Protein 3R0Q (pdb70)

InterPro domains:
  IPR025799 Protein arginine N-methyltransferase [PS51678] (29-360)
  IPR025799 Protein arginine N-methyltransferase [PTHR11006] (30-365)
  IPR029063 S-adenosyl-L-methionine-dependent methyltransferase superfamily [G3DSA:3.40.50.150] (30-174)
  IPR029063 S-adenosyl-L-methionine-dependent methyltransferase superfamily [SSF53335] (39-367)
  IPR055135 Protein arginine N-methyltransferase domain [PF22528] (194-366)

Structure (mmCIF, N/CA/C/O backbone):
data_3R0Q
#
_entry.id   3R0Q
#
_cell.length_a   80.552
_cell.length_b   86.691
_cell.length_c   114.735
_cell.angle_alpha   90.00
_cell.angle_beta   89.97
_cell.angle_gamma   90.00
#
_symmetry.space_group_name_H-M   'P 1 21 1'
#
loop_
_entity.id
_entity.type
_entity.pdbx_description
1 polymer 'Probable protein arginine N-methyltransferase 4.2'
2 non-polymer S-ADENOSYL-L-HOMOCYSTEINE
3 water water
#
loop_
_atom_site.group_PDB
_atom_site.id
_atom_site.type_symbol
_atom_site.label_atom_id
_atom_site.label_alt_id
_atom_site.label_comp_id
_atom_site.label_asym_id
_atom_site.label_entity_id
_atom_site.label_seq_id
_atom_site.pdbx_PDB_ins_code
_atom_site.Cartn_x
_atom_site.Cartn_y
_atom_site.Cartn_z
_atom_site.occupancy
_atom_site.B_iso_or_equiv
_atom_site.auth_seq_id
_atom_site.auth_comp_id
_atom_site.auth_asym_id
_atom_site.auth_atom_id
_atom_site.pdbx_PDB_model_num
ATOM 1 N N . TYR A 1 28 ? -35.403 1.528 3.422 1.00 39.41 35 TYR C N 1
ATOM 2 C CA . TYR A 1 28 ? -34.398 1.113 4.390 1.00 42.30 35 TYR C CA 1
ATOM 3 C C . TYR A 1 28 ? -34.934 1.183 5.821 1.00 42.48 35 TYR C C 1
ATOM 4 O O . TYR A 1 28 ? -35.229 0.154 6.430 1.00 40.29 35 TYR C O 1
ATOM 13 N N . PHE A 1 29 ? -35.059 2.394 6.359 1.00 41.87 36 PHE C N 1
ATOM 14 C CA . PHE A 1 29 ? -35.634 2.569 7.695 1.00 44.01 36 PHE C CA 1
ATOM 15 C C . PHE A 1 29 ? -36.914 1.742 7.862 1.00 43.29 36 PHE C C 1
ATOM 16 O O . PHE A 1 29 ? -37.264 1.344 8.973 1.00 43.67 36 PHE C O 1
ATOM 24 N N . CYS A 1 30 ? -37.585 1.471 6.748 1.00 47.97 37 CYS C N 1
ATOM 25 C CA . CYS A 1 30 ? -38.845 0.732 6.752 1.00 47.52 37 CYS C CA 1
ATOM 26 C C . CYS A 1 30 ? -38.795 -0.576 7.541 1.00 42.16 37 CYS C C 1
ATOM 27 O O . CYS A 1 30 ? -39.516 -0.745 8.520 1.00 42.92 37 CYS C O 1
ATOM 30 N N . THR A 1 31 ? -37.953 -1.503 7.102 1.00 43.01 38 THR C N 1
ATOM 31 C CA . THR A 1 31 ? -37.906 -2.838 7.693 1.00 43.14 38 THR C CA 1
ATOM 32 C C . THR A 1 31 ? -37.472 -2.856 9.157 1.00 35.44 38 THR C C 1
ATOM 33 O O . THR A 1 31 ? -37.772 -3.800 9.884 1.00 36.72 38 THR C O 1
ATOM 37 N N . TYR A 1 32 ? -36.765 -1.818 9.586 1.00 38.05 39 TYR C N 1
ATOM 38 C CA . TYR A 1 32 ? -36.244 -1.766 10.948 1.00 35.90 39 TYR C CA 1
ATOM 39 C C . TYR A 1 32 ? -37.290 -1.306 11.958 1.00 38.07 39 TYR C C 1
ATOM 40 O O . TYR A 1 32 ? -37.013 -1.224 13.152 1.00 33.69 39 TYR C O 1
ATOM 49 N N . SER A 1 33 ? -38.492 -1.008 11.477 1.00 41.67 40 SER C N 1
ATOM 50 C CA . SER A 1 33 ? -39.557 -0.527 12.349 1.00 37.42 40 SER C CA 1
ATOM 51 C C . SER A 1 33 ? -40.460 -1.654 12.843 1.00 36.17 40 SER C C 1
ATOM 52 O O . SER A 1 33 ? -41.414 -1.413 13.579 1.00 37.12 40 SER C O 1
ATOM 55 N N . PHE A 1 34 ? -40.154 -2.882 12.441 1.00 35.37 41 PHE C N 1
ATOM 56 C CA . PHE A 1 34 ? -40.934 -4.042 12.876 1.00 34.52 41 PHE C CA 1
ATOM 57 C C . PHE A 1 34 ? -40.337 -4.714 14.120 1.00 33.18 41 PHE C C 1
ATOM 58 O O . PHE A 1 34 ? -39.145 -4.998 14.165 1.00 32.93 41 PHE C O 1
ATOM 66 N N . LEU A 1 35 ? -41.169 -4.973 15.125 1.00 36.58 42 LEU C N 1
ATOM 67 C CA . LEU A 1 35 ? -40.760 -5.796 16.266 1.00 35.33 42 LEU C CA 1
ATOM 68 C C . LEU A 1 35 ? -40.184 -7.100 15.769 1.00 33.97 42 LEU C C 1
ATOM 69 O O . LEU A 1 35 ? -39.195 -7.603 16.295 1.00 34.74 42 LEU C O 1
ATOM 74 N N . TYR A 1 36 ? -40.839 -7.640 14.749 1.00 35.33 43 TYR C N 1
ATOM 75 C CA . TYR A 1 36 ? -40.527 -8.944 14.195 1.00 31.76 43 TYR C CA 1
ATOM 76 C C . TYR A 1 36 ? -39.109 -8.996 13.660 1.00 30.55 43 TYR C C 1
ATOM 77 O O . TYR A 1 36 ? -38.425 -9.999 13.801 1.00 33.97 43 TYR C O 1
ATOM 86 N N . HIS A 1 37 ? -38.680 -7.913 13.026 1.00 33.52 44 HIS C N 1
ATOM 87 C CA . HIS A 1 37 ? -37.346 -7.838 12.440 1.00 32.70 44 HIS C CA 1
ATOM 88 C C . HIS A 1 37 ? -36.341 -7.634 13.552 1.00 32.68 44 HIS C C 1
ATOM 89 O O . HIS A 1 37 ? -35.255 -8.215 13.545 1.00 34.98 44 HIS C O 1
ATOM 91 N N . GLN A 1 38 ? -36.724 -6.806 14.516 1.00 34.68 45 GLN C N 1
ATOM 92 C CA . GLN A 1 38 ? -35.855 -6.466 15.629 1.00 34.21 45 GLN C CA 1
ATOM 93 C C . GLN A 1 38 ? -35.534 -7.681 16.488 1.00 33.61 45 GLN C C 1
ATOM 94 O O . GLN A 1 38 ? -34.411 -7.811 16.971 1.00 34.91 45 GLN C O 1
ATOM 100 N N . LYS A 1 39 ? -36.505 -8.573 16.674 1.00 34.11 46 LYS C N 1
ATOM 101 C CA . LYS A 1 39 ? -36.264 -9.787 17.464 1.00 38.21 46 LYS C CA 1
ATOM 102 C C . LYS A 1 39 ? -35.380 -10.781 16.712 1.00 35.45 46 LYS C C 1
ATOM 103 O O . LYS A 1 39 ? -34.692 -11.597 17.325 1.00 34.85 46 LYS C O 1
ATOM 109 N N . ASP A 1 40 ? -35.419 -10.733 15.388 1.00 32.11 47 ASP C N 1
ATOM 110 C CA . ASP A 1 40 ? -34.539 -11.574 14.595 1.00 34.18 47 ASP C CA 1
ATOM 111 C C . ASP A 1 40 ? -33.119 -11.314 15.082 1.00 33.99 47 ASP C C 1
ATOM 112 O O . ASP A 1 40 ? -32.413 -12.231 15.496 1.00 31.61 47 ASP C O 1
ATOM 117 N N . MET A 1 41 ? -32.722 -10.046 15.054 1.00 31.46 48 MET C N 1
ATOM 118 C CA . MET A 1 41 ? -31.402 -9.636 15.512 1.00 32.48 48 MET C CA 1
ATOM 119 C C . MET A 1 41 ? -31.149 -10.068 16.947 1.00 31.38 48 MET C C 1
ATOM 120 O O . MET A 1 41 ? -30.112 -10.656 17.259 1.00 33.24 48 MET C O 1
ATOM 125 N N . LEU A 1 42 ? -32.101 -9.762 17.818 1.00 29.00 49 LEU C N 1
ATOM 126 C CA . LEU A 1 42 ? -31.981 -10.099 19.226 1.00 30.14 49 LEU C CA 1
ATOM 127 C C . LEU A 1 42 ? -31.867 -11.607 19.434 1.00 30.52 49 LEU C C 1
ATOM 128 O O . LEU A 1 42 ? -31.445 -12.065 20.496 1.00 32.27 49 LEU C O 1
ATOM 133 N N . SER A 1 43 ? -32.250 -12.373 18.419 1.00 30.73 50 SER C N 1
ATOM 134 C CA . SER A 1 43 ? -32.243 -13.830 18.515 1.00 36.07 50 SER C CA 1
ATOM 135 C C . SER A 1 43 ? -30.855 -14.395 18.257 1.00 33.97 50 SER C C 1
ATOM 136 O O . SER A 1 43 ? -30.597 -15.582 18.483 1.00 32.19 50 SER C O 1
ATOM 139 N N . ASP A 1 44 ? -29.966 -13.542 17.766 1.00 31.52 51 ASP C N 1
ATOM 140 C CA . ASP A 1 44 ? -28.621 -13.981 17.467 1.00 32.57 51 ASP C CA 1
ATOM 141 C C . ASP A 1 44 ? -27.807 -14.110 18.754 1.00 31.59 51 ASP C C 1
ATOM 142 O O . ASP A 1 44 ? -27.304 -13.120 19.284 1.00 30.38 51 ASP C O 1
ATOM 147 N N . ARG A 1 45 ? -27.696 -15.337 19.255 1.00 31.92 52 ARG C N 1
ATOM 148 C CA . ARG A 1 45 ? -26.941 -15.598 20.479 1.00 32.47 52 ARG C CA 1
ATOM 149 C C . ARG A 1 45 ? -25.487 -15.162 20.327 1.00 31.65 52 ARG C C 1
ATOM 150 O O . ARG A 1 45 ? -24.906 -14.580 21.254 1.00 30.87 52 ARG C O 1
ATOM 153 N N . VAL A 1 46 ? -24.910 -15.426 19.154 1.00 28.85 53 VAL C N 1
ATOM 154 C CA . VAL A 1 46 ? -23.542 -15.016 18.880 1.00 26.93 53 VAL C CA 1
ATOM 155 C C . VAL A 1 46 ? -23.475 -13.486 18.893 1.00 28.91 53 VAL C C 1
ATOM 156 O O . VAL A 1 46 ? -22.729 -12.903 19.665 1.00 31.58 53 VAL C O 1
ATOM 160 N N . ARG A 1 47 ? -24.278 -12.826 18.068 1.00 30.34 54 ARG C N 1
ATOM 161 C CA . ARG A 1 47 ? -24.309 -11.367 18.090 1.00 30.80 54 ARG C CA 1
ATOM 162 C C . ARG A 1 47 ? -24.502 -10.828 19.510 1.00 28.52 54 ARG C C 1
ATOM 163 O O . ARG A 1 47 ? -23.765 -9.951 19.947 1.00 29.87 54 ARG C O 1
ATOM 171 N N . MET A 1 48 ? -25.481 -11.375 20.230 1.00 28.58 55 MET C N 1
ATOM 172 C CA . MET A 1 48 ? -25.845 -10.905 21.571 1.00 28.64 55 MET C CA 1
ATOM 173 C C . MET A 1 48 ? -24.782 -11.130 22.654 1.00 27.98 55 MET C C 1
ATOM 174 O O . MET A 1 48 ? -24.556 -10.260 23.496 1.00 29.47 55 MET C O 1
ATOM 179 N N . ASP A 1 49 ? -24.149 -12.296 22.656 1.00 26.66 56 ASP C N 1
ATOM 180 C CA . ASP A 1 49 ? -23.105 -12.567 23.638 1.00 26.19 56 ASP C CA 1
ATOM 181 C C . ASP A 1 49 ? -21.982 -11.544 23.574 1.00 29.54 56 ASP C C 1
ATOM 182 O O . ASP A 1 49 ? -21.446 -11.142 24.602 1.00 32.62 56 ASP C O 1
ATOM 187 N N . ALA A 1 50 ? -21.606 -11.138 22.368 1.00 27.08 57 ALA C N 1
ATOM 188 C CA . ALA A 1 50 ? -20.439 -10.287 22.211 1.00 28.35 57 ALA C CA 1
ATOM 189 C C . ALA A 1 50 ? -20.662 -8.903 22.826 1.00 27.58 57 ALA C C 1
ATOM 190 O O . ALA A 1 50 ? -19.879 -8.440 23.651 1.00 27.05 57 ALA C O 1
ATOM 192 N N . TYR A 1 51 ? -21.726 -8.233 22.413 1.00 29.26 58 TYR C N 1
ATOM 193 C CA . TYR A 1 51 ? -22.049 -6.937 22.985 1.00 24.29 58 TYR C CA 1
ATOM 194 C C . TYR A 1 51 ? -22.276 -7.067 24.480 1.00 26.23 58 TYR C C 1
ATOM 195 O O . TYR A 1 51 ? -21.868 -6.204 25.250 1.00 28.14 58 TYR C O 1
ATOM 204 N N . PHE A 1 52 ? -22.913 -8.157 24.896 1.00 27.60 59 PHE C N 1
ATOM 205 C CA . PHE A 1 52 ? -23.110 -8.425 26.323 1.00 28.32 59 PHE C CA 1
ATOM 206 C C . PHE A 1 52 ? -21.785 -8.391 27.080 1.00 29.91 59 PHE C C 1
ATOM 207 O O . PHE A 1 52 ? -21.582 -7.566 27.983 1.00 28.03 59 PHE C O 1
ATOM 215 N N . ASN A 1 53 ? -20.890 -9.303 26.702 1.00 30.44 60 ASN C N 1
ATOM 216 C CA . ASN A 1 53 ? -19.576 -9.403 27.324 1.00 28.63 60 ASN C CA 1
ATOM 217 C C . ASN A 1 53 ? -18.686 -8.176 27.107 1.00 31.60 60 ASN C C 1
ATOM 218 O O . ASN A 1 53 ? -17.808 -7.895 27.923 1.00 32.58 60 ASN C O 1
ATOM 223 N N . ALA A 1 54 ? -18.909 -7.431 26.029 1.00 29.74 61 ALA C N 1
ATOM 224 C CA . ALA A 1 54 ? -18.112 -6.222 25.807 1.00 30.95 61 ALA C CA 1
ATOM 225 C C . ALA A 1 54 ? -18.479 -5.178 26.856 1.00 31.39 61 ALA C C 1
ATOM 226 O O . ALA A 1 54 ? -17.612 -4.515 27.418 1.00 32.54 61 ALA C O 1
ATOM 228 N N . VAL A 1 55 ? -19.776 -5.046 27.116 1.00 29.58 62 VAL C N 1
ATOM 229 C CA . VAL A 1 55 ? -20.274 -4.093 28.096 1.00 29.72 62 VAL C CA 1
ATOM 230 C C . VAL A 1 55 ? -19.865 -4.470 29.530 1.00 34.79 62 VAL C C 1
ATOM 231 O O . VAL A 1 55 ? -19.081 -3.761 30.169 1.00 33.22 62 VAL C O 1
ATOM 235 N N . PHE A 1 56 ? -20.393 -5.595 30.014 1.00 34.23 63 PHE C N 1
ATOM 236 C CA . PHE A 1 56 ? -20.180 -6.057 31.389 1.00 33.15 63 PHE C CA 1
ATOM 237 C C . PHE A 1 56 ? -18.745 -6.493 31.754 1.00 37.32 63 PHE C C 1
ATOM 238 O O . PHE A 1 56 ? -18.334 -6.358 32.914 1.00 39.03 63 PHE C O 1
ATOM 246 N N . GLN A 1 57 ? -17.989 -7.036 30.800 1.00 37.34 64 GLN C N 1
ATOM 247 C CA . GLN A 1 57 ? -16.604 -7.426 31.096 1.00 33.51 64 GLN C CA 1
ATOM 248 C C . GLN A 1 57 ? -15.707 -6.200 31.123 1.00 32.98 64 GLN C C 1
ATOM 249 O O . GLN A 1 57 ? -14.533 -6.296 31.458 1.00 35.82 64 GLN C O 1
ATOM 255 N N . ASN A 1 58 ? -16.280 -5.048 30.773 1.00 35.35 65 ASN C N 1
ATOM 256 C CA . ASN A 1 58 ? -15.563 -3.773 30.754 1.00 34.11 65 ASN C CA 1
ATOM 257 C C . ASN A 1 58 ? -16.391 -2.637 31.366 1.00 36.36 65 ASN C C 1
ATOM 258 O O . ASN A 1 58 ? -16.410 -1.510 30.852 1.00 33.62 65 ASN C O 1
ATOM 263 N N . LYS A 1 59 ? -17.066 -2.937 32.475 1.00 38.22 66 LYS C N 1
ATOM 264 C CA . LYS A 1 59 ? -17.932 -1.951 33.112 1.00 37.48 66 LYS C CA 1
ATOM 265 C C . LYS A 1 59 ? -17.156 -0.774 33.710 1.00 40.15 66 LYS C C 1
ATOM 266 O O . LYS A 1 59 ? -17.691 -0.017 34.515 1.00 41.52 66 LYS C O 1
ATOM 269 N N . HIS A 1 60 ? -15.901 -0.607 33.296 1.00 39.20 67 HIS C N 1
ATOM 270 C CA . HIS A 1 60 ? -15.133 0.572 33.686 1.00 37.16 67 HIS C CA 1
ATOM 271 C C . HIS A 1 60 ? -15.282 1.708 32.667 1.00 38.81 67 HIS C C 1
ATOM 272 O O . HIS A 1 60 ? -15.089 2.880 33.002 1.00 39.34 67 HIS C O 1
ATOM 279 N N . HIS A 1 61 ? -15.634 1.357 31.429 1.00 39.72 68 HIS C N 1
ATOM 280 C CA . HIS A 1 61 ? -15.913 2.355 30.393 1.00 38.73 68 HIS C CA 1
ATOM 281 C C . HIS A 1 61 ? -17.323 2.889 30.588 1.00 37.38 68 HIS C C 1
ATOM 282 O O . HIS A 1 61 ? -17.727 3.874 29.957 1.00 37.47 68 HIS C O 1
ATOM 289 N N . PHE A 1 62 ? -18.075 2.228 31.460 1.00 36.19 69 PHE C N 1
ATOM 290 C CA . PHE A 1 62 ? -19.466 2.592 31.675 1.00 35.60 69 PHE C CA 1
ATOM 291 C C . PHE A 1 62 ? -19.748 3.188 33.053 1.00 37.04 69 PHE C C 1
ATOM 292 O O . PHE A 1 62 ? -20.481 4.179 33.161 1.00 40.53 69 PHE C O 1
ATOM 300 N N . GLU A 1 63 ? -19.162 2.611 34.100 1.00 35.89 70 GLU C N 1
ATOM 301 C CA . GLU A 1 63 ? -19.402 3.118 35.454 1.00 36.69 70 GLU C CA 1
ATOM 302 C C . GLU A 1 63 ? -19.384 4.631 35.503 1.00 33.91 70 GLU C C 1
ATOM 303 O O . GLU A 1 63 ? -18.343 5.255 35.327 1.00 36.87 70 GLU C O 1
ATOM 307 N N . GLY A 1 64 ? -20.555 5.208 35.732 1.00 38.05 71 GLY C N 1
ATOM 308 C CA . GLY A 1 64 ? -20.673 6.628 36.005 1.00 37.97 71 GLY C CA 1
ATOM 309 C C . GLY A 1 64 ? -20.283 7.472 34.814 1.00 38.69 71 GLY C C 1
ATOM 310 O O . GLY A 1 64 ? -19.811 8.614 34.919 1.00 33.38 71 GLY C O 1
ATOM 311 N N . LYS A 1 65 ? -20.507 6.915 33.634 1.00 39.41 72 LYS C N 1
ATOM 312 C CA . LYS A 1 65 ? -20.180 7.645 32.406 1.00 32.41 72 LYS C CA 1
ATOM 313 C C . LYS A 1 65 ? -21.384 7.898 31.503 1.00 36.25 72 LYS C C 1
ATOM 314 O O . LYS A 1 65 ? -22.506 7.493 31.823 1.00 36.67 72 LYS C O 1
ATOM 320 N N . THR A 1 66 ? -21.134 8.610 30.405 1.00 38.33 73 THR C N 1
ATOM 321 C CA . THR A 1 66 ? -22.173 9.076 29.511 1.00 36.81 73 THR C CA 1
ATOM 322 C C . THR A 1 66 ? -22.044 8.292 28.215 1.00 38.93 73 THR C C 1
ATOM 323 O O . THR A 1 66 ? -20.975 8.258 27.584 1.00 36.41 73 THR C O 1
ATOM 327 N N . VAL A 1 67 ? -23.114 7.607 27.848 1.00 34.49 74 VAL C N 1
ATOM 328 C CA . VAL A 1 67 ? -23.090 6.841 26.629 1.00 34.32 74 VAL C CA 1
ATOM 329 C C . VAL A 1 67 ? -24.183 7.268 25.654 1.00 34.17 74 VAL C C 1
ATOM 330 O O . VAL A 1 67 ? -25.288 7.642 26.057 1.00 30.52 74 VAL C O 1
ATOM 334 N N . LEU A 1 68 ? -23.837 7.227 24.369 1.00 33.71 75 LEU C N 1
ATOM 335 C CA . LEU A 1 68 ? -24.778 7.457 23.291 1.00 31.55 75 LEU C CA 1
ATOM 336 C C . LEU A 1 68 ? -24.834 6.165 22.509 1.00 31.24 75 LEU C C 1
ATOM 337 O O . LEU A 1 68 ? -23.859 5.778 21.876 1.00 30.23 75 LEU C O 1
ATOM 342 N N . ASP A 1 69 ? -25.962 5.474 22.597 1.00 32.53 76 ASP C N 1
ATOM 343 C CA . ASP A 1 69 ? -26.185 4.273 21.815 1.00 30.15 76 ASP C CA 1
ATOM 344 C C . ASP A 1 69 ? -26.724 4.687 20.453 1.00 31.19 76 ASP C C 1
ATOM 345 O O . ASP A 1 69 ? -27.817 5.257 20.360 1.00 32.29 76 ASP C O 1
ATOM 350 N N . VAL A 1 70 ? -25.957 4.421 19.397 1.00 30.76 77 VAL C N 1
ATOM 351 C CA . VAL A 1 70 ? -26.342 4.866 18.059 1.00 28.97 77 VAL C CA 1
ATOM 352 C C . VAL A 1 70 ? -27.233 3.849 17.353 1.00 28.72 77 VAL C C 1
ATOM 353 O O . VAL A 1 70 ? -26.810 2.726 17.062 1.00 27.31 77 VAL C O 1
ATOM 357 N N . GLY A 1 71 ? -28.471 4.249 17.075 1.00 29.36 78 GLY C N 1
ATOM 358 C CA . GLY A 1 71 ? -29.423 3.349 16.445 1.00 31.74 78 GLY C CA 1
ATOM 359 C C . GLY A 1 71 ? -29.863 2.273 17.411 1.00 29.23 78 GLY C C 1
ATOM 360 O O . GLY A 1 71 ? -29.585 1.084 17.240 1.00 28.87 78 GLY C O 1
ATOM 361 N N . THR A 1 72 ? -30.567 2.706 18.442 1.00 32.37 79 THR C N 1
ATOM 362 C CA . THR A 1 72 ? -30.886 1.847 19.570 1.00 31.44 79 THR C CA 1
ATOM 363 C C . THR A 1 72 ? -31.930 0.775 19.225 1.00 35.56 79 THR C C 1
ATOM 364 O O . THR A 1 72 ? -31.895 -0.321 19.788 1.00 37.84 79 THR C O 1
ATOM 368 N N . GLY A 1 73 ? -32.840 1.072 18.295 1.00 33.17 80 GLY C N 1
ATOM 369 C CA . GLY A 1 73 ? -33.891 0.130 17.948 1.00 31.79 80 GLY C CA 1
ATOM 370 C C . GLY A 1 73 ? -34.647 -0.290 19.198 1.00 33.71 80 GLY C C 1
ATOM 371 O O . GLY A 1 73 ? -35.267 0.547 19.855 1.00 38.53 80 GLY C O 1
ATOM 372 N N . SER A 1 74 ? -34.577 -1.570 19.551 1.00 31.18 81 SER C N 1
ATOM 373 C CA . SER A 1 74 ? -35.252 -2.067 20.746 1.00 33.32 81 SER C CA 1
ATOM 374 C C . SER A 1 74 ? -34.738 -1.382 22.002 1.00 34.43 81 SER C C 1
ATOM 375 O O . SER A 1 74 ? -35.374 -1.435 23.055 1.00 34.50 81 SER C O 1
ATOM 378 N N . GLY A 1 75 ? -33.587 -0.730 21.881 1.00 32.24 82 GLY C N 1
ATOM 379 C CA . GLY A 1 75 ? -32.923 -0.148 23.029 1.00 30.65 82 GLY C CA 1
ATOM 380 C C . GLY A 1 75 ? -32.181 -1.185 23.853 1.00 31.52 82 GLY C C 1
ATOM 381 O O . GLY A 1 75 ? -31.896 -0.946 25.020 1.00 34.10 82 GLY C O 1
ATOM 382 N N . ILE A 1 76 ? -31.856 -2.333 23.260 1.00 31.26 83 ILE C N 1
ATOM 383 C CA . ILE A 1 76 ? -31.167 -3.383 24.010 1.00 30.57 83 ILE C CA 1
ATOM 384 C C . ILE A 1 76 ? -29.766 -2.984 24.522 1.00 30.69 83 ILE C C 1
ATOM 385 O O . ILE A 1 76 ? -29.478 -3.120 25.709 1.00 30.52 83 ILE C O 1
ATOM 390 N N . LEU A 1 77 ? -28.908 -2.484 23.638 1.00 32.16 84 LEU C N 1
ATOM 391 C CA . LEU A 1 77 ? -27.554 -2.108 24.027 1.00 28.29 84 LEU C CA 1
ATOM 392 C C . LEU A 1 77 ? -27.579 -0.946 25.022 1.00 31.83 84 LEU C C 1
ATOM 393 O O . LEU A 1 77 ? -26.686 -0.827 25.869 1.00 30.77 84 LEU C O 1
ATOM 398 N N . ALA A 1 78 ? -28.614 -0.108 24.929 1.00 31.46 85 ALA C N 1
ATOM 399 C CA . ALA A 1 78 ? -28.725 1.094 25.763 1.00 31.15 85 ALA C CA 1
ATOM 400 C C . ALA A 1 78 ? -29.187 0.762 27.171 1.00 30.35 85 ALA C C 1
ATOM 401 O O . ALA A 1 78 ? -29.069 1.577 28.085 1.00 32.91 85 ALA C O 1
ATOM 403 N N . ILE A 1 79 ? -29.713 -0.444 27.334 1.00 30.37 86 ILE C N 1
ATOM 404 C CA . ILE A 1 79 ? -30.158 -0.922 28.633 1.00 31.64 86 ILE C CA 1
ATOM 405 C C . ILE A 1 79 ? -28.989 -1.533 29.383 1.00 31.44 86 ILE C C 1
ATOM 406 O O . ILE A 1 79 ? -28.817 -1.308 30.591 1.00 32.70 86 ILE C O 1
ATOM 411 N N . TRP A 1 80 ? -28.174 -2.295 28.663 1.00 29.27 87 TRP C N 1
ATOM 412 C CA . TRP A 1 80 ? -27.015 -2.932 29.269 1.00 28.04 87 TRP C CA 1
ATOM 413 C C . TRP A 1 80 ? -26.055 -1.885 29.819 1.00 31.80 87 TRP C C 1
ATOM 414 O O . TRP A 1 80 ? -25.513 -2.042 30.912 1.00 34.44 87 TRP C O 1
ATOM 425 N N . SER A 1 81 ? -25.856 -0.806 29.068 1.00 32.25 88 SER C N 1
ATOM 426 C CA . SER A 1 81 ? -24.986 0.281 29.515 1.00 32.27 88 SER C CA 1
ATOM 427 C C . SER A 1 81 ? -25.467 0.888 30.836 1.00 33.78 88 SER C C 1
ATOM 428 O O . SER A 1 81 ? -24.677 1.080 31.758 1.00 35.13 88 SER C O 1
ATOM 431 N N . ALA A 1 82 ? -26.758 1.197 30.922 1.00 33.05 89 ALA C N 1
ATOM 432 C CA . ALA A 1 82 ? -27.337 1.648 32.183 1.00 33.93 89 ALA C CA 1
ATOM 433 C C . ALA A 1 82 ? -27.192 0.544 33.219 1.00 34.91 89 ALA C C 1
ATOM 434 O O . ALA A 1 82 ? -26.734 0.785 34.331 1.00 35.77 89 ALA C O 1
ATOM 436 N N . GLN A 1 83 ? -27.566 -0.674 32.845 1.00 32.15 90 GLN C N 1
ATOM 437 C CA . GLN A 1 83 ? -27.459 -1.790 33.766 1.00 32.57 90 GLN C CA 1
ATOM 438 C C . GLN A 1 83 ? -26.059 -1.947 34.326 1.00 35.32 90 GLN C C 1
ATOM 439 O O . GLN A 1 83 ? -25.866 -2.621 35.339 1.00 40.99 90 GLN C O 1
ATOM 445 N N . ALA A 1 84 ? -25.082 -1.329 33.673 1.00 34.44 91 ALA C N 1
ATOM 446 C CA . ALA A 1 84 ? -23.686 -1.565 34.014 1.00 35.21 91 ALA C CA 1
ATOM 447 C C . ALA A 1 84 ? -23.000 -0.330 34.578 1.00 38.08 91 ALA C C 1
ATOM 448 O O . ALA A 1 84 ? -21.791 -0.347 34.797 1.00 40.60 91 ALA C O 1
ATOM 450 N N . GLY A 1 85 ? -23.755 0.744 34.795 1.00 37.22 92 GLY C N 1
ATOM 451 C CA . GLY A 1 85 ? -23.226 1.885 35.525 1.00 36.30 92 GLY C CA 1
ATOM 452 C C . GLY A 1 85 ? -23.382 3.253 34.892 1.00 35.70 92 GLY C C 1
ATOM 453 O O . GLY A 1 85 ? -23.223 4.269 35.566 1.00 39.99 92 GLY C O 1
ATOM 454 N N . ALA A 1 86 ? -23.685 3.287 33.599 1.00 38.17 93 ALA C N 1
ATOM 455 C CA . ALA A 1 86 ? -23.824 4.550 32.867 1.00 37.20 93 ALA C CA 1
ATOM 456 C C . ALA A 1 86 ? -24.707 5.560 33.595 1.00 35.64 93 ALA C C 1
ATOM 457 O O . ALA A 1 86 ? -25.866 5.288 33.899 1.00 36.36 93 ALA C O 1
ATOM 459 N N . ARG A 1 87 ? -24.148 6.729 33.873 1.00 37.10 94 ARG C N 1
ATOM 460 C CA . ARG A 1 87 ? -24.892 7.807 34.517 1.00 38.87 94 ARG C CA 1
ATOM 461 C C . ARG A 1 87 ? -26.108 8.205 33.687 1.00 37.20 94 ARG C C 1
ATOM 462 O O . ARG A 1 87 ? -27.221 8.309 34.196 1.00 34.42 94 ARG C O 1
ATOM 470 N N . LYS A 1 88 ? -25.876 8.448 32.404 1.00 37.99 95 LYS C N 1
ATOM 471 C CA . LYS A 1 88 ? -26.957 8.743 31.486 1.00 36.43 95 LYS C CA 1
ATOM 472 C C . LYS A 1 88 ? -26.617 8.182 30.128 1.00 37.23 95 LYS C C 1
ATOM 473 O O . LYS A 1 88 ? -25.456 8.152 29.723 1.00 37.33 95 LYS C O 1
ATOM 479 N N . VAL A 1 89 ? -27.649 7.745 29.426 1.00 32.53 96 VAL C N 1
ATOM 480 C CA . VAL A 1 89 ? -27.483 7.076 28.162 1.00 35.10 96 VAL C CA 1
ATOM 481 C C . VAL A 1 89 ? -28.502 7.650 27.216 1.00 36.78 96 VAL C C 1
ATOM 482 O O . VAL A 1 89 ? -29.709 7.555 27.454 1.00 37.79 96 VAL C O 1
ATOM 486 N N . TYR A 1 90 ? -28.006 8.263 26.150 1.00 36.75 97 TYR C N 1
ATOM 487 C CA . TYR A 1 90 ? -28.857 8.743 25.081 1.00 35.85 97 TYR C CA 1
ATOM 488 C C . TYR A 1 90 ? -29.010 7.658 24.023 1.00 34.18 97 TYR C C 1
ATOM 489 O O . TYR A 1 90 ? -28.050 7.271 23.348 1.00 31.32 97 TYR C O 1
ATOM 498 N N . ALA A 1 91 ? -30.228 7.150 23.909 1.00 35.55 98 ALA C N 1
ATOM 499 C CA . ALA A 1 91 ? -30.541 6.110 22.947 1.00 31.32 98 ALA C CA 1
ATOM 500 C C . ALA A 1 91 ? -31.338 6.732 21.810 1.00 32.54 98 ALA C C 1
ATOM 501 O O . ALA A 1 91 ? -32.508 7.078 21.973 1.00 32.10 98 ALA C O 1
ATOM 503 N N . VAL A 1 92 ? -30.678 6.876 20.666 1.00 34.01 99 VAL C N 1
ATOM 504 C CA . VAL A 1 92 ? -31.224 7.537 19.486 1.00 32.47 99 VAL C CA 1
ATOM 505 C C . VAL A 1 92 ? -31.782 6.503 18.504 1.00 33.27 99 VAL C C 1
ATOM 506 O O . VAL A 1 92 ? -31.067 5.587 18.099 1.00 35.29 99 VAL C O 1
ATOM 510 N N . GLU A 1 93 ? -33.057 6.630 18.136 1.00 33.83 100 GLU C N 1
ATOM 511 C CA . GLU A 1 93 ? -33.665 5.722 17.152 1.00 35.36 100 GLU C CA 1
ATOM 512 C C . GLU A 1 93 ? -34.484 6.497 16.129 1.00 35.71 100 GLU C C 1
ATOM 513 O O . GLU A 1 93 ? -35.334 7.301 16.492 1.00 34.60 100 GLU C O 1
ATOM 519 N N . ALA A 1 94 ? -34.226 6.245 14.848 1.00 37.47 101 ALA C N 1
ATOM 520 C CA . ALA A 1 94 ? -34.843 7.019 13.776 1.00 37.59 101 ALA C CA 1
ATOM 521 C C . ALA A 1 94 ? -36.305 6.636 13.517 1.00 40.13 101 ALA C C 1
ATOM 522 O O . ALA A 1 94 ? -37.071 7.413 12.939 1.00 40.04 101 ALA C O 1
ATOM 524 N N . THR A 1 95 ? -36.686 5.443 13.961 1.00 40.40 102 THR C N 1
ATOM 525 C CA . THR A 1 95 ? -37.991 4.869 13.648 1.00 38.50 102 THR C CA 1
ATOM 526 C C . THR A 1 95 ? -38.969 4.956 14.827 1.00 42.58 102 THR C C 1
ATOM 527 O O . THR A 1 95 ? -38.591 5.353 15.939 1.00 42.92 102 THR C O 1
ATOM 531 N N . LYS A 1 96 ? -40.223 4.574 14.590 1.00 39.76 103 LYS C N 1
ATOM 532 C CA . LYS A 1 96 ? -41.224 4.550 15.650 1.00 39.80 103 LYS C CA 1
ATOM 533 C C . LYS A 1 96 ? -40.890 3.445 16.640 1.00 40.77 103 LYS C C 1
ATOM 534 O O . LYS A 1 96 ? -41.573 3.265 17.646 1.00 40.44 103 LYS C O 1
ATOM 540 N N . MET A 1 97 ? -39.846 2.688 16.329 1.00 41.04 104 MET C N 1
ATOM 541 C CA . MET A 1 97 ? -39.349 1.673 17.239 1.00 35.91 104 MET C CA 1
ATOM 542 C C . MET A 1 97 ? -38.920 2.363 18.526 1.00 34.88 104 MET C C 1
ATOM 543 O O . MET A 1 97 ? -38.830 1.737 19.568 1.00 34.60 104 MET C O 1
ATOM 548 N N . ALA A 1 98 ? -38.654 3.661 18.446 1.00 35.84 105 ALA C N 1
ATOM 549 C CA . ALA A 1 98 ? -38.279 4.429 19.629 1.00 35.30 105 ALA C CA 1
ATOM 550 C C . ALA A 1 98 ? -39.335 4.285 20.715 1.00 36.98 105 ALA C C 1
ATOM 551 O O . ALA A 1 98 ? -39.016 4.190 21.903 1.00 35.98 105 ALA C O 1
ATOM 553 N N . ASP A 1 99 ? -40.596 4.261 20.293 1.00 37.45 106 ASP C N 1
ATOM 554 C CA . ASP A 1 99 ? -41.721 4.189 21.218 1.00 36.33 106 ASP C CA 1
ATOM 555 C C . ASP A 1 99 ? -41.730 2.881 22.002 1.00 36.86 106 ASP C C 1
ATOM 556 O O . ASP A 1 99 ? -42.351 2.788 23.058 1.00 39.31 106 ASP C O 1
ATOM 561 N N . HIS A 1 100 ? -41.045 1.871 21.483 1.00 36.74 107 HIS C N 1
ATOM 562 C CA . HIS A 1 100 ? -40.971 0.583 22.159 1.00 37.24 107 HIS C CA 1
ATOM 563 C C . HIS A 1 100 ? -39.747 0.540 23.071 1.00 37.27 107 HIS C C 1
ATOM 564 O O . HIS A 1 100 ? -39.832 0.147 24.237 1.00 37.53 107 HIS C O 1
ATOM 571 N N . ALA A 1 101 ? -38.610 0.973 22.547 1.00 36.72 108 ALA C N 1
ATOM 572 C CA . ALA A 1 101 ? -37.426 1.162 23.373 1.00 36.59 108 ALA C CA 1
ATOM 573 C C . ALA A 1 101 ? -37.762 1.970 24.632 1.00 35.30 108 ALA C C 1
ATOM 574 O O . ALA A 1 101 ? -37.138 1.778 25.669 1.00 36.08 108 ALA C O 1
ATOM 576 N N . ARG A 1 102 ? -38.739 2.875 24.552 1.00 36.04 109 ARG C N 1
ATOM 577 C CA . ARG A 1 102 ? -39.158 3.608 25.750 1.00 33.75 109 ARG C CA 1
ATOM 578 C C . ARG A 1 102 ? -39.904 2.715 26.733 1.00 38.41 109 ARG C C 1
ATOM 579 O O . ARG A 1 102 ? -39.522 2.600 27.897 1.00 36.99 109 ARG C O 1
ATOM 587 N N . ALA A 1 103 ? -40.959 2.065 26.257 1.00 40.69 110 ALA C N 1
ATOM 588 C CA . ALA A 1 103 ? -41.720 1.150 27.095 1.00 37.87 110 ALA C CA 1
ATOM 589 C C . ALA A 1 103 ? -40.812 0.072 27.675 1.00 38.48 110 ALA C C 1
ATOM 590 O O . ALA A 1 103 ? -41.055 -0.434 28.769 1.00 36.48 110 ALA C O 1
ATOM 592 N N . LEU A 1 104 ? -39.764 -0.271 26.933 1.00 39.98 111 LEU C N 1
ATOM 593 C CA . LEU A 1 104 ? -38.834 -1.317 27.346 1.00 40.59 111 LEU C CA 1
ATOM 594 C C . LEU A 1 104 ? -37.836 -0.831 28.393 1.00 36.16 111 LEU C C 1
ATOM 595 O O . LEU A 1 104 ? -37.489 -1.564 29.316 1.00 34.97 111 LEU C O 1
ATOM 600 N N . VAL A 1 105 ? -37.375 0.406 28.245 1.00 35.64 112 VAL C N 1
ATOM 601 C CA . VAL A 1 105 ? -36.446 0.987 29.205 1.00 37.52 112 VAL C CA 1
ATOM 602 C C . VAL A 1 105 ? -37.194 1.420 30.460 1.00 37.07 112 VAL C C 1
ATOM 603 O O . VAL A 1 105 ? -36.649 1.398 31.561 1.00 38.04 112 VAL C O 1
ATOM 607 N N . LYS A 1 106 ? -38.451 1.807 30.283 1.00 38.78 113 LYS C N 1
ATOM 608 C CA . LYS A 1 106 ? -39.300 2.190 31.401 1.00 37.21 113 LYS C CA 1
ATOM 609 C C . LYS A 1 106 ? -39.809 0.949 32.122 1.00 36.97 113 LYS C C 1
ATOM 610 O O . LYS A 1 106 ? -39.866 0.911 33.349 1.00 34.90 113 LYS C O 1
ATOM 614 N N . ALA A 1 107 ? -40.173 -0.067 31.348 1.00 36.66 114 ALA C N 1
ATOM 615 C CA . ALA A 1 107 ? -40.688 -1.314 31.899 1.00 34.62 114 ALA C CA 1
ATOM 616 C C . ALA A 1 107 ? -39.621 -2.071 32.682 1.00 35.54 114 ALA C C 1
ATOM 617 O O . ALA A 1 107 ? -39.934 -2.958 33.473 1.00 33.12 114 ALA C O 1
ATOM 619 N N . ASN A 1 108 ? -38.362 -1.716 32.453 1.00 38.04 115 ASN C N 1
ATOM 620 C CA . ASN A 1 108 ? -37.249 -2.360 33.139 1.00 34.34 115 ASN C CA 1
ATOM 621 C C . ASN A 1 108 ? -36.661 -1.461 34.219 1.00 38.07 115 ASN C C 1
ATOM 622 O O . ASN A 1 108 ? -35.696 -1.825 34.889 1.00 40.90 115 ASN C O 1
ATOM 627 N N . ASN A 1 109 ? -37.254 -0.284 34.380 1.00 41.12 116 ASN C N 1
ATOM 628 C CA . ASN A 1 109 ? -36.830 0.659 35.407 1.00 36.29 116 ASN C CA 1
ATOM 629 C C . ASN A 1 109 ? -35.435 1.220 35.164 1.00 35.85 116 ASN C C 1
ATOM 630 O O . ASN A 1 109 ? -34.520 0.984 35.949 1.00 35.97 116 ASN C O 1
ATOM 635 N N . LEU A 1 110 ? -35.279 1.967 34.077 1.00 39.19 117 LEU C N 1
ATOM 636 C CA . LEU A 1 110 ? -33.999 2.599 33.768 1.00 37.04 117 LEU C CA 1
ATOM 637 C C . LEU A 1 110 ? -34.311 3.928 33.121 1.00 37.69 117 LEU C C 1
ATOM 638 O O . LEU A 1 110 ? -33.409 4.657 32.698 1.00 37.38 117 LEU C O 1
ATOM 643 N N . ASP A 1 111 ? -35.609 4.226 33.052 1.00 39.18 118 ASP C N 1
ATOM 644 C CA . ASP A 1 111 ? -36.117 5.480 32.495 1.00 40.27 118 ASP C CA 1
ATOM 645 C C . ASP A 1 111 ? -35.478 6.694 33.168 1.00 37.72 118 ASP C C 1
ATOM 646 O O . ASP A 1 111 ? -35.526 7.806 32.631 1.00 39.83 118 ASP C O 1
ATOM 651 N N . HIS A 1 112 ? -34.881 6.478 34.338 1.00 38.89 119 HIS C N 1
ATOM 652 C CA . HIS A 1 112 ? -34.180 7.549 35.029 1.00 42.15 119 HIS C CA 1
ATOM 653 C C . HIS A 1 112 ? -32.720 7.691 34.610 1.00 41.47 119 HIS C C 1
ATOM 654 O O . HIS A 1 112 ? -32.017 8.579 35.088 1.00 42.26 119 HIS C O 1
ATOM 661 N N . ILE A 1 113 ? -32.274 6.809 33.718 1.00 41.99 120 ILE C N 1
ATOM 662 C CA . ILE A 1 113 ? -30.910 6.843 33.200 1.00 35.20 120 ILE C CA 1
ATOM 663 C C . ILE A 1 113 ? -30.904 7.089 31.708 1.00 36.69 120 ILE C C 1
ATOM 664 O O . ILE A 1 113 ? -30.213 7.978 31.221 1.00 39.46 120 ILE C O 1
ATOM 669 N N . VAL A 1 114 ? -31.683 6.282 30.993 1.00 37.65 121 VAL C N 1
ATOM 670 C CA . VAL A 1 114 ? -31.702 6.273 29.532 1.00 37.62 121 VAL C CA 1
ATOM 671 C C . VAL A 1 114 ? -32.725 7.243 28.948 1.00 37.28 121 VAL C C 1
ATOM 672 O O . VAL A 1 114 ? -33.898 7.215 29.316 1.00 38.42 121 VAL C O 1
ATOM 676 N N . GLU A 1 115 ? -32.283 8.081 28.017 1.00 37.00 122 GLU C N 1
ATOM 677 C CA . GLU A 1 115 ? -33.174 9.018 27.342 1.00 38.58 122 GLU C CA 1
ATOM 678 C C . GLU A 1 115 ? -33.359 8.593 25.890 1.00 37.72 122 GLU C C 1
ATOM 679 O O . GLU A 1 115 ? -32.460 8.788 25.066 1.00 39.14 122 GLU C O 1
ATOM 685 N N . VAL A 1 116 ? -34.510 8.003 25.569 1.00 36.58 123 VAL C N 1
ATOM 686 C CA . VAL A 1 116 ? -34.749 7.535 24.204 1.00 35.68 123 VAL C CA 1
ATOM 687 C C . VAL A 1 116 ? -35.238 8.680 23.345 1.00 38.71 123 VAL C C 1
ATOM 688 O O . VAL A 1 116 ? -36.328 9.202 23.572 1.00 39.50 123 VAL C O 1
ATOM 692 N N . ILE A 1 117 ? -34.442 9.082 22.360 1.00 34.80 124 ILE C N 1
ATOM 693 C CA . ILE A 1 117 ? -34.870 10.149 21.475 1.00 36.90 124 ILE C CA 1
ATOM 694 C C . ILE A 1 117 ? -35.131 9.589 20.095 1.00 39.87 124 ILE C C 1
ATOM 695 O O . ILE A 1 117 ? -34.277 8.901 19.540 1.00 42.11 124 ILE C O 1
ATOM 700 N N . GLU A 1 118 ? -36.321 9.864 19.558 1.00 42.52 125 GLU C N 1
ATOM 701 C CA . GLU A 1 118 ? -36.679 9.439 18.206 1.00 39.54 125 GLU C CA 1
ATOM 702 C C . GLU A 1 118 ? -36.214 10.477 17.202 1.00 41.64 125 GLU C C 1
ATOM 703 O O . GLU A 1 118 ? -36.418 11.680 17.390 1.00 40.68 125 GLU C O 1
ATOM 709 N N . GLY A 1 119 ? -35.595 10.017 16.126 1.00 39.85 126 GLY C N 1
ATOM 710 C CA . GLY A 1 119 ? -35.088 10.935 15.126 1.00 41.69 126 GLY C CA 1
ATOM 711 C C . GLY A 1 119 ? -33.753 10.476 14.581 1.00 41.38 126 GLY C C 1
ATOM 712 O O . GLY A 1 119 ? -33.080 9.623 15.161 1.00 39.92 126 GLY C O 1
ATOM 713 N N . SER A 1 120 ? -33.369 11.057 13.456 1.00 41.90 127 SER C N 1
ATOM 714 C CA . SER A 1 120 ? -32.162 10.647 12.766 1.00 40.65 127 SER C CA 1
ATOM 715 C C . SER A 1 120 ? -30.934 11.323 13.378 1.00 42.55 127 SER C C 1
ATOM 716 O O . SER A 1 120 ? -30.776 12.539 13.279 1.00 44.32 127 SER C O 1
ATOM 719 N N . VAL A 1 121 ? -30.061 10.530 13.997 1.00 41.13 128 VAL C N 1
ATOM 720 C CA . VAL A 1 121 ? -28.885 11.060 14.698 1.00 41.03 128 VAL C CA 1
ATOM 721 C C . VAL A 1 121 ? -28.224 12.236 13.977 1.00 42.88 128 VAL C C 1
ATOM 722 O O . VAL A 1 121 ? -27.599 13.091 14.605 1.00 45.64 128 VAL C O 1
ATOM 726 N N . GLU A 1 122 ? -28.360 12.283 12.660 1.00 42.02 129 GLU C N 1
ATOM 727 C CA . GLU A 1 122 ? -27.790 13.383 11.909 1.00 42.83 129 GLU C CA 1
ATOM 728 C C . GLU A 1 122 ? -28.468 14.710 12.238 1.00 45.55 129 GLU C C 1
ATOM 729 O O . GLU A 1 122 ? -27.896 15.770 11.989 1.00 45.61 129 GLU C O 1
ATOM 735 N N . ASP A 1 123 ? -29.680 14.651 12.791 1.00 45.54 130 ASP C N 1
ATOM 736 C CA . ASP A 1 123 ? -30.519 15.844 12.949 1.00 46.33 130 ASP C CA 1
ATOM 737 C C . ASP A 1 123 ? -30.728 16.260 14.400 1.00 47.00 130 ASP C C 1
ATOM 738 O O . ASP A 1 123 ? -31.481 17.190 14.676 1.00 50.00 130 ASP C O 1
ATOM 743 N N . ILE A 1 124 ? -30.059 15.583 15.324 1.00 48.33 131 ILE C N 1
ATOM 744 C CA . ILE A 1 124 ? -30.321 15.810 16.739 1.00 48.28 131 ILE C CA 1
ATOM 745 C C . ILE A 1 124 ? -29.184 16.494 17.493 1.00 49.72 131 ILE C C 1
ATOM 746 O O . ILE A 1 124 ? -28.009 16.348 17.156 1.00 51.50 131 ILE C O 1
ATOM 751 N N . SER A 1 125 ? -29.552 17.253 18.518 1.00 52.28 132 SER C N 1
ATOM 752 C CA . SER A 1 125 ? -28.580 17.952 19.343 1.00 51.43 132 SER C CA 1
ATOM 753 C C . SER A 1 125 ? -28.636 17.425 20.769 1.00 51.64 132 SER C C 1
ATOM 754 O O . SER A 1 125 ? -29.720 17.266 21.341 1.00 54.45 132 SER C O 1
ATOM 757 N N . LEU A 1 126 ? -27.467 17.142 21.337 1.00 49.25 133 LEU C N 1
ATOM 758 C CA . LEU A 1 126 ? -27.391 16.635 22.703 1.00 47.78 133 LEU C CA 1
ATOM 759 C C . LEU A 1 126 ? -27.059 17.768 23.675 1.00 48.24 133 LEU C C 1
ATOM 760 O O . LEU A 1 126 ? -26.553 18.814 23.264 1.00 41.04 133 LEU C O 1
ATOM 765 N N . PRO A 1 127 ? -27.378 17.574 24.965 1.00 48.10 134 PRO C N 1
ATOM 766 C CA . PRO A 1 127 ? -27.001 18.556 25.985 1.00 48.33 134 PRO C CA 1
ATOM 767 C C . PRO A 1 127 ? -25.496 18.536 26.257 1.00 50.98 134 PRO C C 1
ATOM 768 O O . PRO A 1 127 ? -24.889 19.591 26.479 1.00 54.32 134 PRO C O 1
ATOM 772 N N . GLU A 1 128 ? -24.903 17.348 26.225 1.00 43.71 135 GLU C N 1
ATOM 773 C CA . GLU A 1 128 ? -23.512 17.174 26.623 1.00 44.93 135 GLU C CA 1
ATOM 774 C C . GLU A 1 128 ? -22.720 16.330 25.629 1.00 44.09 135 GLU C C 1
ATOM 775 O O . GLU A 1 128 ? -23.293 15.689 24.743 1.00 43.89 135 GLU C O 1
ATOM 781 N N . LYS A 1 129 ? -21.399 16.333 25.779 1.00 40.98 136 LYS C N 1
ATOM 782 C CA . LYS A 1 129 ? -20.557 15.426 25.016 1.00 36.01 136 LYS C CA 1
ATOM 783 C C . LYS A 1 129 ? -20.585 14.076 25.719 1.00 39.80 136 LYS C C 1
ATOM 784 O O . LYS A 1 129 ? -20.989 13.973 26.882 1.00 41.09 136 LYS C O 1
ATOM 786 N N . VAL A 1 130 ? -20.145 13.044 25.014 1.00 40.06 137 VAL C N 1
ATOM 787 C CA . VAL A 1 130 ? -20.368 11.679 25.449 1.00 34.30 137 VAL C CA 1
ATOM 788 C C . VAL A 1 130 ? -19.059 10.927 25.617 1.00 35.29 137 VAL C C 1
ATOM 789 O O . VAL A 1 130 ? -18.140 11.086 24.821 1.00 38.44 137 VAL C O 1
ATOM 793 N N . ASP A 1 131 ? -18.975 10.113 26.663 1.00 36.96 138 ASP C N 1
ATOM 794 C CA . ASP A 1 131 ? -17.810 9.260 26.875 1.00 39.27 138 ASP C CA 1
ATOM 795 C C . ASP A 1 131 ? -17.763 8.129 25.859 1.00 34.09 138 ASP C C 1
ATOM 796 O O . ASP A 1 131 ? -16.763 7.927 25.178 1.00 34.06 138 ASP C O 1
ATOM 801 N N . VAL A 1 132 ? -18.843 7.363 25.793 1.00 33.81 139 VAL C N 1
ATOM 802 C CA . VAL A 1 132 ? -18.844 6.171 24.963 1.00 36.86 139 VAL C CA 1
ATOM 803 C C . VAL A 1 132 ? -19.873 6.279 23.857 1.00 34.38 139 VAL C C 1
ATOM 804 O O . VAL A 1 132 ? -21.005 6.722 24.067 1.00 30.57 139 VAL C O 1
ATOM 808 N N . ILE A 1 133 ? -19.471 5.875 22.663 1.00 35.48 140 ILE C N 1
ATOM 809 C CA . ILE A 1 133 ? -20.444 5.667 21.611 1.00 31.97 140 ILE C CA 1
ATOM 810 C C . ILE A 1 133 ? -20.569 4.166 21.438 1.00 33.01 140 ILE C C 1
ATOM 811 O O . ILE A 1 133 ? -19.570 3.495 21.180 1.00 35.89 140 ILE C O 1
ATOM 816 N N . ILE A 1 134 ? -21.775 3.630 21.637 1.00 29.51 141 ILE C N 1
ATOM 817 C CA . ILE A 1 134 ? -22.006 2.211 21.403 1.00 30.34 141 ILE C CA 1
ATOM 818 C C . ILE A 1 134 ? -23.024 2.008 20.287 1.00 29.92 141 ILE C C 1
ATOM 819 O O . ILE A 1 134 ? -24.092 2.609 20.297 1.00 30.91 141 ILE C O 1
ATOM 824 N N . SER A 1 135 ? -22.693 1.169 19.314 1.00 28.94 142 SER C N 1
ATOM 825 C CA . SER A 1 135 ? -23.608 0.923 18.218 1.00 28.14 142 SER C CA 1
ATOM 826 C C . SER A 1 135 ? -23.364 -0.431 17.600 1.00 28.76 142 SER C C 1
ATOM 827 O O . SER A 1 135 ? -22.303 -1.032 17.769 1.00 26.02 142 SER C O 1
ATOM 830 N N . GLU A 1 136 ? -24.374 -0.901 16.887 1.00 24.87 143 GLU C N 1
ATOM 831 C CA . GLU A 1 136 ? -24.264 -2.123 16.155 1.00 25.31 143 GLU C CA 1
ATOM 832 C C . GLU A 1 136 ? -24.670 -1.788 14.724 1.00 26.86 143 GLU C C 1
ATOM 833 O O . GLU A 1 136 ? -25.831 -1.902 14.340 1.00 29.25 143 GLU C O 1
ATOM 839 N N . TRP A 1 137 ? -23.693 -1.342 13.949 1.00 27.13 144 TRP C N 1
ATOM 840 C CA . TRP A 1 137 ? -23.936 -0.753 12.642 1.00 25.75 144 TRP C CA 1
ATOM 841 C C . TRP A 1 137 ? -23.567 -1.714 11.528 1.00 27.69 144 TRP C C 1
ATOM 842 O O . TRP A 1 137 ? -23.695 -1.385 10.355 1.00 31.28 144 TRP C O 1
ATOM 853 N N . MET A 1 138 ? -23.117 -2.910 11.892 1.00 27.42 145 MET C N 1
ATOM 854 C CA . MET A 1 138 ? -22.541 -3.820 10.915 1.00 24.56 145 MET C CA 1
ATOM 855 C C . MET A 1 138 ? -23.569 -4.481 10.003 1.00 27.10 145 MET C C 1
ATOM 856 O O . MET A 1 138 ? -24.568 -5.031 10.468 1.00 29.01 145 MET C O 1
ATOM 861 N N . GLY A 1 139 ? -23.311 -4.428 8.697 1.00 29.55 146 GLY C N 1
ATOM 862 C CA . GLY A 1 139 ? -24.214 -5.002 7.712 1.00 30.33 146 GLY C CA 1
ATOM 863 C C . GLY A 1 139 ? -23.688 -6.250 7.025 1.00 27.25 146 GLY C C 1
ATOM 864 O O . GLY A 1 139 ? -22.650 -6.798 7.390 1.00 27.18 146 GLY C O 1
ATOM 865 N N . TYR A 1 140 ? -24.423 -6.714 6.027 1.00 28.16 147 TYR C N 1
ATOM 866 C CA . TYR A 1 140 ? -23.917 -7.755 5.149 1.00 31.88 147 TYR C CA 1
ATOM 867 C C . TYR A 1 140 ? -22.555 -7.325 4.600 1.00 30.77 147 TYR C C 1
ATOM 868 O O . TYR A 1 140 ? -22.405 -6.235 4.048 1.00 32.29 147 TYR C O 1
ATOM 877 N N . PHE A 1 141 ? -21.552 -8.166 4.794 1.00 28.64 148 PHE C N 1
ATOM 878 C CA . PHE A 1 141 ? -20.197 -7.820 4.404 1.00 28.40 148 PHE C CA 1
ATOM 879 C C . PHE A 1 141 ? -19.721 -6.535 5.089 1.00 27.57 148 PHE C C 1
ATOM 880 O O . PHE A 1 141 ? -18.873 -5.825 4.557 1.00 29.38 148 PHE C O 1
ATOM 888 N N . LEU A 1 142 ? -20.255 -6.265 6.283 1.00 28.80 149 LEU C N 1
ATOM 889 C CA . LEU A 1 142 ? -19.886 -5.088 7.100 1.00 28.20 149 LEU C CA 1
ATOM 890 C C . LEU A 1 142 ? -20.361 -3.747 6.537 1.00 25.98 149 LEU C C 1
ATOM 891 O O . LEU A 1 142 ? -21.069 -3.002 7.213 1.00 25.03 149 LEU C O 1
ATOM 896 N N . LEU A 1 143 ? -19.979 -3.444 5.302 1.00 26.35 150 LEU C N 1
ATOM 897 C CA . LEU A 1 143 ? -20.266 -2.128 4.729 1.00 30.70 150 LEU C CA 1
ATOM 898 C C . LEU A 1 143 ? -21.663 -1.925 4.134 1.00 30.20 150 LEU C C 1
ATOM 899 O O . LEU A 1 143 ? -22.008 -0.808 3.768 1.00 32.03 150 LEU C O 1
ATOM 904 N N . ARG A 1 144 ? -22.470 -2.976 4.041 1.00 29.64 151 ARG C N 1
ATOM 905 C CA . ARG A 1 144 ? -23.823 -2.798 3.514 1.00 35.94 151 ARG C CA 1
ATOM 906 C C . ARG A 1 144 ? -24.700 -1.935 4.431 1.00 37.99 151 ARG C C 1
ATOM 907 O O . ARG A 1 144 ? -24.688 -2.103 5.660 1.00 38.62 151 ARG C O 1
ATOM 915 N N . GLU A 1 145 ? -25.465 -1.026 3.822 1.00 36.95 152 GLU C N 1
ATOM 916 C CA . GLU A 1 145 ? -26.390 -0.126 4.545 1.00 37.53 152 GLU C CA 1
ATOM 917 C C . GLU A 1 145 ? -25.742 1.208 4.923 1.00 33.93 152 GLU C C 1
ATOM 918 O O . GLU A 1 145 ? -26.433 2.192 5.161 1.00 35.59 152 GLU C O 1
ATOM 924 N N . SER A 1 146 ? -24.416 1.228 4.975 1.00 33.23 153 SER C N 1
ATOM 925 C CA . SER A 1 146 ? -23.661 2.451 5.227 1.00 33.23 153 SER C CA 1
ATOM 926 C C . SER A 1 146 ? -24.164 3.207 6.464 1.00 36.75 153 SER C C 1
ATOM 927 O O . SER A 1 146 ? -24.147 4.448 6.521 1.00 33.82 153 SER C O 1
ATOM 930 N N . MET A 1 147 ? -24.589 2.439 7.464 1.00 33.94 154 MET C N 1
ATOM 931 C CA . MET A 1 147 ? -25.025 3.002 8.729 1.00 32.12 154 MET C CA 1
ATOM 932 C C . MET A 1 147 ? -23.844 3.509 9.569 1.00 34.50 154 MET C C 1
ATOM 933 O O . MET A 1 147 ? -24.029 4.298 10.504 1.00 29.49 154 MET C O 1
ATOM 938 N N . PHE A 1 148 ? -22.631 3.063 9.246 1.00 35.38 155 PHE C N 1
ATOM 939 C CA . PHE A 1 148 ? -21.463 3.612 9.929 1.00 35.84 155 PHE C CA 1
ATOM 940 C C . PHE A 1 148 ? -21.270 5.097 9.612 1.00 33.06 155 PHE C C 1
ATOM 941 O O . PHE A 1 148 ? -20.606 5.809 10.358 1.00 30.47 155 PHE C O 1
ATOM 949 N N . ASP A 1 149 ? -21.845 5.552 8.500 1.00 35.02 156 ASP C N 1
ATOM 950 C CA . ASP A 1 149 ? -21.798 6.970 8.132 1.00 35.27 156 ASP C CA 1
ATOM 951 C C . ASP A 1 149 ? -22.503 7.817 9.187 1.00 34.81 156 ASP C C 1
ATOM 952 O O . ASP A 1 149 ? -22.206 9.004 9.351 1.00 37.31 156 ASP C O 1
ATOM 957 N N . SER A 1 150 ? -23.457 7.203 9.883 1.00 32.43 157 SER C N 1
ATOM 958 C CA . SER A 1 150 ? -24.237 7.897 10.891 1.00 33.51 157 SER C CA 1
ATOM 959 C C . SER A 1 150 ? -23.431 7.954 12.172 1.00 33.70 157 SER C C 1
ATOM 960 O O . SER A 1 150 ? -23.404 8.971 12.862 1.00 34.99 157 SER C O 1
ATOM 963 N N . VAL A 1 151 ? -22.769 6.843 12.471 1.00 34.46 158 VAL C N 1
ATOM 964 C CA . VAL A 1 151 ? -21.904 6.728 13.633 1.00 33.20 158 VAL C CA 1
ATOM 965 C C . VAL A 1 151 ? -20.717 7.695 13.559 1.00 34.37 158 VAL C C 1
ATOM 966 O O . VAL A 1 151 ? -20.304 8.262 14.573 1.00 40.00 158 VAL C O 1
ATOM 970 N N . ILE A 1 152 ? -20.164 7.870 12.366 1.00 33.92 159 ILE C N 1
ATOM 971 C CA . ILE A 1 152 ? -19.105 8.847 12.147 1.00 34.95 159 ILE C CA 1
ATOM 972 C C . ILE A 1 152 ? -19.611 10.240 12.517 1.00 40.03 159 ILE C C 1
ATOM 973 O O . ILE A 1 152 ? -19.012 10.942 13.338 1.00 40.39 159 ILE C O 1
ATOM 978 N N . SER A 1 153 ? -20.723 10.635 11.906 1.00 35.77 160 SER C N 1
ATOM 979 C CA . SER A 1 153 ? -21.389 11.872 12.283 1.00 39.28 160 SER C CA 1
ATOM 980 C C . SER A 1 153 ? -21.510 12.022 13.806 1.00 38.68 160 SER C C 1
ATOM 981 O O . SER A 1 153 ? -21.223 13.086 14.358 1.00 39.57 160 SER C O 1
ATOM 984 N N . ALA A 1 154 ? -21.932 10.957 14.481 1.00 36.98 161 ALA C N 1
ATOM 985 C CA . ALA A 1 154 ? -22.200 11.016 15.922 1.00 39.20 161 ALA C CA 1
ATOM 986 C C . ALA A 1 154 ? -20.923 11.209 16.739 1.00 40.25 161 ALA C C 1
ATOM 987 O O . ALA A 1 154 ? -20.899 11.984 17.698 1.00 37.91 161 ALA C O 1
ATOM 989 N N . ARG A 1 155 ? -19.875 10.489 16.339 1.00 40.76 162 ARG C N 1
ATOM 990 C CA . ARG A 1 155 ? -18.548 10.544 16.951 1.00 36.51 162 ARG C CA 1
ATOM 991 C C . ARG A 1 155 ? -17.878 11.901 16.760 1.00 37.02 162 ARG C C 1
ATOM 992 O O . ARG A 1 155 ? -17.329 12.467 17.708 1.00 37.30 162 ARG C O 1
ATOM 1000 N N . ASP A 1 156 ? -17.921 12.417 15.533 1.00 35.86 163 ASP C N 1
ATOM 1001 C CA . ASP A 1 156 ? -17.249 13.676 15.200 1.00 38.09 163 ASP C CA 1
ATOM 1002 C C . ASP A 1 156 ? -18.003 14.889 15.738 1.00 39.72 163 ASP C C 1
ATOM 1003 O O . ASP A 1 156 ? -17.450 15.981 15.858 1.00 42.17 163 ASP C O 1
ATOM 1008 N N . ARG A 1 157 ? -19.273 14.685 16.054 1.00 41.43 164 ARG C N 1
ATOM 1009 C CA . ARG A 1 157 ? -20.102 15.746 16.596 1.00 41.38 164 ARG C CA 1
ATOM 1010 C C . ARG A 1 157 ? -20.159 15.709 18.128 1.00 42.33 164 ARG C C 1
ATOM 1011 O O . ARG A 1 157 ? -20.427 16.734 18.755 1.00 45.54 164 ARG C O 1
ATOM 1013 N N . TRP A 1 158 ? -19.902 14.547 18.731 1.00 36.99 165 TRP C N 1
ATOM 1014 C CA . TRP A 1 158 ? -20.163 14.384 20.167 1.00 42.12 165 TRP C CA 1
ATOM 1015 C C . TRP A 1 158 ? -19.050 13.742 21.025 1.00 41.25 165 TRP C C 1
ATOM 1016 O O . TRP A 1 158 ? -18.828 14.151 22.172 1.00 41.02 165 TRP C O 1
ATOM 1027 N N . LEU A 1 159 ? -18.378 12.722 20.496 1.00 38.33 166 LEU C N 1
ATOM 1028 C CA . LEU A 1 159 ? -17.413 11.968 21.295 1.00 38.11 166 LEU C CA 1
ATOM 1029 C C . LEU A 1 159 ? -16.331 12.885 21.838 1.00 40.31 166 LEU C C 1
ATOM 1030 O O . LEU A 1 159 ? -15.555 13.456 21.068 1.00 43.27 166 LEU C O 1
ATOM 1035 N N . LYS A 1 160 ? -16.274 13.038 23.156 1.00 38.95 167 LYS C N 1
ATOM 1036 C CA . LYS A 1 160 ? -15.228 13.871 23.747 1.00 40.01 167 LYS C CA 1
ATOM 1037 C C . LYS A 1 160 ? -13.852 13.364 23.309 1.00 41.16 167 LYS C C 1
ATOM 1038 O O . LYS A 1 160 ? -13.740 12.264 22.762 1.00 38.77 167 LYS C O 1
ATOM 1044 N N . PRO A 1 161 ? -12.800 14.173 23.529 1.00 44.65 168 PRO C N 1
ATOM 1045 C CA . PRO A 1 161 ? -11.473 13.881 22.960 1.00 40.98 168 PRO C CA 1
ATOM 1046 C C . PRO A 1 161 ? -10.926 12.551 23.428 1.00 42.10 168 PRO C C 1
ATOM 1047 O O . PRO A 1 161 ? -9.962 12.041 22.867 1.00 45.21 168 PRO C O 1
ATOM 1051 N N . THR A 1 162 ? -11.547 12.007 24.461 1.00 40.19 169 THR C N 1
ATOM 1052 C CA . THR A 1 162 ? -10.987 10.882 25.154 1.00 39.35 169 THR C CA 1
ATOM 1053 C C . THR A 1 162 ? -12.022 9.773 25.278 1.00 40.34 169 THR C C 1
ATOM 1054 O O . THR A 1 162 ? -11.930 8.899 26.144 1.00 39.84 169 THR C O 1
ATOM 1058 N N . GLY A 1 163 ? -13.013 9.811 24.394 1.00 39.60 170 GLY C N 1
ATOM 1059 C CA . GLY A 1 163 ? -14.067 8.816 24.371 1.00 34.99 170 GLY C CA 1
ATOM 1060 C C . GLY A 1 163 ? -13.638 7.447 23.875 1.00 38.39 170 GLY C C 1
ATOM 1061 O O . GLY A 1 163 ? -12.622 7.296 23.182 1.00 38.75 170 GLY C O 1
ATOM 1062 N N . VAL A 1 164 ? -14.430 6.442 24.229 1.00 30.79 171 VAL C N 1
ATOM 1063 C CA . VAL A 1 164 ? -14.224 5.089 23.743 1.00 34.54 171 VAL C CA 1
ATOM 1064 C C . VAL A 1 164 ? -15.310 4.781 22.706 1.00 34.37 171 VAL C C 1
ATOM 1065 O O . VAL A 1 164 ? -16.322 5.491 22.659 1.00 34.78 171 VAL C O 1
ATOM 1069 N N . MET A 1 165 ? -15.101 3.749 21.879 1.00 32.54 172 MET C N 1
ATOM 1070 C CA . MET A 1 165 ? -16.123 3.288 20.926 1.00 33.14 172 MET C CA 1
ATOM 1071 C C . MET A 1 165 ? -16.289 1.773 20.877 1.00 32.02 172 MET C C 1
ATOM 1072 O O . MET A 1 165 ? -15.311 1.032 20.902 1.00 32.92 172 MET C O 1
ATOM 1077 N N . TYR A 1 166 ? -17.540 1.331 20.769 1.00 34.33 173 TYR C N 1
ATOM 1078 C CA . TYR A 1 166 ? -17.886 -0.092 20.764 1.00 29.27 173 TYR C CA 1
ATOM 1079 C C . TYR A 1 166 ? -18.665 -0.487 19.518 1.00 25.23 173 TYR C C 1
ATOM 1080 O O . TYR A 1 166 ? -19.818 -0.130 19.381 1.00 29.17 173 TYR C O 1
ATOM 1089 N N . PRO A 1 167 ? -18.051 -1.258 18.617 1.00 27.40 174 PRO C N 1
ATOM 1090 C CA . PRO A 1 167 ? -16.677 -1.759 18.678 1.00 26.97 174 PRO C CA 1
ATOM 1091 C C . PRO A 1 167 ? -15.615 -0.703 18.388 1.00 28.54 174 PRO C C 1
ATOM 1092 O O . PRO A 1 167 ? -15.888 0.344 17.799 1.00 28.72 174 PRO C O 1
ATOM 1096 N N . SER A 1 168 ? -14.388 -1.023 18.782 1.00 30.79 175 SER C N 1
ATOM 1097 C CA . SER A 1 168 ? -13.241 -0.138 18.615 1.00 32.60 175 SER C CA 1
ATOM 1098 C C . SER A 1 168 ? -12.584 -0.295 17.249 1.00 31.89 175 SER C C 1
ATOM 1099 O O . SER A 1 168 ? -12.101 0.681 16.670 1.00 32.38 175 SER C O 1
ATOM 1102 N N . HIS A 1 169 ? -12.559 -1.525 16.743 1.00 34.02 176 HIS C N 1
ATOM 1103 C CA . HIS A 1 169 ? -12.070 -1.783 15.390 1.00 31.25 176 HIS C CA 1
ATOM 1104 C C . HIS A 1 169 ? -13.001 -2.711 14.628 1.00 31.48 176 HIS C C 1
ATOM 1105 O O . HIS A 1 169 ? -13.820 -3.398 15.224 1.00 28.41 176 HIS C O 1
ATOM 1112 N N . ALA A 1 170 ? -12.884 -2.706 13.304 1.00 34.36 177 ALA C N 1
ATOM 1113 C CA . ALA A 1 170 ? -13.581 -3.685 12.467 1.00 31.86 177 ALA C CA 1
ATOM 1114 C C . ALA A 1 170 ? -12.656 -4.170 11.366 1.00 31.97 177 ALA C C 1
ATOM 1115 O O . ALA A 1 170 ? -11.537 -3.684 11.229 1.00 33.81 177 ALA C O 1
ATOM 1117 N N . ARG A 1 171 ? -13.135 -5.105 10.559 1.00 34.66 178 ARG C N 1
ATOM 1118 C CA . ARG A 1 171 ? -12.249 -5.845 9.676 1.00 33.83 178 ARG C CA 1
ATOM 1119 C C . ARG A 1 171 ? -13.072 -6.650 8.668 1.00 31.69 178 ARG C C 1
ATOM 1120 O O . ARG A 1 171 ? -14.096 -7.231 9.024 1.00 32.34 178 ARG C O 1
ATOM 1128 N N . MET A 1 172 ? -12.628 -6.663 7.412 1.00 33.16 179 MET C N 1
ATOM 1129 C CA . MET A 1 172 ? -13.281 -7.432 6.357 1.00 26.96 179 MET C CA 1
ATOM 1130 C C . MET A 1 172 ? -12.330 -8.445 5.752 1.00 26.49 179 MET C C 1
ATOM 1131 O O . MET A 1 172 ? -11.165 -8.154 5.502 1.00 29.32 179 MET C O 1
ATOM 1136 N N . TRP A 1 173 ? -12.867 -9.622 5.474 1.00 29.15 180 TRP C N 1
ATOM 1137 C CA . TRP A 1 173 ? -12.099 -10.782 5.064 1.00 29.19 180 TRP C CA 1
ATOM 1138 C C . TRP A 1 173 ? -12.662 -11.306 3.764 1.00 26.45 180 TRP C C 1
ATOM 1139 O O . TRP A 1 173 ? -13.848 -11.134 3.491 1.00 23.36 180 TRP C O 1
ATOM 1150 N N . LEU A 1 174 ? -11.807 -11.957 2.979 1.00 28.00 181 LEU C N 1
ATOM 1151 C CA . LEU A 1 174 ? -12.219 -12.617 1.743 1.00 31.93 181 LEU C CA 1
ATOM 1152 C C . LEU A 1 174 ? -11.432 -13.909 1.624 1.00 31.56 181 LEU C C 1
ATOM 1153 O O . LEU A 1 174 ? -10.342 -14.030 2.165 1.00 35.60 181 LEU C O 1
ATOM 1158 N N . ALA A 1 175 ? -11.983 -14.881 0.920 1.00 31.82 182 ALA C N 1
ATOM 1159 C CA . ALA A 1 175 ? -11.316 -16.154 0.790 1.00 33.41 182 ALA C CA 1
ATOM 1160 C C . ALA A 1 175 ? -11.983 -16.941 -0.318 1.00 34.43 182 ALA C C 1
ATOM 1161 O O . ALA A 1 175 ? -13.193 -16.841 -0.513 1.00 35.57 182 ALA C O 1
ATOM 1163 N N . PRO A 1 176 ? -11.192 -17.723 -1.058 1.00 36.75 183 PRO C N 1
ATOM 1164 C CA . PRO A 1 176 ? -11.738 -18.490 -2.174 1.00 33.41 183 PRO C CA 1
ATOM 1165 C C . PRO A 1 176 ? -12.440 -19.683 -1.587 1.00 34.90 183 PRO C C 1
ATOM 1166 O O . PRO A 1 176 ? -11.883 -20.278 -0.669 1.00 35.88 183 PRO C O 1
ATOM 1170 N N . ILE A 1 177 ? -13.624 -20.027 -2.089 1.00 35.00 184 ILE C N 1
ATOM 1171 C CA . ILE A 1 177 ? -14.386 -21.151 -1.547 1.00 34.06 184 ILE C CA 1
ATOM 1172 C C . ILE A 1 177 ? -14.747 -22.193 -2.615 1.00 36.79 184 ILE C C 1
ATOM 1173 O O . ILE A 1 177 ? -14.399 -22.042 -3.789 1.00 35.44 184 ILE C O 1
ATOM 1178 N N . LYS A 1 178 ? -15.452 -23.244 -2.196 1.00 36.33 185 LYS C N 1
ATOM 1179 C CA . LYS A 1 178 ? -15.904 -24.305 -3.096 1.00 38.50 185 LYS C CA 1
ATOM 1180 C C . LYS A 1 178 ? -17.325 -24.742 -2.737 1.00 37.55 185 LYS C C 1
ATOM 1181 O O . LYS A 1 178 ? -17.520 -25.521 -1.812 1.00 42.22 185 LYS C O 1
ATOM 1184 N N . SER A 1 179 ? -18.316 -24.240 -3.467 1.00 40.80 186 SER C N 1
ATOM 1185 C CA . SER A 1 179 ? -19.706 -24.486 -3.105 1.00 39.16 186 SER C CA 1
ATOM 1186 C C . SER A 1 179 ? -20.525 -25.079 -4.243 1.00 38.75 186 SER C C 1
ATOM 1187 O O . SER A 1 179 ? -20.274 -24.807 -5.412 1.00 38.52 186 SER C O 1
ATOM 1190 N N . ASN A 1 180 ? -21.509 -25.894 -3.891 1.00 42.12 187 ASN C N 1
ATOM 1191 C CA . ASN A 1 180 ? -22.385 -26.489 -4.889 1.00 43.20 187 ASN C CA 1
ATOM 1192 C C . ASN A 1 180 ? -23.416 -25.470 -5.364 1.00 42.48 187 ASN C C 1
ATOM 1193 O O . ASN A 1 180 ? -24.178 -25.721 -6.301 1.00 44.54 187 ASN C O 1
ATOM 1195 N N . ILE A 1 181 ? -23.428 -24.313 -4.713 1.00 38.63 188 ILE C N 1
ATOM 1196 C CA . ILE A 1 181 ? -24.384 -23.271 -5.047 1.00 39.63 188 ILE C CA 1
ATOM 1197 C C . ILE A 1 181 ? -24.027 -22.625 -6.379 1.00 42.02 188 ILE C C 1
ATOM 1198 O O . ILE A 1 181 ? -24.900 -22.144 -7.102 1.00 41.74 188 ILE C O 1
ATOM 1203 N N . ALA A 1 182 ? -22.736 -22.610 -6.694 1.00 41.57 189 ALA C N 1
ATOM 1204 C CA . ALA A 1 182 ? -22.264 -22.116 -7.977 1.00 36.66 189 ALA C CA 1
ATOM 1205 C C . ALA A 1 182 ? -23.053 -22.750 -9.120 1.00 38.58 189 ALA C C 1
ATOM 1206 O O . ALA A 1 182 ? -23.408 -22.088 -10.093 1.00 44.19 189 ALA C O 1
ATOM 1208 N N . ASP A 1 183 ? -23.332 -24.040 -8.985 1.00 39.63 190 ASP C N 1
ATOM 1209 C CA . ASP A 1 183 ? -24.033 -24.797 -10.012 1.00 38.01 190 ASP C CA 1
ATOM 1210 C C . ASP A 1 183 ? -25.545 -24.620 -9.946 1.00 39.81 190 ASP C C 1
ATOM 1211 O O . ASP A 1 183 ? -26.220 -24.599 -10.979 1.00 43.49 190 ASP C O 1
ATOM 1216 N N . ARG A 1 184 ? -26.082 -24.517 -8.737 1.00 39.55 191 ARG C N 1
ATOM 1217 C CA . ARG A 1 184 ? -27.504 -24.250 -8.577 1.00 40.94 191 ARG C CA 1
ATOM 1218 C C . ARG A 1 184 ? -27.866 -22.991 -9.339 1.00 38.00 191 ARG C C 1
ATOM 1219 O O . ARG A 1 184 ? -28.841 -22.962 -10.081 1.00 37.52 191 ARG C O 1
ATOM 1227 N N . LYS A 1 185 ? -27.071 -21.946 -9.151 1.00 39.30 192 LYS C N 1
ATOM 1228 C CA . LYS A 1 185 ? -27.360 -20.659 -9.762 1.00 38.02 192 LYS C CA 1
ATOM 1229 C C . LYS A 1 185 ? -27.117 -20.648 -11.276 1.00 39.26 192 LYS C C 1
ATOM 1230 O O . LYS A 1 185 ? -27.775 -19.895 -12.002 1.00 40.05 192 LYS C O 1
ATOM 1236 N N . ARG A 1 186 ? -26.184 -21.472 -11.758 1.00 37.13 193 ARG C N 1
ATOM 1237 C CA . ARG A 1 186 ? -25.966 -21.595 -13.202 1.00 34.20 193 ARG C CA 1
ATOM 1238 C C . ARG A 1 186 ? -27.097 -22.403 -13.811 1.00 34.45 193 ARG C C 1
ATOM 1239 O O . ARG A 1 186 ? -27.518 -22.153 -14.947 1.00 35.23 193 ARG C O 1
ATOM 1241 N N . ASN A 1 187 ? -27.592 -23.368 -13.042 1.00 33.67 194 ASN C N 1
ATOM 1242 C CA . ASN A 1 187 ? -28.732 -24.172 -13.464 1.00 34.56 194 ASN C CA 1
ATOM 1243 C C . ASN A 1 187 ? -30.046 -23.391 -13.412 1.00 30.89 194 ASN C C 1
ATOM 1244 O O . ASN A 1 187 ? -31.000 -23.727 -14.105 1.00 31.60 194 ASN C O 1
ATOM 1246 N N . ASP A 1 188 ? -30.086 -22.339 -12.598 1.00 36.17 195 ASP C N 1
ATOM 1247 C CA . ASP A 1 188 ? -31.279 -21.499 -12.496 1.00 33.93 195 ASP C CA 1
ATOM 1248 C C . ASP A 1 188 ? -31.286 -20.449 -13.604 1.00 31.68 195 ASP C C 1
ATOM 1249 O O . ASP A 1 188 ? -32.332 -20.117 -14.152 1.00 32.09 195 ASP C O 1
ATOM 1254 N N . PHE A 1 189 ? -30.108 -19.939 -13.940 1.00 33.66 196 PHE C N 1
ATOM 1255 C CA . PHE A 1 189 ? -29.966 -19.045 -15.083 1.00 35.13 196 PHE C CA 1
ATOM 1256 C C . PHE A 1 189 ? -30.281 -19.784 -16.391 1.00 33.98 196 PHE C C 1
ATOM 1257 O O . PHE A 1 189 ? -31.058 -19.308 -17.223 1.00 31.08 196 PHE C O 1
ATOM 1265 N N . ASP A 1 190 ? -29.680 -20.957 -16.566 1.00 38.13 197 ASP C N 1
ATOM 1266 C CA . ASP A 1 190 ? -29.915 -21.754 -17.770 1.00 37.08 197 ASP C CA 1
ATOM 1267 C C . ASP A 1 190 ? -31.397 -22.031 -17.985 1.00 32.93 197 ASP C C 1
ATOM 1268 O O . ASP A 1 190 ? -31.900 -21.896 -19.099 1.00 35.66 197 ASP C O 1
ATOM 1273 N N . GLY A 1 191 ? -32.095 -22.413 -16.924 1.00 32.11 198 GLY C N 1
ATOM 1274 C CA . GLY A 1 191 ? -33.533 -22.600 -17.005 1.00 33.59 198 GLY C CA 1
ATOM 1275 C C . GLY A 1 191 ? -34.226 -21.301 -17.384 1.00 32.82 198 GLY C C 1
ATOM 1276 O O . GLY A 1 191 ? -35.015 -21.245 -18.335 1.00 29.38 198 GLY C O 1
ATOM 1277 N N . ALA A 1 192 ? -33.935 -20.248 -16.629 1.00 30.75 199 ALA C N 1
ATOM 1278 C CA . ALA A 1 192 ? -34.471 -18.944 -16.950 1.00 30.81 199 ALA C CA 1
ATOM 1279 C C . ALA A 1 192 ? -34.400 -18.785 -18.450 1.00 28.71 199 ALA C C 1
ATOM 1280 O O . ALA A 1 192 ? -35.401 -18.528 -19.107 1.00 26.64 199 ALA C O 1
ATOM 1282 N N . MET A 1 193 ? -33.203 -18.975 -18.994 1.00 32.93 200 MET C N 1
ATOM 1283 C CA . MET A 1 193 ? -32.996 -18.845 -20.428 1.00 28.67 200 MET C CA 1
ATOM 1284 C C . MET A 1 193 ? -33.798 -19.850 -21.254 1.00 27.99 200 MET C C 1
ATOM 1285 O O . MET A 1 193 ? -34.294 -19.522 -22.327 1.00 30.94 200 MET C O 1
ATOM 1290 N N . ALA A 1 194 ? -33.957 -21.066 -20.755 1.00 29.19 201 ALA C N 1
ATOM 1291 C CA . ALA A 1 194 ? -34.756 -22.040 -21.484 1.00 28.18 201 ALA C CA 1
ATOM 1292 C C . ALA A 1 194 ? -36.215 -21.595 -21.585 1.00 28.54 201 ALA C C 1
ATOM 1293 O O . ALA A 1 194 ? -36.834 -21.745 -22.631 1.00 32.56 201 ALA C O 1
ATOM 1295 N N . ASP A 1 195 ? -36.761 -21.036 -20.509 1.00 30.36 202 ASP C N 1
ATOM 1296 C CA . ASP A 1 195 ? -38.147 -20.571 -20.512 1.00 27.08 202 ASP C CA 1
ATOM 1297 C C . ASP A 1 195 ? -38.351 -19.405 -21.463 1.00 30.59 202 ASP C C 1
ATOM 1298 O O . ASP A 1 195 ? -39.314 -19.394 -22.248 1.00 35.18 202 ASP C O 1
ATOM 1300 N N . TRP A 1 196 ? -37.454 -18.423 -21.403 1.00 30.03 203 TRP C N 1
ATOM 1301 C CA . TRP A 1 196 ? -37.584 -17.223 -22.243 1.00 29.14 203 TRP C CA 1
ATOM 1302 C C . TRP A 1 196 ? -37.717 -17.557 -23.720 1.00 29.45 203 TRP C C 1
ATOM 1303 O O . TRP A 1 196 ? -38.266 -16.765 -24.475 1.00 32.34 203 TRP C O 1
ATOM 1314 N N . HIS A 1 197 ? -37.222 -18.730 -24.124 1.00 29.66 204 HIS C N 1
ATOM 1315 C CA . HIS A 1 197 ? -37.206 -19.132 -25.539 1.00 31.25 204 HIS C CA 1
ATOM 1316 C C . HIS A 1 197 ? -38.463 -19.892 -25.965 1.00 35.03 204 HIS C C 1
ATOM 1317 O O . HIS A 1 197 ? -38.849 -19.866 -27.137 1.00 36.90 204 HIS C O 1
ATOM 1324 N N . ASN A 1 198 ? -39.092 -20.575 -25.013 1.00 37.12 205 ASN C N 1
ATOM 1325 C CA . ASN A 1 198 ? -40.419 -21.138 -25.241 1.00 38.47 205 ASN C CA 1
ATOM 1326 C C . ASN A 1 198 ? -41.439 -20.016 -25.347 1.00 34.38 205 ASN C C 1
ATOM 1327 O O . ASN A 1 198 ? -42.227 -19.930 -26.279 1.00 36.22 205 ASN C O 1
ATOM 1332 N N . PHE A 1 199 ? -41.394 -19.150 -24.355 1.00 34.82 206 PHE C N 1
ATOM 1333 C CA . PHE A 1 199 ? -42.253 -17.990 -24.259 1.00 31.55 206 PHE C CA 1
ATOM 1334 C C . PHE A 1 199 ? -42.217 -17.112 -25.509 1.00 33.54 206 PHE C C 1
ATOM 1335 O O . PHE A 1 199 ? -43.260 -16.681 -25.998 1.00 33.98 206 PHE C O 1
ATOM 1343 N N . SER A 1 200 ? -41.034 -16.822 -26.033 1.00 34.93 207 SER C N 1
ATOM 1344 C CA . SER A 1 200 ? -40.976 -15.998 -27.249 1.00 37.89 207 SER C CA 1
ATOM 1345 C C . SER A 1 200 ? -41.489 -16.754 -28.492 1.00 33.72 207 SER C C 1
ATOM 1346 O O . SER A 1 200 ? -41.985 -16.145 -29.442 1.00 33.52 207 SER C O 1
ATOM 1349 N N . ASP A 1 201 ? -41.357 -18.077 -28.469 1.00 34.24 208 ASP C N 1
ATOM 1350 C CA . ASP A 1 201 ? -41.986 -18.950 -29.464 1.00 35.92 208 ASP C CA 1
ATOM 1351 C C . ASP A 1 201 ? -43.500 -18.895 -29.331 1.00 35.87 208 ASP C C 1
ATOM 1352 O O . ASP A 1 201 ? -44.221 -18.792 -30.321 1.00 39.02 208 ASP C O 1
ATOM 1357 N N . GLU A 1 202 ? -43.980 -18.965 -28.097 1.00 36.34 209 GLU C N 1
ATOM 1358 C CA . GLU A 1 202 ? -45.411 -18.884 -27.855 1.00 39.82 209 GLU C CA 1
ATOM 1359 C C . GLU A 1 202 ? -45.953 -17.554 -28.380 1.00 37.62 209 GLU C C 1
ATOM 1360 O O . GLU A 1 202 ? -46.904 -17.528 -29.163 1.00 39.87 209 GLU C O 1
ATOM 1362 N N . ILE A 1 203 ? -45.318 -16.458 -27.981 1.00 38.23 210 ILE C N 1
ATOM 1363 C CA . ILE A 1 203 ? -45.744 -15.116 -28.393 1.00 36.57 210 ILE C CA 1
ATOM 1364 C C . ILE A 1 203 ? -45.557 -14.838 -29.887 1.00 37.71 210 ILE C C 1
ATOM 1365 O O . ILE A 1 203 ? -46.117 -13.883 -30.427 1.00 38.73 210 ILE C O 1
ATOM 1370 N N . LYS A 1 204 ? -44.762 -15.655 -30.563 1.00 35.95 211 LYS C N 1
ATOM 1371 C CA . LYS A 1 204 ? -44.625 -15.486 -32.005 1.00 35.82 211 LYS C CA 1
ATOM 1372 C C . LYS A 1 204 ? -45.739 -16.240 -32.749 1.00 37.77 211 LYS C C 1
ATOM 1373 O O . LYS A 1 204 ? -46.135 -15.855 -33.847 1.00 35.46 211 LYS C O 1
ATOM 1375 N N . SER A 1 205 ? -46.243 -17.311 -32.136 1.00 40.05 212 SER C N 1
ATOM 1376 C CA . SER A 1 205 ? -47.277 -18.143 -32.749 1.00 39.07 212 SER C CA 1
ATOM 1377 C C . SER A 1 205 ? -48.648 -17.499 -32.637 1.00 42.02 212 SER C C 1
ATOM 1378 O O . SER A 1 205 ? -49.401 -17.443 -33.614 1.00 44.93 212 SER C O 1
ATOM 1381 N N . TYR A 1 206 ? -48.969 -17.043 -31.427 1.00 40.50 213 TYR C N 1
ATOM 1382 C CA . TYR A 1 206 ? -50.175 -16.276 -31.164 1.00 39.42 213 TYR C CA 1
ATOM 1383 C C . TYR A 1 206 ? -49.711 -14.848 -31.016 1.00 38.18 213 TYR C C 1
ATOM 1384 O O . TYR A 1 206 ? -48.554 -14.625 -30.679 1.00 43.27 213 TYR C O 1
ATOM 1393 N N . TYR A 1 207 ? -50.578 -13.883 -31.297 1.00 39.06 214 TYR C N 1
ATOM 1394 C CA . TYR A 1 207 ? -50.219 -12.462 -31.173 1.00 33.96 214 TYR C CA 1
ATOM 1395 C C . TYR A 1 207 ? -49.319 -11.972 -32.310 1.00 32.50 214 TYR C C 1
ATOM 1396 O O . TYR A 1 207 ? -49.473 -10.847 -32.802 1.00 33.81 214 TYR C O 1
ATOM 1405 N N . GLY A 1 208 ? -48.387 -12.819 -32.735 1.00 33.27 215 GLY C N 1
ATOM 1406 C CA . GLY A 1 208 ? -47.585 -12.533 -33.911 1.00 34.86 215 GLY C CA 1
ATOM 1407 C C . GLY A 1 208 ? -46.546 -11.441 -33.719 1.00 34.51 215 GLY C C 1
ATOM 1408 O O . GLY A 1 208 ? -46.174 -10.753 -34.671 1.00 32.37 215 GLY C O 1
ATOM 1409 N N . VAL A 1 209 ? -46.086 -11.277 -32.482 1.00 35.57 216 VAL C N 1
ATOM 1410 C CA . VAL A 1 209 ? -44.982 -10.371 -32.187 1.00 32.23 216 VAL C CA 1
ATOM 1411 C C . VAL A 1 209 ? -43.724 -11.199 -31.977 1.00 30.73 216 VAL C C 1
ATOM 1412 O O . VAL A 1 209 ? -43.767 -12.266 -31.380 1.00 32.28 216 VAL C O 1
ATOM 1416 N N . ASP A 1 210 ? -42.604 -10.710 -32.486 1.00 32.20 217 ASP C N 1
ATOM 1417 C CA . ASP A 1 210 ? -41.350 -11.441 -32.423 1.00 31.93 217 ASP C CA 1
ATOM 1418 C C . ASP A 1 210 ? -40.508 -10.851 -31.301 1.00 30.74 217 ASP C C 1
ATOM 1419 O O . ASP A 1 210 ? -40.128 -9.686 -31.356 1.00 34.22 217 ASP C O 1
ATOM 1424 N N . MET A 1 211 ? -40.212 -11.650 -30.287 1.00 29.78 218 MET C N 1
ATOM 1425 C CA . MET A 1 211 ? -39.547 -11.136 -29.097 1.00 31.45 218 MET C CA 1
ATOM 1426 C C . MET A 1 211 ? -38.037 -11.375 -29.088 1.00 31.58 218 MET C C 1
ATOM 1427 O O . MET A 1 211 ? -37.410 -11.307 -28.033 1.00 31.95 218 MET C O 1
ATOM 1432 N N . GLY A 1 212 ? -37.450 -11.638 -30.249 1.00 26.46 219 GLY C N 1
ATOM 1433 C CA . GLY A 1 212 ? -36.059 -12.035 -30.295 1.00 25.07 219 GLY C CA 1
ATOM 1434 C C . GLY A 1 212 ? -35.058 -11.030 -29.760 1.00 26.99 219 GLY C C 1
ATOM 1435 O O . GLY A 1 212 ? -34.065 -11.421 -29.154 1.00 28.61 219 GLY C O 1
ATOM 1436 N N . VAL A 1 213 ? -35.303 -9.740 -29.985 1.00 28.42 220 VAL C N 1
ATOM 1437 C CA . VAL A 1 213 ? -34.276 -8.720 -29.744 1.00 27.70 220 VAL C CA 1
ATOM 1438 C C . VAL A 1 213 ? -34.180 -8.339 -28.288 1.00 28.48 220 VAL C C 1
ATOM 1439 O O . VAL A 1 213 ? -33.338 -7.527 -27.912 1.00 30.17 220 VAL C O 1
ATOM 1443 N N . LEU A 1 214 ? -35.066 -8.898 -27.474 1.00 26.54 221 LEU C N 1
ATOM 1444 C CA . LEU A 1 214 ? -35.018 -8.664 -26.039 1.00 26.15 221 LEU C CA 1
ATOM 1445 C C . LEU A 1 214 ? -34.407 -9.887 -25.380 1.00 26.35 221 LEU C C 1
ATOM 1446 O O . LEU A 1 214 ? -34.503 -10.075 -24.171 1.00 25.48 221 LEU C O 1
ATOM 1451 N N . THR A 1 215 ? -33.796 -10.734 -26.197 1.00 26.12 222 THR C N 1
ATOM 1452 C CA . THR A 1 215 ? -33.101 -11.892 -25.688 1.00 25.01 222 THR C CA 1
ATOM 1453 C C . THR A 1 215 ? -31.871 -11.426 -24.930 1.00 28.00 222 THR C C 1
ATOM 1454 O O . THR A 1 215 ? -31.605 -11.871 -23.802 1.00 26.93 222 THR C O 1
ATOM 1458 N N . LYS A 1 216 ? -31.118 -10.517 -25.538 1.00 26.78 223 LYS C N 1
ATOM 1459 C CA . LYS A 1 216 ? -29.864 -10.106 -24.930 1.00 29.06 223 LYS C CA 1
ATOM 1460 C C . LYS A 1 216 ? -30.031 -9.377 -23.589 1.00 31.23 223 LYS C C 1
ATOM 1461 O O . LYS A 1 216 ? -29.410 -9.778 -22.603 1.00 31.06 223 LYS C O 1
ATOM 1467 N N . PRO A 1 217 ? -30.848 -8.302 -23.544 1.00 28.14 224 PRO C N 1
ATOM 1468 C CA . PRO A 1 217 ? -31.229 -7.597 -22.309 1.00 28.52 224 PRO C CA 1
ATOM 1469 C C . PRO A 1 217 ? -31.835 -8.490 -21.217 1.00 29.69 224 PRO C C 1
ATOM 1470 O O . PRO A 1 217 ? -31.706 -8.205 -20.014 1.00 28.45 224 PRO C O 1
ATOM 1474 N N . PHE A 1 218 ? -32.506 -9.555 -21.640 1.00 29.75 225 PHE C N 1
ATOM 1475 C CA . PHE A 1 218 ? -33.085 -10.509 -20.704 1.00 27.34 225 PHE C CA 1
ATOM 1476 C C . PHE A 1 218 ? -32.004 -11.478 -20.277 1.00 26.49 225 PHE C C 1
ATOM 1477 O O . PHE A 1 218 ? -32.118 -12.145 -19.264 1.00 27.39 225 PHE C O 1
ATOM 1485 N N . ALA A 1 219 ? -30.942 -11.550 -21.066 1.00 31.19 226 ALA C N 1
ATOM 1486 C CA . ALA A 1 219 ? -29.767 -12.314 -20.685 1.00 26.40 226 ALA C CA 1
ATOM 1487 C C . ALA A 1 219 ? -29.055 -11.575 -19.572 1.00 27.34 226 ALA C C 1
ATOM 1488 O O . ALA A 1 219 ? -28.832 -12.120 -18.503 1.00 32.13 226 ALA C O 1
ATOM 1490 N N . GLU A 1 220 ? -28.707 -10.322 -19.840 1.00 27.31 227 GLU C N 1
ATOM 1491 C CA . GLU A 1 220 ? -27.916 -9.510 -18.934 1.00 29.43 227 GLU C CA 1
ATOM 1492 C C . GLU A 1 220 ? -28.602 -9.358 -17.585 1.00 31.83 227 GLU C C 1
ATOM 1493 O O . GLU A 1 220 ? -27.985 -9.521 -16.524 1.00 35.41 227 GLU C O 1
ATOM 1499 N N . GLU A 1 221 ? -29.887 -9.038 -17.631 1.00 31.94 228 GLU C N 1
ATOM 1500 C CA . GLU A 1 221 ? -30.679 -8.881 -16.422 1.00 29.30 228 GLU C CA 1
ATOM 1501 C C . GLU A 1 221 ? -30.697 -10.155 -15.591 1.00 32.45 228 GLU C C 1
ATOM 1502 O O . GLU A 1 221 ? -30.901 -10.112 -14.381 1.00 35.93 228 GLU C O 1
ATOM 1508 N N . GLN A 1 222 ? -30.483 -11.288 -16.248 1.00 32.19 229 GLN C N 1
ATOM 1509 C CA . GLN A 1 222 ? -30.522 -12.590 -15.586 1.00 31.43 229 GLN C CA 1
ATOM 1510 C C . GLN A 1 222 ? -29.177 -13.052 -15.049 1.00 36.48 229 GLN C C 1
ATOM 1511 O O . GLN A 1 222 ? -29.118 -13.694 -13.996 1.00 38.83 229 GLN C O 1
ATOM 1517 N N . GLU A 1 223 ? -28.099 -12.774 -15.779 1.00 33.33 230 GLU C N 1
ATOM 1518 C CA . GLU A 1 223 ? -26.782 -13.064 -15.239 1.00 33.04 230 GLU C CA 1
ATOM 1519 C C . GLU A 1 223 ? -26.542 -12.143 -14.047 1.00 33.39 230 GLU C C 1
ATOM 1520 O O . GLU A 1 223 ? -25.849 -12.504 -13.110 1.00 37.43 230 GLU C O 1
ATOM 1522 N N . LYS A 1 224 ? -27.138 -10.956 -14.086 1.00 35.79 231 LYS C N 1
ATOM 1523 C CA . LYS A 1 224 ? -26.953 -9.953 -13.037 1.00 37.09 231 LYS C CA 1
ATOM 1524 C C . LYS A 1 224 ? -27.662 -10.346 -11.752 1.00 38.32 231 LYS C C 1
ATOM 1525 O O . LYS A 1 224 ? -27.432 -9.740 -10.704 1.00 42.44 231 LYS C O 1
ATOM 1527 N N . TYR A 1 225 ? -28.519 -11.360 -11.834 1.00 34.33 232 TYR C N 1
ATOM 1528 C CA . TYR A 1 225 ? -29.386 -11.704 -10.717 1.00 36.65 232 TYR C CA 1
ATOM 1529 C C . TYR A 1 225 ? -29.102 -13.086 -10.100 1.00 39.12 232 TYR C C 1
ATOM 1530 O O . TYR A 1 225 ? -29.174 -13.260 -8.877 1.00 37.73 232 TYR C O 1
ATOM 1539 N N . TYR A 1 226 ? -28.800 -14.072 -10.941 1.00 36.36 233 TYR C N 1
ATOM 1540 C CA . TYR A 1 226 ? -28.452 -15.401 -10.447 1.00 36.97 233 TYR C CA 1
ATOM 1541 C C . TYR A 1 226 ? -26.940 -15.530 -10.276 1.00 36.76 233 TYR C C 1
ATOM 1542 O O . TYR A 1 226 ? -26.462 -16.272 -9.411 1.00 36.70 233 TYR C O 1
ATOM 1551 N N . ILE A 1 227 ? -26.196 -14.800 -11.098 1.00 31.85 234 ILE C N 1
ATOM 1552 C CA . ILE A 1 227 ? -24.747 -14.932 -11.128 1.00 37.49 234 ILE C CA 1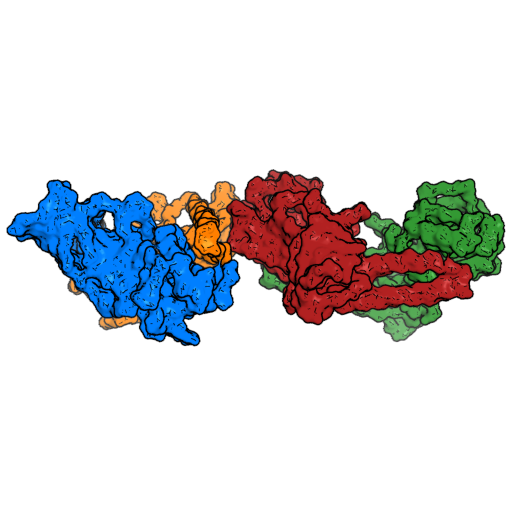
ATOM 1553 C C . ILE A 1 227 ? -24.034 -13.753 -10.490 1.00 35.57 234 ILE C C 1
ATOM 1554 O O . ILE A 1 227 ? -23.200 -13.938 -9.602 1.00 33.89 234 ILE C O 1
ATOM 1559 N N . GLN A 1 228 ? -24.372 -12.550 -10.951 1.00 35.06 235 GLN C N 1
ATOM 1560 C CA . GLN A 1 228 ? -23.651 -11.329 -10.592 1.00 31.15 235 GLN C CA 1
ATOM 1561 C C . GLN A 1 228 ? -23.930 -10.761 -9.201 1.00 30.40 235 GLN C C 1
ATOM 1562 O O . GLN A 1 228 ? -23.205 -9.888 -8.755 1.00 33.78 235 GLN C O 1
ATOM 1568 N N . THR A 1 229 ? -24.970 -11.228 -8.514 1.00 33.65 236 THR C N 1
ATOM 1569 C CA . THR A 1 229 ? -25.349 -10.608 -7.233 1.00 34.43 236 THR C CA 1
ATOM 1570 C C . THR A 1 229 ? -25.084 -11.485 -6.002 1.00 31.52 236 THR C C 1
ATOM 1571 O O . THR A 1 229 ? -25.638 -12.574 -5.882 1.00 31.81 236 THR C O 1
ATOM 1575 N N . ALA A 1 230 ? -24.232 -10.998 -5.098 1.00 29.33 237 ALA C N 1
ATOM 1576 C CA . ALA A 1 230 ? -23.780 -11.783 -3.936 1.00 32.38 237 ALA C CA 1
ATOM 1577 C C . ALA A 1 230 ? -24.892 -12.549 -3.215 1.00 28.39 237 ALA C C 1
ATOM 1578 O O . ALA A 1 230 ? -25.989 -12.040 -3.042 1.00 26.29 237 ALA C O 1
ATOM 1580 N N . MET A 1 231 ? -24.581 -13.764 -2.773 1.00 27.46 238 MET C N 1
ATOM 1581 C CA . MET A 1 231 ? -25.554 -14.621 -2.094 1.00 32.47 238 MET C CA 1
ATOM 1582 C C . MET A 1 231 ? -25.337 -14.645 -0.567 1.00 30.77 238 MET C C 1
ATOM 1583 O O . MET A 1 231 ? -24.200 -14.716 -0.104 1.00 29.24 238 MET C O 1
ATOM 1586 N N . TRP A 1 232 ? -26.421 -14.569 0.207 1.00 35.13 239 TRP C N 1
ATOM 1587 C CA . TRP A 1 232 ? -26.354 -14.880 1.642 1.00 33.33 239 TRP C CA 1
ATOM 1588 C C . TRP A 1 232 ? -26.199 -16.378 1.755 1.00 31.60 239 TRP C C 1
ATOM 1589 O O . TRP A 1 232 ? -27.111 -17.136 1.418 1.00 33.63 239 TRP C O 1
ATOM 1600 N N . ASN A 1 233 ? -25.051 -16.819 2.232 1.00 30.33 240 ASN C N 1
ATOM 1601 C CA . ASN A 1 233 ? -24.849 -18.238 2.422 1.00 31.77 240 ASN C CA 1
ATOM 1602 C C . ASN A 1 233 ? -24.295 -18.422 3.826 1.00 30.97 240 ASN C C 1
ATOM 1603 O O . ASN A 1 233 ? -23.890 -17.453 4.459 1.00 33.04 240 ASN C O 1
ATOM 1608 N N . ASP A 1 234 ? -24.303 -19.664 4.297 1.00 32.61 241 ASP C N 1
ATOM 1609 C CA . ASP A 1 234 ? -23.772 -20.019 5.604 1.00 30.16 241 ASP C CA 1
ATOM 1610 C C . ASP A 1 234 ? -22.605 -20.976 5.398 1.00 32.76 241 ASP C C 1
ATOM 1611 O O . ASP A 1 234 ? -22.712 -22.173 5.652 1.00 34.70 241 ASP C O 1
ATOM 1616 N N . LEU A 1 235 ? -21.493 -20.429 4.919 1.00 31.12 242 LEU C N 1
ATOM 1617 C CA . LEU A 1 235 ? -20.333 -21.216 4.513 1.00 32.80 242 LEU C CA 1
ATOM 1618 C C . LEU A 1 235 ? -19.870 -22.244 5.539 1.00 33.23 242 LEU C C 1
ATOM 1619 O O . LEU A 1 235 ? -20.309 -22.244 6.688 1.00 34.24 242 LEU C O 1
ATOM 1624 N N . ASN A 1 236 ? -18.973 -23.119 5.101 1.00 33.28 243 ASN C N 1
ATOM 1625 C CA . ASN A 1 236 ? -18.416 -24.160 5.953 1.00 41.83 243 ASN C CA 1
ATOM 1626 C C . ASN A 1 236 ? -16.893 -24.165 5.904 1.00 40.47 243 ASN C C 1
ATOM 1627 O O . ASN A 1 236 ? -16.297 -24.194 4.829 1.00 41.23 243 ASN C O 1
ATOM 1632 N N . PRO A 1 237 ? -16.266 -24.136 7.074 1.00 36.29 244 PRO C N 1
ATOM 1633 C CA . PRO A 1 237 ? -14.803 -24.131 7.160 1.00 39.27 244 PRO C CA 1
ATOM 1634 C C . PRO A 1 237 ? -14.168 -25.021 6.097 1.00 38.87 244 PRO C C 1
ATOM 1635 O O . PRO A 1 237 ? -13.120 -24.679 5.554 1.00 36.34 244 PRO C O 1
ATOM 1639 N N . GLN A 1 238 ? -14.803 -26.151 5.808 1.00 40.98 245 GLN C N 1
ATOM 1640 C CA . GLN A 1 238 ? -14.294 -27.094 4.811 1.00 38.31 245 GLN C CA 1
ATOM 1641 C C . GLN A 1 238 ? -14.513 -26.633 3.371 1.00 39.23 245 GLN C C 1
ATOM 1642 O O . GLN A 1 238 ? -13.998 -27.250 2.429 1.00 36.90 245 GLN C O 1
ATOM 1648 N N . GLN A 1 239 ? -15.289 -25.565 3.202 1.00 35.99 246 GLN C N 1
ATOM 1649 C CA . GLN A 1 239 ? -15.596 -25.049 1.876 1.00 36.57 246 GLN C CA 1
ATOM 1650 C C . GLN A 1 239 ? -14.543 -24.023 1.437 1.00 37.16 246 GLN C C 1
ATOM 1651 O O . GLN A 1 239 ? -14.441 -23.687 0.258 1.00 34.80 246 GLN C O 1
ATOM 1657 N N . ILE A 1 240 ? -13.769 -23.527 2.402 1.00 37.28 247 ILE C N 1
ATOM 1658 C CA . ILE A 1 240 ? -12.724 -22.549 2.133 1.00 36.30 247 ILE C CA 1
ATOM 1659 C C . ILE A 1 240 ? -11.470 -23.260 1.645 1.00 33.27 247 ILE C C 1
ATOM 1660 O O . ILE A 1 240 ? -10.935 -24.127 2.336 1.00 32.73 247 ILE C O 1
ATOM 1665 N N . ILE A 1 241 ? -10.998 -22.888 0.458 1.00 36.04 248 ILE C N 1
ATOM 1666 C CA . ILE A 1 241 ? -9.917 -23.632 -0.195 1.00 36.84 248 ILE C CA 1
ATOM 1667 C C . ILE A 1 241 ? -8.592 -22.867 -0.344 1.00 36.42 248 ILE C C 1
ATOM 1668 O O . ILE A 1 241 ? -7.714 -23.288 -1.102 1.00 37.52 248 ILE C O 1
ATOM 1673 N N . GLY A 1 242 ? -8.436 -21.766 0.386 1.00 34.13 249 GLY C N 1
ATOM 1674 C CA . GLY A 1 242 ? -7.200 -21.003 0.339 1.00 34.93 249 GLY C CA 1
ATOM 1675 C C . GLY A 1 242 ? -6.956 -20.213 1.613 1.00 40.21 249 GLY C C 1
ATOM 1676 O O . GLY A 1 242 ? -7.811 -20.188 2.508 1.00 40.26 249 GLY C O 1
ATOM 1677 N N . THR A 1 243 ? -5.795 -19.568 1.718 1.00 37.28 250 THR C N 1
ATOM 1678 C CA . THR A 1 243 ? -5.537 -18.740 2.889 1.00 38.10 250 THR C CA 1
ATOM 1679 C C . THR A 1 243 ? -6.419 -17.510 2.812 1.00 38.53 250 THR C C 1
ATOM 1680 O O . THR A 1 243 ? -6.460 -16.852 1.778 1.00 38.64 250 THR C O 1
ATOM 1684 N N . PRO A 1 244 ? -7.143 -17.202 3.897 1.00 36.70 251 PRO C N 1
ATOM 1685 C CA . PRO A 1 244 ? -7.994 -16.008 3.868 1.00 35.04 251 PRO C CA 1
ATOM 1686 C C . PRO A 1 244 ? -7.170 -14.726 3.912 1.00 37.58 251 PRO C C 1
ATOM 1687 O O . PRO A 1 244 ? -6.132 -14.669 4.575 1.00 40.19 251 PRO C O 1
ATOM 1691 N N . THR A 1 245 ? -7.634 -13.709 3.194 1.00 36.23 252 THR C N 1
ATOM 1692 C CA . THR A 1 245 ? -6.991 -12.402 3.184 1.00 32.73 252 THR C CA 1
ATOM 1693 C C . THR A 1 245 ? -7.832 -11.352 3.902 1.00 31.93 252 THR C C 1
ATOM 1694 O O . THR A 1 245 ? -9.059 -11.445 3.968 1.00 32.46 252 THR C O 1
ATOM 1698 N N . ILE A 1 246 ? -7.159 -10.352 4.450 1.00 31.66 253 ILE C N 1
ATOM 1699 C CA . ILE A 1 246 ? -7.837 -9.234 5.080 1.00 34.31 253 ILE C CA 1
ATOM 1700 C C . ILE A 1 246 ? -7.913 -8.140 4.028 1.00 32.26 253 ILE C C 1
ATOM 1701 O O . ILE A 1 246 ? -6.884 -7.652 3.558 1.00 31.17 253 ILE C O 1
ATOM 1706 N N . VAL A 1 247 ? -9.130 -7.779 3.631 1.00 33.26 254 VAL C N 1
ATOM 1707 C CA . VAL A 1 247 ? -9.312 -6.859 2.509 1.00 35.04 254 VAL C CA 1
ATOM 1708 C C . VAL A 1 247 ? -9.469 -5.403 2.954 1.00 36.75 254 VAL C C 1
ATOM 1709 O O . VAL A 1 247 ? -9.519 -4.500 2.129 1.00 42.08 254 VAL C O 1
ATOM 1713 N N . LYS A 1 248 ? -9.530 -5.182 4.261 1.00 35.16 255 LYS C N 1
ATOM 1714 C CA . LYS A 1 248 ? -9.605 -3.836 4.811 1.00 34.65 255 LYS C CA 1
ATOM 1715 C C . LYS A 1 248 ? -9.642 -3.887 6.318 1.00 34.64 255 LYS C C 1
ATOM 1716 O O . LYS A 1 248 ? -10.531 -4.501 6.894 1.00 34.98 255 LYS C O 1
ATOM 1722 N N . GLU A 1 249 ? -8.676 -3.246 6.958 1.00 35.08 256 GLU C N 1
ATOM 1723 C CA . GLU A 1 249 ? -8.755 -3.039 8.393 1.00 35.43 256 GLU C CA 1
ATOM 1724 C C . GLU A 1 249 ? -9.375 -1.665 8.669 1.00 36.69 256 GLU C C 1
ATOM 1725 O O . GLU A 1 249 ? -9.466 -0.832 7.773 1.00 37.02 256 GLU C O 1
ATOM 1731 N N . MET A 1 250 ? -9.815 -1.433 9.901 1.00 38.62 257 MET C N 1
ATOM 1732 C CA . MET A 1 250 ? -10.572 -0.228 10.210 1.00 37.08 257 MET C CA 1
ATOM 1733 C C . MET A 1 250 ? -10.367 0.163 11.676 1.00 37.58 257 MET C C 1
ATOM 1734 O O . MET A 1 250 ? -10.091 -0.692 12.527 1.00 35.02 257 MET C O 1
ATOM 1739 N N . ASP A 1 251 ? -10.490 1.455 11.959 1.00 33.33 258 ASP C N 1
ATOM 1740 C CA . ASP A 1 251 ? -10.404 1.977 13.314 1.00 29.99 258 ASP C CA 1
ATOM 1741 C C . ASP A 1 251 ? -11.566 2.932 13.418 1.00 32.15 258 ASP C C 1
ATOM 1742 O O . ASP A 1 251 ? -11.592 3.929 12.702 1.00 34.46 258 ASP C O 1
ATOM 1747 N N . CYS A 1 252 ? -12.532 2.642 14.287 1.00 31.54 259 CYS C N 1
ATOM 1748 C CA . CYS A 1 252 ? -13.789 3.391 14.281 1.00 30.33 259 CYS C CA 1
ATOM 1749 C C . CYS A 1 252 ? -13.631 4.718 14.981 1.00 32.44 259 CYS C C 1
ATOM 1750 O O . CYS A 1 252 ? -14.536 5.552 14.977 1.00 34.62 259 CYS C O 1
ATOM 1753 N N . LEU A 1 253 ? -12.483 4.896 15.614 1.00 32.61 260 LEU C N 1
ATOM 1754 C CA . LEU A 1 253 ? -12.226 6.099 16.369 1.00 31.63 260 LEU C CA 1
ATOM 1755 C C . LEU A 1 253 ? -11.739 7.160 15.406 1.00 33.36 260 LEU C C 1
ATOM 1756 O O . LEU A 1 253 ? -11.608 8.325 15.775 1.00 32.64 260 LEU C O 1
ATOM 1761 N N . THR A 1 254 ? -11.485 6.753 14.162 1.00 33.12 261 THR C N 1
ATOM 1762 C CA . THR A 1 254 ? -10.661 7.550 13.258 1.00 34.52 261 THR C CA 1
ATOM 1763 C C . THR A 1 254 ? -11.004 7.392 11.776 1.00 36.05 261 THR C C 1
ATOM 1764 O O . THR A 1 254 ? -10.677 8.255 10.957 1.00 39.35 261 THR C O 1
ATOM 1768 N N . ALA A 1 255 ? -11.657 6.288 11.436 1.00 36.44 262 ALA C N 1
ATOM 1769 C CA . ALA A 1 255 ? -12.166 6.080 10.086 1.00 36.13 262 ALA C CA 1
ATOM 1770 C C . ALA A 1 255 ? -12.956 7.297 9.632 1.00 34.09 262 ALA C C 1
ATOM 1771 O O . ALA A 1 255 ? -13.480 8.047 10.451 1.00 38.67 262 ALA C O 1
ATOM 1773 N N . SER A 1 256 ? -13.053 7.501 8.327 1.00 33.69 263 SER C N 1
ATOM 1774 C CA . SER A 1 256 ? -13.962 8.523 7.835 1.00 37.60 263 SER C CA 1
ATOM 1775 C C . SER A 1 256 ? -14.724 8.037 6.611 1.00 35.94 263 SER C C 1
ATOM 1776 O O . SER A 1 256 ? -14.385 6.990 6.048 1.00 36.45 263 SER C O 1
ATOM 1779 N N . VAL A 1 257 ? -15.755 8.771 6.209 1.00 34.20 264 VAL C N 1
ATOM 1780 C CA . VAL A 1 257 ? -16.574 8.360 5.075 1.00 35.39 264 VAL C CA 1
ATOM 1781 C C . VAL A 1 257 ? -15.741 8.226 3.807 1.00 35.92 264 VAL C C 1
ATOM 1782 O O . VAL A 1 257 ? -15.932 7.299 3.024 1.00 39.90 264 VAL C O 1
ATOM 1786 N N . SER A 1 258 ? -14.814 9.157 3.614 1.00 36.22 265 SER C N 1
ATOM 1787 C CA . SER A 1 258 ? -13.969 9.173 2.427 1.00 37.21 265 SER C CA 1
ATOM 1788 C C . SER A 1 258 ? -13.198 7.868 2.234 1.00 36.85 265 SER C C 1
ATOM 1789 O O . SER A 1 258 ? -12.920 7.464 1.106 1.00 39.45 265 SER C O 1
ATOM 1792 N N . GLU A 1 259 ? -12.853 7.214 3.335 1.00 35.02 266 GLU C N 1
ATOM 1793 C CA . GLU A 1 259 ? -12.106 5.963 3.272 1.00 40.24 266 GLU C CA 1
ATOM 1794 C C . GLU A 1 259 ? -13.039 4.764 3.139 1.00 39.88 266 GLU C C 1
ATOM 1795 O O . GLU A 1 259 ? -12.593 3.619 3.127 1.00 40.96 266 GLU C O 1
ATOM 1801 N N . ILE A 1 260 ? -14.336 5.037 3.035 1.00 41.32 267 ILE C N 1
ATOM 1802 C CA . ILE A 1 260 ? -15.336 3.979 2.954 1.00 40.12 267 ILE C CA 1
ATOM 1803 C C . ILE A 1 260 ? -15.368 3.295 1.589 1.00 46.79 267 ILE C C 1
ATOM 1804 O O . ILE A 1 260 ? -15.561 2.083 1.506 1.00 49.03 267 ILE C O 1
ATOM 1809 N N . GLU A 1 261 ? -15.183 4.066 0.520 1.00 45.59 268 GLU C N 1
ATOM 1810 C CA . GLU A 1 261 ? -15.118 3.474 -0.824 1.00 43.61 268 GLU C CA 1
ATOM 1811 C C . GLU A 1 261 ? -13.668 3.055 -1.065 1.00 44.85 268 GLU C C 1
ATOM 1812 O O . GLU A 1 261 ? -12.774 3.893 -1.097 1.00 46.76 268 GLU C O 1
ATOM 1818 N N . GLU A 1 262 ? -13.437 1.755 -1.220 1.00 45.55 269 GLU C N 1
ATOM 1819 C CA . GLU A 1 262 ? -12.119 1.194 -0.925 1.00 46.46 269 GLU C CA 1
ATOM 1820 C C . GLU A 1 262 ? -11.522 0.229 -1.965 1.00 47.59 269 GLU C C 1
ATOM 1821 O O . GLU A 1 262 ? -12.246 -0.527 -2.611 1.00 48.11 269 GLU C O 1
ATOM 1827 N N . VAL A 1 263 ? -10.194 0.282 -2.113 1.00 48.74 270 VAL C N 1
ATOM 1828 C CA . VAL A 1 263 ? -9.437 -0.506 -3.094 1.00 43.97 270 VAL C CA 1
ATOM 1829 C C . VAL A 1 263 ? -8.357 -1.300 -2.368 1.00 45.66 270 VAL C C 1
ATOM 1830 O O . VAL A 1 263 ? -7.683 -0.758 -1.493 1.00 48.86 270 VAL C O 1
ATOM 1834 N N . ARG A 1 264 ? -8.169 -2.564 -2.743 1.00 43.65 271 ARG C N 1
ATOM 1835 C CA . ARG A 1 264 ? -7.264 -3.460 -2.020 1.00 41.83 271 ARG C CA 1
ATOM 1836 C C . ARG A 1 264 ? -6.678 -4.514 -2.964 1.00 47.09 271 ARG C C 1
ATOM 1837 O O . ARG A 1 264 ? -7.386 -5.028 -3.831 1.00 47.45 271 ARG C O 1
ATOM 1845 N N . SER A 1 265 ? -5.393 -4.837 -2.808 1.00 44.62 272 SER C N 1
ATOM 1846 C CA . SER A 1 265 ? -4.782 -5.933 -3.568 1.00 41.67 272 SER C CA 1
ATOM 1847 C C . SER A 1 265 ? -4.004 -6.892 -2.664 1.00 40.24 272 SER C C 1
ATOM 1848 O O . SER A 1 265 ? -3.102 -6.464 -1.945 1.00 42.07 272 SER C O 1
ATOM 1851 N N . ASN A 1 266 ? -4.332 -8.182 -2.711 1.00 36.45 273 ASN C N 1
ATOM 1852 C CA . ASN A 1 266 ? -3.590 -9.179 -1.934 1.00 37.25 273 ASN C CA 1
ATOM 1853 C C . ASN A 1 266 ? -3.591 -10.602 -2.525 1.00 39.33 273 ASN C C 1
ATOM 1854 O O . ASN A 1 266 ? -4.055 -10.801 -3.646 1.00 41.90 273 ASN C O 1
ATOM 1859 N N . VAL A 1 267 ? -3.065 -11.581 -1.778 1.00 35.59 274 VAL C N 1
ATOM 1860 C CA . VAL A 1 267 ? -2.857 -12.934 -2.309 1.00 37.52 274 VAL C CA 1
ATOM 1861 C C . VAL A 1 267 ? -3.304 -14.054 -1.357 1.00 40.39 274 VAL C C 1
ATOM 1862 O O . VAL A 1 267 ? -3.054 -13.993 -0.154 1.00 39.33 274 VAL C O 1
ATOM 1866 N N . THR A 1 268 ? -3.949 -15.085 -1.907 1.00 38.12 275 THR C N 1
ATOM 1867 C CA . THR A 1 268 ? -4.349 -16.248 -1.122 1.00 37.04 275 THR C CA 1
ATOM 1868 C C . THR A 1 268 ? -3.835 -17.525 -1.780 1.00 41.48 275 THR C C 1
ATOM 1869 O O . THR A 1 268 ? -3.831 -17.638 -3.009 1.00 41.93 275 THR C O 1
ATOM 1873 N N . SER A 1 269 ? -3.415 -18.490 -0.965 1.00 39.02 276 SER C N 1
ATOM 1874 C CA . SER A 1 269 ? -2.773 -19.693 -1.480 1.00 39.88 276 SER C CA 1
ATOM 1875 C C . SER A 1 269 ? -3.632 -20.939 -1.250 1.00 38.55 276 SER C C 1
ATOM 1876 O O . SER A 1 269 ? -4.243 -21.091 -0.195 1.00 40.40 276 SER C O 1
ATOM 1879 N N . VAL A 1 270 ? -3.675 -21.823 -2.245 1.00 38.07 277 VAL C N 1
ATOM 1880 C CA . VAL A 1 270 ? -4.451 -23.058 -2.156 1.00 40.05 277 VAL C CA 1
ATOM 1881 C C . VAL A 1 270 ? -3.748 -24.096 -1.277 1.00 42.14 277 VAL C C 1
ATOM 1882 O O . VAL A 1 270 ? -2.527 -24.260 -1.346 1.00 45.17 277 VAL C O 1
ATOM 1886 N N . ILE A 1 271 ? -4.532 -24.797 -0.461 1.00 43.00 278 ILE C N 1
ATOM 1887 C CA . ILE A 1 271 ? -4.007 -25.701 0.559 1.00 42.86 278 ILE C CA 1
ATOM 1888 C C . ILE A 1 271 ? -4.554 -27.119 0.386 1.00 45.90 278 ILE C C 1
ATOM 1889 O O . ILE A 1 271 ? -4.021 -28.075 0.948 1.00 47.61 278 ILE C O 1
ATOM 1894 N N . ASN A 1 272 ? -5.635 -27.247 -0.378 1.00 46.92 279 ASN C N 1
ATOM 1895 C CA . ASN A 1 272 ? -6.192 -28.556 -0.698 1.00 48.56 279 ASN C CA 1
ATOM 1896 C C . ASN A 1 272 ? -5.203 -29.401 -1.491 1.00 51.76 279 ASN C C 1
ATOM 1897 O O . ASN A 1 272 ? -4.060 -28.995 -1.718 1.00 50.83 279 ASN C O 1
ATOM 1902 N N . MET A 1 273 ? -5.663 -30.560 -1.948 1.00 52.68 280 MET C N 1
ATOM 1903 C CA . MET A 1 273 ? -4.809 -31.503 -2.674 1.00 51.65 280 MET C CA 1
ATOM 1904 C C . MET A 1 273 ? -4.042 -30.941 -3.886 1.00 50.89 280 MET C C 1
ATOM 1905 O O . MET A 1 273 ? -2.874 -31.280 -4.076 1.00 47.43 280 MET C O 1
ATOM 1907 N N . GLU A 1 274 ? -4.664 -30.055 -4.667 1.00 48.01 281 GLU C N 1
ATOM 1908 C CA . GLU A 1 274 ? -5.935 -29.437 -4.301 1.00 51.02 281 GLU C CA 1
ATOM 1909 C C . GLU A 1 274 ? -7.147 -30.309 -4.590 1.00 53.90 281 GLU C C 1
ATOM 1910 O O . GLU A 1 274 ? -8.029 -30.447 -3.742 1.00 56.14 281 GLU C O 1
ATOM 1912 N N . HIS A 1 275 ? -7.188 -30.898 -5.780 1.00 54.90 282 HIS C N 1
ATOM 1913 C CA . HIS A 1 275 ? -8.346 -31.686 -6.192 1.00 52.21 282 HIS C CA 1
ATOM 1914 C C . HIS A 1 275 ? -9.623 -30.933 -5.849 1.00 50.23 282 HIS C C 1
ATOM 1915 O O . HIS A 1 275 ? -10.657 -31.539 -5.547 1.00 49.11 282 HIS C O 1
ATOM 1917 N N . THR A 1 276 ? -9.533 -29.603 -5.878 1.00 51.23 283 THR C N 1
ATOM 1918 C CA . THR A 1 276 ? -10.712 -28.752 -5.796 1.00 44.93 283 THR C CA 1
ATOM 1919 C C . THR A 1 276 ? -10.816 -27.800 -6.978 1.00 44.88 283 THR C C 1
ATOM 1920 O O . THR A 1 276 ? -9.893 -27.667 -7.787 1.00 43.59 283 THR C O 1
ATOM 1924 N N . ARG A 1 277 ? -11.972 -27.154 -7.058 1.00 45.58 284 ARG C N 1
ATOM 1925 C CA . ARG A 1 277 ? -12.268 -26.152 -8.058 1.00 40.32 284 ARG C CA 1
ATOM 1926 C C . ARG A 1 277 ? -12.476 -24.820 -7.346 1.00 39.55 284 ARG C C 1
ATOM 1927 O O . ARG A 1 277 ? -12.820 -24.788 -6.162 1.00 36.79 284 ARG C O 1
ATOM 1930 N N . LEU A 1 278 ? -12.256 -23.723 -8.060 1.00 39.46 285 LEU C N 1
ATOM 1931 C CA . LEU A 1 278 ? -12.666 -22.419 -7.570 1.00 38.42 285 LEU C CA 1
ATOM 1932 C C . LEU A 1 278 ? -14.105 -22.246 -8.033 1.00 37.81 285 LEU C C 1
ATOM 1933 O O . LEU A 1 278 ? -14.376 -22.220 -9.237 1.00 38.46 285 LEU C O 1
ATOM 1938 N N . CYS A 1 279 ? -15.024 -22.169 -7.076 1.00 37.67 286 CYS C N 1
ATOM 1939 C CA . CYS A 1 279 ? -16.441 -22.027 -7.377 1.00 34.57 286 CYS C CA 1
ATOM 1940 C C . CYS A 1 279 ? -16.907 -20.622 -7.045 1.00 32.79 286 CYS C C 1
ATOM 1941 O O . CYS A 1 279 ? -17.980 -20.204 -7.475 1.00 33.55 286 CYS C O 1
ATOM 1944 N N . GLY A 1 280 ? -16.100 -19.902 -6.267 1.00 33.18 287 GLY C N 1
ATOM 1945 C CA . GLY A 1 280 ? -16.436 -18.552 -5.843 1.00 33.37 287 GLY C CA 1
ATOM 1946 C C . GLY A 1 280 ? -15.593 -18.049 -4.684 1.00 33.36 287 GLY C C 1
ATOM 1947 O O . GLY A 1 280 ? -14.679 -18.734 -4.236 1.00 34.81 287 GLY C O 1
ATOM 1948 N N . PHE A 1 281 ? -15.897 -16.842 -4.210 1.00 33.80 288 PHE C N 1
ATOM 1949 C CA . PHE A 1 281 ? -15.237 -16.265 -3.042 1.00 31.37 288 PHE C CA 1
ATOM 1950 C C . PHE A 1 281 ? -16.260 -15.920 -1.974 1.00 31.47 288 PHE C C 1
ATOM 1951 O O . PHE A 1 281 ? -17.317 -15.358 -2.261 1.00 32.64 288 PHE C O 1
ATOM 1959 N N . GLY A 1 282 ? -15.939 -16.238 -0.732 1.00 30.50 289 GLY C N 1
ATOM 1960 C CA . GLY A 1 282 ? -16.774 -15.831 0.377 1.00 30.13 289 GLY C CA 1
ATOM 1961 C C . GLY A 1 282 ? -16.189 -14.603 1.037 1.00 28.63 289 GLY C C 1
ATOM 1962 O O . GLY A 1 282 ? -14.966 -14.468 1.135 1.00 28.26 289 GLY C O 1
ATOM 1963 N N . GLY A 1 283 ? -17.057 -13.697 1.475 1.00 27.34 290 GLY C N 1
ATOM 1964 C CA . GLY A 1 283 ? -16.623 -12.567 2.273 1.00 28.01 290 GLY C CA 1
ATOM 1965 C C . GLY A 1 283 ? -17.369 -12.464 3.594 1.00 27.09 290 GLY C C 1
ATOM 1966 O O . GLY A 1 283 ? -18.590 -12.660 3.640 1.00 29.05 290 GLY C O 1
ATOM 1967 N N . TRP A 1 284 ? -16.639 -12.146 4.665 1.00 28.43 291 TRP C N 1
ATOM 1968 C CA . TRP A 1 284 ? -17.234 -11.875 5.986 1.00 28.16 291 TRP C CA 1
ATOM 1969 C C . TRP A 1 284 ? -16.545 -10.694 6.700 1.00 27.57 291 TRP C C 1
ATOM 1970 O O . TRP A 1 284 ? -15.917 -9.848 6.056 1.00 25.83 291 TRP C O 1
ATOM 1981 N N . PHE A 1 285 ? -16.682 -10.613 8.022 1.00 28.62 292 PHE C N 1
ATOM 1982 C CA . PHE A 1 285 ? -16.030 -9.534 8.763 1.00 27.80 292 PHE C CA 1
ATOM 1983 C C . PHE A 1 285 ? -15.736 -9.859 10.231 1.00 26.20 292 PHE C C 1
ATOM 1984 O O . PHE A 1 285 ? -16.400 -10.685 10.840 1.00 27.00 292 PHE C O 1
ATOM 1992 N N . ASP A 1 286 ? -14.703 -9.219 10.767 1.00 32.74 293 ASP C N 1
ATOM 1993 C CA . ASP A 1 286 ? -14.373 -9.266 12.193 1.00 33.18 293 ASP C CA 1
ATOM 1994 C C . ASP A 1 286 ? -14.791 -7.950 12.800 1.00 31.60 293 ASP C C 1
ATOM 1995 O O . ASP A 1 286 ? -14.816 -6.920 12.118 1.00 31.10 293 ASP C O 1
ATOM 2000 N N . VAL A 1 287 ? -15.102 -7.993 14.087 1.00 28.60 294 VAL C N 1
ATOM 2001 C CA . VAL A 1 287 ? -15.253 -6.791 14.886 1.00 30.14 294 VAL C CA 1
ATOM 2002 C C . VAL A 1 287 ? -14.539 -7.000 16.244 1.00 29.06 294 VAL C C 1
ATOM 2003 O O . VAL A 1 287 ? -14.374 -8.141 16.686 1.00 27.34 294 VAL C O 1
ATOM 2007 N N . GLN A 1 288 ? -14.078 -5.912 16.869 1.00 30.12 295 GLN C N 1
ATOM 2008 C CA . GLN A 1 288 ? -13.332 -5.984 18.134 1.00 29.45 295 GLN C CA 1
ATOM 2009 C C . GLN A 1 288 ? -13.665 -4.877 19.121 1.00 30.34 295 GLN C C 1
ATOM 2010 O O . GLN A 1 288 ? -13.778 -3.695 18.752 1.00 28.62 295 GLN C O 1
ATOM 2016 N N . PHE A 1 289 ? -13.795 -5.278 20.386 1.00 29.79 296 PHE C N 1
ATOM 2017 C CA . PHE A 1 289 ? -13.958 -4.349 21.500 1.00 31.45 296 PHE C CA 1
ATOM 2018 C C . PHE A 1 289 ? -12.675 -4.352 22.341 1.00 33.15 296 PHE C C 1
ATOM 2019 O O . PHE A 1 289 ? -12.509 -5.191 23.223 1.00 34.65 296 PHE C O 1
ATOM 2027 N N . SER A 1 290 ? -11.783 -3.404 22.050 1.00 35.98 297 SER C N 1
ATOM 2028 C CA . SER A 1 290 ? -10.427 -3.345 22.607 1.00 37.62 297 SER C CA 1
ATOM 2029 C C . SER A 1 290 ? -10.195 -2.067 23.430 1.00 39.75 297 SER C C 1
ATOM 2030 O O . SER A 1 290 ? -9.394 -2.059 24.369 1.00 37.47 297 SER C O 1
ATOM 2033 N N . GLY A 1 291 ? -10.871 -0.982 23.049 1.00 38.30 298 GLY C N 1
ATOM 2034 C CA . GLY A 1 291 ? -10.743 0.292 23.737 1.00 34.82 298 GLY C CA 1
ATOM 2035 C C . GLY A 1 291 ? -9.851 1.281 23.002 1.00 42.45 298 GLY C C 1
ATOM 2036 O O . GLY A 1 291 ? -9.548 1.101 21.823 1.00 43.12 298 GLY C O 1
ATOM 2037 N N . ARG A 1 292 ? -9.447 2.344 23.692 1.00 44.83 299 ARG C N 1
ATOM 2038 C CA . ARG A 1 292 ? -8.459 3.282 23.160 1.00 44.34 299 ARG C CA 1
ATOM 2039 C C . ARG A 1 292 ? -7.076 2.800 23.587 1.00 43.35 299 ARG C C 1
ATOM 2040 O O . ARG A 1 292 ? -6.942 2.148 24.623 1.00 39.26 299 ARG C O 1
ATOM 2048 N N . LYS A 1 293 ? -6.058 3.105 22.787 1.00 46.00 300 LYS C N 1
ATOM 2049 C CA . LYS A 1 293 ? -4.702 2.658 23.075 1.00 46.94 300 LYS C CA 1
ATOM 2050 C C . LYS A 1 293 ? -4.265 3.179 24.432 1.00 48.31 300 LYS C C 1
ATOM 2051 O O . LYS A 1 293 ? -3.100 3.080 24.808 1.00 50.37 300 LYS C O 1
ATOM 2053 N N . GLU A 1 294 ? -5.230 3.698 25.175 1.00 49.39 301 GLU C N 1
ATOM 2054 C CA . GLU A 1 294 ? -4.958 4.565 26.293 1.00 46.29 301 GLU C CA 1
ATOM 2055 C C . GLU A 1 294 ? -6.085 4.510 27.341 1.00 45.31 301 GLU C C 1
ATOM 2056 O O . GLU A 1 294 ? -5.958 5.023 28.451 1.00 42.01 301 GLU C O 1
ATOM 2062 N N . ASP A 1 295 ? -7.201 3.896 26.975 1.00 45.44 302 ASP C N 1
ATOM 2063 C CA . ASP A 1 295 ? -8.222 3.513 27.939 1.00 42.70 302 ASP C CA 1
ATOM 2064 C C . ASP A 1 295 ? -8.622 2.096 27.575 1.00 39.73 302 ASP C C 1
ATOM 2065 O O . ASP A 1 295 ? -9.756 1.852 27.194 1.00 41.20 302 ASP C O 1
ATOM 2070 N N . PRO A 1 296 ? -7.683 1.151 27.700 1.00 40.35 303 PRO C N 1
ATOM 2071 C CA . PRO A 1 296 ? -7.843 -0.173 27.085 1.00 40.20 303 PRO C CA 1
ATOM 2072 C C . PRO A 1 296 ? -9.085 -0.895 27.596 1.00 39.80 303 PRO C C 1
ATOM 2073 O O . PRO A 1 296 ? -9.739 -0.409 28.519 1.00 41.31 303 PRO C O 1
ATOM 2077 N N . ALA A 1 297 ? -9.401 -2.038 26.993 1.00 39.19 304 ALA C N 1
ATOM 2078 C CA . ALA A 1 297 ? -10.435 -2.916 27.510 1.00 36.36 304 ALA C CA 1
ATOM 2079 C C . ALA A 1 297 ? -9.753 -3.830 28.498 1.00 35.82 304 ALA C C 1
ATOM 2080 O O . ALA A 1 297 ? -8.687 -4.371 28.201 1.00 37.61 304 ALA C O 1
ATOM 2082 N N . GLN A 1 298 ? -10.346 -3.981 29.678 1.00 32.20 305 GLN C N 1
ATOM 2083 C CA . GLN A 1 298 ? -9.837 -4.920 30.661 1.00 32.73 305 GLN C CA 1
ATOM 2084 C C . GLN A 1 298 ? -9.797 -6.293 29.991 1.00 36.65 305 GLN C C 1
ATOM 2085 O O . GLN A 1 298 ? -8.952 -7.141 30.295 1.00 38.44 305 GLN C O 1
ATOM 2091 N N . GLN A 1 299 ? -10.719 -6.499 29.060 1.00 34.82 306 GLN C N 1
ATOM 2092 C CA . GLN A 1 299 ? -10.838 -7.777 28.386 1.00 35.37 306 GLN C CA 1
ATOM 2093 C C . GLN A 1 299 ? -11.398 -7.596 26.985 1.00 35.15 306 GLN C C 1
ATOM 2094 O O . GLN A 1 299 ? -12.522 -7.124 26.820 1.00 36.52 306 GLN C O 1
ATOM 2100 N N . GLU A 1 300 ? -10.604 -7.969 25.981 1.00 39.24 307 GLU C N 1
ATOM 2101 C CA . GLU A 1 300 ? -10.968 -7.773 24.577 1.00 36.93 307 GLU C CA 1
ATOM 2102 C C . GLU A 1 300 ? -11.949 -8.830 24.082 1.00 35.28 307 GLU C C 1
ATOM 2103 O O . GLU A 1 300 ? -11.705 -10.041 24.194 1.00 36.69 307 GLU C O 1
ATOM 2109 N N . ILE A 1 301 ? -13.060 -8.354 23.534 1.00 32.57 308 ILE C N 1
ATOM 2110 C CA . ILE A 1 301 ? -14.115 -9.225 23.038 1.00 34.19 308 ILE C CA 1
ATOM 2111 C C . ILE A 1 301 ? -14.187 -9.143 21.511 1.00 30.70 308 ILE C C 1
ATOM 2112 O O . ILE A 1 301 ? -14.017 -8.078 20.921 1.00 29.32 308 ILE C O 1
ATOM 2117 N N . GLU A 1 302 ? -14.416 -10.283 20.873 1.00 31.12 309 GLU C N 1
ATOM 2118 C CA . GLU A 1 302 ? -14.410 -10.342 19.422 1.00 29.37 309 GLU C CA 1
ATOM 2119 C C . GLU A 1 302 ? -15.706 -10.926 18.897 1.00 32.23 309 GLU C C 1
ATOM 2120 O O . GLU A 1 302 ? -16.113 -12.033 19.267 1.00 31.36 309 GLU C O 1
ATOM 2126 N N . LEU A 1 303 ? -16.348 -10.165 18.024 1.00 32.34 310 LEU C N 1
ATOM 2127 C CA . LEU A 1 303 ? -17.450 -10.679 17.247 1.00 29.92 310 LEU C CA 1
ATOM 2128 C C . LEU A 1 303 ? -16.967 -10.954 15.817 1.00 29.53 310 LEU C C 1
ATOM 2129 O O . LEU A 1 303 ? -16.679 -10.027 15.062 1.00 28.49 310 LEU C O 1
ATOM 2134 N N . THR A 1 304 ? -16.848 -12.234 15.469 1.00 29.57 311 THR C N 1
ATOM 2135 C CA . THR A 1 304 ? -16.517 -12.638 14.107 1.00 26.66 311 THR C CA 1
ATOM 2136 C C . THR A 1 304 ? -17.708 -13.313 13.440 1.00 28.91 311 THR C C 1
ATOM 2137 O O . THR A 1 304 ? -18.635 -13.774 14.125 1.00 30.32 311 THR C O 1
ATOM 2141 N N . THR A 1 305 ? -17.684 -13.350 12.107 1.00 26.88 312 THR C N 1
ATOM 2142 C CA . THR A 1 305 ? -18.701 -14.047 11.327 1.00 26.83 312 THR C CA 1
ATOM 2143 C C . THR A 1 305 ? -18.077 -15.153 10.473 1.00 26.73 312 THR C C 1
ATOM 2144 O O . THR A 1 305 ? -18.780 -15.912 9.798 1.00 27.00 312 THR C O 1
ATOM 2148 N N . ALA A 1 306 ? -16.750 -15.248 10.520 1.00 27.53 313 ALA C N 1
ATOM 2149 C CA . ALA A 1 306 ? -16.048 -16.380 9.925 1.00 25.44 313 ALA C CA 1
ATOM 2150 C C . ALA A 1 306 ? -16.888 -17.652 9.960 1.00 27.31 313 ALA C C 1
ATOM 2151 O O . ALA A 1 306 ? -17.512 -17.974 10.974 1.00 28.56 313 ALA C O 1
ATOM 2153 N N . PRO A 1 307 ? -16.886 -18.401 8.852 1.00 29.84 314 PRO C N 1
ATOM 2154 C CA . PRO A 1 307 ? -17.701 -19.609 8.864 1.00 31.11 314 PRO C CA 1
ATOM 2155 C C . PRO A 1 307 ? -17.345 -20.421 10.075 1.00 28.81 314 PRO C C 1
ATOM 2156 O O . PRO A 1 307 ? -16.192 -20.423 10.487 1.00 28.20 314 PRO C O 1
ATOM 2160 N N . SER A 1 308 ? -18.341 -21.078 10.647 1.00 35.14 315 SER C N 1
ATOM 2161 C CA . SER A 1 308 ? -18.125 -21.984 11.760 1.00 37.69 315 SER C CA 1
ATOM 2162 C C . SER A 1 308 ? -19.142 -23.101 11.624 1.00 38.19 315 SER C C 1
ATOM 2163 O O . SER A 1 308 ? -20.228 -22.898 11.073 1.00 42.82 315 SER C O 1
ATOM 2166 N N . GLU A 1 309 ? -18.782 -24.286 12.102 1.00 42.18 316 GLU C N 1
ATOM 2167 C CA . GLU A 1 309 ? -19.678 -25.437 12.057 1.00 43.80 316 GLU C CA 1
ATOM 2168 C C . GLU A 1 309 ? -20.809 -25.271 13.066 1.00 44.40 316 GLU C C 1
ATOM 2169 O O . GLU A 1 309 ? -21.819 -25.970 13.006 1.00 49.65 316 GLU C O 1
ATOM 2171 N N . GLN A 1 310 ? -20.638 -24.332 13.989 1.00 42.70 317 GLN C N 1
ATOM 2172 C CA . GLN A 1 310 ? -21.535 -24.223 15.130 1.00 44.48 317 GLN C CA 1
ATOM 2173 C C . GLN A 1 310 ? -22.060 -22.808 15.309 1.00 44.61 317 GLN C C 1
ATOM 2174 O O . GLN A 1 310 ? -23.212 -22.612 15.690 1.00 46.56 317 GLN C O 1
ATOM 2180 N N . HIS A 1 311 ? -21.236 -21.807 15.128 1.00 44.01 318 HIS C N 1
ATOM 2181 C CA . HIS A 1 311 ? -21.717 -20.453 15.373 1.00 42.33 318 HIS C CA 1
ATOM 2182 C C . HIS A 1 311 ? -22.172 -19.667 14.113 1.00 44.15 318 HIS C C 1
ATOM 2183 O O . HIS A 1 311 ? -21.366 -19.027 13.492 1.00 42.53 318 HIS C O 1
ATOM 2190 N N . CYS A 1 312 ? -23.462 -19.694 13.765 1.00 42.06 319 CYS C N 1
ATOM 2191 C CA . CYS A 1 312 ? -24.016 -18.901 12.684 1.00 39.31 319 CYS C CA 1
ATOM 2192 C C . CYS A 1 312 ? -24.262 -17.517 13.202 1.00 33.34 319 CYS C C 1
ATOM 2193 O O . CYS A 1 312 ? -24.284 -17.305 14.368 1.00 34.09 319 CYS C O 1
ATOM 2196 N N . THR A 1 313 ? -24.406 -16.563 12.324 1.00 34.42 320 THR C N 1
ATOM 2197 C CA . THR A 1 313 ? -24.842 -15.267 12.697 1.00 33.15 320 THR C CA 1
ATOM 2198 C C . THR A 1 313 ? -25.915 -14.996 11.726 1.00 33.13 320 THR C C 1
ATOM 2199 O O . THR A 1 313 ? -26.084 -15.727 10.813 1.00 31.25 320 THR C O 1
ATOM 2203 N N . HIS A 1 314 ? -26.646 -13.932 11.933 1.00 33.80 321 HIS C N 1
ATOM 2204 C CA . HIS A 1 314 ? -27.696 -13.567 10.995 1.00 33.92 321 HIS C CA 1
ATOM 2205 C C . HIS A 1 314 ? -27.111 -12.930 9.743 1.00 34.07 321 HIS C C 1
ATOM 2206 O O . HIS A 1 314 ? -27.821 -12.711 8.757 1.00 32.58 321 HIS C O 1
ATOM 2213 N N . TRP A 1 315 ? -25.806 -12.661 9.791 1.00 34.09 322 TRP C N 1
ATOM 2214 C CA . TRP A 1 315 ? -25.064 -12.083 8.668 1.00 32.88 322 TRP C CA 1
ATOM 2215 C C . TRP A 1 315 ? -24.536 -13.158 7.708 1.00 28.88 322 TRP C C 1
ATOM 2216 O O . TRP A 1 315 ? -24.281 -12.881 6.540 1.00 32.44 322 TRP C O 1
ATOM 2227 N N . GLY A 1 316 ? -24.350 -14.372 8.206 1.00 26.88 323 GLY C N 1
ATOM 2228 C CA . GLY A 1 316 ? -23.757 -15.432 7.413 1.00 29.22 323 GLY C CA 1
ATOM 2229 C C . GLY A 1 316 ? -22.488 -14.940 6.733 1.00 31.03 323 GLY C C 1
ATOM 2230 O O . GLY A 1 316 ? -21.707 -14.194 7.324 1.00 27.73 323 GLY C O 1
ATOM 2231 N N . GLN A 1 317 ? -22.276 -15.363 5.490 1.00 31.44 324 GLN C N 1
ATOM 2232 C CA . GLN A 1 317 ? -21.235 -14.769 4.658 1.00 31.49 324 GLN C CA 1
ATOM 2233 C C . GLN A 1 317 ? -21.813 -14.438 3.298 1.00 29.40 324 GLN C C 1
ATOM 2234 O O . GLN A 1 317 ? -22.843 -14.977 2.905 1.00 29.41 324 GLN C O 1
ATOM 2240 N N . GLN A 1 318 ? -21.159 -13.524 2.596 1.00 33.90 325 GLN C N 1
ATOM 2241 C CA . GLN A 1 318 ? -21.562 -13.190 1.247 1.00 31.85 325 GLN C CA 1
ATOM 2242 C C . GLN A 1 318 ? -20.747 -14.040 0.319 1.00 32.59 325 GLN C C 1
ATOM 2243 O O . GLN A 1 318 ? -19.520 -13.883 0.236 1.00 29.97 325 GLN C O 1
ATOM 2249 N N . VAL A 1 319 ? -21.428 -14.952 -0.362 1.00 25.65 326 VAL C N 1
ATOM 2250 C CA . VAL A 1 319 ? -20.793 -15.707 -1.414 1.00 29.34 326 VAL C CA 1
ATOM 2251 C C . VAL A 1 319 ? -20.852 -14.914 -2.733 1.00 30.57 326 VAL C C 1
ATOM 2252 O O . VAL A 1 319 ? -21.897 -14.359 -3.098 1.00 27.81 326 VAL C O 1
ATOM 2256 N N . PHE A 1 320 ? -19.708 -14.827 -3.409 1.00 28.33 327 PHE C N 1
ATOM 2257 C CA . PHE A 1 320 ? -19.628 -14.230 -4.734 1.00 28.71 327 PHE C CA 1
ATOM 2258 C C . PHE A 1 320 ? -19.401 -15.353 -5.749 1.00 31.24 327 PHE C C 1
ATOM 2259 O O . PHE A 1 320 ? -18.314 -15.935 -5.820 1.00 30.08 327 PHE C O 1
ATOM 2267 N N . ILE A 1 321 ? -20.449 -15.664 -6.514 1.00 34.20 328 ILE C N 1
ATOM 2268 C CA . ILE A 1 321 ? -20.492 -16.854 -7.371 1.00 32.22 328 ILE C CA 1
ATOM 2269 C C . ILE A 1 321 ? -19.730 -16.719 -8.674 1.00 31.74 328 ILE C C 1
ATOM 2270 O O . ILE A 1 321 ? -19.750 -15.685 -9.340 1.00 31.41 328 ILE C O 1
ATOM 2275 N N . MET A 1 322 ? -19.082 -17.814 -9.031 1.00 34.58 329 MET C N 1
ATOM 2276 C CA . MET A 1 322 ? -18.211 -17.870 -10.177 1.00 32.09 329 MET C CA 1
ATOM 2277 C C . MET A 1 322 ? -18.979 -18.178 -11.459 1.00 35.80 329 MET C C 1
ATOM 2278 O O . MET A 1 322 ? -19.538 -19.260 -11.620 1.00 36.07 329 MET C O 1
ATOM 2283 N N . SER A 1 323 ? -19.000 -17.223 -12.378 1.00 45.33 330 SER C N 1
ATOM 2284 C CA . SER A 1 323 ? -19.597 -17.429 -13.695 1.00 38.88 330 SER C CA 1
ATOM 2285 C C . SER A 1 323 ? -19.025 -18.678 -14.364 1.00 42.43 330 SER C C 1
ATOM 2286 O O . SER A 1 323 ? -19.738 -19.398 -15.067 1.00 45.29 330 SER C O 1
ATOM 2289 N N . ASN A 1 324 ? -17.738 -18.935 -14.132 1.00 38.45 331 ASN C N 1
ATOM 2290 C CA . ASN A 1 324 ? -17.039 -20.050 -14.765 1.00 38.51 331 ASN C CA 1
ATOM 2291 C C . ASN A 1 324 ? -16.087 -20.676 -13.759 1.00 39.06 331 ASN C C 1
ATOM 2292 O O . ASN A 1 324 ? -14.978 -20.174 -13.573 1.00 42.56 331 ASN C O 1
ATOM 2297 N N . PRO A 1 325 ? -16.528 -21.756 -13.086 1.00 38.89 332 PRO C N 1
ATOM 2298 C CA . PRO A 1 325 ? -15.710 -22.485 -12.112 1.00 37.05 332 PRO C CA 1
ATOM 2299 C C . PRO A 1 325 ? -14.374 -22.826 -12.733 1.00 42.00 332 PRO C C 1
ATOM 2300 O O . PRO A 1 325 ? -14.277 -22.972 -13.952 1.00 40.11 332 PRO C O 1
ATOM 2304 N N . ILE A 1 326 ? -13.350 -22.968 -11.907 1.00 43.79 333 ILE C N 1
ATOM 2305 C CA . ILE A 1 326 ? -12.017 -23.223 -12.429 1.00 43.65 333 ILE C CA 1
ATOM 2306 C C . ILE A 1 326 ? -11.245 -24.265 -11.612 1.00 41.54 333 ILE C C 1
ATOM 2307 O O . ILE A 1 326 ? -11.298 -24.267 -10.389 1.00 43.12 333 ILE C O 1
ATOM 2312 N N . ASN A 1 327 ? -10.554 -25.171 -12.296 1.00 44.46 334 ASN C N 1
ATOM 2313 C CA . ASN A 1 327 ? -9.684 -26.125 -11.614 1.00 48.10 334 ASN C CA 1
ATOM 2314 C C . ASN A 1 327 ? -8.467 -25.423 -11.033 1.00 43.96 334 ASN C C 1
ATOM 2315 O O . ASN A 1 327 ? -7.977 -24.436 -11.595 1.00 43.77 334 ASN C O 1
ATOM 2320 N N . VAL A 1 328 ? -7.974 -25.956 -9.920 1.00 40.85 335 VAL C N 1
ATOM 2321 C CA . VAL A 1 328 ? -6.936 -25.300 -9.139 1.00 44.26 335 VAL C CA 1
ATOM 2322 C C . VAL A 1 328 ? -6.187 -26.322 -8.278 1.00 47.17 335 VAL C C 1
ATOM 2323 O O . VAL A 1 328 ? -6.804 -27.202 -7.676 1.00 48.40 335 VAL C O 1
ATOM 2327 N N . GLU A 1 329 ? -4.861 -26.217 -8.236 1.00 50.23 336 GLU C N 1
ATOM 2328 C CA . GLU A 1 329 ? -4.043 -27.178 -7.492 1.00 51.89 336 GLU C CA 1
ATOM 2329 C C . GLU A 1 329 ? -3.428 -26.552 -6.252 1.00 48.13 336 GLU C C 1
ATOM 2330 O O . GLU A 1 329 ? -3.467 -25.328 -6.078 1.00 46.92 336 GLU C O 1
ATOM 2336 N N . GLU A 1 330 ? -2.849 -27.390 -5.398 1.00 43.53 337 GLU C N 1
ATOM 2337 C CA . GLU A 1 330 ? -2.194 -26.891 -4.196 1.00 47.98 337 GLU C CA 1
ATOM 2338 C C . GLU A 1 330 ? -0.962 -26.076 -4.528 1.00 46.17 337 GLU C C 1
ATOM 2339 O O . GLU A 1 330 ? -0.180 -26.456 -5.398 1.00 48.77 337 GLU C O 1
ATOM 2345 N N . GLY A 1 331 ? -0.777 -24.976 -3.805 1.00 42.70 338 GLY C N 1
ATOM 2346 C CA . GLY A 1 331 ? 0.368 -24.114 -4.016 1.00 45.11 338 GLY C CA 1
ATOM 2347 C C . GLY A 1 331 ? 0.032 -22.996 -4.979 1.00 47.65 338 GLY C C 1
ATOM 2348 O O . GLY A 1 331 ? 0.665 -21.939 -4.964 1.00 50.49 338 GLY C O 1
ATOM 2349 N N . ASP A 1 332 ? -0.969 -23.231 -5.822 1.00 45.57 339 ASP C N 1
ATOM 2350 C CA . ASP A 1 332 ? -1.479 -22.189 -6.705 1.00 49.67 339 ASP C CA 1
ATOM 2351 C C . ASP A 1 332 ? -1.629 -20.866 -5.951 1.00 47.52 339 ASP C C 1
ATOM 2352 O O . ASP A 1 332 ? -1.962 -20.849 -4.765 1.00 45.28 339 ASP C O 1
ATOM 2357 N N . ASN A 1 333 ? -1.397 -19.763 -6.655 1.00 46.38 340 ASN C N 1
ATOM 2358 C CA . ASN A 1 333 ? -1.244 -18.454 -6.033 1.00 46.29 340 ASN C CA 1
ATOM 2359 C C . ASN A 1 333 ? -2.173 -17.406 -6.663 1.00 46.36 340 ASN C C 1
ATOM 2360 O O . ASN A 1 333 ? -1.886 -16.889 -7.743 1.00 48.31 340 ASN C O 1
ATOM 2365 N N . LEU A 1 334 ? -3.278 -17.104 -5.974 1.00 42.98 341 LEU C N 1
ATOM 2366 C CA . LEU A 1 334 ? -4.327 -16.216 -6.480 1.00 38.96 341 LEU C CA 1
ATOM 2367 C C . LEU A 1 334 ? -4.074 -14.748 -6.170 1.00 41.29 341 LEU C C 1
ATOM 2368 O O . LEU A 1 334 ? -4.340 -14.283 -5.060 1.00 42.14 341 LEU C O 1
ATOM 2373 N N . ASN A 1 335 ? -3.575 -14.002 -7.145 1.00 40.06 342 ASN C N 1
ATOM 2374 C CA . ASN A 1 335 ? -3.412 -12.574 -6.947 1.00 41.69 342 ASN C CA 1
ATOM 2375 C C . ASN A 1 335 ? -4.764 -11.933 -7.167 1.00 42.56 342 ASN C C 1
ATOM 2376 O O . ASN A 1 335 ? -5.358 -12.091 -8.236 1.00 44.18 342 ASN C O 1
ATOM 2381 N N . LEU A 1 336 ? -5.266 -11.237 -6.152 1.00 40.71 343 LEU C N 1
ATOM 2382 C CA . LEU A 1 336 ? -6.584 -10.615 -6.258 1.00 41.78 343 LEU C CA 1
ATOM 2383 C C . LEU A 1 336 ? -6.526 -9.087 -6.222 1.00 42.54 343 LEU C C 1
ATOM 2384 O O . LEU A 1 336 ? -5.742 -8.502 -5.476 1.00 41.62 343 LEU C O 1
ATOM 2389 N N . GLY A 1 337 ? -7.347 -8.460 -7.059 1.00 42.00 344 GLY C N 1
ATOM 2390 C CA . GLY A 1 337 ? -7.492 -7.019 -7.088 1.00 41.85 344 GLY C CA 1
ATOM 2391 C C . GLY A 1 337 ? -8.942 -6.624 -6.888 1.00 41.73 344 GLY C C 1
ATOM 2392 O O . GLY A 1 337 ? -9.767 -6.706 -7.804 1.00 40.29 344 GLY C O 1
ATOM 2393 N N . LEU A 1 338 ? -9.259 -6.205 -5.671 1.00 44.13 345 LEU C N 1
ATOM 2394 C CA . LEU A 1 338 ? -10.615 -5.809 -5.333 1.00 40.36 345 LEU C CA 1
ATOM 2395 C C . LEU A 1 338 ? -10.747 -4.315 -5.428 1.00 39.45 345 LEU C C 1
ATOM 2396 O O . LEU A 1 338 ? -9.808 -3.573 -5.148 1.00 44.63 345 LEU C O 1
ATOM 2401 N N . LEU A 1 339 ? -11.931 -3.879 -5.820 1.00 40.83 346 LEU C N 1
ATOM 2402 C CA . LEU A 1 339 ? -12.277 -2.475 -5.776 1.00 39.37 346 LEU C CA 1
ATOM 2403 C C . LEU A 1 339 ? -13.727 -2.393 -5.314 1.00 40.99 346 LEU C C 1
ATOM 2404 O O . LEU A 1 339 ? -14.587 -3.059 -5.867 1.00 39.47 346 LEU C O 1
ATOM 2409 N N . MET A 1 340 ? -14.002 -1.594 -4.289 1.00 43.02 347 MET C N 1
ATOM 2410 C CA . MET A 1 340 ? -15.294 -1.659 -3.619 1.00 39.93 347 MET C CA 1
ATOM 2411 C C . MET A 1 340 ? -15.928 -0.285 -3.427 1.00 43.87 347 MET C C 1
ATOM 2412 O O . MET A 1 340 ? -15.604 0.442 -2.482 1.00 45.60 347 MET C O 1
ATOM 2417 N N . SER A 1 341 ? -16.839 0.052 -4.338 1.00 44.19 348 SER C N 1
ATOM 2418 C CA . SER A 1 341 ? -17.493 1.354 -4.364 1.00 40.23 348 SER C CA 1
ATOM 2419 C C . SER A 1 341 ? -18.979 1.240 -4.028 1.00 41.09 348 SER C C 1
ATOM 2420 O O . SER A 1 341 ? -19.608 0.229 -4.317 1.00 43.69 348 SER C O 1
ATOM 2423 N N . ARG A 1 342 ? -19.538 2.282 -3.423 1.00 43.91 349 ARG C N 1
ATOM 2424 C CA . ARG A 1 342 ? -20.964 2.307 -3.109 1.00 44.74 349 ARG C CA 1
ATOM 2425 C C . ARG A 1 342 ? -21.748 2.810 -4.316 1.00 45.27 349 ARG C C 1
ATOM 2426 O O . ARG A 1 342 ? -21.353 3.788 -4.946 1.00 52.87 349 ARG C O 1
ATOM 2434 N N . SER A 1 343 ? -22.842 2.128 -4.651 1.00 45.25 350 SER C N 1
ATOM 2435 C CA . SER A 1 343 ? -23.548 2.389 -5.912 1.00 50.26 350 SER C CA 1
ATOM 2436 C C . SER A 1 343 ? -24.080 3.823 -6.039 1.00 46.66 350 SER C C 1
ATOM 2437 O O . SER A 1 343 ? -24.205 4.539 -5.053 1.00 44.85 350 SER C O 1
ATOM 2440 N N . LYS A 1 344 ? -24.370 4.239 -7.267 1.00 49.83 351 LYS C N 1
ATOM 2441 C CA . LYS A 1 344 ? -24.794 5.613 -7.517 1.00 51.98 351 LYS C CA 1
ATOM 2442 C C . LYS A 1 344 ? -26.286 5.775 -7.248 1.00 51.94 351 LYS C C 1
ATOM 2443 O O . LYS A 1 344 ? -26.702 6.672 -6.510 1.00 50.35 351 LYS C O 1
ATOM 2445 N N . GLU A 1 345 ? -27.081 4.894 -7.850 1.00 55.65 352 GLU C N 1
ATOM 2446 C CA . GLU A 1 345 ? -28.518 4.835 -7.597 1.00 50.35 352 GLU C CA 1
ATOM 2447 C C . GLU A 1 345 ? -28.800 4.918 -6.105 1.00 50.41 352 GLU C C 1
ATOM 2448 O O . GLU A 1 345 ? -29.581 5.757 -5.653 1.00 50.28 352 GLU C O 1
ATOM 2450 N N . ASN A 1 346 ? -28.151 4.037 -5.349 1.00 48.76 353 ASN C N 1
ATOM 2451 C CA . ASN A 1 346 ? -28.383 3.921 -3.917 1.00 45.85 353 ASN C CA 1
ATOM 2452 C C . ASN A 1 346 ? -27.075 3.712 -3.149 1.00 44.90 353 ASN C C 1
ATOM 2453 O O . ASN A 1 346 ? -26.492 2.626 -3.181 1.00 46.41 353 ASN C O 1
ATOM 2458 N N . HIS A 1 347 ? -26.629 4.757 -2.454 1.00 42.29 354 HIS C N 1
ATOM 2459 C CA . HIS A 1 347 ? -25.339 4.761 -1.762 1.00 40.18 354 HIS C CA 1
ATOM 2460 C C . HIS A 1 347 ? -25.195 3.690 -0.673 1.00 39.56 354 HIS C C 1
ATOM 2461 O O . HIS A 1 347 ? -24.086 3.452 -0.188 1.00 37.86 354 HIS C O 1
ATOM 2468 N N . ARG A 1 348 ? -26.304 3.056 -0.291 1.00 39.69 355 ARG C N 1
ATOM 2469 C CA . ARG A 1 348 ? -26.284 2.016 0.744 1.00 38.57 355 ARG C CA 1
ATOM 2470 C C . ARG A 1 348 ? -25.997 0.623 0.188 1.00 36.26 355 ARG C C 1
ATOM 2471 O O . ARG A 1 348 ? -25.771 -0.316 0.944 1.00 41.05 355 ARG C O 1
ATOM 2479 N N . LEU A 1 349 ? -26.029 0.492 -1.133 1.00 42.10 356 LEU C N 1
ATOM 2480 C CA . LEU A 1 349 ? -25.691 -0.769 -1.802 1.00 43.93 356 LEU C CA 1
ATOM 2481 C C . LEU A 1 349 ? -24.228 -0.743 -2.244 1.00 41.30 356 LEU C C 1
ATOM 2482 O O . LEU A 1 349 ? -23.658 0.330 -2.463 1.00 43.07 356 LEU C O 1
ATOM 2487 N N . MET A 1 350 ? -23.627 -1.918 -2.379 1.00 36.10 357 MET C N 1
ATOM 2488 C CA . MET A 1 350 ? -22.233 -2.016 -2.794 1.00 37.21 357 MET C CA 1
ATOM 2489 C C . MET A 1 350 ? -22.111 -2.548 -4.221 1.00 40.17 357 MET C C 1
ATOM 2490 O O . MET A 1 350 ? -23.050 -3.135 -4.760 1.00 36.95 357 MET C O 1
ATOM 2493 N N . GLU A 1 351 ? -20.950 -2.317 -4.827 1.00 38.99 358 GLU C N 1
ATOM 2494 C CA . GLU A 1 351 ? -20.605 -2.905 -6.108 1.00 36.54 358 GLU C CA 1
ATOM 2495 C C . GLU A 1 351 ? -19.135 -3.307 -6.082 1.00 41.81 358 GLU C C 1
ATOM 2496 O O . GLU A 1 351 ? -18.260 -2.466 -5.884 1.00 41.02 358 GLU C O 1
ATOM 2502 N N . ILE A 1 352 ? -18.870 -4.595 -6.279 1.00 42.79 359 ILE C N 1
ATOM 2503 C CA . ILE A 1 352 ? -17.526 -5.139 -6.133 1.00 38.42 359 ILE C CA 1
ATOM 2504 C C . ILE A 1 352 ? -16.884 -5.452 -7.474 1.00 40.84 359 ILE C C 1
ATOM 2505 O O . ILE A 1 352 ? -17.371 -6.297 -8.224 1.00 40.54 359 ILE C O 1
ATOM 2510 N N . GLU A 1 353 ? -15.780 -4.776 -7.768 1.00 45.35 360 GLU C N 1
ATOM 2511 C CA . GLU A 1 353 ? -14.985 -5.097 -8.943 1.00 45.82 360 GLU C CA 1
ATOM 2512 C C . GLU A 1 353 ? -13.900 -6.083 -8.505 1.00 42.73 360 GLU C C 1
ATOM 2513 O O . GLU A 1 353 ? -13.123 -5.796 -7.594 1.00 40.51 360 GLU C O 1
ATOM 2519 N N . LEU A 1 354 ? -13.851 -7.249 -9.140 1.00 42.85 361 LEU C N 1
ATOM 2520 C CA . LEU A 1 354 ? -12.913 -8.285 -8.715 1.00 44.17 361 LEU C CA 1
ATOM 2521 C C . LEU A 1 354 ? -12.030 -8.823 -9.850 1.00 44.67 361 LEU C C 1
ATOM 2522 O O . LEU A 1 354 ? -12.457 -9.678 -10.632 1.00 43.90 361 LEU C O 1
ATOM 2527 N N . ASN A 1 355 ? -10.798 -8.328 -9.935 1.00 42.16 362 ASN C N 1
ATOM 2528 C CA . ASN A 1 355 ? -9.845 -8.849 -10.914 1.00 43.53 362 ASN C CA 1
ATOM 2529 C C . ASN A 1 355 ? -9.011 -9.963 -10.290 1.00 42.44 362 ASN C C 1
ATOM 2530 O O . ASN A 1 355 ? -8.511 -9.819 -9.178 1.00 41.28 362 ASN C O 1
ATOM 2533 N N . CYS A 1 356 ? -8.864 -11.076 -10.999 1.00 43.85 363 CYS C N 1
ATOM 2534 C CA . CYS A 1 356 ? -8.144 -12.216 -10.446 1.00 43.09 363 CYS C CA 1
ATOM 2535 C C . CYS A 1 356 ? -7.143 -12.828 -11.431 1.00 43.99 363 CYS C C 1
ATOM 2536 O O . CYS A 1 356 ? -7.529 -13.393 -12.455 1.00 45.96 363 CYS C O 1
ATOM 2539 N N . GLU A 1 357 ? -5.857 -12.713 -11.111 1.00 46.07 364 GLU C N 1
ATOM 2540 C CA . GLU A 1 357 ? -4.802 -13.378 -11.876 1.00 44.02 364 GLU C CA 1
ATOM 2541 C C . GLU A 1 357 ? -4.276 -14.574 -11.091 1.00 42.01 364 GLU C C 1
ATOM 2542 O O . GLU A 1 357 ? -3.545 -14.413 -10.124 1.00 47.14 364 GLU C O 1
ATOM 2544 N N . ILE A 1 358 ? -4.658 -15.776 -11.496 1.00 42.58 365 ILE C N 1
ATOM 2545 C CA . ILE A 1 358 ? -4.183 -16.980 -10.830 1.00 45.42 365 ILE C CA 1
ATOM 2546 C C . ILE A 1 358 ? -2.811 -17.397 -11.355 1.00 47.75 365 ILE C C 1
ATOM 2547 O O . ILE A 1 358 ? -2.562 -17.338 -12.550 1.00 47.29 365 ILE C O 1
ATOM 2552 N N . LYS A 1 359 ? -1.926 -17.823 -10.459 1.00 49.13 366 LYS C N 1
ATOM 2553 C CA . LYS A 1 359 ? -0.585 -18.248 -10.855 1.00 51.64 366 LYS C CA 1
ATOM 2554 C C . LYS A 1 359 ? -0.244 -19.609 -10.260 1.00 54.03 366 LYS C C 1
ATOM 2555 O O . LYS A 1 359 ? -0.361 -19.805 -9.051 1.00 51.73 366 LYS C O 1
ATOM 2559 N N . GLU A 1 360 ? 0.169 -20.552 -11.104 1.00 55.91 367 GLU C N 1
ATOM 2560 C CA . GLU A 1 360 ? 0.551 -21.877 -10.616 1.00 60.48 367 GLU C CA 1
ATOM 2561 C C . GLU A 1 360 ? 1.680 -21.761 -9.598 1.00 59.87 367 GLU C C 1
ATOM 2562 O O . GLU A 1 360 ? 2.356 -20.731 -9.525 1.00 57.72 367 GLU C O 1
ATOM 2564 N N . ALA A 1 361 ? 1.874 -22.813 -8.807 1.00 61.46 368 ALA C N 1
ATOM 2565 C CA . ALA A 1 361 ? 2.968 -22.842 -7.845 1.00 62.97 368 ALA C CA 1
ATOM 2566 C C . ALA A 1 361 ? 4.231 -22.326 -8.528 1.00 66.09 368 ALA C C 1
ATOM 2567 O O . ALA A 1 361 ? 4.940 -21.464 -7.996 1.00 61.79 368 ALA C O 1
ATOM 2569 N N . SER A 1 362 ? 4.491 -22.861 -9.718 1.00 66.19 369 SER C N 1
ATOM 2570 C CA . SER A 1 362 ? 5.561 -22.376 -10.584 1.00 69.31 369 SER C CA 1
ATOM 2571 C C . SER A 1 362 ? 5.150 -21.075 -11.270 1.00 69.48 369 SER C C 1
ATOM 2572 O O . SER A 1 362 ? 4.103 -21.010 -11.917 1.00 72.07 369 SER C O 1
ATOM 2575 N N . GLY A 1 363 ? 5.968 -20.038 -11.132 1.00 67.40 370 GLY C N 1
ATOM 2576 C CA . GLY A 1 363 ? 5.707 -18.793 -11.830 1.00 72.25 370 GLY C CA 1
ATOM 2577 C C . GLY A 1 363 ? 5.949 -18.928 -13.327 1.00 77.22 370 GLY C C 1
ATOM 2578 O O . GLY A 1 363 ? 7.015 -19.388 -13.747 1.00 77.85 370 GLY C O 1
ATOM 2579 N N . ASN A 1 364 ? 4.967 -18.542 -14.141 1.00 74.12 371 ASN C N 1
ATOM 2580 C CA . ASN A 1 364 ? 3.687 -18.035 -13.663 1.00 65.95 371 ASN C CA 1
ATOM 2581 C C . ASN A 1 364 ? 2.660 -18.022 -14.791 1.00 64.36 371 ASN C C 1
ATOM 2582 O O . ASN A 1 364 ? 2.490 -17.005 -15.472 1.00 62.41 371 ASN C O 1
ATOM 2584 N N . PRO A 1 365 ? 1.994 -19.165 -15.015 1.00 62.25 372 PRO C N 1
ATOM 2585 C CA . PRO A 1 365 ? 0.862 -19.226 -15.948 1.00 60.21 372 PRO C CA 1
ATOM 2586 C C . PRO A 1 365 ? -0.230 -18.262 -15.503 1.00 56.43 372 PRO C C 1
ATOM 2587 O O . PRO A 1 365 ? 0.086 -17.137 -15.110 1.00 60.50 372 PRO C O 1
ATOM 2591 N N . LYS A 1 366 ? -1.488 -18.688 -15.552 1.00 49.39 373 LYS C N 1
ATOM 2592 C CA . LYS A 1 366 ? -2.582 -17.818 -15.124 1.00 47.78 373 LYS C CA 1
ATOM 2593 C C . LYS A 1 366 ? -3.977 -18.314 -15.476 1.00 45.87 373 LYS C C 1
ATOM 2594 O O . LYS A 1 366 ? -4.149 -19.321 -16.151 1.00 44.08 373 LYS C O 1
ATOM 2596 N N . GLU A 1 367 ? -4.968 -17.577 -14.989 1.00 46.67 374 GLU C N 1
ATOM 2597 C CA . GLU A 1 367 ? -6.362 -17.777 -15.344 1.00 43.94 374 GLU C CA 1
ATOM 2598 C C . GLU A 1 367 ? -7.070 -16.464 -15.068 1.00 43.48 374 GLU C C 1
ATOM 2599 O O . GLU A 1 367 ? -7.973 -16.410 -14.240 1.00 50.95 374 GLU C O 1
ATOM 2605 N N . SER A 1 368 ? -6.634 -15.407 -15.751 1.00 42.76 375 SER C N 1
ATOM 2606 C CA . SER A 1 368 ? -7.117 -14.051 -15.502 1.00 44.07 375 SER C CA 1
ATOM 2607 C C . SER A 1 368 ? -8.598 -13.887 -15.790 1.00 45.46 375 SER C C 1
ATOM 2608 O O . SER A 1 368 ? -9.150 -14.548 -16.665 1.00 44.18 375 SER C O 1
ATOM 2611 N N . PHE A 1 369 ? -9.235 -12.993 -15.044 1.00 47.05 376 PHE C N 1
ATOM 2612 C CA . PHE A 1 369 ? -10.628 -12.647 -15.293 1.00 47.10 376 PHE C CA 1
ATOM 2613 C C . PHE A 1 369 ? -11.084 -11.514 -14.363 1.00 44.32 376 PHE C C 1
ATOM 2614 O O . PHE A 1 369 ? -10.440 -11.235 -13.352 1.00 46.09 376 PHE C O 1
ATOM 2622 N N . LYS A 1 370 ? -12.196 -10.872 -14.718 1.00 42.14 377 LYS C N 1
ATOM 2623 C CA . LYS A 1 370 ? -12.685 -9.691 -14.016 1.00 43.67 377 LYS C CA 1
ATOM 2624 C C . LYS A 1 370 ? -14.202 -9.799 -13.919 1.00 47.19 377 LYS C C 1
ATOM 2625 O O . LYS A 1 370 ? -14.871 -10.136 -14.899 1.00 45.18 377 LYS C O 1
ATOM 2631 N N . LYS A 1 371 ? -14.747 -9.524 -12.738 1.00 45.85 378 LYS C N 1
ATOM 2632 C CA . LYS A 1 371 ? -16.172 -9.722 -12.508 1.00 41.51 378 LYS C CA 1
ATOM 2633 C C . LYS A 1 371 ? -16.755 -8.659 -11.579 1.00 39.61 378 LYS C C 1
ATOM 2634 O O . LYS A 1 371 ? -16.138 -8.293 -10.578 1.00 42.47 378 LYS C O 1
ATOM 2636 N N . THR A 1 372 ? -17.939 -8.158 -11.922 1.00 39.73 379 THR C N 1
ATOM 2637 C CA . THR A 1 372 ? -18.649 -7.204 -11.070 1.00 37.65 379 THR C CA 1
ATOM 2638 C C . THR A 1 372 ? -19.758 -7.918 -10.311 1.00 36.68 379 THR C C 1
ATOM 2639 O O . THR A 1 372 ? -20.651 -8.510 -10.926 1.00 38.28 379 THR C O 1
ATOM 2643 N N . TYR A 1 373 ? -19.692 -7.875 -8.981 1.00 34.81 380 TYR C N 1
ATOM 2644 C CA . TYR A 1 373 ? -20.731 -8.446 -8.135 1.00 28.92 380 TYR C CA 1
ATOM 2645 C C . TYR A 1 373 ? -21.467 -7.337 -7.415 1.00 33.51 380 TYR C C 1
ATOM 2646 O O . TYR A 1 373 ? -20.893 -6.288 -7.130 1.00 35.82 380 TYR C O 1
ATOM 2655 N N . PHE A 1 374 ? -22.742 -7.560 -7.117 1.00 35.36 381 PHE C N 1
ATOM 2656 C CA . PHE A 1 374 ? -23.541 -6.534 -6.451 1.00 32.31 381 PHE C CA 1
ATOM 2657 C C . PHE A 1 374 ? -24.027 -7.007 -5.102 1.00 33.88 381 PHE C C 1
ATOM 2658 O O . PHE A 1 374 ? -24.564 -8.109 -4.964 1.00 37.42 381 PHE C O 1
ATOM 2666 N N . ILE A 1 375 ? -23.838 -6.174 -4.094 1.00 35.16 382 ILE C N 1
ATOM 2667 C CA . ILE A 1 375 ? -24.474 -6.430 -2.820 1.00 38.47 382 ILE C CA 1
ATOM 2668 C C . ILE A 1 375 ? -25.818 -5.713 -2.876 1.00 35.48 382 ILE C C 1
ATOM 2669 O O . ILE A 1 375 ? -25.974 -4.601 -2.385 1.00 34.79 382 ILE C O 1
ATOM 2674 N N . GLU A 1 376 ? -26.770 -6.400 -3.509 1.00 42.35 383 GLU C N 1
ATOM 2675 C CA . GLU A 1 376 ? -28.012 -5.826 -4.027 1.00 40.42 383 GLU C CA 1
ATOM 2676 C C . GLU A 1 376 ? -27.765 -4.839 -5.173 1.00 39.74 383 GLU C C 1
ATOM 2677 O O . GLU A 1 376 ? -27.700 -5.229 -6.349 1.00 40.91 383 GLU C O 1
ATOM 2683 N N . ASP B 1 24 ? 1.091 -27.841 -55.045 1.00 40.35 31 ASP G N 1
ATOM 2684 C CA . ASP B 1 24 ? -0.277 -28.114 -54.624 1.00 42.11 31 ASP G CA 1
ATOM 2685 C C . ASP B 1 24 ? -1.036 -26.814 -54.343 1.00 37.14 31 ASP G C 1
ATOM 2687 N N . TYR B 1 25 ? -1.674 -26.721 -53.178 1.00 40.03 32 TYR G N 1
ATOM 2688 C CA . TYR B 1 25 ? -2.243 -25.449 -52.738 1.00 41.03 32 TYR G CA 1
ATOM 2689 C C . TYR B 1 25 ? -1.186 -24.515 -52.200 1.00 41.03 32 TYR G C 1
ATOM 2690 O O . TYR B 1 25 ? -1.523 -23.479 -51.648 1.00 42.23 32 TYR G O 1
ATOM 2699 N N . ALA B 1 26 ? 0.082 -24.901 -52.312 1.00 46.26 33 ALA G N 1
ATOM 2700 C CA . ALA B 1 26 ? 1.166 -23.960 -52.087 1.00 39.86 33 ALA G CA 1
ATOM 2701 C C . ALA B 1 26 ? 0.588 -22.637 -52.521 1.00 42.71 33 ALA G C 1
ATOM 2702 O O . ALA B 1 26 ? 0.261 -21.797 -51.685 1.00 42.21 33 ALA G O 1
ATOM 2704 N N . GLN B 1 27 ? 0.424 -22.478 -53.836 1.00 45.36 34 GLN G N 1
ATOM 2705 C CA . GLN B 1 27 ? -0.258 -21.311 -54.401 1.00 41.91 34 GLN G CA 1
ATOM 2706 C C . GLN B 1 27 ? -1.260 -20.721 -53.412 1.00 44.12 34 GLN G C 1
ATOM 2707 O O . GLN B 1 27 ? -1.130 -19.564 -52.982 1.00 43.91 34 GLN G O 1
ATOM 2710 N N . TYR B 1 28 ? -2.254 -21.523 -53.042 1.00 41.13 35 TYR G N 1
ATOM 2711 C CA . TYR B 1 28 ? -3.289 -21.058 -52.136 1.00 40.49 35 TYR G CA 1
ATOM 2712 C C . TYR B 1 28 ? -2.729 -20.817 -50.727 1.00 40.53 35 TYR G C 1
ATOM 2713 O O . TYR B 1 28 ? -2.668 -19.677 -50.266 1.00 40.14 35 TYR G O 1
ATOM 2722 N N 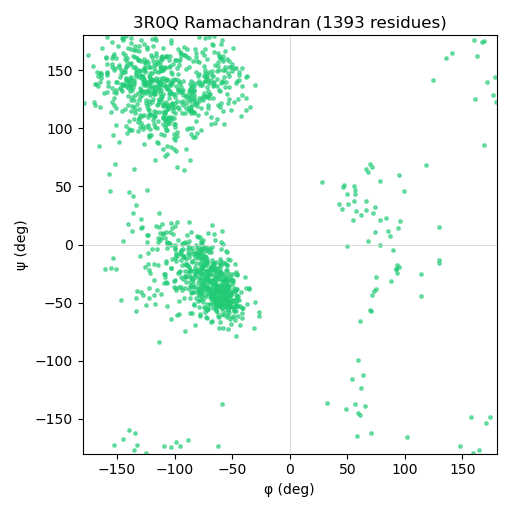. PHE B 1 29 ? -2.312 -21.887 -50.059 1.00 37.38 36 PHE G N 1
ATOM 2723 C CA . PHE B 1 29 ? -1.746 -21.800 -48.708 1.00 40.39 36 PHE G CA 1
ATOM 2724 C C . PHE B 1 29 ? -0.550 -20.859 -48.542 1.00 39.93 36 PHE G C 1
ATOM 2725 O O . PHE B 1 29 ? -0.274 -20.414 -47.430 1.00 34.21 36 PHE G O 1
ATOM 2733 N N . CYS B 1 30 ? 0.142 -20.564 -49.637 1.00 38.44 37 CYS G N 1
ATOM 2734 C CA . CYS B 1 30 ? 1.328 -19.714 -49.589 1.00 37.26 37 CYS G CA 1
ATOM 2735 C C . CYS B 1 30 ? 1.011 -18.287 -49.143 1.00 33.27 37 CYS G C 1
ATOM 2736 O O . CYS B 1 30 ? 1.723 -17.714 -48.318 1.00 33.24 37 CYS G O 1
ATOM 2739 N N . THR B 1 31 ? -0.055 -17.719 -49.696 1.00 33.81 38 THR G N 1
ATOM 2740 C CA . THR B 1 31 ? -0.431 -16.339 -49.402 1.00 35.72 38 THR G CA 1
ATOM 2741 C C . THR B 1 31 ? -0.759 -16.116 -47.927 1.00 33.45 38 THR G C 1
ATOM 2742 O O . THR B 1 31 ? -0.635 -15.002 -47.418 1.00 34.46 38 THR G O 1
ATOM 2746 N N . TYR B 1 32 ? -1.179 -17.177 -47.247 1.00 35.51 39 TYR G N 1
ATOM 2747 C CA . TYR B 1 32 ? -1.565 -17.084 -45.839 1.00 34.61 39 TYR G CA 1
ATOM 2748 C C . TYR B 1 32 ? -0.406 -17.312 -44.852 1.00 32.03 39 TYR G C 1
ATOM 2749 O O . TYR B 1 32 ? -0.624 -17.400 -43.650 1.00 33.63 39 TYR G O 1
ATOM 2758 N N . SER B 1 33 ? 0.821 -17.406 -45.345 1.00 31.62 40 SER G N 1
ATOM 2759 C CA . SER B 1 33 ? 1.964 -17.512 -44.441 1.00 34.13 40 SER G CA 1
ATOM 2760 C C . SER B 1 33 ? 2.462 -16.125 -43.984 1.00 35.67 40 SER G C 1
ATOM 2761 O O . SER B 1 33 ? 2.887 -15.956 -42.838 1.00 37.09 40 SER G O 1
ATOM 2764 N N . PHE B 1 34 ? 2.397 -15.139 -44.874 1.00 31.08 41 PHE G N 1
ATOM 2765 C CA . PHE B 1 34 ? 2.983 -13.828 -44.607 1.00 33.80 41 PHE G CA 1
ATOM 2766 C C . PHE B 1 34 ? 2.207 -13.037 -43.564 1.00 36.91 41 PHE G C 1
ATOM 2767 O O . PHE B 1 34 ? 1.022 -12.723 -43.752 1.00 37.40 41 PHE G O 1
ATOM 2775 N N . LEU B 1 35 ? 2.885 -12.701 -42.470 1.00 33.12 42 LEU G N 1
ATOM 2776 C CA . LEU B 1 35 ? 2.272 -11.892 -41.431 1.00 32.35 42 LEU G CA 1
ATOM 2777 C C . LEU B 1 35 ? 1.628 -10.679 -42.066 1.00 33.09 42 LEU G C 1
ATOM 2778 O O . LEU B 1 35 ? 0.611 -10.184 -41.583 1.00 33.81 42 LEU G O 1
ATOM 2783 N N . TYR B 1 36 ? 2.228 -10.205 -43.155 1.00 32.37 43 TYR G N 1
ATOM 2784 C CA . TYR B 1 36 ? 1.710 -9.055 -43.867 1.00 31.83 43 TYR G CA 1
ATOM 2785 C C . TYR B 1 36 ? 0.230 -9.255 -44.163 1.00 33.03 43 TYR G C 1
ATOM 2786 O O . TYR B 1 36 ? -0.595 -8.414 -43.820 1.00 33.53 43 TYR G O 1
ATOM 2795 N N . HIS B 1 37 ? -0.085 -10.385 -44.797 1.00 32.25 44 HIS G N 1
ATOM 2796 C CA . HIS B 1 37 ? -1.438 -10.722 -45.235 1.00 30.96 44 HIS G CA 1
ATOM 2797 C C . HIS B 1 37 ? -2.382 -10.972 -44.062 1.00 33.59 44 HIS G C 1
ATOM 2798 O O . HIS B 1 37 ? -3.520 -10.508 -44.074 1.00 33.84 44 HIS G O 1
ATOM 2805 N N . GLN B 1 38 ? -1.917 -11.718 -43.059 1.00 31.33 45 GLN G N 1
ATOM 2806 C CA . GLN B 1 38 ? -2.692 -11.893 -41.836 1.00 27.74 45 GLN G CA 1
ATOM 2807 C C . GLN B 1 38 ? -3.058 -10.544 -41.248 1.00 27.31 45 GLN G C 1
ATOM 2808 O O . GLN B 1 38 ? -4.208 -10.320 -40.891 1.00 31.87 45 GLN G O 1
ATOM 2814 N N . LYS B 1 39 ? -2.074 -9.651 -41.156 1.00 30.01 46 LYS G N 1
ATOM 2815 C CA . LYS B 1 39 ? -2.277 -8.288 -40.657 1.00 29.91 46 LYS G CA 1
ATOM 2816 C C . LYS B 1 39 ? -3.427 -7.595 -41.370 1.00 29.36 46 LYS G C 1
ATOM 2817 O O . LYS B 1 39 ? -4.089 -6.734 -40.801 1.00 30.01 46 LYS G O 1
ATOM 2823 N N . ASP B 1 40 ? -3.644 -7.972 -42.625 1.00 30.62 47 ASP G N 1
ATOM 2824 C CA . ASP B 1 40 ? -4.643 -7.332 -43.473 1.00 32.59 47 ASP G CA 1
ATOM 2825 C C . ASP B 1 40 ? -6.074 -7.598 -43.020 1.00 29.68 47 ASP G C 1
ATOM 2826 O O . ASP B 1 40 ? -6.864 -6.670 -42.869 1.00 30.48 47 ASP G O 1
ATOM 2831 N N . MET B 1 41 ? -6.406 -8.868 -42.815 1.00 29.26 48 MET G N 1
ATOM 2832 C CA . MET B 1 41 ? -7.747 -9.241 -42.385 1.00 30.04 48 MET G CA 1
ATOM 2833 C C . MET B 1 41 ? -7.996 -8.809 -40.947 1.00 30.02 48 MET G C 1
ATOM 2834 O O . MET B 1 41 ? -9.140 -8.637 -40.531 1.00 30.45 48 MET G O 1
ATOM 2839 N N . LEU B 1 42 ? -6.918 -8.634 -40.193 1.00 28.55 49 LEU G N 1
ATOM 2840 C CA . LEU B 1 42 ? -7.018 -8.195 -38.809 1.00 28.38 49 LEU G CA 1
ATOM 2841 C C . LEU B 1 42 ? -7.311 -6.703 -38.746 1.00 28.56 49 LEU G C 1
ATOM 2842 O O . LEU B 1 42 ? -7.787 -6.196 -37.733 1.00 33.13 49 LEU G O 1
ATOM 2847 N N . SER B 1 43 ? -7.024 -6.005 -39.839 1.00 29.28 50 SER G N 1
ATOM 2848 C CA . SER B 1 43 ? -7.265 -4.565 -39.910 1.00 30.84 50 SER G CA 1
ATOM 2849 C C . SER B 1 43 ? -8.658 -4.295 -40.450 1.00 30.41 50 SER G C 1
ATOM 2850 O O . SER B 1 43 ? -9.066 -3.139 -40.647 1.00 26.74 50 SER G O 1
ATOM 2853 N N . ASP B 1 44 ? -9.384 -5.375 -40.706 1.00 29.31 51 ASP G N 1
ATOM 2854 C CA . ASP B 1 44 ? -10.763 -5.245 -41.114 1.00 28.08 51 ASP G CA 1
ATOM 2855 C C . ASP B 1 44 ? -11.596 -5.115 -39.865 1.00 28.53 51 ASP G C 1
ATOM 2856 O O . ASP B 1 44 ? -11.996 -6.124 -39.279 1.00 29.50 51 ASP G O 1
ATOM 2861 N N . ARG B 1 45 ? -11.838 -3.865 -39.465 1.00 29.44 52 ARG G N 1
ATOM 2862 C CA . ARG B 1 45 ? -12.592 -3.540 -38.258 1.00 26.68 52 ARG G CA 1
ATOM 2863 C C . ARG B 1 45 ? -14.016 -4.119 -38.266 1.00 27.50 52 ARG G C 1
ATOM 2864 O O . ARG B 1 45 ? -14.412 -4.710 -37.283 1.00 30.27 52 ARG G O 1
ATOM 2867 N N . VAL B 1 46 ? -14.759 -3.939 -39.367 1.00 25.33 53 VAL G N 1
ATOM 2868 C CA . VAL B 1 46 ? -16.143 -4.393 -39.513 1.00 27.25 53 VAL G CA 1
ATOM 2869 C C . VAL B 1 46 ? -16.145 -5.913 -39.227 1.00 29.76 53 VAL G C 1
ATOM 2870 O O . VAL B 1 46 ? -16.891 -6.419 -38.367 1.00 30.70 53 VAL G O 1
ATOM 2874 N N . ARG B 1 47 ? -15.286 -6.628 -39.946 1.00 30.34 54 ARG G N 1
ATOM 2875 C CA . ARG B 1 47 ? -15.151 -8.073 -39.799 1.00 27.71 54 ARG G CA 1
ATOM 2876 C C . ARG B 1 47 ? -14.743 -8.480 -38.385 1.00 27.39 54 ARG G C 1
ATOM 2877 O O . ARG B 1 47 ? -15.322 -9.393 -37.801 1.00 28.12 54 ARG G O 1
ATOM 2885 N N . MET B 1 48 ? -13.737 -7.801 -37.846 1.00 28.42 55 MET G N 1
ATOM 2886 C CA . MET B 1 48 ? -13.260 -8.058 -36.495 1.00 29.13 55 MET G CA 1
ATOM 2887 C C . MET B 1 48 ? -14.354 -7.861 -35.451 1.00 29.64 55 MET G C 1
ATOM 2888 O O . MET B 1 48 ? -14.619 -8.745 -34.620 1.00 30.57 55 MET G O 1
ATOM 2893 N N . ASP B 1 49 ? -15.015 -6.712 -35.519 1.00 27.65 56 ASP G N 1
ATOM 2894 C CA . ASP B 1 49 ? -16.148 -6.463 -34.638 1.00 28.50 56 ASP G CA 1
ATOM 2895 C C . ASP B 1 49 ? -17.188 -7.590 -34.684 1.00 27.73 56 ASP G C 1
ATOM 2896 O O . ASP B 1 49 ? -17.595 -8.115 -33.644 1.00 25.47 56 ASP G O 1
ATOM 2901 N N . ALA B 1 50 ? -17.647 -7.946 -35.883 1.00 30.61 57 ALA G N 1
ATOM 2902 C CA . ALA B 1 50 ? -18.574 -9.072 -35.998 1.00 28.02 57 ALA G CA 1
ATOM 2903 C C . ALA B 1 50 ? -18.110 -10.186 -35.060 1.00 28.86 57 ALA G C 1
ATOM 2904 O O . ALA B 1 50 ? -18.795 -10.518 -34.094 1.00 28.88 57 ALA G O 1
ATOM 2906 N N . TYR B 1 51 ? -16.918 -10.719 -35.331 1.00 28.75 58 TYR G N 1
ATOM 2907 C CA . TYR B 1 51 ? -16.351 -11.820 -34.552 1.00 28.92 58 TYR G CA 1
ATOM 2908 C C . TYR B 1 51 ? -16.122 -11.516 -33.071 1.00 27.33 58 TYR G C 1
ATOM 2909 O O . TYR B 1 51 ? -16.576 -12.273 -32.223 1.00 24.85 58 TYR G O 1
ATOM 2918 N N . PHE B 1 52 ? -15.422 -10.422 -32.769 1.00 28.90 59 PHE G N 1
ATOM 2919 C CA . PHE B 1 52 ? -15.248 -9.959 -31.390 1.00 25.61 59 PHE G CA 1
ATOM 2920 C C . PHE B 1 52 ? -16.567 -9.950 -30.607 1.00 28.47 59 PHE G C 1
ATOM 2921 O O . PHE B 1 52 ? -16.626 -10.437 -29.471 1.00 30.81 59 PHE G O 1
ATOM 2929 N N . ASN B 1 53 ? -17.615 -9.392 -31.210 1.00 27.18 60 ASN G N 1
ATOM 2930 C CA . ASN B 1 53 ? -18.928 -9.301 -30.571 1.00 27.28 60 ASN G CA 1
ATOM 2931 C C . ASN B 1 53 ? -19.664 -10.642 -30.535 1.00 26.81 60 ASN G C 1
ATOM 2932 O O . ASN B 1 53 ? -20.376 -10.953 -29.582 1.00 26.05 60 ASN G O 1
ATOM 2937 N N . ALA B 1 54 ? -19.505 -11.432 -31.587 1.00 29.06 61 ALA G N 1
ATOM 2938 C CA . ALA B 1 54 ? -20.147 -12.737 -31.638 1.00 25.03 61 ALA G CA 1
ATOM 2939 C C . ALA B 1 54 ? -19.737 -13.544 -30.416 1.00 24.25 61 ALA G C 1
ATOM 2940 O O . ALA B 1 54 ? -20.580 -14.074 -29.711 1.00 27.77 61 ALA G O 1
ATOM 2942 N N . VAL B 1 55 ? -18.436 -13.611 -30.156 1.00 25.67 62 VAL G N 1
ATOM 2943 C CA . VAL B 1 55 ? -17.895 -14.394 -29.047 1.00 25.32 62 VAL G CA 1
ATOM 2944 C C . VAL B 1 55 ? -18.263 -13.867 -27.663 1.00 26.66 62 VAL G C 1
ATOM 2945 O O . VAL B 1 55 ? -18.562 -14.637 -26.749 1.00 24.32 62 VAL G O 1
ATOM 2949 N N . PHE B 1 56 ? -18.212 -12.552 -27.495 1.00 26.54 63 PHE G N 1
ATOM 2950 C CA . PHE B 1 56 ? -18.350 -11.981 -26.164 1.00 24.44 63 PHE G CA 1
ATOM 2951 C C . PHE B 1 56 ? -19.788 -11.644 -25.809 1.00 27.72 63 PHE G C 1
ATOM 2952 O O . PHE B 1 56 ? -20.157 -11.660 -24.634 1.00 32.36 63 PHE G O 1
ATOM 2960 N N . GLN B 1 57 ? -20.604 -11.360 -26.818 1.00 25.75 64 GLN G N 1
ATOM 2961 C CA . GLN B 1 57 ? -22.044 -11.251 -26.618 1.00 25.00 64 GLN G CA 1
ATOM 2962 C C . GLN B 1 57 ? -22.698 -12.620 -26.424 1.00 30.40 64 GLN G C 1
ATOM 2963 O O . GLN B 1 57 ? -23.862 -12.706 -26.016 1.00 35.92 64 GLN G O 1
ATOM 2969 N N . ASN B 1 58 ? -21.950 -13.683 -26.720 1.00 28.08 65 ASN G N 1
ATOM 2970 C CA . ASN B 1 58 ? -22.432 -15.056 -26.589 1.00 25.54 65 ASN G CA 1
ATOM 2971 C C . ASN B 1 58 ? -21.539 -15.912 -25.699 1.00 27.26 65 ASN G C 1
ATOM 2972 O O . ASN B 1 58 ? -21.190 -17.040 -26.055 1.00 25.08 65 ASN G O 1
ATOM 2977 N N . LYS B 1 59 ? -21.173 -15.377 -24.538 1.00 29.74 66 LYS G N 1
ATOM 2978 C CA . LYS B 1 59 ? -20.206 -16.041 -23.672 1.00 29.11 66 LYS G CA 1
ATOM 2979 C C . LYS B 1 59 ? -20.791 -17.292 -23.034 1.00 32.17 66 LYS G C 1
ATOM 2980 O O . LYS B 1 59 ? -20.085 -18.011 -22.328 1.00 38.76 66 LYS G O 1
ATOM 2983 N N . HIS B 1 60 ? -22.067 -17.568 -23.296 1.00 28.22 67 HIS G N 1
ATOM 2984 C CA . HIS B 1 60 ? -22.695 -18.802 -22.818 1.00 29.26 67 HIS G CA 1
ATOM 2985 C C . HIS B 1 60 ? -22.297 -20.008 -23.691 1.00 30.59 67 HIS G C 1
ATOM 2986 O O . HIS B 1 60 ? -22.402 -21.159 -23.265 1.00 33.81 67 HIS G O 1
ATOM 2993 N N . HIS B 1 61 ? -21.843 -19.736 -24.915 1.00 31.41 68 HIS G N 1
ATOM 2994 C CA . HIS B 1 61 ? -21.366 -20.783 -25.831 1.00 29.42 68 HIS G CA 1
ATOM 2995 C C . HIS B 1 61 ? -19.880 -21.084 -25.638 1.00 28.22 68 HIS G C 1
ATOM 2996 O O . HIS B 1 61 ? -19.357 -22.014 -26.239 1.00 28.91 68 HIS G O 1
ATOM 3003 N N . PHE B 1 62 ? -19.205 -20.292 -24.806 1.00 29.96 69 PHE G N 1
ATOM 3004 C CA . PHE B 1 62 ? -17.753 -20.383 -24.665 1.00 30.40 69 PHE G CA 1
ATOM 3005 C C . PHE B 1 62 ? -17.288 -20.691 -23.243 1.00 31.99 69 PHE G C 1
ATOM 3006 O O . PHE B 1 62 ? -16.199 -21.228 -23.057 1.00 36.63 69 PHE G O 1
ATOM 3014 N N . GLU B 1 63 ? -18.106 -20.358 -22.249 1.00 31.09 70 GLU G N 1
ATOM 3015 C CA . GLU B 1 63 ? -17.730 -20.527 -20.845 1.00 31.80 70 GLU G CA 1
ATOM 3016 C C . GLU B 1 63 ? -17.625 -21.998 -20.443 1.00 32.91 70 GLU G C 1
ATOM 3017 O O . GLU B 1 63 ? -18.635 -22.668 -20.245 1.00 36.85 70 GLU G O 1
ATOM 3021 N N . GLY B 1 64 ? -16.396 -22.491 -20.329 1.00 31.80 71 GLY G N 1
ATOM 3022 C CA . GLY B 1 64 ? -16.145 -23.834 -19.842 1.00 29.38 71 GLY G CA 1
ATOM 3023 C C . GLY B 1 64 ? -16.228 -24.862 -20.941 1.00 32.12 71 GLY G C 1
ATOM 3024 O O . GLY B 1 64 ? -16.281 -26.069 -20.679 1.00 34.80 71 GLY G O 1
ATOM 3025 N N . LYS B 1 65 ? -16.275 -24.398 -22.185 1.00 33.39 72 LYS G N 1
ATOM 3026 C CA . LYS B 1 65 ? -16.490 -25.297 -23.314 1.00 33.49 72 LYS G CA 1
ATOM 3027 C C . LYS B 1 65 ? -15.266 -25.442 -24.210 1.00 31.73 72 LYS G C 1
ATOM 3028 O O . LYS B 1 65 ? -14.527 -24.483 -24.434 1.00 29.20 72 LYS G O 1
ATOM 3034 N N . THR B 1 66 ? -15.065 -26.651 -24.724 1.00 32.54 73 THR G N 1
ATOM 3035 C CA . THR B 1 66 ? -13.982 -26.917 -25.660 1.00 30.35 73 THR G CA 1
ATOM 3036 C C . THR B 1 66 ? -14.325 -26.314 -27.016 1.00 32.52 73 THR G C 1
ATOM 3037 O O . THR B 1 66 ? -15.475 -26.363 -27.452 1.00 32.41 73 THR G O 1
ATOM 3041 N N . VAL B 1 67 ? -13.327 -25.739 -27.676 1.00 29.21 74 VAL G N 1
ATOM 3042 C CA . VAL B 1 67 ? -13.548 -25.065 -28.952 1.00 29.24 74 VAL G CA 1
ATOM 3043 C C . VAL B 1 67 ? -12.558 -25.504 -30.027 1.00 31.39 74 VAL G C 1
ATOM 3044 O O . VAL B 1 67 ? -11.427 -25.886 -29.719 1.00 34.59 74 VAL G O 1
ATOM 3048 N N . LEU B 1 68 ? -13.000 -25.472 -31.283 1.00 30.76 75 LEU G N 1
ATOM 3049 C CA . LEU B 1 68 ? -12.120 -25.684 -32.430 1.00 28.55 75 LEU G CA 1
ATOM 3050 C C . LEU B 1 68 ? -12.123 -24.435 -33.307 1.00 26.82 75 LEU G C 1
ATOM 3051 O O . LEU B 1 68 ? -13.178 -23.958 -33.719 1.00 27.49 75 LEU G O 1
ATOM 3056 N N . ASP B 1 69 ? -10.944 -23.889 -33.568 1.00 26.77 76 ASP G N 1
ATOM 3057 C CA . ASP B 1 69 ? -10.820 -22.782 -34.508 1.00 28.20 76 ASP G CA 1
ATOM 3058 C C . ASP B 1 69 ? -10.121 -23.306 -35.728 1.00 22.99 76 ASP G C 1
ATOM 3059 O O . ASP B 1 69 ? -8.931 -23.600 -35.678 1.00 27.10 76 ASP G O 1
ATOM 3064 N N . VAL B 1 70 ? -10.861 -23.444 -36.818 1.00 25.60 77 VAL G N 1
ATOM 3065 C CA . VAL B 1 70 ? -10.292 -23.970 -38.063 1.00 25.61 77 VAL G CA 1
ATOM 3066 C C . VAL B 1 70 ? -9.663 -22.860 -38.880 1.00 25.74 77 VAL G C 1
ATOM 3067 O O . VAL B 1 70 ? -10.320 -21.871 -39.223 1.00 24.94 77 VAL G O 1
ATOM 3071 N N . GLY B 1 71 ? -8.383 -23.031 -39.189 1.00 26.93 78 GLY G N 1
ATOM 3072 C CA . GLY B 1 71 ? -7.629 -22.003 -39.881 1.00 28.70 78 GLY G CA 1
ATOM 3073 C C . GLY B 1 71 ? -7.445 -20.801 -38.981 1.00 27.75 78 GLY G C 1
ATOM 3074 O O . GLY B 1 71 ? -7.913 -19.698 -39.282 1.00 22.54 78 GLY G O 1
ATOM 3075 N N . THR B 1 72 ? -6.758 -21.022 -37.864 1.00 30.00 79 THR G N 1
ATOM 3076 C CA . THR B 1 72 ? -6.554 -19.980 -36.863 1.00 27.84 79 THR G CA 1
ATOM 3077 C C . THR B 1 72 ? -5.635 -18.850 -37.363 1.00 29.50 79 THR G C 1
ATOM 3078 O O . THR B 1 72 ? -5.722 -17.712 -36.883 1.00 29.13 79 THR G O 1
ATOM 3082 N N . GLY B 1 73 ? -4.757 -19.157 -38.318 1.00 28.55 80 GLY G N 1
ATOM 3083 C CA . GLY B 1 73 ? -3.817 -18.169 -38.826 1.00 26.85 80 GLY G CA 1
ATOM 3084 C C . GLY B 1 73 ? -2.916 -17.622 -37.741 1.00 24.90 80 GLY G C 1
ATOM 3085 O O . GLY B 1 73 ? -1.940 -18.254 -37.372 1.00 27.43 80 GLY G O 1
ATOM 3086 N N . SER B 1 74 ? -3.247 -16.449 -37.218 1.00 25.86 81 SER G N 1
ATOM 3087 C CA . SER B 1 74 ? -2.446 -15.811 -36.174 1.00 27.32 81 SER G CA 1
ATOM 3088 C C . SER B 1 74 ? -3.084 -16.070 -34.817 1.00 27.19 81 SER G C 1
ATOM 3089 O O . SER B 1 74 ? -2.570 -15.635 -33.791 1.00 29.64 81 SER G O 1
ATOM 3092 N N . GLY B 1 75 ? -4.207 -16.783 -34.833 1.00 27.49 82 GLY G N 1
ATOM 3093 C CA . GLY B 1 75 ? -4.826 -17.302 -33.625 1.00 26.78 82 GLY G CA 1
ATOM 3094 C C . GLY B 1 75 ? -5.702 -16.280 -32.930 1.00 29.57 82 GLY G C 1
ATOM 3095 O O . GLY B 1 75 ? -5.961 -16.381 -31.726 1.00 27.58 82 GLY G O 1
ATOM 3096 N N . ILE B 1 76 ? -6.168 -15.289 -33.684 1.00 26.79 83 ILE G N 1
ATOM 3097 C CA . ILE B 1 76 ? -6.999 -14.251 -33.100 1.00 26.39 83 ILE G CA 1
ATOM 3098 C C . ILE B 1 76 ? -8.282 -14.839 -32.479 1.00 29.56 83 ILE G C 1
ATOM 3099 O O . ILE B 1 76 ? -8.649 -14.487 -31.346 1.00 28.02 83 ILE G O 1
ATOM 3104 N N . LEU B 1 77 ? -8.944 -15.748 -33.200 1.00 26.54 84 LEU G N 1
ATOM 3105 C CA . LEU B 1 77 ? -10.238 -16.276 -32.769 1.00 24.89 84 LEU G CA 1
ATOM 3106 C C . LEU B 1 77 ? -10.119 -17.383 -31.727 1.00 26.17 84 LEU G C 1
ATOM 3107 O O . LEU B 1 77 ? -11.120 -17.854 -31.179 1.00 27.72 84 LEU G O 1
ATOM 3112 N N . ALA B 1 78 ? -8.899 -17.815 -31.460 1.00 26.04 85 ALA G N 1
ATOM 3113 C CA . ALA B 1 78 ? -8.689 -18.872 -30.487 1.00 25.01 85 ALA G CA 1
ATOM 3114 C C . ALA B 1 78 ? -8.389 -18.203 -29.148 1.00 28.16 85 ALA G C 1
ATOM 3115 O O . ALA B 1 78 ? -8.788 -18.664 -28.069 1.00 25.63 85 ALA G O 1
ATOM 3117 N N . ILE B 1 79 ? -7.666 -17.099 -29.239 1.00 27.09 86 ILE G N 1
ATOM 3118 C CA . ILE B 1 79 ? -7.402 -16.281 -28.091 1.00 22.39 86 ILE G CA 1
ATOM 3119 C C . ILE B 1 79 ? -8.738 -15.835 -27.541 1.00 25.36 86 ILE G C 1
ATOM 3120 O O . ILE B 1 79 ? -9.069 -16.142 -26.399 1.00 29.44 86 ILE G O 1
ATOM 3125 N N . TRP B 1 80 ? -9.514 -15.131 -28.361 1.00 25.52 87 TRP G N 1
ATOM 3126 C CA . TRP B 1 80 ? -10.839 -14.655 -27.961 1.00 24.38 87 TRP G CA 1
ATOM 3127 C C . TRP B 1 80 ? -11.664 -15.722 -27.260 1.00 26.03 87 TRP G C 1
ATOM 3128 O O . TRP B 1 80 ? -12.167 -15.508 -26.162 1.00 26.91 87 TRP G O 1
ATOM 3139 N N . SER B 1 81 ? -11.799 -16.878 -27.898 1.00 29.14 88 SER G N 1
ATOM 3140 C CA . SER B 1 81 ? -12.542 -17.984 -27.314 1.00 25.74 88 SER G CA 1
ATOM 3141 C C . SER B 1 81 ? -12.007 -18.352 -25.936 1.00 25.73 88 SER G C 1
ATOM 3142 O O . SER B 1 81 ? -12.768 -18.722 -25.050 1.00 28.32 88 SER G O 1
ATOM 3145 N N . ALA B 1 82 ? -10.696 -18.244 -25.753 1.00 25.36 89 ALA G N 1
ATOM 3146 C CA . ALA B 1 82 ? -10.074 -18.609 -24.480 1.00 28.27 89 ALA G CA 1
ATOM 3147 C C . ALA B 1 82 ? -10.343 -17.548 -23.424 1.00 28.60 89 ALA G C 1
ATOM 3148 O O . ALA B 1 82 ? -10.455 -17.844 -22.223 1.00 25.32 89 ALA G O 1
ATOM 3150 N N . GLN B 1 83 ? -10.430 -16.306 -23.885 1.00 27.07 90 GLN G N 1
ATOM 3151 C CA . GLN B 1 83 ? -10.753 -15.190 -23.019 1.00 24.93 90 GLN G CA 1
ATOM 3152 C C . GLN B 1 83 ? -12.220 -15.247 -22.625 1.00 28.03 90 GLN G C 1
ATOM 3153 O O . GLN B 1 83 ? -12.604 -14.771 -21.561 1.00 32.55 90 GLN G O 1
ATOM 3159 N N . ALA B 1 84 ? -13.050 -15.808 -23.491 1.00 26.44 91 ALA G N 1
ATOM 3160 C CA . ALA B 1 84 ? -14.474 -15.827 -23.219 1.00 27.90 91 ALA G CA 1
ATOM 3161 C C . ALA B 1 84 ? -14.745 -16.897 -22.182 1.00 31.92 91 ALA G C 1
ATOM 3162 O O . ALA B 1 84 ? -15.782 -16.872 -21.510 1.00 35.23 91 ALA G O 1
ATOM 3164 N N . GLY B 1 85 ? -13.811 -17.836 -22.048 1.00 28.62 92 GLY G N 1
ATOM 3165 C CA . GLY B 1 85 ? -13.873 -18.794 -20.960 1.00 29.32 92 GLY G CA 1
ATOM 3166 C C . GLY B 1 85 ? -13.738 -20.242 -21.371 1.00 27.55 92 GLY G C 1
ATOM 3167 O O . GLY B 1 85 ? -14.041 -21.139 -20.589 1.00 27.82 92 GLY G O 1
ATOM 3168 N N . ALA B 1 86 ? -13.276 -20.486 -22.588 1.00 28.34 93 ALA G N 1
ATOM 3169 C CA . ALA B 1 86 ? -13.205 -21.858 -23.084 1.00 30.04 93 ALA G CA 1
ATOM 3170 C C . ALA B 1 86 ? -12.285 -22.755 -22.245 1.00 29.91 93 ALA G C 1
ATOM 3171 O O . ALA B 1 86 ? -11.166 -22.378 -21.892 1.00 25.19 93 ALA G O 1
ATOM 3173 N N . ARG B 1 87 ? -12.795 -23.940 -21.913 1.00 33.91 94 ARG G N 1
ATOM 3174 C CA . ARG B 1 87 ? -12.046 -24.971 -21.206 1.00 32.92 94 ARG G CA 1
ATOM 3175 C C . ARG B 1 87 ? -10.719 -25.189 -21.926 1.00 37.61 94 ARG G C 1
ATOM 3176 O O . ARG B 1 87 ? -9.649 -24.876 -21.407 1.00 39.16 94 ARG G O 1
ATOM 3184 N N . LYS B 1 88 ? -10.798 -25.736 -23.132 1.00 36.23 95 LYS G N 1
ATOM 3185 C CA . LYS B 1 88 ? -9.637 -25.803 -24.001 1.00 34.35 95 LYS G CA 1
ATOM 3186 C C . LYS B 1 88 ? -10.035 -25.346 -25.387 1.00 30.56 95 LYS G C 1
ATOM 3187 O O . LYS B 1 88 ? -11.173 -25.531 -25.808 1.00 29.43 95 LYS G O 1
ATOM 3193 N N . VAL B 1 89 ? -9.091 -24.735 -26.089 1.00 30.43 96 VAL G N 1
ATOM 3194 C CA . VAL B 1 89 ? -9.281 -24.414 -27.493 1.00 32.59 96 VAL G CA 1
ATOM 3195 C C . VAL B 1 89 ? -8.248 -25.150 -28.347 1.00 29.66 96 VAL G C 1
ATOM 3196 O O . VAL B 1 89 ? -7.099 -25.315 -27.939 1.00 29.88 96 VAL G O 1
ATOM 3200 N N . TYR B 1 90 ? -8.670 -25.619 -29.515 1.00 27.70 97 TYR G N 1
ATOM 3201 C CA . TYR B 1 90 ? -7.744 -26.205 -30.476 1.00 28.62 97 TYR G CA 1
ATOM 3202 C C . TYR B 1 90 ? -7.608 -25.271 -31.673 1.00 29.92 97 TYR G C 1
ATOM 3203 O O . TYR B 1 90 ? -8.567 -25.034 -32.407 1.00 31.74 97 TYR G O 1
ATOM 3212 N N . ALA B 1 91 ? -6.427 -24.714 -31.864 1.00 27.94 98 ALA G N 1
ATOM 3213 C CA . ALA B 1 91 ? -6.257 -23.754 -32.939 1.00 29.97 98 ALA G CA 1
ATOM 3214 C C . ALA B 1 91 ? -5.433 -24.363 -34.060 1.00 31.48 98 ALA G C 1
ATOM 3215 O O . ALA B 1 91 ? -4.207 -24.449 -33.966 1.00 28.88 98 ALA G O 1
ATOM 3217 N N . VAL B 1 92 ? -6.125 -24.791 -35.116 1.00 31.70 99 VAL G N 1
ATOM 3218 C CA . VAL B 1 92 ? -5.492 -25.486 -36.225 1.00 29.86 99 VAL G CA 1
ATOM 3219 C C . VAL B 1 92 ? -5.182 -24.524 -37.353 1.00 32.78 99 VAL G C 1
ATOM 3220 O O . VAL B 1 92 ? -5.976 -23.624 -37.647 1.00 32.28 99 VAL G O 1
ATOM 3224 N N . GLU B 1 93 ? -4.027 -24.721 -37.984 1.00 29.98 100 GLU G N 1
ATOM 3225 C CA . GLU B 1 93 ? -3.596 -23.874 -39.085 1.00 31.83 100 GLU G CA 1
ATOM 3226 C C . GLU B 1 93 ? -2.584 -24.633 -39.930 1.00 34.04 100 GLU G C 1
ATOM 3227 O O . GLU B 1 93 ? -1.725 -25.337 -39.398 1.00 33.52 100 GLU G O 1
ATOM 3233 N N . ALA B 1 94 ? -2.686 -24.486 -41.247 1.00 30.99 101 ALA G N 1
ATOM 3234 C CA . ALA B 1 94 ? -1.957 -25.360 -42.157 1.00 31.82 101 ALA G CA 1
ATOM 3235 C C . ALA B 1 94 ? -0.542 -24.888 -42.477 1.00 31.32 101 ALA G C 1
ATOM 3236 O O . ALA B 1 94 ? 0.314 -25.692 -42.835 1.00 33.51 101 ALA G O 1
ATOM 3238 N N . THR B 1 95 ? -0.293 -23.597 -42.317 1.00 31.31 102 THR G N 1
ATOM 3239 C CA . THR B 1 95 ? 0.968 -23.002 -42.744 1.00 31.40 102 THR G CA 1
ATOM 3240 C C . THR B 1 95 ? 1.924 -22.721 -41.586 1.00 32.46 102 THR G C 1
ATOM 3241 O O . THR B 1 95 ? 1.580 -22.920 -40.422 1.00 34.45 102 THR G O 1
ATOM 3245 N N . LYS B 1 96 ? 3.127 -22.258 -41.919 1.00 33.97 103 LYS G N 1
ATOM 3246 C CA . LYS B 1 96 ? 4.152 -21.947 -40.935 1.00 29.73 103 LYS G CA 1
ATOM 3247 C C . LYS B 1 96 ? 3.669 -20.793 -40.078 1.00 32.73 103 LYS G C 1
ATOM 3248 O O . LYS B 1 96 ? 4.390 -20.281 -39.213 1.00 32.85 103 LYS G O 1
ATOM 3250 N N . MET B 1 97 ? 2.437 -20.384 -40.339 1.00 30.18 104 MET G N 1
ATOM 3251 C CA . MET B 1 97 ? 1.763 -19.400 -39.524 1.00 31.34 104 MET G CA 1
ATOM 3252 C C . MET B 1 97 ? 1.271 -20.057 -38.225 1.00 28.79 104 MET G C 1
ATOM 3253 O O . MET B 1 97 ? 0.646 -19.410 -37.381 1.00 30.30 104 MET G O 1
ATOM 3258 N N . ALA B 1 98 ? 1.556 -21.344 -38.067 1.00 27.76 105 ALA G N 1
ATOM 3259 C CA . ALA B 1 98 ? 1.298 -22.038 -36.805 1.00 27.58 105 ALA G CA 1
ATOM 3260 C C . ALA B 1 98 ? 2.253 -21.546 -35.719 1.00 29.64 105 ALA G C 1
ATOM 3261 O O . ALA B 1 98 ? 1.852 -21.346 -34.569 1.00 30.98 105 ALA G O 1
ATOM 3263 N N . ASP B 1 99 ? 3.517 -21.355 -36.091 1.00 30.26 106 ASP G N 1
ATOM 3264 C CA . ASP B 1 99 ? 4.528 -20.847 -35.164 1.00 32.67 106 ASP G CA 1
ATOM 3265 C C . ASP B 1 99 ? 4.080 -19.535 -34.541 1.00 29.42 106 ASP G C 1
ATOM 3266 O O . ASP B 1 99 ? 4.171 -19.345 -33.333 1.00 29.08 106 ASP G O 1
ATOM 3271 N N . HIS B 1 100 ? 3.600 -18.626 -35.375 1.00 27.99 107 HIS G N 1
ATOM 3272 C CA . HIS B 1 100 ? 3.305 -17.279 -34.918 1.00 25.67 107 HIS G CA 1
ATOM 3273 C C . HIS B 1 100 ? 2.073 -17.258 -34.019 1.00 28.58 107 HIS G C 1
ATOM 3274 O O . HIS B 1 100 ? 2.057 -16.584 -32.995 1.00 33.50 107 HIS G O 1
ATOM 3281 N N . ALA B 1 101 ? 1.041 -18.003 -34.386 1.00 27.67 108 ALA G N 1
ATOM 3282 C CA . ALA B 1 101 ? -0.099 -18.164 -33.496 1.00 29.10 108 ALA G CA 1
ATOM 3283 C C . ALA B 1 101 ? 0.371 -18.597 -32.098 1.00 28.36 108 ALA G C 1
ATOM 3284 O O . ALA B 1 101 ? -0.017 -18.018 -31.076 1.00 26.80 108 ALA G O 1
ATOM 3286 N N . ARG B 1 102 ? 1.215 -19.620 -32.074 1.00 28.76 109 ARG G N 1
ATOM 3287 C CA . ARG B 1 102 ? 1.778 -20.174 -30.840 1.00 28.94 109 ARG G CA 1
ATOM 3288 C C . ARG B 1 102 ? 2.571 -19.167 -29.991 1.00 27.21 109 ARG G C 1
ATOM 3289 O O . ARG B 1 102 ? 2.670 -19.312 -28.779 1.00 27.16 109 ARG G O 1
ATOM 3297 N N . ALA B 1 103 ? 3.132 -18.150 -30.634 1.00 30.00 110 ALA G N 1
ATOM 3298 C CA . ALA B 1 103 ? 3.947 -17.150 -29.954 1.00 28.87 110 ALA G CA 1
ATOM 3299 C C . ALA B 1 103 ? 3.107 -15.964 -29.503 1.00 29.93 110 ALA G C 1
ATOM 3300 O O . ALA B 1 103 ? 3.582 -15.107 -28.761 1.00 30.58 110 ALA G O 1
ATOM 3302 N N . LEU B 1 104 ? 1.866 -15.904 -29.974 1.00 29.94 111 LEU G N 1
ATOM 3303 C CA . LEU B 1 104 ? 0.927 -14.872 -29.542 1.00 31.06 111 LEU G CA 1
ATOM 3304 C C . LEU B 1 104 ? 0.235 -15.351 -28.277 1.00 31.14 111 LEU G C 1
ATOM 3305 O O . LEU B 1 104 ? 0.074 -14.605 -27.302 1.00 31.89 111 LEU G O 1
ATOM 3310 N N . VAL B 1 105 ? -0.193 -16.607 -28.321 1.00 27.04 112 VAL G N 1
ATOM 3311 C CA . VAL B 1 105 ? -0.766 -17.271 -27.168 1.00 26.86 112 VAL G CA 1
ATOM 3312 C C . VAL B 1 105 ? 0.190 -17.176 -25.981 1.00 27.41 112 VAL G C 1
ATOM 3313 O O . VAL B 1 105 ? -0.055 -16.440 -25.034 1.00 28.43 112 VAL G O 1
ATOM 3317 N N . LYS B 1 106 ? 1.277 -17.933 -26.034 1.00 29.43 113 LYS G N 1
ATOM 3318 C CA . LYS B 1 106 ? 2.322 -17.854 -25.027 1.00 27.69 113 LYS G CA 1
ATOM 3319 C C . LYS B 1 106 ? 2.346 -16.470 -24.382 1.00 30.00 113 LYS G C 1
ATOM 3320 O O . LYS B 1 106 ? 2.182 -16.328 -23.172 1.00 34.19 113 LYS G O 1
ATOM 3324 N N . ALA B 1 107 ? 2.538 -15.457 -25.218 1.00 29.39 114 ALA G N 1
ATOM 3325 C CA . ALA B 1 107 ? 2.780 -14.080 -24.796 1.00 29.11 114 ALA G CA 1
ATOM 3326 C C . ALA B 1 107 ? 1.576 -13.393 -24.144 1.00 31.17 114 ALA G C 1
ATOM 3327 O O . ALA B 1 107 ? 1.722 -12.378 -23.448 1.00 27.51 114 ALA G O 1
ATOM 3329 N N . ASN B 1 108 ? 0.387 -13.918 -24.417 1.00 30.48 115 ASN G N 1
ATOM 3330 C CA . ASN B 1 108 ? -0.841 -13.369 -23.862 1.00 29.33 115 ASN G CA 1
ATOM 3331 C C . ASN B 1 108 ? -1.333 -14.197 -22.688 1.00 28.70 115 ASN G C 1
ATOM 3332 O O . ASN B 1 108 ? -2.439 -13.994 -22.201 1.00 29.40 115 ASN G O 1
ATOM 3337 N N . ASN B 1 109 ? -0.504 -15.134 -22.243 1.00 30.75 116 ASN G N 1
ATOM 3338 C CA . ASN B 1 109 ? -0.820 -15.971 -21.087 1.00 32.46 116 ASN G CA 1
ATOM 3339 C C . ASN B 1 109 ? -2.003 -16.927 -21.286 1.00 34.18 116 ASN G C 1
ATOM 3340 O O . ASN B 1 109 ? -2.775 -17.152 -20.347 1.00 32.96 116 ASN G O 1
ATOM 3345 N N . LEU B 1 110 ? -2.146 -17.495 -22.486 1.00 31.01 117 LEU G N 1
ATOM 3346 C CA . LEU B 1 110 ? -3.244 -18.438 -22.733 1.00 30.34 117 LEU G CA 1
ATOM 3347 C C . LEU B 1 110 ? -2.834 -19.836 -23.223 1.00 32.31 117 LEU G C 1
ATOM 3348 O O . LEU B 1 110 ? -3.689 -20.653 -23.584 1.00 31.52 117 LEU G O 1
ATOM 3353 N N . ASP B 1 111 ? -1.535 -20.114 -23.216 1.00 33.06 118 ASP G N 1
ATOM 3354 C CA . ASP B 1 111 ? -1.005 -21.361 -23.756 1.00 33.87 118 ASP G CA 1
ATOM 3355 C C . ASP B 1 111 ? -1.387 -22.601 -22.932 1.00 35.64 118 ASP G C 1
ATOM 3356 O O . ASP B 1 111 ? -1.115 -23.751 -23.337 1.00 34.87 118 ASP G O 1
ATOM 3361 N N . HIS B 1 112 ? -2.018 -22.369 -21.786 1.00 37.27 119 HIS G N 1
ATOM 3362 C CA . HIS B 1 112 ? -2.513 -23.460 -20.966 1.00 36.08 119 HIS G CA 1
ATOM 3363 C C . HIS B 1 112 ? -3.959 -23.772 -21.318 1.00 33.02 119 HIS G C 1
ATOM 3364 O O . HIS B 1 112 ? -4.578 -24.652 -20.734 1.00 35.24 119 HIS G O 1
ATOM 3371 N N . ILE B 1 113 ? -4.488 -23.037 -22.289 1.00 38.42 120 ILE G N 1
ATOM 3372 C CA . ILE B 1 113 ? -5.856 -23.240 -22.774 1.00 34.29 120 ILE G CA 1
ATOM 3373 C C . ILE B 1 113 ? -5.864 -23.524 -24.266 1.00 30.94 120 ILE G C 1
ATOM 3374 O O . ILE B 1 113 ? -6.534 -24.433 -24.740 1.00 30.26 120 ILE G O 1
ATOM 3379 N N . VAL B 1 114 ? -5.104 -22.717 -24.999 1.00 34.26 121 VAL G N 1
ATOM 3380 C CA . VAL B 1 114 ? -5.028 -22.805 -26.452 1.00 32.14 121 VAL G CA 1
ATOM 3381 C C . VAL B 1 114 ? -3.914 -23.760 -26.895 1.00 35.45 121 VAL G C 1
ATOM 3382 O O . VAL B 1 114 ? -2.737 -23.536 -26.593 1.00 35.32 121 VAL G O 1
ATOM 3386 N N . GLU B 1 115 ? -4.305 -24.832 -27.587 1.00 34.18 122 GLU G N 1
ATOM 3387 C CA . GLU B 1 115 ? -3.375 -25.804 -28.152 1.00 35.53 122 GLU G CA 1
ATOM 3388 C C . GLU B 1 115 ? -3.187 -25.536 -29.641 1.00 35.39 122 GLU G C 1
ATOM 3389 O O . GLU B 1 115 ? -4.061 -25.865 -30.445 1.00 34.71 122 GLU G O 1
ATOM 3395 N N . VAL B 1 116 ? -2.063 -24.938 -30.024 1.00 35.25 123 VAL G N 1
ATOM 3396 C CA . VAL B 1 116 ? -1.845 -24.667 -31.444 1.00 32.62 123 VAL G CA 1
ATOM 3397 C C . VAL B 1 116 ? -1.222 -25.845 -32.190 1.00 33.65 123 VAL G C 1
ATOM 3398 O O . VAL B 1 116 ? -0.171 -26.356 -31.818 1.00 34.61 123 VAL G O 1
ATOM 3402 N N . ILE B 1 117 ? -1.896 -26.267 -33.253 1.00 37.45 124 ILE G N 1
ATOM 3403 C CA . ILE B 1 117 ? -1.494 -27.428 -34.033 1.00 34.25 124 ILE G CA 1
ATOM 3404 C C . ILE B 1 117 ? -1.269 -27.061 -35.490 1.00 34.50 124 ILE G C 1
ATOM 3405 O O . ILE B 1 117 ? -2.199 -26.652 -36.175 1.00 37.34 124 ILE G O 1
ATOM 3410 N N . GLU B 1 118 ? -0.035 -27.201 -35.960 1.00 36.42 125 GLU G N 1
ATOM 3411 C CA . GLU B 1 118 ? 0.281 -27.038 -37.381 1.00 33.27 125 GLU G CA 1
ATOM 3412 C C . GLU B 1 118 ? -0.293 -28.199 -38.182 1.00 34.38 125 GLU G C 1
ATOM 3413 O O . GLU B 1 118 ? -0.231 -29.351 -37.748 1.00 41.95 125 GLU G O 1
ATOM 3419 N N . GLY B 1 119 ? -0.849 -27.913 -39.354 1.00 35.56 126 GLY G N 1
ATOM 3420 C CA . GLY B 1 119 ? -1.305 -28.976 -40.237 1.00 33.12 126 GLY G CA 1
ATOM 3421 C C . GLY B 1 119 ? -2.663 -28.708 -40.845 1.00 34.17 126 GLY G C 1
ATOM 3422 O O . GLY B 1 119 ? -3.402 -27.862 -40.349 1.00 36.87 126 GLY G O 1
ATOM 3423 N N . SER B 1 120 ? -2.982 -29.403 -41.935 1.00 35.11 127 SER G N 1
ATOM 3424 C CA . SER B 1 120 ? -4.308 -29.313 -42.536 1.00 34.69 127 SER G CA 1
ATOM 3425 C C . SER B 1 120 ? -5.248 -30.051 -41.607 1.00 38.12 127 SER G C 1
ATOM 3426 O O . SER B 1 120 ? -4.989 -31.199 -41.250 1.00 40.43 127 SER G O 1
ATOM 3429 N N . VAL B 1 121 ? -6.325 -29.391 -41.194 1.00 38.76 128 VAL G N 1
ATOM 3430 C CA . VAL B 1 121 ? -7.240 -29.977 -40.224 1.00 37.55 128 VAL G CA 1
ATOM 3431 C C . VAL B 1 121 ? -7.814 -31.283 -40.756 1.00 39.57 128 VAL G C 1
ATOM 3432 O O . VAL B 1 121 ? -8.338 -32.097 -39.998 1.00 38.97 128 VAL G O 1
ATOM 3436 N N . GLU B 1 122 ? -7.707 -31.492 -42.064 1.00 41.16 129 GLU G N 1
ATOM 3437 C CA . GLU B 1 122 ? -8.215 -32.730 -42.655 1.00 41.35 129 GLU G CA 1
ATOM 3438 C C . GLU B 1 122 ? -7.387 -33.963 -42.276 1.00 39.15 129 GLU G C 1
ATOM 3439 O O . GLU B 1 122 ? -7.904 -35.079 -42.293 1.00 37.34 129 GLU G O 1
ATOM 3445 N N . ASP B 1 123 ? -6.117 -33.763 -41.929 1.00 38.87 130 ASP G N 1
ATOM 3446 C CA . ASP B 1 123 ? -5.219 -34.886 -41.674 1.00 40.08 130 ASP G CA 1
ATOM 3447 C C . ASP B 1 123 ? -4.800 -34.996 -40.214 1.00 44.92 130 ASP G C 1
ATOM 3448 O O . ASP B 1 123 ? -3.988 -35.845 -39.853 1.00 49.87 130 ASP G O 1
ATOM 3453 N N . ILE B 1 124 ? -5.353 -34.140 -39.368 1.00 44.85 131 ILE G N 1
ATOM 3454 C CA . ILE B 1 124 ? -5.008 -34.178 -37.953 1.00 41.88 131 ILE G CA 1
ATOM 3455 C C . ILE B 1 124 ? -6.120 -34.811 -37.136 1.00 40.54 131 ILE G C 1
ATOM 3456 O O . ILE B 1 124 ? -7.263 -34.909 -37.589 1.00 41.35 131 ILE G O 1
ATOM 3461 N N . SER B 1 125 ? -5.763 -35.220 -35.922 1.00 41.03 132 SER G N 1
ATOM 3462 C CA . SER B 1 125 ? -6.677 -35.868 -34.993 1.00 41.88 132 SER G CA 1
ATOM 3463 C C . SER B 1 125 ? -6.704 -35.138 -33.660 1.00 42.58 132 SER G C 1
ATOM 3464 O O . SER B 1 125 ? -5.749 -34.449 -33.293 1.00 41.76 132 SER G O 1
ATOM 3467 N N . LEU B 1 126 ? -7.803 -35.317 -32.934 1.00 43.30 133 LEU G N 1
ATOM 3468 C CA . LEU B 1 126 ? -8.012 -34.659 -31.658 1.00 39.63 133 LEU G CA 1
ATOM 3469 C C . LEU B 1 126 ? -8.343 -35.691 -30.592 1.00 44.22 133 LEU G C 1
ATOM 3470 O O . LEU B 1 126 ? -8.768 -36.807 -30.908 1.00 47.25 133 LEU G O 1
ATOM 3475 N N . PRO B 1 127 ? -8.157 -35.318 -29.317 1.00 41.35 134 PRO G N 1
ATOM 3476 C CA . PRO B 1 127 ? -8.437 -36.183 -28.168 1.00 40.12 134 PRO G CA 1
ATOM 3477 C C . PRO B 1 127 ? -9.898 -36.133 -27.740 1.00 44.44 134 PRO G C 1
ATOM 3478 O O . PRO B 1 127 ? -10.302 -36.886 -26.848 1.00 44.11 134 PRO G O 1
ATOM 3482 N N . GLU B 1 128 ? -10.688 -35.262 -28.358 1.00 44.51 135 GLU G N 1
ATOM 3483 C CA . GLU B 1 128 ? -12.028 -35.024 -27.841 1.00 42.87 135 GLU G CA 1
ATOM 3484 C C . GLU B 1 128 ? -12.920 -34.226 -28.780 1.00 39.51 135 GLU G C 1
ATOM 3485 O O . GLU B 1 128 ? -12.490 -33.238 -29.376 1.00 38.05 135 GLU G O 1
ATOM 3491 N N . LYS B 1 129 ? -14.176 -34.650 -28.878 1.00 38.15 136 LYS G N 1
ATOM 3492 C CA . LYS B 1 129 ? -15.198 -33.881 -29.570 1.00 36.62 136 LYS G CA 1
ATOM 3493 C C . LYS B 1 129 ? -15.334 -32.474 -28.949 1.00 40.19 136 LYS G C 1
ATOM 3494 O O . LYS B 1 129 ? -14.966 -32.255 -27.785 1.00 36.41 136 LYS G O 1
ATOM 3496 N N . VAL B 1 130 ? -15.865 -31.528 -29.725 1.00 36.75 137 VAL G N 1
ATOM 3497 C CA . VAL B 1 130 ? -15.904 -30.127 -29.315 1.00 34.09 137 VAL G CA 1
ATOM 3498 C C . VAL B 1 130 ? -17.307 -29.532 -29.384 1.00 34.79 137 VAL G C 1
ATOM 3499 O O . VAL B 1 130 ? -18.134 -29.928 -30.199 1.00 38.11 137 VAL G O 1
ATOM 3503 N N . ASP B 1 131 ? -17.565 -28.552 -28.539 1.00 33.83 138 ASP G N 1
ATOM 3504 C CA . ASP B 1 131 ? -18.872 -27.925 -28.517 1.00 34.71 138 ASP G CA 1
ATOM 3505 C C . ASP B 1 131 ? -19.057 -26.970 -29.675 1.00 35.71 138 ASP G C 1
ATOM 3506 O O . ASP B 1 131 ? -20.159 -26.856 -30.213 1.00 35.83 138 ASP G O 1
ATOM 3511 N N . VAL B 1 132 ? -17.971 -26.304 -30.069 1.00 33.57 139 VAL G N 1
ATOM 3512 C CA . VAL B 1 132 ? -18.053 -25.197 -31.015 1.00 29.91 139 VAL G CA 1
ATOM 3513 C C . VAL B 1 132 ? -16.956 -25.210 -32.076 1.00 31.48 139 VAL G C 1
ATOM 3514 O O . VAL B 1 132 ? -15.764 -25.221 -31.756 1.00 29.07 139 VAL G O 1
ATOM 3518 N N . ILE B 1 133 ? -17.353 -25.196 -33.344 1.00 29.43 140 ILE G N 1
ATOM 3519 C CA . ILE B 1 133 ? -16.393 -24.933 -34.405 1.00 28.49 140 ILE G CA 1
ATOM 3520 C C . ILE B 1 133 ? -16.518 -23.474 -34.838 1.00 28.56 140 ILE G C 1
ATOM 3521 O O . ILE B 1 133 ? -17.545 -23.060 -35.356 1.00 30.45 140 ILE G O 1
ATOM 3526 N N . ILE B 1 134 ? -15.488 -22.682 -34.573 1.00 26.40 141 ILE G N 1
ATOM 3527 C CA . ILE B 1 134 ? -15.480 -21.291 -34.992 1.00 26.26 141 ILE G CA 1
ATOM 3528 C C . ILE B 1 134 ? -14.480 -21.193 -36.121 1.00 26.15 141 ILE G C 1
ATOM 3529 O O . ILE B 1 134 ? -13.546 -21.986 -36.191 1.00 26.65 141 ILE G O 1
ATOM 3534 N N . SER B 1 135 ? -14.669 -20.240 -37.021 1.00 28.40 142 SER G N 1
ATOM 3535 C CA . SER B 1 135 ? -13.851 -20.228 -38.224 1.00 27.50 142 SER G CA 1
ATOM 3536 C C . SER B 1 135 ? -14.252 -19.119 -39.183 1.00 26.85 142 SER G C 1
ATOM 3537 O O . SER B 1 135 ? -15.424 -18.972 -39.524 1.00 30.36 142 SER G O 1
ATOM 3540 N N . GLU B 1 136 ? -13.281 -18.335 -39.621 1.00 28.68 143 GLU G N 1
ATOM 3541 C CA . GLU B 1 136 ? -13.550 -17.319 -40.629 1.00 27.83 143 GLU G CA 1
ATOM 3542 C C . GLU B 1 136 ? -13.092 -17.845 -41.989 1.00 28.17 143 GLU G C 1
ATOM 3543 O O . GLU B 1 136 ? -11.931 -17.676 -42.367 1.00 27.01 143 GLU G O 1
ATOM 3549 N N . TRP B 1 137 ? -14.017 -18.489 -42.704 1.00 25.30 144 TRP G N 1
ATOM 3550 C CA . TRP B 1 137 ? -13.696 -19.311 -43.860 1.00 22.32 144 TRP G CA 1
ATOM 3551 C C . TRP B 1 137 ? -14.222 -18.693 -45.130 1.00 25.94 144 TRP G C 1
ATOM 3552 O O . TRP B 1 137 ? -14.212 -19.331 -46.184 1.00 26.64 144 TRP G O 1
ATOM 3563 N N . MET B 1 138 ? -14.694 -17.454 -45.050 1.00 27.52 145 MET G N 1
ATOM 3564 C CA . MET B 1 138 ? -15.302 -16.841 -46.223 1.00 27.08 145 MET G CA 1
ATOM 3565 C C . MET B 1 138 ? -14.292 -16.232 -47.175 1.00 28.78 145 MET G C 1
ATOM 3566 O O . MET B 1 138 ? -13.442 -15.437 -46.772 1.00 26.41 145 MET G O 1
ATOM 3571 N N . GLY B 1 139 ? -14.412 -16.613 -48.447 1.00 29.68 146 GLY G N 1
ATOM 3572 C CA . GLY B 1 139 ? -13.627 -16.020 -49.509 1.00 29.87 146 GLY G CA 1
ATOM 3573 C C . GLY B 1 139 ? -14.502 -15.051 -50.270 1.00 28.91 146 GLY G C 1
ATOM 3574 O O . GLY B 1 139 ? -15.642 -14.803 -49.872 1.00 28.29 146 GLY G O 1
ATOM 3575 N N . TYR B 1 140 ? -13.980 -14.501 -51.361 1.00 28.70 147 TYR G N 1
ATOM 3576 C CA . TYR B 1 140 ? -14.770 -13.586 -52.169 1.00 28.83 147 TYR G CA 1
ATOM 3577 C C . TYR B 1 140 ? -16.087 -14.247 -52.550 1.00 28.16 147 TYR G C 1
ATOM 3578 O O . TYR B 1 140 ? -16.161 -15.472 -52.708 1.00 28.25 147 TYR G O 1
ATOM 3587 N N . PHE B 1 141 ? -17.132 -13.434 -52.674 1.00 28.62 148 PHE G N 1
ATOM 3588 C CA . PHE B 1 141 ? -18.464 -13.934 -52.988 1.00 27.57 148 PHE G CA 1
ATOM 3589 C C . PHE B 1 141 ? -18.778 -15.201 -52.175 1.00 29.31 148 PHE G C 1
ATOM 3590 O O . PHE B 1 141 ? -19.443 -16.125 -52.654 1.00 27.93 148 PHE G O 1
ATOM 3598 N N . LEU B 1 142 ? -18.269 -15.236 -50.947 1.00 28.32 149 LEU G N 1
ATOM 3599 C CA . LEU B 1 142 ? -18.460 -16.354 -50.017 1.00 26.17 149 LEU G CA 1
ATOM 3600 C C . LEU B 1 142 ? -17.739 -17.661 -50.337 1.00 24.25 149 LEU G C 1
ATOM 3601 O O . LEU B 1 142 ? -16.984 -18.162 -49.511 1.00 28.24 149 LEU G O 1
ATOM 3606 N N . LEU B 1 143 ? -17.981 -18.228 -51.513 1.00 25.87 150 LEU G N 1
ATOM 3607 C CA . LEU B 1 143 ? -17.567 -19.614 -51.777 1.00 25.32 150 LEU G CA 1
ATOM 3608 C C . LEU B 1 143 ? -16.140 -19.792 -52.280 1.00 26.65 150 LEU G C 1
ATOM 3609 O O . LEU B 1 143 ? -15.566 -20.870 -52.171 1.00 29.86 150 LEU G O 1
ATOM 3614 N N . ARG B 1 144 ? -15.581 -18.736 -52.841 1.00 25.04 151 ARG G N 1
ATOM 3615 C CA . ARG B 1 144 ? -14.236 -18.768 -53.376 1.00 31.00 151 ARG G CA 1
ATOM 3616 C C . ARG B 1 144 ? -13.192 -19.209 -52.357 1.00 31.03 151 ARG G C 1
ATOM 3617 O O . ARG B 1 144 ? -13.175 -18.713 -51.225 1.00 32.47 151 ARG G O 1
ATOM 3625 N N . GLU B 1 145 ? -12.298 -20.097 -52.794 1.00 33.11 152 GLU G N 1
ATOM 3626 C CA . GLU B 1 145 ? -11.305 -20.762 -51.934 1.00 35.19 152 GLU G CA 1
ATOM 3627 C C . GLU B 1 145 ? -11.780 -22.132 -51.442 1.00 32.94 152 GLU G C 1
ATOM 3628 O O . GLU B 1 145 ? -10.974 -22.975 -51.027 1.00 33.83 152 GLU G O 1
ATOM 3634 N N . SER B 1 146 ? -13.089 -22.352 -51.493 1.00 32.58 153 SER G N 1
ATOM 3635 C CA . SER B 1 146 ? -13.666 -23.633 -51.094 1.00 34.60 153 SER G CA 1
ATOM 3636 C C . SER B 1 146 ? -13.264 -24.051 -49.670 1.00 32.24 153 SER G C 1
ATOM 3637 O O . SER B 1 146 ? -13.352 -25.228 -49.315 1.00 34.30 153 SER G O 1
ATOM 3640 N N . MET B 1 147 ? -12.849 -23.082 -48.860 1.00 30.58 154 MET G N 1
ATOM 3641 C CA . MET B 1 147 ? -12.334 -23.372 -47.528 1.00 32.18 154 MET G CA 1
ATOM 3642 C C . MET B 1 147 ? -13.401 -24.003 -46.618 1.00 33.57 154 MET G C 1
ATOM 3643 O O . MET B 1 147 ? -13.077 -24.792 -45.718 1.00 32.15 154 MET G O 1
ATOM 3648 N N . PHE B 1 148 ? -14.671 -23.690 -46.871 1.00 31.16 155 PHE G N 1
ATOM 3649 C CA . PHE B 1 148 ? -15.744 -24.293 -46.077 1.00 31.55 155 PHE G CA 1
ATOM 3650 C C . PHE B 1 148 ? -15.693 -25.831 -46.121 1.00 32.19 155 PHE G C 1
ATOM 3651 O O . PHE B 1 148 ? -16.076 -26.509 -45.159 1.00 30.65 155 PHE G O 1
ATOM 3659 N N . ASP B 1 149 ? -15.220 -26.369 -47.244 1.00 32.38 156 ASP G N 1
ATOM 3660 C CA . ASP B 1 149 ? -14.949 -27.799 -47.365 1.00 33.06 156 ASP G CA 1
ATOM 3661 C C . ASP B 1 149 ? -14.160 -28.299 -46.151 1.00 34.32 156 ASP G C 1
ATOM 3662 O O . ASP B 1 149 ? -14.400 -29.405 -45.642 1.00 32.78 156 ASP G O 1
ATOM 3667 N N . SER B 1 150 ? -13.210 -27.482 -45.701 1.00 32.72 157 SER G N 1
ATOM 3668 C CA . SER B 1 150 ? -12.343 -27.850 -44.588 1.00 33.49 157 SER G CA 1
ATOM 3669 C C . SER B 1 150 ? -13.096 -27.778 -43.264 1.00 31.29 157 SER G C 1
ATOM 3670 O O . SER B 1 150 ? -12.787 -28.503 -42.321 1.00 31.26 157 SER G O 1
ATOM 3673 N N . VAL B 1 151 ? -14.085 -26.895 -43.203 1.00 32.33 158 VAL G N 1
ATOM 3674 C CA . VAL B 1 151 ? -14.899 -26.729 -42.009 1.00 31.20 158 VAL G CA 1
ATOM 3675 C C . VAL B 1 151 ? -15.848 -27.913 -41.880 1.00 31.07 158 VAL G C 1
ATOM 3676 O O . VAL B 1 151 ? -16.015 -28.488 -40.803 1.00 34.53 158 VAL G O 1
ATOM 3680 N N . ILE B 1 152 ? -16.448 -28.291 -42.998 1.00 30.24 159 ILE G N 1
ATOM 3681 C CA . ILE B 1 152 ? -17.367 -29.416 -43.019 1.00 30.84 159 ILE G CA 1
ATOM 3682 C C . ILE B 1 152 ? -16.694 -30.688 -42.500 1.00 33.03 159 ILE G C 1
ATOM 3683 O O . ILE B 1 152 ? -17.263 -31.413 -41.685 1.00 37.57 159 ILE G O 1
ATOM 3688 N N . SER B 1 153 ? -15.473 -30.947 -42.950 1.00 33.19 160 SER G N 1
ATOM 3689 C CA . SER B 1 153 ? -14.734 -32.122 -42.498 1.00 31.87 160 SER G CA 1
ATOM 3690 C C . SER B 1 153 ? -14.499 -32.131 -40.990 1.00 36.43 160 SER G C 1
ATOM 3691 O O . SER B 1 153 ? -14.622 -33.174 -40.345 1.00 39.33 160 SER G O 1
ATOM 3694 N N . ALA B 1 154 ? -14.144 -30.975 -40.435 1.00 35.24 161 ALA G N 1
ATOM 3695 C CA . ALA B 1 154 ? -13.882 -30.841 -39.000 1.00 35.77 161 ALA G CA 1
ATOM 3696 C C . ALA B 1 154 ? -15.164 -30.927 -38.184 1.00 34.68 161 ALA G C 1
ATOM 3697 O O . ALA B 1 154 ? -15.144 -31.287 -37.007 1.00 36.08 161 ALA G O 1
ATOM 3699 N N . ARG B 1 155 ? -16.273 -30.554 -38.813 1.00 34.77 162 ARG G N 1
ATOM 3700 C CA . ARG B 1 155 ? -17.589 -30.602 -38.189 1.00 33.59 162 ARG G CA 1
ATOM 3701 C C . ARG B 1 155 ? -18.064 -32.045 -38.060 1.00 37.06 162 ARG G C 1
ATOM 3702 O O . ARG B 1 155 ? -18.278 -32.552 -36.954 1.00 36.50 162 ARG G O 1
ATOM 3710 N N . ASP B 1 156 ? -18.222 -32.705 -39.203 1.00 33.04 163 ASP G N 1
ATOM 3711 C CA . ASP B 1 156 ? -18.722 -34.065 -39.224 1.00 32.28 163 ASP G CA 1
ATOM 3712 C C . ASP B 1 156 ? -17.856 -34.983 -38.372 1.00 38.19 163 ASP G C 1
ATOM 3713 O O . ASP B 1 156 ? -18.347 -35.934 -37.787 1.00 38.48 163 ASP G O 1
ATOM 3718 N N . ARG B 1 157 ? -16.565 -34.693 -38.274 1.00 39.07 164 ARG G N 1
ATOM 3719 C CA . ARG B 1 157 ? -15.679 -35.591 -37.543 1.00 37.77 164 ARG G CA 1
ATOM 3720 C C . ARG B 1 157 ? -15.611 -35.281 -36.045 1.00 38.67 164 ARG G C 1
ATOM 3721 O O . ARG B 1 157 ? -15.564 -36.202 -35.228 1.00 43.14 164 ARG G O 1
ATOM 3723 N N . TRP B 1 158 ? -15.627 -34.003 -35.675 1.00 36.71 165 TRP G N 1
ATOM 3724 C CA . TRP B 1 158 ? -15.368 -33.637 -34.276 1.00 37.69 165 TRP G CA 1
ATOM 3725 C C . TRP B 1 158 ? -16.522 -32.932 -33.547 1.00 35.19 165 TRP G C 1
ATOM 3726 O O . TRP B 1 158 ? -16.516 -32.854 -32.314 1.00 33.38 165 TRP G O 1
ATOM 3737 N N . LEU B 1 159 ? -17.498 -32.417 -34.296 1.00 34.43 166 LEU G N 1
ATOM 3738 C CA . LEU B 1 159 ? -18.539 -31.566 -33.701 1.00 34.99 166 LEU G CA 1
ATOM 3739 C C . LEU B 1 159 ? -19.582 -32.343 -32.931 1.00 33.77 166 LEU G C 1
ATOM 3740 O O . LEU B 1 159 ? -20.060 -33.380 -33.388 1.00 34.08 166 LEU G O 1
ATOM 3745 N N . LYS B 1 160 ? -19.945 -31.819 -31.762 1.00 33.99 167 LYS G N 1
ATOM 3746 C CA . LYS B 1 160 ? -20.834 -32.538 -30.860 1.00 36.42 167 LYS G CA 1
ATOM 3747 C C . LYS B 1 160 ? -22.271 -32.529 -31.359 1.00 38.28 167 LYS G C 1
ATOM 3748 O O . LYS B 1 160 ? -22.695 -31.574 -32.021 1.00 34.92 167 LYS G O 1
ATOM 3754 N N . PRO B 1 161 ? -23.027 -33.595 -31.032 1.00 36.42 168 PRO G N 1
ATOM 3755 C CA . PRO B 1 161 ? -24.429 -33.726 -31.435 1.00 33.64 168 PRO G CA 1
ATOM 3756 C C . PRO B 1 161 ? -25.236 -32.572 -30.867 1.00 33.59 168 PRO G C 1
ATOM 3757 O O . PRO B 1 161 ? -26.447 -32.498 -31.054 1.00 38.74 168 PRO G O 1
ATOM 3761 N N . THR B 1 162 ? -24.549 -31.673 -30.177 1.00 34.69 169 THR G N 1
ATOM 3762 C CA . THR B 1 162 ? -25.177 -30.492 -29.602 1.00 35.82 169 THR G CA 1
ATOM 3763 C C . THR B 1 162 ? -24.253 -29.279 -29.767 1.00 36.77 169 THR G C 1
ATOM 3764 O O . THR B 1 162 ? -24.416 -28.252 -29.106 1.00 37.91 169 THR G O 1
ATOM 3768 N N . GLY B 1 163 ? -23.292 -29.404 -30.681 1.00 33.47 170 GLY G N 1
ATOM 3769 C CA . GLY B 1 163 ? -22.341 -28.340 -30.942 1.00 28.98 170 GLY G CA 1
ATOM 3770 C C . GLY B 1 163 ? -22.898 -27.189 -31.753 1.00 29.50 170 GLY G C 1
ATOM 3771 O O . GLY B 1 163 ? -23.948 -27.299 -32.374 1.00 27.65 170 GLY G O 1
ATOM 3772 N N . VAL B 1 164 ? -22.169 -26.079 -31.757 1.00 32.94 171 VAL G N 1
ATOM 3773 C CA . VAL B 1 164 ? -22.630 -24.844 -32.367 1.00 28.32 171 VAL G CA 1
ATOM 3774 C C . VAL B 1 164 ? -21.587 -24.310 -33.331 1.00 28.46 171 VAL G C 1
ATOM 3775 O O . VAL B 1 164 ? -20.397 -24.453 -33.080 1.00 29.12 171 VAL G O 1
ATOM 3779 N N . MET B 1 165 ? -22.035 -23.703 -34.430 1.00 28.21 172 MET G N 1
ATOM 3780 C CA . MET B 1 165 ? -21.121 -23.188 -35.442 1.00 30.82 172 MET G CA 1
ATOM 3781 C C . MET B 1 165 ? -21.024 -21.654 -35.421 1.00 26.88 172 MET G C 1
ATOM 3782 O O . MET B 1 165 ? -22.026 -20.964 -35.201 1.00 27.69 172 MET G O 1
ATOM 3787 N N . TYR B 1 166 ? -19.819 -21.132 -35.642 1.00 20.37 173 TYR G N 1
ATOM 3788 C CA . TYR B 1 166 ? -19.623 -19.689 -35.800 1.00 28.12 173 TYR G CA 1
ATOM 3789 C C . TYR B 1 166 ? -18.880 -19.389 -37.105 1.00 27.77 173 TYR G C 1
ATOM 3790 O O . TYR B 1 166 ? -17.706 -19.739 -37.245 1.00 26.94 173 TYR G O 1
ATOM 3799 N N . PRO B 1 167 ? -19.571 -18.771 -38.082 1.00 25.57 174 PRO G N 1
ATOM 3800 C CA . PRO B 1 167 ? -20.997 -18.426 -38.082 1.00 25.71 174 PRO G CA 1
ATOM 3801 C C . PRO B 1 167 ? -21.918 -19.639 -38.072 1.00 25.38 174 PRO G C 1
ATOM 3802 O O . PRO B 1 167 ? -21.461 -20.787 -38.074 1.00 30.19 174 PRO G O 1
ATOM 3806 N N . SER B 1 168 ? -23.221 -19.393 -38.051 1.00 24.90 175 SER G N 1
ATOM 3807 C CA . SER B 1 168 ? -24.172 -20.497 -38.103 1.00 30.27 175 SER G CA 1
ATOM 3808 C C . SER B 1 168 ? -24.880 -20.519 -39.448 1.00 28.81 175 SER G C 1
ATOM 3809 O O . SER B 1 168 ? -25.365 -21.562 -39.888 1.00 31.17 175 SER G O 1
ATOM 3812 N N . HIS B 1 169 ? -24.948 -19.364 -40.094 1.00 27.02 176 HIS G N 1
ATOM 3813 C CA . HIS B 1 169 ? -25.543 -19.298 -41.425 1.00 31.88 176 HIS G CA 1
ATOM 3814 C C . HIS B 1 169 ? -24.809 -18.308 -42.305 1.00 27.41 176 HIS G C 1
ATOM 3815 O O . HIS B 1 169 ? -24.242 -17.340 -41.813 1.00 27.30 176 HIS G O 1
ATOM 3822 N N . ALA B 1 170 ? -24.787 -18.595 -43.600 1.00 25.94 177 ALA G N 1
ATOM 3823 C CA . ALA B 1 170 ? -24.208 -17.691 -44.594 1.00 25.89 177 ALA G CA 1
ATOM 3824 C C . ALA B 1 170 ? -25.177 -17.603 -45.757 1.00 23.91 177 ALA G C 1
ATOM 3825 O O . ALA B 1 170 ? -25.921 -18.541 -46.005 1.00 26.15 177 ALA G O 1
ATOM 3827 N N . ARG B 1 171 ? -25.168 -16.487 -46.475 1.00 30.02 178 ARG G N 1
ATOM 3828 C CA . ARG B 1 171 ? -26.143 -16.263 -47.541 1.00 28.39 178 ARG G CA 1
ATOM 3829 C C . ARG B 1 171 ? -25.545 -15.425 -48.678 1.00 27.21 178 ARG G C 1
ATOM 3830 O O . ARG B 1 171 ? -24.730 -14.535 -48.440 1.00 27.51 178 ARG G O 1
ATOM 3838 N N . MET B 1 172 ? -25.944 -15.726 -49.912 1.00 32.22 179 MET G N 1
ATOM 3839 C CA . MET B 1 172 ? -25.369 -15.095 -51.108 1.00 30.14 179 MET G CA 1
ATOM 3840 C C . MET B 1 172 ? -26.375 -14.212 -51.821 1.00 29.32 179 MET G C 1
ATOM 3841 O O . MET B 1 172 ? -27.487 -14.654 -52.110 1.00 27.12 179 MET G O 1
ATOM 3846 N N . TRP B 1 173 ? -25.961 -12.979 -52.125 1.00 28.03 180 TRP G N 1
ATOM 3847 C CA . TRP B 1 173 ? -26.829 -11.988 -52.753 1.00 26.18 180 TRP G CA 1
ATOM 3848 C C . TRP B 1 173 ? -26.330 -11.560 -54.118 1.00 28.16 180 TRP G C 1
ATOM 3849 O O . TRP B 1 173 ? -25.131 -11.553 -54.397 1.00 27.67 180 TRP G O 1
ATOM 3860 N N . LEU B 1 174 ? -27.271 -11.162 -54.957 1.00 30.26 181 LEU G N 1
ATOM 3861 C CA . LEU B 1 174 ? -26.967 -10.771 -56.323 1.00 31.47 181 LEU G CA 1
ATOM 3862 C C . LEU B 1 174 ? -27.850 -9.588 -56.738 1.00 32.37 181 LEU G C 1
ATOM 3863 O O . LEU B 1 174 ? -29.047 -9.581 -56.454 1.00 31.89 181 LEU G O 1
ATOM 3868 N N . ALA B 1 175 ? -27.278 -8.586 -57.402 1.00 33.51 182 ALA G N 1
ATOM 3869 C CA . ALA B 1 175 ? -28.084 -7.425 -57.800 1.00 33.08 182 ALA G CA 1
ATOM 3870 C C . ALA B 1 175 ? -27.586 -6.695 -59.042 1.00 32.59 182 ALA G C 1
ATOM 3871 O O . ALA B 1 175 ? -26.386 -6.681 -59.321 1.00 32.90 182 ALA G O 1
ATOM 3873 N N . PRO B 1 176 ? -28.527 -6.092 -59.787 1.00 31.27 183 PRO G N 1
ATOM 3874 C CA . PRO B 1 176 ? -28.324 -5.210 -60.941 1.00 31.49 183 PRO G CA 1
ATOM 3875 C C . PRO B 1 176 ? -27.721 -3.865 -60.533 1.00 31.68 183 PRO G C 1
ATOM 3876 O O . PRO B 1 176 ? -28.236 -3.201 -59.642 1.00 31.61 183 PRO G O 1
ATOM 3880 N N . ILE B 1 177 ? -26.651 -3.454 -61.201 1.00 33.79 184 ILE G N 1
ATOM 3881 C CA . ILE B 1 177 ? -25.973 -2.222 -60.846 1.00 30.25 184 ILE G CA 1
ATOM 3882 C C . ILE B 1 177 ? -25.746 -1.378 -62.078 1.00 31.43 184 ILE G C 1
ATOM 3883 O O . ILE B 1 177 ? -25.738 -1.874 -63.202 1.00 30.58 184 ILE G O 1
ATOM 3888 N N . LYS B 1 178 ? -25.551 -0.091 -61.848 1.00 34.13 185 LYS G N 1
ATOM 3889 C CA . LYS B 1 178 ? -25.030 0.802 -62.856 1.00 34.62 185 LYS G CA 1
ATOM 3890 C C . LYS B 1 178 ? -23.649 1.192 -62.343 1.00 35.37 185 LYS G C 1
ATOM 3891 O O . LYS B 1 178 ? -23.509 1.642 -61.205 1.00 35.60 185 LYS G O 1
ATOM 3894 N N . SER B 1 179 ? -22.626 0.983 -63.162 1.00 35.07 186 SER G N 1
ATOM 3895 C CA . SER B 1 179 ? -21.254 1.184 -62.714 1.00 37.78 186 SER G CA 1
ATOM 3896 C C . SER B 1 179 ? -20.307 1.514 -63.869 1.00 38.56 186 SER G C 1
ATOM 3897 O O . SER B 1 179 ? -20.171 0.744 -64.821 1.00 41.19 186 SER G O 1
ATOM 3900 N N . ASN B 1 180 ? -19.648 2.660 -63.757 1.00 35.48 187 ASN G N 1
ATOM 3901 C CA . ASN B 1 180 ? -18.776 3.183 -64.803 1.00 40.06 187 ASN G CA 1
ATOM 3902 C C . ASN B 1 180 ? -17.615 2.266 -65.162 1.00 42.05 187 ASN G C 1
ATOM 3903 O O . ASN B 1 180 ? -16.840 2.569 -66.069 1.00 41.89 187 ASN G O 1
ATOM 3905 N N . ILE B 1 181 ? -17.485 1.159 -64.438 1.00 41.72 188 ILE G N 1
ATOM 3906 C CA . ILE B 1 181 ? -16.333 0.284 -64.597 1.00 39.76 188 ILE G CA 1
ATOM 3907 C C . ILE B 1 181 ? -16.472 -0.580 -65.834 1.00 39.07 188 ILE G C 1
ATOM 3908 O O . ILE B 1 181 ? -15.478 -1.063 -66.372 1.00 40.04 188 ILE G O 1
ATOM 3913 N N . ALA B 1 182 ? -17.708 -0.783 -66.283 1.00 39.66 189 ALA G N 1
ATOM 3914 C CA . ALA B 1 182 ? -17.934 -1.485 -67.540 1.00 38.98 189 ALA G CA 1
ATOM 3915 C C . ALA B 1 182 ? -17.234 -0.726 -68.675 1.00 39.66 189 ALA G C 1
ATOM 3916 O O . ALA B 1 182 ? -16.641 -1.328 -69.566 1.00 41.10 189 ALA G O 1
ATOM 3918 N N . ASP B 1 183 ? -17.297 0.601 -68.624 1.00 40.04 190 ASP G N 1
ATOM 3919 C CA . ASP B 1 183 ? -16.705 1.440 -69.662 1.00 40.91 190 ASP G CA 1
ATOM 3920 C C . ASP B 1 183 ? -15.185 1.544 -69.522 1.00 42.06 190 ASP G C 1
ATOM 3921 O O . ASP B 1 183 ? -14.473 1.799 -70.508 1.00 43.38 190 ASP G O 1
ATOM 3926 N N . ARG B 1 184 ? -14.698 1.341 -68.299 1.00 39.68 191 ARG G N 1
ATOM 3927 C CA . ARG B 1 184 ? -13.264 1.334 -68.011 1.00 40.15 191 ARG G CA 1
ATOM 3928 C C . ARG B 1 184 ? -12.591 0.014 -68.448 1.00 37.61 191 ARG G C 1
ATOM 3929 O O . ARG B 1 184 ? -11.492 0.019 -69.008 1.00 35.35 191 ARG G O 1
ATOM 3937 N N . LYS B 1 185 ? -13.252 -1.112 -68.199 1.00 32.57 192 LYS G N 1
ATOM 3938 C CA . LYS B 1 185 ? -12.729 -2.404 -68.641 1.00 35.44 192 LYS G CA 1
ATOM 3939 C C . LYS B 1 185 ? -12.797 -2.593 -70.168 1.00 32.13 192 LYS G C 1
ATOM 3940 O O . LYS B 1 185 ? -11.968 -3.286 -70.750 1.00 28.92 192 LYS G O 1
ATOM 3946 N N . ARG B 1 186 ? -13.792 -1.979 -70.799 1.00 32.80 193 ARG G N 1
ATOM 3947 C CA . ARG B 1 186 ? -14.049 -2.170 -72.223 1.00 34.57 193 ARG G CA 1
ATOM 3948 C C . ARG B 1 186 ? -13.159 -1.292 -73.106 1.00 36.32 193 ARG G C 1
ATOM 3949 O O . ARG B 1 186 ? -12.889 -1.638 -74.249 1.00 36.52 193 ARG G O 1
ATOM 3951 N N . ASN B 1 187 ? -12.732 -0.146 -72.579 1.00 39.43 194 ASN G N 1
ATOM 3952 C CA . ASN B 1 187 ? -11.779 0.714 -73.274 1.00 36.84 194 ASN G CA 1
ATOM 3953 C C . ASN B 1 187 ? -10.345 0.338 -72.893 1.00 36.11 194 ASN G C 1
ATOM 3954 O O . ASN B 1 187 ? -9.387 0.705 -73.577 1.00 37.54 194 ASN G O 1
ATOM 3957 N N . ASP B 1 188 ? -10.197 -0.387 -71.790 1.00 34.54 195 ASP G N 1
ATOM 3958 C CA . ASP B 1 188 ? -8.927 -1.041 -71.504 1.00 32.58 195 ASP G CA 1
ATOM 3959 C C . ASP B 1 188 ? -8.740 -2.181 -72.494 1.00 31.01 195 ASP G C 1
ATOM 3960 O O . ASP B 1 188 ? -7.627 -2.490 -72.892 1.00 32.74 195 ASP G O 1
ATOM 3965 N N . PHE B 1 189 ? -9.849 -2.787 -72.904 1.00 35.58 196 PHE G N 1
ATOM 3966 C CA . PHE B 1 189 ? -9.851 -3.866 -73.890 1.00 32.57 196 PHE G CA 1
ATOM 3967 C C . PHE B 1 189 ? -9.523 -3.321 -75.271 1.00 36.29 196 PHE G C 1
ATOM 3968 O O . PHE B 1 189 ? -8.722 -3.906 -76.012 1.00 36.31 196 PHE G O 1
ATOM 3976 N N . ASP B 1 190 ? -10.150 -2.193 -75.605 1.00 35.67 197 ASP G N 1
ATOM 3977 C CA . ASP B 1 190 ? -9.976 -1.554 -76.898 1.00 32.63 197 ASP G CA 1
ATOM 3978 C C . ASP B 1 190 ? -8.519 -1.172 -77.096 1.00 32.80 197 ASP G C 1
ATOM 3979 O O . ASP B 1 190 ? -8.001 -1.214 -78.214 1.00 34.88 197 ASP G O 1
ATOM 3984 N N . GLY B 1 191 ? -7.865 -0.787 -76.002 1.00 34.03 198 GLY G N 1
ATOM 3985 C CA . GLY B 1 191 ? -6.469 -0.382 -76.028 1.00 27.83 198 GLY G CA 1
ATOM 3986 C C . GLY B 1 191 ? -5.571 -1.586 -76.183 1.00 30.22 198 GLY G C 1
ATOM 3987 O O . GLY B 1 191 ? -4.645 -1.571 -76.989 1.00 30.29 198 GLY G O 1
ATOM 3988 N N . ALA B 1 192 ? -5.835 -2.636 -75.410 1.00 29.99 199 ALA G N 1
ATOM 3989 C CA . ALA B 1 192 ? -5.155 -3.901 -75.642 1.00 28.48 199 ALA G CA 1
ATOM 3990 C C . ALA B 1 192 ? -5.196 -4.208 -77.134 1.00 31.68 199 ALA G C 1
ATOM 3991 O O . ALA B 1 192 ? -4.157 -4.442 -77.744 1.00 35.24 199 ALA G O 1
ATOM 3993 N N . MET B 1 193 ? -6.391 -4.177 -77.727 1.00 30.66 200 MET G N 1
ATOM 3994 C CA . MET B 1 193 ? -6.544 -4.512 -79.144 1.00 32.04 200 MET G CA 1
ATOM 3995 C C . MET B 1 193 ? -5.785 -3.561 -80.059 1.00 31.95 200 MET G C 1
ATOM 3996 O O . MET B 1 193 ? -5.084 -4.000 -80.973 1.00 34.17 200 MET G O 1
ATOM 4001 N N . ALA B 1 194 ? -5.935 -2.262 -79.827 1.00 29.35 201 ALA G N 1
ATOM 4002 C CA . ALA B 1 194 ? -5.194 -1.263 -80.595 1.00 29.44 201 ALA G CA 1
ATOM 4003 C C . ALA B 1 194 ? -3.683 -1.503 -80.531 1.00 33.72 201 ALA G C 1
ATOM 4004 O O . ALA B 1 194 ? -2.967 -1.291 -81.510 1.00 37.74 201 ALA G O 1
ATOM 4006 N N . ASP B 1 195 ? -3.203 -1.941 -79.371 1.00 34.09 202 ASP G N 1
ATOM 4007 C CA . ASP B 1 195 ? -1.804 -2.305 -79.205 1.00 35.18 202 ASP G CA 1
ATOM 4008 C C . ASP B 1 195 ? -1.446 -3.576 -79.993 1.00 32.33 202 ASP G C 1
ATOM 4009 O O . ASP B 1 195 ? -0.359 -3.673 -80.551 1.00 33.38 202 ASP G O 1
ATOM 4011 N N . TRP B 1 196 ? -2.352 -4.545 -80.045 1.00 31.31 203 TRP G N 1
ATOM 4012 C CA . TRP B 1 196 ? -2.069 -5.781 -80.775 1.00 33.68 203 TRP G CA 1
ATOM 4013 C C . TRP B 1 196 ? -1.636 -5.459 -82.187 1.00 35.67 203 TRP G C 1
ATOM 4014 O O . TRP B 1 196 ? -0.674 -6.027 -82.694 1.00 38.19 203 TRP G O 1
ATOM 4025 N N . HIS B 1 197 ? -2.355 -4.537 -82.819 1.00 35.54 204 HIS G N 1
ATOM 4026 C CA . HIS B 1 197 ? -2.191 -4.291 -84.241 1.00 35.35 204 HIS G CA 1
ATOM 4027 C C . HIS B 1 197 ? -0.978 -3.429 -84.608 1.00 39.31 204 HIS G C 1
ATOM 4028 O O . HIS B 1 197 ? -0.384 -3.620 -85.674 1.00 45.08 204 HIS G O 1
ATOM 4035 N N . ASN B 1 198 ? -0.612 -2.479 -83.749 1.00 37.01 205 ASN G N 1
ATOM 4036 C CA . ASN B 1 198 ? 0.599 -1.689 -83.978 1.00 37.23 205 ASN G CA 1
ATOM 4037 C C . ASN B 1 198 ? 1.818 -2.587 -83.867 1.00 36.43 205 ASN G C 1
ATOM 4038 O O . ASN B 1 198 ? 2.887 -2.280 -84.383 1.00 38.37 205 ASN G O 1
ATOM 4043 N N . PHE B 1 199 ? 1.628 -3.697 -83.171 1.00 36.23 206 PHE G N 1
ATOM 4044 C CA . PHE B 1 199 ? 2.667 -4.663 -82.877 1.00 33.85 206 PHE G CA 1
ATOM 4045 C C . PHE B 1 199 ? 2.793 -5.666 -84.013 1.00 37.82 206 PHE G C 1
ATOM 4046 O O . PHE B 1 199 ? 3.863 -5.787 -84.624 1.00 38.79 206 PHE G O 1
ATOM 4054 N N . SER B 1 200 ? 1.703 -6.373 -84.311 1.00 37.56 207 SER G N 1
ATOM 4055 C CA . SER B 1 200 ? 1.727 -7.412 -85.342 1.00 38.90 207 SER G CA 1
ATOM 4056 C C . SER B 1 200 ? 2.183 -6.841 -86.677 1.00 41.02 207 SER G C 1
ATOM 4057 O O . SER B 1 200 ? 2.807 -7.533 -87.485 1.00 43.12 207 SER G O 1
ATOM 4060 N N . ASP B 1 201 ? 1.859 -5.568 -86.876 1.00 40.34 208 ASP G N 1
ATOM 4061 C CA . ASP B 1 201 ? 2.250 -4.788 -88.043 1.00 41.42 208 ASP G CA 1
ATOM 4062 C C . ASP B 1 201 ? 3.752 -4.538 -88.064 1.00 40.06 208 ASP G C 1
ATOM 4063 O O . ASP B 1 201 ? 4.402 -4.654 -89.103 1.00 36.22 208 ASP G O 1
ATOM 4068 N N . GLU B 1 202 ? 4.288 -4.168 -86.904 1.00 40.62 209 GLU G N 1
ATOM 4069 C CA . GLU B 1 202 ? 5.711 -3.904 -86.754 1.00 37.49 209 GLU G CA 1
ATOM 4070 C C . GLU B 1 202 ? 6.524 -5.193 -86.751 1.00 36.40 209 GLU G C 1
ATOM 4071 O O . GLU B 1 202 ? 7.747 -5.166 -86.681 1.00 36.37 209 GLU G O 1
ATOM 4073 N N . ILE B 1 203 ? 5.843 -6.328 -86.813 1.00 39.97 210 ILE G N 1
ATOM 4074 C CA . ILE B 1 203 ? 6.533 -7.611 -86.861 1.00 35.91 210 ILE G CA 1
ATOM 4075 C C . ILE B 1 203 ? 6.564 -8.064 -88.316 1.00 38.84 210 ILE G C 1
ATOM 4076 O O . ILE B 1 203 ? 7.499 -8.735 -88.761 1.00 39.81 210 ILE G O 1
ATOM 4081 N N . LYS B 1 204 ? 5.534 -7.666 -89.061 1.00 38.08 211 LYS G N 1
ATOM 4082 C CA . LYS B 1 204 ? 5.392 -8.070 -90.456 1.00 36.84 211 LYS G CA 1
ATOM 4083 C C . LYS B 1 204 ? 6.391 -7.248 -91.268 1.00 36.68 211 LYS G C 1
ATOM 4084 O O . LYS B 1 204 ? 6.946 -7.708 -92.273 1.00 42.84 211 LYS G O 1
ATOM 4086 N N . SER B 1 205 ? 6.638 -6.039 -90.777 1.00 38.06 212 SER G N 1
ATOM 4087 C CA . SER B 1 205 ? 7.464 -5.070 -91.465 1.00 35.01 212 SER G CA 1
ATOM 4088 C C . SER B 1 205 ? 8.960 -5.415 -91.408 1.00 36.74 212 SER G C 1
ATOM 4089 O O . SER B 1 205 ? 9.695 -5.230 -92.390 1.00 40.67 212 SER G O 1
ATOM 4092 N N . TYR B 1 206 ? 9.492 -6.237 -90.660 1.00 36.81 213 TYR G N 1
ATOM 4093 C CA . TYR B 1 206 ? 10.865 -6.539 -90.244 1.00 39.59 213 TYR G CA 1
ATOM 4094 C C . TYR B 1 206 ? 10.792 -7.343 -88.965 1.00 35.99 213 TYR G C 1
ATOM 4095 O O . TYR B 1 206 ? 9.839 -7.252 -88.209 1.00 42.59 213 TYR G O 1
ATOM 4104 N N . TYR B 1 207 ? 11.547 -8.549 -89.233 1.00 34.81 214 TYR G N 1
ATOM 4105 C CA . TYR B 1 207 ? 11.289 -9.860 -88.726 1.00 37.07 214 TYR G CA 1
ATOM 4106 C C . TYR B 1 207 ? 10.152 -10.376 -89.560 1.00 37.66 214 TYR G C 1
ATOM 4107 O O . TYR B 1 207 ? 9.126 -10.741 -88.990 1.00 41.00 214 TYR G O 1
ATOM 4116 N N . GLY B 1 208 ? 10.289 -10.378 -90.885 1.00 39.13 215 GLY G N 1
ATOM 4117 C CA . GLY B 1 208 ? 9.171 -10.778 -91.716 1.00 34.05 215 GLY G CA 1
ATOM 4118 C C . GLY B 1 208 ? 8.515 -11.922 -90.971 1.00 37.59 215 GLY G C 1
ATOM 4119 O O . GLY B 1 208 ? 9.164 -12.946 -90.746 1.00 42.30 215 GLY G O 1
ATOM 4120 N N . VAL B 1 209 ? 7.269 -11.723 -90.540 1.00 38.94 216 VAL G N 1
ATOM 4121 C CA . VAL B 1 209 ? 6.419 -12.767 -89.973 1.00 39.12 216 VAL G CA 1
ATOM 4122 C C . VAL B 1 209 ? 5.005 -12.218 -89.926 1.00 36.41 216 VAL G C 1
ATOM 4123 O O . VAL B 1 209 ? 4.799 -11.069 -89.535 1.00 38.05 216 VAL G O 1
ATOM 4127 N N . ASP B 1 210 ? 4.025 -13.019 -90.320 1.00 34.37 217 ASP G N 1
ATOM 4128 C CA . ASP B 1 210 ? 2.651 -12.545 -90.278 1.00 34.38 217 ASP G CA 1
ATOM 4129 C C . ASP B 1 210 ? 1.963 -13.087 -89.030 1.00 35.02 217 ASP G C 1
ATOM 4130 O O . ASP B 1 210 ? 1.963 -14.294 -88.792 1.00 35.44 217 ASP G O 1
ATOM 4135 N N . MET B 1 211 ? 1.365 -12.192 -88.247 1.00 35.53 218 MET G N 1
ATOM 4136 C CA . MET B 1 211 ? 0.736 -12.558 -86.979 1.00 30.46 218 MET G CA 1
ATOM 4137 C C . MET B 1 211 ? -0.788 -12.658 -87.041 1.00 32.35 218 MET G C 1
ATOM 4138 O O . MET B 1 211 ? -1.415 -13.170 -86.117 1.00 33.01 218 MET G O 1
ATOM 4143 N N . GLY B 1 212 ? -1.381 -12.161 -88.119 1.00 33.89 219 GLY G N 1
ATOM 4144 C CA . GLY B 1 212 ? -2.826 -12.161 -88.262 1.00 29.25 219 GLY G CA 1
ATOM 4145 C C . GLY B 1 212 ? -3.538 -13.307 -87.566 1.00 32.96 219 GLY G C 1
ATOM 4146 O O . GLY B 1 212 ? -4.500 -13.097 -86.831 1.00 35.67 219 GLY G O 1
ATOM 4147 N N . VAL B 1 213 ? -3.064 -14.525 -87.803 1.00 31.90 220 VAL G N 1
ATOM 4148 C CA . VAL B 1 213 ? -3.689 -15.734 -87.274 1.00 30.69 220 VAL G CA 1
ATOM 4149 C C . VAL B 1 213 ? -4.055 -15.671 -85.791 1.00 36.40 220 VAL G C 1
ATOM 4150 O O . VAL B 1 213 ? -4.928 -16.405 -85.329 1.00 36.44 220 VAL G O 1
ATOM 4154 N N . LEU B 1 214 ? -3.375 -14.805 -85.050 1.00 34.50 221 LEU G N 1
ATOM 4155 C CA . LEU B 1 214 ? -3.469 -14.777 -83.598 1.00 32.85 221 LEU G CA 1
ATOM 4156 C C . LEU B 1 214 ? -4.327 -13.635 -83.076 1.00 31.63 221 LEU G C 1
ATOM 4157 O O . LEU B 1 214 ? -4.499 -13.474 -81.874 1.00 30.43 221 LEU G O 1
ATOM 4162 N N . THR B 1 215 ? -4.856 -12.830 -83.983 1.00 34.21 222 THR G N 1
ATOM 4163 C CA . THR B 1 215 ? -5.742 -11.749 -83.584 1.00 32.10 222 THR G CA 1
ATOM 4164 C C . THR B 1 215 ? -6.912 -12.330 -82.802 1.00 34.39 222 THR G C 1
ATOM 4165 O O . THR B 1 215 ? -7.265 -11.826 -81.731 1.00 32.11 222 THR G O 1
ATOM 4169 N N . LYS B 1 216 ? -7.489 -13.413 -83.334 1.00 35.42 223 LYS G N 1
ATOM 4170 C CA . LYS B 1 216 ? -8.692 -14.017 -82.769 1.00 33.49 223 LYS G CA 1
ATOM 4171 C C . LYS B 1 216 ? -8.458 -14.509 -81.346 1.00 34.67 223 LYS G C 1
ATOM 4172 O O . LYS B 1 216 ? -9.083 -14.014 -80.410 1.00 39.17 223 LYS G O 1
ATOM 4175 N N . PRO B 1 217 ? -7.551 -15.479 -81.167 1.00 36.81 224 PRO G N 1
ATOM 4176 C CA . PRO B 1 217 ? -7.315 -15.994 -79.811 1.00 36.19 224 PRO G CA 1
ATOM 4177 C C . PRO B 1 217 ? -6.705 -14.949 -78.889 1.00 36.20 224 PRO G C 1
ATOM 4178 O O . PRO B 1 217 ? -6.707 -15.137 -77.663 1.00 37.39 224 PRO G O 1
ATOM 4182 N N . PHE B 1 218 ? -6.178 -13.869 -79.458 1.00 33.76 225 PHE G N 1
ATOM 4183 C CA . PHE B 1 218 ? -5.669 -12.792 -78.624 1.00 31.62 225 PHE G CA 1
ATOM 4184 C C . PHE B 1 218 ? -6.863 -12.032 -78.066 1.00 34.13 225 PHE G C 1
ATOM 4185 O O . PHE B 1 218 ? -6.952 -11.792 -76.862 1.00 34.60 225 PHE G O 1
ATOM 4193 N N . ALA B 1 219 ? -7.795 -11.668 -78.942 1.00 34.42 226 ALA G N 1
ATOM 4194 C CA . ALA B 1 219 ? -9.032 -11.035 -78.496 1.00 34.42 226 ALA G CA 1
ATOM 4195 C C . ALA B 1 219 ? -9.767 -11.881 -77.443 1.00 34.21 226 ALA G C 1
ATOM 4196 O O . ALA B 1 219 ? -10.206 -11.363 -76.412 1.00 34.56 226 ALA G O 1
ATOM 4198 N N . GLU B 1 220 ? -9.874 -13.184 -77.685 1.00 33.66 227 GLU G N 1
ATOM 4199 C CA . GLU B 1 220 ? -10.607 -14.053 -76.764 1.00 32.86 227 GLU G CA 1
ATOM 4200 C C . GLU B 1 220 ? -9.944 -14.129 -75.385 1.00 34.47 227 GLU G C 1
ATOM 4201 O O . GLU B 1 220 ? -10.636 -14.119 -74.367 1.00 35.28 227 GLU G O 1
ATOM 4207 N N . GLU B 1 221 ? -8.614 -14.186 -75.362 1.00 35.89 228 GLU G N 1
ATOM 4208 C CA . GLU B 1 221 ? -7.859 -14.146 -74.134 1.00 31.47 228 GLU G CA 1
ATOM 4209 C C . GLU B 1 221 ? -8.126 -12.795 -73.436 1.00 30.74 228 GLU G C 1
ATOM 4210 O O . GLU B 1 221 ? -8.279 -12.769 -72.200 1.00 28.97 228 GLU G O 1
ATOM 4216 N N . GLN B 1 222 ? -8.248 -11.698 -74.214 1.00 32.40 229 GLN G N 1
ATOM 4217 C CA . GLN B 1 222 ? -8.482 -10.352 -73.654 1.00 33.42 229 GLN G CA 1
ATOM 4218 C C . GLN B 1 222 ? -9.924 -10.125 -73.159 1.00 31.60 229 GLN G C 1
ATOM 4219 O O . GLN B 1 222 ? -10.120 -9.385 -72.176 1.00 32.37 229 GLN G O 1
ATOM 4225 N N . GLU B 1 223 ? -10.930 -10.717 -73.817 1.00 29.03 230 GLU G N 1
ATOM 4226 C CA . GLU B 1 223 ? -12.312 -10.557 -73.340 1.00 32.28 230 GLU G CA 1
ATOM 4227 C C . GLU B 1 223 ? -12.554 -11.364 -72.057 1.00 34.41 230 GLU G C 1
ATOM 4228 O O . GLU B 1 223 ? -13.421 -11.033 -71.242 1.00 35.40 230 GLU G O 1
ATOM 4230 N N . LYS B 1 224 ? -11.813 -12.460 -71.914 1.00 33.24 231 LYS G N 1
ATOM 4231 C CA . LYS B 1 224 ? -11.841 -13.256 -70.691 1.00 31.04 231 LYS G CA 1
ATOM 4232 C C . LYS B 1 224 ? -11.192 -12.475 -69.552 1.00 31.83 231 LYS G C 1
ATOM 4233 O O . LYS B 1 224 ? -11.653 -12.495 -68.407 1.00 31.03 231 LYS G O 1
ATOM 4237 N N . TYR B 1 225 ? -10.120 -11.766 -69.870 1.00 29.44 232 TYR G N 1
ATOM 4238 C CA . TYR B 1 225 ? -9.381 -11.057 -68.836 1.00 27.50 232 TYR G CA 1
ATOM 4239 C C . TYR B 1 225 ? -10.015 -9.735 -68.365 1.00 28.80 232 TYR G C 1
ATOM 4240 O O . TYR B 1 225 ? -9.954 -9.389 -67.190 1.00 31.89 232 TYR G O 1
ATOM 4249 N N . TYR B 1 226 ? -10.612 -8.991 -69.279 1.00 29.49 233 TYR G N 1
ATOM 4250 C CA . TYR B 1 226 ? -11.144 -7.682 -68.935 1.00 28.54 233 TYR G CA 1
ATOM 4251 C C . TYR B 1 226 ? -12.641 -7.706 -68.683 1.00 32.59 233 TYR G C 1
ATOM 4252 O O . TYR B 1 226 ? -13.128 -7.034 -67.777 1.00 32.38 233 TYR G O 1
ATOM 4261 N N . ILE B 1 227 ? -13.372 -8.477 -69.490 1.00 36.29 234 ILE G N 1
ATOM 4262 C CA . ILE B 1 227 ? -14.827 -8.469 -69.415 1.00 33.86 234 ILE G CA 1
ATOM 4263 C C . ILE B 1 227 ? -15.388 -9.589 -68.547 1.00 34.02 234 ILE G C 1
ATOM 4264 O O . ILE B 1 227 ? -16.233 -9.335 -67.681 1.00 36.75 234 ILE G O 1
ATOM 4269 N N . GLN B 1 228 ? -14.920 -10.814 -68.768 1.00 29.35 235 GLN G N 1
ATOM 4270 C CA . GLN B 1 228 ? -15.540 -11.990 -68.158 1.00 28.83 235 GLN G CA 1
ATOM 4271 C C . GLN B 1 228 ? -15.087 -12.329 -66.732 1.00 33.36 235 GLN G C 1
ATOM 4272 O O . GLN B 1 228 ? -15.802 -13.029 -66.011 1.00 35.02 235 GLN G O 1
ATOM 4278 N N . THR B 1 229 ? -13.901 -11.869 -66.333 1.00 33.52 236 THR G N 1
ATOM 4279 C CA . THR B 1 229 ? -13.387 -12.154 -64.993 1.00 31.31 236 THR G CA 1
ATOM 4280 C C . THR B 1 229 ? -13.958 -11.122 -64.036 1.00 33.96 236 THR G C 1
ATOM 4281 O O . THR B 1 229 ? -14.002 -9.933 -64.363 1.00 37.04 236 THR G O 1
ATOM 4285 N N . ALA B 1 230 ? -14.401 -11.574 -62.866 1.00 30.25 237 ALA G N 1
ATOM 4286 C CA . ALA B 1 230 ? -14.976 -10.692 -61.854 1.00 27.79 237 ALA G CA 1
ATOM 4287 C C . ALA B 1 230 ? -13.954 -9.713 -61.302 1.00 31.31 237 ALA G C 1
ATOM 4288 O O . ALA B 1 230 ? -12.812 -10.080 -61.031 1.00 33.80 237 ALA G O 1
ATOM 4290 N N . MET B 1 231 ? -14.387 -8.472 -61.098 1.00 28.38 238 MET G N 1
ATOM 4291 C CA . MET B 1 231 ? -13.516 -7.439 -60.572 1.00 27.90 238 MET G CA 1
ATOM 4292 C C . MET B 1 231 ? -13.954 -6.983 -59.170 1.00 32.48 238 MET G C 1
ATOM 4293 O O . MET B 1 231 ? -15.141 -6.749 -58.908 1.00 30.00 238 MET G O 1
ATOM 4295 N N . TRP B 1 232 ? -12.983 -6.892 -58.266 1.00 29.50 239 TRP G N 1
ATOM 4296 C CA . TRP B 1 232 ? -13.224 -6.391 -56.932 1.00 27.71 239 TRP G CA 1
ATOM 4297 C C . TRP B 1 232 ? -13.534 -4.905 -57.099 1.00 31.95 239 TRP G C 1
ATOM 4298 O O . TRP B 1 232 ? -12.955 -4.209 -57.940 1.00 30.94 239 TRP G O 1
ATOM 4309 N N . ASN B 1 233 ? -14.473 -4.414 -56.318 1.00 31.28 240 ASN G N 1
ATOM 4310 C CA . ASN B 1 233 ? -14.889 -3.044 -56.479 1.00 30.70 240 ASN G CA 1
ATOM 4311 C C . ASN B 1 233 ? -15.543 -2.634 -55.177 1.00 33.21 240 ASN G C 1
ATOM 4312 O O . ASN B 1 233 ? -15.992 -3.481 -54.415 1.00 36.22 240 ASN G O 1
ATOM 4317 N N . ASP B 1 234 ? -15.557 -1.344 -54.893 1.00 36.28 241 ASP G N 1
ATOM 4318 C CA . ASP B 1 234 ? -16.163 -0.861 -53.671 1.00 35.54 241 ASP G CA 1
ATOM 4319 C C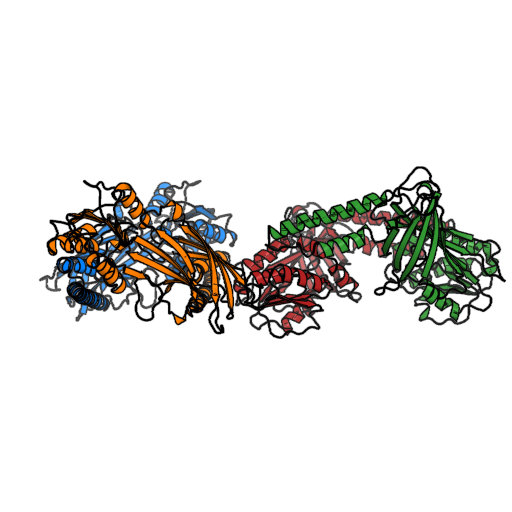 . ASP B 1 234 ? -17.521 -0.249 -53.991 1.00 37.32 241 ASP G C 1
ATOM 4320 O O . ASP B 1 234 ? -17.640 0.966 -54.173 1.00 36.21 241 ASP G O 1
ATOM 4325 N N . LEU B 1 235 ? -18.536 -1.101 -54.070 1.00 33.24 242 LEU G N 1
ATOM 4326 C CA . LEU B 1 235 ? -19.869 -0.662 -54.443 1.00 36.52 242 LEU G CA 1
ATOM 4327 C C . LEU B 1 235 ? -20.504 0.269 -53.431 1.00 38.35 242 LEU G C 1
ATOM 4328 O O . LEU B 1 235 ? -20.055 0.379 -52.281 1.00 38.28 242 LEU G O 1
ATOM 4333 N N . ASN B 1 236 ? -21.574 0.914 -53.892 1.00 38.25 243 ASN G N 1
ATOM 4334 C CA . ASN B 1 236 ? -22.287 1.977 -53.194 1.00 37.74 243 ASN G CA 1
ATOM 4335 C C . ASN B 1 236 ? -23.763 1.649 -53.364 1.00 37.71 243 ASN G C 1
ATOM 4336 O O . ASN B 1 236 ? -24.167 1.190 -54.442 1.00 37.05 243 ASN G O 1
ATOM 4341 N N . PRO B 1 237 ? -24.573 1.868 -52.323 1.00 35.30 244 PRO G N 1
ATOM 4342 C CA . PRO B 1 237 ? -25.986 1.492 -52.422 1.00 34.71 244 PRO G CA 1
ATOM 4343 C C . PRO B 1 237 ? -26.668 2.098 -53.644 1.00 30.41 244 PRO G C 1
ATOM 4344 O O . PRO B 1 237 ? -27.511 1.441 -54.247 1.00 29.95 244 PRO G O 1
ATOM 4348 N N . GLN B 1 238 ? -26.278 3.319 -54.005 1.00 35.13 245 GLN G N 1
ATOM 4349 C CA . GLN B 1 238 ? -26.937 4.098 -55.059 1.00 35.07 245 GLN G CA 1
ATOM 4350 C C . GLN B 1 238 ? -26.642 3.597 -56.464 1.00 32.50 245 GLN G C 1
ATOM 4351 O O . GLN B 1 238 ? -27.202 4.096 -57.431 1.00 34.11 245 GLN G O 1
ATOM 4353 N N . GLN B 1 239 ? -25.749 2.621 -56.569 1.00 36.79 246 GLN G N 1
ATOM 4354 C CA . GLN B 1 239 ? -25.405 2.015 -57.853 1.00 32.96 246 GLN G CA 1
ATOM 4355 C C . GLN B 1 239 ? -26.273 0.784 -58.109 1.00 31.82 246 GLN G C 1
ATOM 4356 O O . GLN B 1 239 ? -26.267 0.228 -59.200 1.00 31.90 246 GLN G O 1
ATOM 4362 N N . ILE B 1 240 ? -27.013 0.364 -57.084 1.00 34.68 247 ILE G N 1
ATOM 4363 C CA . ILE B 1 240 ? -27.965 -0.749 -57.173 1.00 33.55 247 ILE G CA 1
ATOM 4364 C C . ILE B 1 240 ? -29.300 -0.320 -57.815 1.00 35.66 247 ILE G C 1
ATOM 4365 O O . ILE B 1 240 ? -30.063 0.452 -57.228 1.00 36.95 247 ILE G O 1
ATOM 4370 N N . ILE B 1 241 ? -29.570 -0.827 -59.017 1.00 35.08 248 ILE G N 1
ATOM 4371 C CA . ILE B 1 241 ? -30.671 -0.345 -59.865 1.00 32.01 248 ILE G CA 1
ATOM 4372 C C . ILE B 1 241 ? -31.913 -1.249 -59.931 1.00 33.92 248 ILE G C 1
ATOM 4373 O O . ILE B 1 241 ? -32.782 -1.028 -60.778 1.00 30.10 248 ILE G O 1
ATOM 4378 N N . GLY B 1 242 ? -31.989 -2.263 -59.064 1.00 34.16 249 GLY G N 1
ATOM 4379 C CA . GLY B 1 242 ? -33.069 -3.241 -59.095 1.00 29.80 249 GLY G CA 1
ATOM 4380 C C . GLY B 1 242 ? -33.133 -3.995 -57.783 1.00 33.63 249 GLY G C 1
ATOM 4381 O O . GLY B 1 242 ? -32.226 -3.878 -56.971 1.00 34.98 249 GLY G O 1
ATOM 4382 N N . THR B 1 243 ? -34.189 -4.773 -57.555 1.00 34.05 250 THR G N 1
ATOM 4383 C CA . THR B 1 243 ? -34.319 -5.460 -56.266 1.00 35.45 250 THR G CA 1
ATOM 4384 C C . THR B 1 243 ? -33.243 -6.525 -56.073 1.00 34.00 250 THR G C 1
ATOM 4385 O O . THR B 1 243 ? -33.077 -7.401 -56.924 1.00 35.29 250 THR G O 1
ATOM 4389 N N . PRO B 1 244 ? -32.493 -6.452 -54.959 1.00 34.85 251 PRO G N 1
ATOM 4390 C CA . PRO B 1 244 ? -31.567 -7.566 -54.708 1.00 30.88 251 PRO G CA 1
ATOM 4391 C C . PRO B 1 244 ? -32.299 -8.898 -54.567 1.00 33.81 251 PRO G C 1
ATOM 4392 O O . PRO B 1 244 ? -33.512 -8.918 -54.347 1.00 34.90 251 PRO G O 1
ATOM 4396 N N . THR B 1 245 ? -31.568 -9.997 -54.733 1.00 34.46 252 THR G N 1
ATOM 4397 C CA . THR B 1 245 ? -32.105 -11.335 -54.506 1.00 33.21 252 THR G CA 1
ATOM 4398 C C . THR B 1 245 ? -31.027 -12.216 -53.889 1.00 33.77 252 THR G C 1
ATOM 4399 O O . THR B 1 245 ? -29.835 -11.909 -53.978 1.00 32.15 252 THR G O 1
ATOM 4403 N N . ILE B 1 246 ? -31.462 -13.300 -53.255 1.00 32.17 253 ILE G N 1
ATOM 4404 C CA . ILE B 1 246 ? -30.575 -14.264 -52.626 1.00 31.08 253 ILE G CA 1
ATOM 4405 C C . ILE B 1 246 ? -30.414 -15.438 -53.576 1.00 32.47 253 ILE G C 1
ATOM 4406 O O . ILE B 1 246 ? -31.395 -16.075 -53.950 1.00 36.98 253 ILE G O 1
ATOM 4411 N N . VAL B 1 247 ? -29.186 -15.744 -53.970 1.00 32.00 254 VAL G N 1
ATOM 4412 C CA . VAL B 1 247 ? -28.985 -16.832 -54.917 1.00 33.90 254 VAL G CA 1
ATOM 4413 C C . VAL B 1 247 ? -28.762 -18.176 -54.218 1.00 31.20 254 VAL G C 1
ATOM 4414 O O . VAL B 1 247 ? -28.904 -19.230 -54.832 1.00 31.46 254 VAL G O 1
ATOM 4418 N N . LYS B 1 248 ? -28.446 -18.132 -52.929 1.00 30.38 255 LYS G N 1
ATOM 4419 C CA . LYS B 1 248 ? -28.189 -19.349 -52.166 1.00 31.25 255 LYS G CA 1
ATOM 4420 C C . LYS B 1 248 ? -28.211 -19.067 -50.673 1.00 30.27 255 LYS G C 1
ATOM 4421 O O . LYS B 1 248 ? -27.720 -18.041 -50.225 1.00 31.82 255 LYS G O 1
ATOM 4427 N N . GLU B 1 249 ? -28.796 -19.988 -49.917 1.00 28.35 256 GLU G N 1
ATOM 4428 C CA . GLU B 1 249 ? -28.884 -19.889 -48.476 1.00 29.22 256 GLU G CA 1
ATOM 4429 C C . GLU B 1 249 ? -28.294 -21.166 -47.911 1.00 33.41 256 GLU G C 1
ATOM 4430 O O . GLU B 1 249 ? -28.278 -22.207 -48.574 1.00 35.72 256 GLU G O 1
ATOM 4436 N N . MET B 1 250 ? -27.838 -21.105 -46.672 1.00 32.64 257 MET G N 1
ATOM 4437 C CA . MET B 1 250 ? -26.942 -22.124 -46.188 1.00 29.07 257 MET G CA 1
ATOM 4438 C C . MET B 1 250 ? -26.959 -22.170 -44.668 1.00 28.44 257 MET G C 1
ATOM 4439 O O . MET B 1 250 ? -26.842 -21.143 -44.001 1.00 31.75 257 MET G O 1
ATOM 4444 N N . ASP B 1 251 ? -27.099 -23.371 -44.132 1.00 29.74 258 ASP G N 1
ATOM 4445 C CA . ASP B 1 251 ? -27.072 -23.606 -42.702 1.00 29.28 258 ASP G CA 1
ATOM 4446 C C . ASP B 1 251 ? -25.774 -24.346 -42.410 1.00 30.08 258 ASP G C 1
ATOM 4447 O O . ASP B 1 251 ? -25.546 -25.437 -42.939 1.00 27.87 258 ASP G O 1
ATOM 4452 N N . CYS B 1 252 ? -24.916 -23.759 -41.580 1.00 28.61 259 CYS G N 1
ATOM 4453 C CA . CYS B 1 252 ? -23.558 -24.276 -41.442 1.00 28.31 259 CYS G CA 1
ATOM 4454 C C . CYS B 1 252 ? -23.523 -25.531 -40.592 1.00 30.24 259 CYS G C 1
ATOM 4455 O O . CYS B 1 252 ? -22.481 -26.167 -40.429 1.00 31.95 259 CYS G O 1
ATOM 4458 N N . LEU B 1 253 ? -24.685 -25.904 -40.080 1.00 29.81 260 LEU G N 1
ATOM 4459 C CA . LEU B 1 253 ? -24.824 -27.162 -39.368 1.00 31.99 260 LEU G CA 1
ATOM 4460 C C . LEU B 1 253 ? -24.941 -28.364 -40.322 1.00 32.51 260 LEU G C 1
ATOM 4461 O O . LEU B 1 253 ? -24.312 -29.399 -40.089 1.00 32.91 260 LEU G O 1
ATOM 4466 N N . THR B 1 254 ? -25.734 -28.224 -41.389 1.00 28.78 261 THR G N 1
ATOM 4467 C CA . THR B 1 254 ? -26.052 -29.356 -42.265 1.00 31.31 261 THR G CA 1
ATOM 4468 C C . THR B 1 254 ? -25.379 -29.317 -43.651 1.00 33.31 261 THR G C 1
ATOM 4469 O O . THR B 1 254 ? -25.173 -30.362 -44.272 1.00 38.86 261 THR G O 1
ATOM 4473 N N . ALA B 1 255 ? -25.041 -28.119 -44.122 1.00 30.79 262 ALA G N 1
ATOM 4474 C CA . ALA B 1 255 ? -24.493 -27.917 -45.458 1.00 28.56 262 ALA G CA 1
ATOM 4475 C C . ALA B 1 255 ? -23.368 -28.887 -45.727 1.00 35.39 262 ALA G C 1
ATOM 4476 O O . ALA B 1 255 ? -22.680 -29.306 -44.796 1.00 37.68 262 ALA G O 1
ATOM 4478 N N . SER B 1 256 ? -23.174 -29.223 -47.004 1.00 36.35 263 SER G N 1
ATOM 4479 C CA . SER B 1 256 ? -22.190 -30.221 -47.409 1.00 34.63 263 SER G CA 1
ATOM 4480 C C . SER B 1 256 ? -21.513 -29.882 -48.745 1.00 38.79 263 SER G C 1
ATOM 4481 O O . SER B 1 256 ? -21.992 -29.024 -49.503 1.00 37.24 263 SER G O 1
ATOM 4484 N N . VAL B 1 257 ? -20.403 -30.560 -49.034 1.00 37.16 264 VAL G N 1
ATOM 4485 C CA . VAL B 1 257 ? -19.622 -30.250 -50.229 1.00 34.77 264 VAL G CA 1
ATOM 4486 C C . VAL B 1 257 ? -20.457 -30.337 -51.495 1.00 38.26 264 VAL G C 1
ATOM 4487 O O . VAL B 1 257 ? -20.282 -29.532 -52.409 1.00 42.69 264 VAL G O 1
ATOM 4491 N N . SER B 1 258 ? -21.347 -31.328 -51.550 1.00 40.91 265 SER G N 1
ATOM 4492 C CA . SER B 1 258 ? -22.241 -31.538 -52.695 1.00 39.00 265 SER G CA 1
ATOM 4493 C C . SER B 1 258 ? -23.117 -30.323 -52.992 1.00 42.17 265 SER G C 1
ATOM 4494 O O . SER B 1 258 ? -23.231 -29.891 -54.141 1.00 45.64 265 SER G O 1
ATOM 4497 N N . GLU B 1 259 ? -23.746 -29.792 -51.949 1.00 39.06 266 GLU G N 1
ATOM 4498 C CA . GLU B 1 259 ? -24.563 -28.588 -52.058 1.00 41.94 266 GLU G CA 1
ATOM 4499 C C . GLU B 1 259 ? -23.782 -27.408 -52.655 1.00 38.80 266 GLU G C 1
ATOM 4500 O O . GLU B 1 259 ? -24.361 -26.540 -53.310 1.00 40.60 266 GLU G O 1
ATOM 4506 N N . ILE B 1 260 ? -22.465 -27.409 -52.450 1.00 41.61 267 ILE G N 1
ATOM 4507 C CA . ILE B 1 260 ? -21.593 -26.254 -52.744 1.00 42.81 267 ILE G CA 1
ATOM 4508 C C . ILE B 1 260 ? -21.317 -25.965 -54.231 1.00 42.99 267 ILE G C 1
ATOM 4509 O O . ILE B 1 260 ? -20.782 -24.911 -54.568 1.00 44.81 267 ILE G O 1
ATOM 4514 N N . GLU B 1 261 ? -21.691 -26.880 -55.119 1.00 42.66 268 GLU G N 1
ATOM 4515 C CA . GLU B 1 261 ? -21.808 -26.531 -56.536 1.00 41.69 268 GLU G CA 1
ATOM 4516 C C . GLU B 1 261 ? -23.296 -26.307 -56.860 1.00 44.17 268 GLU G C 1
ATOM 4517 O O . GLU B 1 261 ? -24.081 -27.266 -56.929 1.00 42.04 268 GLU G O 1
ATOM 4519 N N . GLU B 1 262 ? -23.660 -25.040 -57.083 1.00 36.76 269 GLU G N 1
ATOM 4520 C CA . GLU B 1 262 ? -25.038 -24.567 -56.894 1.00 41.27 269 GLU G CA 1
ATOM 4521 C C . GLU B 1 262 ? -25.793 -24.055 -58.131 1.00 41.02 269 GLU G C 1
ATOM 4522 O O . GLU B 1 262 ? -25.217 -23.385 -58.986 1.00 40.72 269 GLU G O 1
ATOM 4524 N N . VAL B 1 263 ? -27.100 -24.333 -58.186 1.00 37.59 270 VAL G N 1
ATOM 4525 C CA . VAL B 1 263 ? -27.952 -23.875 -59.291 1.00 39.16 270 VAL G CA 1
ATOM 4526 C C . VAL B 1 263 ? -29.231 -23.151 -58.830 1.00 37.41 270 VAL G C 1
ATOM 4527 O O . VAL B 1 263 ? -29.963 -23.640 -57.973 1.00 34.83 270 VAL G O 1
ATOM 4531 N N . ARG B 1 264 ? -29.509 -21.993 -59.424 1.00 38.38 271 ARG G N 1
ATOM 4532 C CA . ARG B 1 264 ? -30.571 -21.119 -58.921 1.00 37.74 271 ARG G CA 1
ATOM 4533 C C . ARG B 1 264 ? -31.226 -20.275 -60.020 1.00 39.11 271 ARG G C 1
ATOM 4534 O O . ARG B 1 264 ? -30.532 -19.662 -60.834 1.00 36.99 271 ARG G O 1
ATOM 4542 N N . SER B 1 265 ? -32.560 -20.248 -60.039 1.00 37.77 272 SER G N 1
ATOM 4543 C CA . SER B 1 265 ? -33.291 -19.280 -60.855 1.00 38.56 272 SER G CA 1
ATOM 4544 C C . SER B 1 265 ? -33.821 -18.141 -59.983 1.00 40.48 272 SER G C 1
ATOM 4545 O O . SER B 1 265 ? -34.236 -18.354 -58.844 1.00 42.35 272 SER G O 1
ATOM 4548 N N . ASN B 1 266 ? -33.783 -16.927 -60.518 1.00 41.50 273 ASN G N 1
ATOM 4549 C CA . ASN B 1 266 ? -34.185 -15.740 -59.772 1.00 36.60 273 ASN G CA 1
ATOM 4550 C C . ASN B 1 266 ? -34.777 -14.680 -60.683 1.00 38.38 273 ASN G C 1
ATOM 4551 O O . ASN B 1 266 ? -34.718 -14.793 -61.912 1.00 42.82 273 ASN G O 1
ATOM 4556 N N . VAL B 1 267 ? -35.338 -13.647 -60.068 1.00 35.79 274 VAL G N 1
ATOM 4557 C CA . VAL B 1 267 ? -35.915 -12.530 -60.800 1.00 37.10 274 VAL G CA 1
ATOM 4558 C C . VAL B 1 267 ? -35.686 -11.238 -60.039 1.00 35.49 274 VAL G C 1
ATOM 4559 O O . VAL B 1 267 ? -35.827 -11.201 -58.816 1.00 34.30 274 VAL G O 1
ATOM 4563 N N . THR B 1 268 ? -35.325 -10.182 -60.762 1.00 35.29 275 THR G N 1
ATOM 4564 C CA . THR B 1 268 ? -35.098 -8.876 -60.159 1.00 34.57 275 THR G CA 1
ATOM 4565 C C . THR B 1 268 ? -35.918 -7.868 -60.932 1.00 35.73 275 THR G C 1
ATOM 4566 O O . THR B 1 268 ? -36.057 -7.980 -62.151 1.00 38.25 275 THR G O 1
ATOM 4570 N N . SER B 1 269 ? -36.480 -6.898 -60.223 1.00 34.66 276 SER G N 1
ATOM 4571 C CA . SER B 1 269 ? -37.267 -5.851 -60.856 1.00 37.21 276 SER G CA 1
ATOM 4572 C C . SER B 1 269 ? -36.448 -4.576 -60.883 1.00 36.19 276 SER G C 1
ATOM 4573 O O . SER B 1 269 ? -35.909 -4.165 -59.855 1.00 41.28 276 SER G O 1
ATOM 4576 N N . VAL B 1 270 ? -36.341 -3.944 -62.044 1.00 36.85 277 VAL G N 1
ATOM 4577 C CA . VAL B 1 270 ? -35.625 -2.679 -62.121 1.00 34.49 277 VAL G CA 1
ATOM 4578 C C . VAL B 1 270 ? -36.383 -1.582 -61.376 1.00 37.47 277 VAL G C 1
ATOM 4579 O O . VAL B 1 270 ? -37.452 -1.146 -61.805 1.00 39.30 277 VAL G O 1
ATOM 4583 N N . ILE B 1 271 ? -35.821 -1.153 -60.248 1.00 39.68 278 ILE G N 1
ATOM 4584 C CA . ILE B 1 271 ? -36.456 -0.177 -59.361 1.00 39.10 278 ILE G CA 1
ATOM 4585 C C . ILE B 1 271 ? -36.367 1.235 -59.916 1.00 37.35 278 ILE G C 1
ATOM 4586 O O . ILE B 1 271 ? -37.330 1.995 -59.865 1.00 40.17 278 ILE G O 1
ATOM 4591 N N . ASN B 1 272 ? -35.187 1.591 -60.409 1.00 39.43 279 ASN G N 1
ATOM 4592 C CA . ASN B 1 272 ? -34.936 2.929 -60.936 1.00 40.28 279 ASN G CA 1
ATOM 4593 C C . ASN B 1 272 ? -35.860 3.230 -62.106 1.00 42.79 279 ASN G C 1
ATOM 4594 O O . ASN B 1 272 ? -35.836 2.540 -63.127 1.00 44.05 279 ASN G O 1
ATOM 4599 N N . MET B 1 273 ? -36.696 4.248 -61.944 1.00 45.14 280 MET G N 1
ATOM 4600 C CA . MET B 1 273 ? -37.662 4.607 -62.976 1.00 50.78 280 MET G CA 1
ATOM 4601 C C . MET B 1 273 ? -36.939 5.049 -64.238 1.00 48.05 280 MET G C 1
ATOM 4602 O O . MET B 1 273 ? -36.347 6.130 -64.271 1.00 42.89 280 MET G O 1
ATOM 4604 N N . GLU B 1 274 ? -36.994 4.202 -65.266 1.00 50.36 281 GLU G N 1
ATOM 4605 C CA . GLU B 1 274 ? -36.274 4.434 -66.516 1.00 51.94 281 GLU G CA 1
ATOM 4606 C C . GLU B 1 274 ? -35.025 5.258 -66.255 1.00 50.53 281 GLU G C 1
ATOM 4607 O O . GLU B 1 274 ? -34.816 6.312 -66.865 1.00 56.33 281 GLU G O 1
ATOM 4609 N N . HIS B 1 275 ? -34.212 4.777 -65.323 1.00 48.06 282 HIS G N 1
ATOM 4610 C CA . HIS B 1 275 ? -32.991 5.464 -64.942 1.00 49.41 282 HIS G CA 1
ATOM 4611 C C . HIS B 1 275 ? -31.789 4.565 -65.182 1.00 49.61 282 HIS G C 1
ATOM 4612 O O . HIS B 1 275 ? -31.765 3.405 -64.764 1.00 42.35 282 HIS G O 1
ATOM 4614 N N . THR B 1 276 ? -30.792 5.115 -65.865 1.00 56.55 283 THR G N 1
ATOM 4615 C CA . THR B 1 276 ? -29.541 4.407 -66.090 1.00 50.93 283 THR G CA 1
ATOM 4616 C C . THR B 1 276 ? -29.792 3.091 -66.821 1.00 40.50 283 THR G C 1
ATOM 4617 O O . THR B 1 276 ? -30.872 2.867 -67.373 1.00 40.07 283 THR G O 1
ATOM 4621 N N . ARG B 1 277 ? -28.792 2.220 -66.801 1.00 38.93 284 ARG G N 1
ATOM 4622 C CA . ARG B 1 277 ? -28.858 0.972 -67.535 1.00 40.17 284 ARG G CA 1
ATOM 4623 C C . ARG B 1 277 ? -28.085 -0.128 -66.818 1.00 35.73 284 ARG G C 1
ATOM 4624 O O . ARG B 1 277 ? -27.142 0.145 -66.081 1.00 36.16 284 ARG G O 1
ATOM 4627 N N . LEU B 1 278 ? -28.489 -1.374 -67.033 1.00 36.18 285 LEU G N 1
ATOM 4628 C CA . LEU B 1 278 ? -27.802 -2.497 -66.421 1.00 35.38 285 LEU G CA 1
ATOM 4629 C C . LEU B 1 278 ? -26.396 -2.568 -66.978 1.00 37.87 285 LEU G C 1
ATOM 4630 O O . LEU B 1 278 ? -26.201 -2.987 -68.125 1.00 39.09 285 LEU G O 1
ATOM 4635 N N . CYS B 1 279 ? -25.420 -2.147 -66.176 1.00 36.29 286 CYS G N 1
ATOM 4636 C CA . CYS B 1 279 ? -24.022 -2.178 -66.598 1.00 34.46 286 CYS G CA 1
ATOM 4637 C C . CYS B 1 279 ? -23.283 -3.417 -66.078 1.00 36.00 286 CYS G C 1
ATOM 4638 O O . CYS B 1 279 ? -22.158 -3.699 -66.509 1.00 37.22 286 CYS G O 1
ATOM 4641 N N . GLY B 1 280 ? -23.929 -4.157 -65.169 1.00 35.36 287 GLY G N 1
ATOM 4642 C CA . GLY B 1 280 ? -23.391 -5.400 -64.626 1.00 31.43 287 GLY G CA 1
ATOM 4643 C C . GLY B 1 280 ? -24.008 -5.794 -63.289 1.00 33.43 287 GLY G C 1
ATOM 4644 O O . GLY B 1 280 ? -24.868 -5.078 -62.766 1.00 34.25 287 GLY G O 1
ATOM 4645 N N . PHE B 1 281 ? -23.560 -6.920 -62.726 1.00 30.62 288 PHE G N 1
ATOM 4646 C CA . PHE B 1 281 ? -24.079 -7.432 -61.450 1.00 31.46 288 PHE G CA 1
ATOM 4647 C C . PHE B 1 281 ? -23.050 -7.421 -60.319 1.00 31.92 288 PHE G C 1
ATOM 4648 O O . PHE B 1 281 ? -21.861 -7.599 -60.558 1.00 31.50 288 PHE G O 1
ATOM 4656 N N . GLY B 1 282 ? -23.519 -7.227 -59.085 1.00 33.46 289 GLY G N 1
ATOM 4657 C CA . GLY B 1 282 ? -22.653 -7.233 -57.916 1.00 25.00 289 GLY G CA 1
ATOM 4658 C C . GLY B 1 282 ? -22.989 -8.417 -57.020 1.00 33.39 289 GLY G C 1
ATOM 4659 O O . GLY B 1 282 ? -24.159 -8.727 -56.777 1.00 33.68 289 GLY G O 1
ATOM 4660 N N . GLY B 1 283 ? -21.962 -9.105 -56.544 1.00 31.37 290 GLY G N 1
ATOM 4661 C CA . GLY B 1 283 ? -22.166 -10.227 -55.650 1.00 32.49 290 GLY G CA 1
ATOM 4662 C C . GLY B 1 283 ? -21.562 -9.990 -54.274 1.00 30.79 290 GLY G C 1
ATOM 4663 O O . GLY B 1 283 ? -20.413 -9.552 -54.136 1.00 28.64 290 GLY G O 1
ATOM 4664 N N . TRP B 1 284 ? -22.349 -10.274 -53.246 1.00 31.05 291 TRP G N 1
ATOM 4665 C CA . TRP B 1 284 ? -21.886 -10.113 -51.881 1.00 28.92 291 TRP G CA 1
ATOM 4666 C C . TRP B 1 284 ? -22.476 -11.190 -51.009 1.00 31.02 291 TRP G C 1
ATOM 4667 O O . TRP B 1 284 ? -23.252 -12.032 -51.495 1.00 29.85 291 TRP G O 1
ATOM 4678 N N . PHE B 1 285 ? -22.094 -11.185 -49.732 1.00 31.24 292 PHE G N 1
ATOM 4679 C CA . PHE B 1 285 ? -22.574 -12.214 -48.808 1.00 30.82 292 PHE G CA 1
ATOM 4680 C C . PHE B 1 285 ? -23.025 -11.701 -47.439 1.00 30.82 292 PHE G C 1
ATOM 4681 O O . PHE B 1 285 ? -22.800 -10.539 -47.087 1.00 30.53 292 PHE G O 1
ATOM 4689 N N . ASP B 1 286 ? -23.707 -12.578 -46.704 1.00 31.32 293 ASP G N 1
ATOM 4690 C CA . ASP B 1 286 ? -24.107 -12.339 -45.319 1.00 29.75 293 ASP G CA 1
ATOM 4691 C C . ASP B 1 286 ? -23.673 -13.536 -44.533 1.00 28.49 293 ASP G C 1
ATOM 4692 O O . ASP B 1 286 ? -23.686 -14.667 -45.031 1.00 24.89 293 ASP G O 1
ATOM 4697 N N . VAL B 1 287 ? -23.354 -13.287 -43.277 1.00 30.75 294 VAL G N 1
ATOM 4698 C CA . VAL B 1 287 ? -23.031 -14.344 -42.345 1.00 29.21 294 VAL G CA 1
ATOM 4699 C C . VAL B 1 287 ? -23.684 -13.995 -41.008 1.00 29.73 294 VAL G C 1
ATOM 4700 O O . VAL B 1 287 ? -23.735 -12.819 -40.630 1.00 29.87 294 VAL G O 1
ATOM 4704 N N . GLN B 1 288 ? -24.219 -15.012 -40.326 1.00 29.17 295 GLN G N 1
ATOM 4705 C CA . GLN B 1 288 ? -25.031 -14.820 -39.122 1.00 28.82 295 GLN G CA 1
ATOM 4706 C C . GLN B 1 288 ? -24.554 -15.675 -37.967 1.00 28.47 295 GLN G C 1
ATOM 4707 O O . GLN B 1 288 ? -24.351 -16.876 -38.126 1.00 30.26 295 GLN G O 1
ATOM 4713 N N . PHE B 1 289 ? -24.404 -15.070 -36.795 1.00 28.90 296 PHE G N 1
ATOM 4714 C CA . PHE B 1 289 ? -24.011 -15.833 -35.616 1.00 29.64 296 PHE G CA 1
ATOM 4715 C C . PHE B 1 289 ? -25.224 -15.952 -34.729 1.00 28.62 296 PHE G C 1
ATOM 4716 O O . PHE B 1 289 ? -25.412 -15.151 -33.817 1.00 29.20 296 PHE G O 1
ATOM 4724 N N . SER B 1 290 ? -26.051 -16.950 -35.024 1.00 32.02 297 SER G N 1
ATOM 4725 C CA . SER B 1 290 ? -27.360 -17.100 -34.390 1.00 31.55 297 SER G CA 1
ATOM 4726 C C . SER B 1 290 ? -27.461 -18.344 -33.526 1.00 27.56 297 SER G C 1
ATOM 4727 O O . SER B 1 290 ? -28.520 -18.635 -32.974 1.00 30.23 297 SER G O 1
ATOM 4730 N N . GLY B 1 291 ? -26.361 -19.079 -33.422 1.00 27.12 298 GLY G N 1
ATOM 4731 C CA . GLY B 1 291 ? -26.316 -20.259 -32.589 1.00 25.34 298 GLY G CA 1
ATOM 4732 C C . GLY B 1 291 ? -27.127 -21.421 -33.120 1.00 30.96 298 GLY G C 1
ATOM 4733 O O . GLY B 1 291 ? -27.481 -21.485 -34.299 1.00 32.56 298 GLY G O 1
ATOM 4734 N N . ARG B 1 292 ? -27.416 -22.368 -32.240 1.00 34.21 299 ARG G N 1
ATOM 4735 C CA . ARG B 1 292 ? -28.116 -23.589 -32.644 1.00 34.47 299 ARG G CA 1
ATOM 4736 C C . ARG B 1 292 ? -29.595 -23.397 -32.303 1.00 36.44 299 ARG G C 1
ATOM 4737 O O . ARG B 1 292 ? -29.914 -22.661 -31.381 1.00 39.43 299 ARG G O 1
ATOM 4745 N N . LYS B 1 293 ? -30.473 -24.061 -33.047 1.00 40.56 300 LYS G N 1
ATOM 4746 C CA . LYS B 1 293 ? -31.907 -23.970 -32.801 1.00 39.89 300 LYS G CA 1
ATOM 4747 C C . LYS B 1 293 ? -32.228 -24.300 -31.348 1.00 39.62 300 LYS G C 1
ATOM 4748 O O . LYS B 1 293 ? -33.091 -23.673 -30.733 1.00 44.49 300 LYS G O 1
ATOM 4750 N N . GLU B 1 294 ? -31.526 -25.289 -30.804 1.00 41.96 301 GLU G N 1
ATOM 4751 C CA . GLU B 1 294 ? -31.720 -25.694 -29.417 1.00 36.12 301 GLU G CA 1
ATOM 4752 C C . GLU B 1 294 ? -30.989 -24.749 -28.470 1.00 35.56 301 GLU G C 1
ATOM 4753 O O . GLU B 1 294 ? -31.559 -24.276 -27.487 1.00 41.74 301 GLU G O 1
ATOM 4759 N N . ASP B 1 295 ? -29.724 -24.477 -28.775 1.00 34.77 302 ASP G N 1
ATOM 4760 C CA . ASP B 1 295 ? -28.918 -23.573 -27.964 1.00 34.91 302 ASP G CA 1
ATOM 4761 C C . ASP B 1 295 ? -28.727 -22.253 -28.701 1.00 32.58 302 ASP G C 1
ATOM 4762 O O . ASP B 1 295 ? -27.671 -22.000 -29.282 1.00 32.77 302 ASP G O 1
ATOM 4767 N N . PRO B 1 296 ? -29.760 -21.418 -28.678 1.00 32.62 303 PRO G N 1
ATOM 4768 C CA . PRO B 1 296 ? -29.754 -20.151 -29.415 1.00 32.71 303 PRO G CA 1
ATOM 4769 C C . PRO B 1 296 ? -28.654 -19.214 -28.930 1.00 29.17 303 PRO G C 1
ATOM 4770 O O . PRO B 1 296 ? -28.088 -19.447 -27.865 1.00 29.66 303 PRO G O 1
ATOM 4774 N N . ALA B 1 297 ? -28.354 -18.183 -29.715 1.00 27.08 304 ALA G N 1
ATOM 4775 C CA . ALA B 1 297 ? -27.489 -17.094 -29.271 1.00 29.04 304 ALA G CA 1
ATOM 4776 C C . ALA B 1 297 ? -28.217 -16.329 -28.190 1.00 30.03 304 ALA G C 1
ATOM 4777 O O . ALA B 1 297 ? -29.390 -16.590 -27.935 1.00 30.70 304 ALA G O 1
ATOM 4779 N N . GLN B 1 298 ? -27.518 -15.391 -27.557 1.00 29.93 305 GLN G N 1
ATOM 4780 C CA . GLN B 1 298 ? -28.149 -14.418 -26.679 1.00 27.29 305 GLN G CA 1
ATOM 4781 C C . GLN B 1 298 ? -28.229 -13.094 -27.425 1.00 28.14 305 GLN G C 1
ATOM 4782 O O . GLN B 1 298 ? -29.023 -12.207 -27.082 1.00 28.86 305 GLN G O 1
ATOM 4788 N N . GLN B 1 299 ? -27.387 -12.969 -28.447 1.00 27.33 306 GLN G N 1
ATOM 4789 C CA . GLN B 1 299 ? -27.438 -11.833 -29.358 1.00 29.37 306 GLN G CA 1
ATOM 4790 C C . GLN B 1 299 ? -26.950 -12.196 -30.747 1.00 27.91 306 GLN G C 1
ATOM 4791 O O . GLN B 1 299 ? -25.753 -12.303 -30.978 1.00 27.53 306 GLN G O 1
ATOM 4797 N N . GLU B 1 300 ? -27.884 -12.387 -31.670 1.00 29.41 307 GLU G N 1
ATOM 4798 C CA . GLU B 1 300 ? -27.523 -12.604 -33.056 1.00 30.61 307 GLU G CA 1
ATOM 4799 C C . GLU B 1 300 ? -26.606 -11.476 -33.488 1.00 32.65 307 GLU G C 1
ATOM 4800 O O . GLU B 1 300 ? -26.858 -10.306 -33.194 1.00 36.88 307 GLU G O 1
ATOM 4806 N N . ILE B 1 301 ? -25.536 -11.829 -34.180 1.00 29.29 308 ILE G N 1
ATOM 4807 C CA . ILE B 1 301 ? -24.701 -10.837 -34.810 1.00 29.85 308 ILE G CA 1
ATOM 4808 C C . ILE B 1 301 ? -24.693 -11.117 -36.303 1.00 33.54 308 ILE G C 1
ATOM 4809 O O . ILE B 1 301 ? -24.700 -12.284 -36.732 1.00 31.05 308 ILE G O 1
ATOM 4814 N N . GLU B 1 302 ? -24.702 -10.048 -37.100 1.00 31.27 309 GLU G N 1
ATOM 4815 C CA . GLU B 1 302 ? -24.631 -10.207 -38.543 1.00 32.93 309 GLU G CA 1
ATOM 4816 C C . GLU B 1 302 ? -23.419 -9.577 -39.171 1.00 33.07 309 GLU G C 1
ATOM 4817 O O . GLU B 1 302 ? -23.155 -8.381 -38.960 1.00 34.82 309 GLU G O 1
ATOM 4823 N N . LEU B 1 303 ? -22.720 -10.360 -39.989 1.00 32.63 310 LEU G N 1
ATOM 4824 C CA . LEU B 1 303 ? -21.659 -9.786 -40.805 1.00 29.18 310 LEU G CA 1
ATOM 4825 C C . LEU B 1 303 ? -22.100 -9.757 -42.261 1.00 24.70 310 LEU G C 1
ATOM 4826 O O . LEU B 1 303 ? -22.246 -10.822 -42.891 1.00 28.47 310 LEU G O 1
ATOM 4831 N N . THR B 1 304 ? -22.278 -8.550 -42.802 1.00 26.02 311 THR G N 1
ATOM 4832 C CA . THR B 1 304 ? -22.701 -8.388 -44.192 1.00 25.17 311 THR G CA 1
ATOM 4833 C C . THR B 1 304 ? -21.652 -7.615 -45.004 1.00 28.21 311 THR G C 1
ATOM 4834 O O . THR B 1 304 ? -20.935 -6.770 -44.458 1.00 26.80 311 THR G O 1
ATOM 4838 N N . THR B 1 305 ? -21.528 -7.943 -46.290 1.00 30.20 312 THR G N 1
ATOM 4839 C CA . THR B 1 305 ? -20.686 -7.170 -47.200 1.00 26.92 312 THR G CA 1
ATOM 4840 C C . THR B 1 305 ? -21.556 -6.429 -48.211 1.00 27.45 312 THR G C 1
ATOM 4841 O O . THR B 1 305 ? -21.082 -5.965 -49.246 1.00 28.93 312 THR G O 1
ATOM 4845 N N . ALA B 1 306 ? -22.838 -6.302 -47.894 1.00 28.11 313 ALA G N 1
ATOM 4846 C CA . ALA B 1 306 ? -23.723 -5.497 -48.719 1.00 29.02 313 ALA G CA 1
ATOM 4847 C C . ALA B 1 306 ? -23.053 -4.149 -48.929 1.00 29.09 313 ALA G C 1
ATOM 4848 O O . ALA B 1 306 ? -22.282 -3.701 -48.081 1.00 32.47 313 ALA G O 1
ATOM 4850 N N . PRO B 1 307 ? -23.315 -3.513 -50.077 1.00 31.66 314 PRO G N 1
ATOM 4851 C CA . PRO B 1 307 ? -22.831 -2.151 -50.319 1.00 31.74 314 PRO G CA 1
ATOM 4852 C C . PRO B 1 307 ? -23.365 -1.236 -49.226 1.00 35.36 314 PRO G C 1
ATOM 4853 O O . PRO B 1 307 ? -24.523 -1.406 -48.847 1.00 34.80 314 PRO G O 1
ATOM 4857 N N . SER B 1 308 ? -22.560 -0.295 -48.729 1.00 38.10 315 SER G N 1
ATOM 4858 C CA . SER B 1 308 ? -22.959 0.480 -47.547 1.00 38.46 315 SER G CA 1
ATOM 4859 C C . SER B 1 308 ? -22.763 1.997 -47.614 1.00 37.49 315 SER G C 1
ATOM 4860 O O . SER B 1 308 ? -23.647 2.756 -47.206 1.00 40.73 315 SER G O 1
ATOM 4863 N N . GLU B 1 309 ? -21.598 2.432 -48.083 1.00 35.13 316 GLU G N 1
ATOM 4864 C CA . GLU B 1 309 ? -21.234 3.866 -48.111 1.00 41.34 316 GLU G CA 1
ATOM 4865 C C . GLU B 1 309 ? -20.577 4.353 -46.807 1.00 41.82 316 GLU G C 1
ATOM 4866 O O . GLU B 1 309 ? -20.329 5.547 -46.632 1.00 38.73 316 GLU G O 1
ATOM 4868 N N . GLN B 1 310 ? -20.292 3.413 -45.908 1.00 42.47 317 GLN G N 1
ATOM 4869 C CA . GLN B 1 310 ? -19.515 3.702 -44.703 1.00 43.00 317 GLN G CA 1
ATOM 4870 C C . GLN B 1 310 ? -18.909 2.439 -44.066 1.00 44.47 317 GLN G C 1
ATOM 4871 O O . GLN B 1 310 ? -17.926 2.523 -43.330 1.00 50.17 317 GLN G O 1
ATOM 4877 N N . HIS B 1 311 ? -19.474 1.273 -44.366 1.00 40.27 318 HIS G N 1
ATOM 4878 C CA . HIS B 1 311 ? -18.965 0.016 -43.817 1.00 41.62 318 HIS G CA 1
ATOM 4879 C C . HIS B 1 311 ? -18.271 -0.828 -44.870 1.00 40.07 318 HIS G C 1
ATOM 4880 O O . HIS B 1 311 ? -18.819 -1.838 -45.306 1.00 38.56 318 HIS G O 1
ATOM 4887 N N . CYS B 1 312 ? -17.049 -0.458 -45.240 1.00 43.62 319 CYS G N 1
ATOM 4888 C CA . CYS B 1 312 ? -16.291 -1.228 -46.226 1.00 37.05 319 CYS G CA 1
ATOM 4889 C C . CYS B 1 312 ? -15.468 -2.360 -45.600 1.00 41.00 319 CYS G C 1
ATOM 4890 O O . CYS B 1 312 ? -14.706 -2.139 -44.659 1.00 42.67 319 CYS G O 1
ATOM 4893 N N . THR B 1 313 ? -15.625 -3.568 -46.138 1.00 36.79 320 THR G N 1
ATOM 4894 C CA . THR B 1 313 ? -14.841 -4.740 -45.702 1.00 32.80 320 THR G CA 1
ATOM 4895 C C . THR B 1 313 ? -13.873 -5.182 -46.812 1.00 32.55 320 THR G C 1
ATOM 4896 O O . THR B 1 313 ? -14.073 -4.846 -47.982 1.00 31.56 320 THR G O 1
ATOM 4900 N N . HIS B 1 314 ? -12.843 -5.956 -46.462 1.00 33.08 321 HIS G N 1
ATOM 4901 C CA . HIS B 1 314 ? -11.858 -6.392 -47.464 1.00 31.36 321 HIS G CA 1
ATOM 4902 C C . HIS B 1 314 ? -12.431 -7.228 -48.617 1.00 29.29 321 HIS G C 1
ATOM 4903 O O . HIS B 1 314 ? -11.866 -7.238 -49.705 1.00 30.91 321 HIS G O 1
ATOM 4910 N N . TRP B 1 315 ? -13.550 -7.912 -48.388 1.00 29.73 322 TRP G N 1
ATOM 4911 C CA . TRP B 1 315 ? -14.227 -8.640 -49.463 1.00 30.28 322 TRP G CA 1
ATOM 4912 C C . TRP B 1 315 ? -14.795 -7.688 -50.533 1.00 33.28 322 TRP G C 1
ATOM 4913 O O . TRP B 1 315 ? -14.760 -7.989 -51.733 1.00 31.48 322 TRP G O 1
ATOM 4924 N N . GLY B 1 316 ? -15.324 -6.545 -50.096 1.00 31.33 323 GLY G N 1
ATOM 4925 C CA . GLY B 1 316 ? -15.986 -5.634 -51.014 1.00 31.15 323 GLY G CA 1
ATOM 4926 C C . GLY B 1 316 ? -17.129 -6.378 -51.671 1.00 30.66 323 GLY G C 1
ATOM 4927 O O . GLY B 1 316 ? -17.761 -7.215 -51.020 1.00 29.86 323 GLY G O 1
ATOM 4928 N N . GLN B 1 317 ? -17.395 -6.079 -52.942 1.00 30.44 324 GLN G N 1
ATOM 4929 C CA . GLN B 1 317 ? -18.311 -6.883 -53.751 1.00 29.96 324 GLN G CA 1
ATOM 4930 C C . GLN B 1 317 ? -17.636 -7.373 -55.029 1.00 30.49 324 GLN G C 1
ATOM 4931 O O . GLN B 1 317 ? -16.551 -6.922 -55.388 1.00 27.85 324 GLN G O 1
ATOM 4937 N N . GLN B 1 318 ? -18.292 -8.303 -55.711 1.00 31.10 325 GLN G N 1
ATOM 4938 C CA . GLN B 1 318 ? -17.799 -8.824 -56.976 1.00 29.68 325 GLN G CA 1
ATOM 4939 C C . GLN B 1 318 ? -18.621 -8.249 -58.130 1.00 29.54 325 GLN G C 1
ATOM 4940 O O . GLN B 1 318 ? -19.843 -8.347 -58.142 1.00 31.25 325 GLN G O 1
ATOM 4946 N N . VAL B 1 319 ? -17.961 -7.643 -59.103 1.00 28.80 326 VAL G N 1
ATOM 4947 C CA . VAL B 1 319 ? -18.703 -7.064 -60.212 1.00 28.59 326 VAL G CA 1
ATOM 4948 C C . VAL B 1 319 ? -18.587 -7.875 -61.517 1.00 32.35 326 VAL G C 1
ATOM 4949 O O . VAL B 1 319 ? -17.494 -8.096 -62.056 1.00 32.70 326 VAL G O 1
ATOM 4953 N N . PHE B 1 320 ? -19.725 -8.342 -62.008 1.00 29.28 327 PHE G N 1
ATOM 4954 C CA . PHE B 1 320 ? -19.740 -9.111 -63.237 1.00 34.28 327 PHE G CA 1
ATOM 4955 C C . PHE B 1 320 ? -20.121 -8.181 -64.380 1.00 31.70 327 PHE G C 1
ATOM 4956 O O . PHE B 1 320 ? -21.292 -7.908 -64.612 1.00 29.57 327 PHE G O 1
ATOM 4964 N N . ILE B 1 321 ? -19.098 -7.682 -65.067 1.00 33.23 328 ILE G N 1
ATOM 4965 C CA . ILE B 1 321 ? -19.248 -6.699 -66.136 1.00 33.86 328 ILE G CA 1
ATOM 4966 C C . ILE B 1 321 ? -20.181 -7.158 -67.254 1.00 35.89 328 ILE G C 1
ATOM 4967 O O . ILE B 1 321 ? -20.298 -8.348 -67.539 1.00 36.33 328 ILE G O 1
ATOM 4972 N N . MET B 1 322 ? -20.841 -6.191 -67.883 1.00 38.54 329 MET G N 1
ATOM 4973 C CA . MET B 1 322 ? -21.741 -6.453 -68.996 1.00 38.10 329 MET G CA 1
ATOM 4974 C C . MET B 1 322 ? -21.028 -6.100 -70.297 1.00 40.16 329 MET G C 1
ATOM 4975 O O . MET B 1 322 ? -20.578 -4.964 -70.484 1.00 37.79 329 MET G O 1
ATOM 4980 N N . SER B 1 323 ? -20.909 -7.075 -71.192 1.00 42.47 330 SER G N 1
ATOM 4981 C CA . SER B 1 323 ? -20.272 -6.838 -72.483 1.00 42.48 330 SER G CA 1
ATOM 4982 C C . SER B 1 323 ? -20.961 -5.672 -73.193 1.00 45.40 330 SER G C 1
ATOM 4983 O O . SER B 1 323 ? -20.311 -4.824 -73.817 1.00 46.79 330 SER G O 1
ATOM 4986 N N . ASN B 1 324 ? -22.286 -5.630 -73.079 1.00 45.59 331 ASN G N 1
ATOM 4987 C CA . ASN B 1 324 ? -23.079 -4.561 -73.669 1.00 41.98 331 ASN G CA 1
ATOM 4988 C C . ASN B 1 324 ? -24.155 -4.028 -72.716 1.00 39.75 331 ASN G C 1
ATOM 4989 O O . ASN B 1 324 ? -25.164 -4.686 -72.457 1.00 40.16 331 ASN G O 1
ATOM 4991 N N . PRO B 1 325 ? -24.005 -2.856 -72.193 1.00 40.86 332 PRO G N 1
ATOM 4992 C CA . PRO B 1 325 ? -25.075 -2.391 -71.338 1.00 38.37 332 PRO G CA 1
ATOM 4993 C C . PRO B 1 325 ? -26.334 -2.132 -72.136 1.00 42.53 332 PRO G C 1
ATOM 4994 O O . PRO B 1 325 ? -26.204 -1.809 -73.288 1.00 47.93 332 PRO G O 1
ATOM 4998 N N . ILE B 1 326 ? -27.513 -2.302 -71.555 1.00 41.40 333 ILE G N 1
ATOM 4999 C CA . ILE B 1 326 ? -28.772 -1.989 -72.210 1.00 44.17 333 ILE G CA 1
ATOM 5000 C C . ILE B 1 326 ? -29.519 -1.024 -71.331 1.00 43.99 333 ILE G C 1
ATOM 5001 O O . ILE B 1 326 ? -29.302 -0.962 -70.176 1.00 42.71 333 ILE G O 1
ATOM 5006 N N . ASN B 1 327 ? -30.439 -0.270 -71.871 1.00 44.43 334 ASN G N 1
ATOM 5007 C CA . ASN B 1 327 ? -31.225 0.546 -70.980 1.00 45.54 334 ASN G CA 1
ATOM 5008 C C . ASN B 1 327 ? -32.355 -0.199 -70.408 1.00 42.96 334 ASN G C 1
ATOM 5009 O O . ASN B 1 327 ? -32.785 -1.179 -70.938 1.00 40.33 334 ASN G O 1
ATOM 5014 N N . VAL B 1 328 ? -32.819 0.305 -69.296 1.00 42.93 335 VAL G N 1
ATOM 5015 C CA . VAL B 1 328 ? -33.716 -0.420 -68.484 1.00 38.74 335 VAL G CA 1
ATOM 5016 C C . VAL B 1 328 ? -34.625 0.583 -67.833 1.00 43.93 335 VAL G C 1
ATOM 5017 O O . VAL B 1 328 ? -34.210 1.619 -67.384 1.00 42.81 335 VAL G O 1
ATOM 5021 N N . GLU B 1 329 ? -35.899 0.274 -67.855 1.00 46.46 336 GLU G N 1
ATOM 5022 C CA . GLU B 1 329 ? -36.904 1.156 -67.268 1.00 45.44 336 GLU G CA 1
ATOM 5023 C C . GLU B 1 329 ? -37.611 0.527 -66.072 1.00 44.89 336 GLU G C 1
ATOM 5024 O O . GLU B 1 329 ? -37.643 -0.699 -65.935 1.00 42.54 336 GLU G O 1
ATOM 5030 N N . GLU B 1 330 ? -38.184 1.371 -65.216 1.00 43.54 337 GLU G N 1
ATOM 5031 C CA . GLU B 1 330 ? -38.891 0.905 -64.024 1.00 40.88 337 GLU G CA 1
ATOM 5032 C C . GLU B 1 330 ? -39.850 -0.238 -64.335 1.00 38.88 337 GLU G C 1
ATOM 5033 O O . GLU B 1 330 ? -40.557 -0.222 -65.340 1.00 36.67 337 GLU G O 1
ATOM 5035 N N . GLY B 1 331 ? -39.882 -1.227 -63.453 1.00 42.00 338 GLY G N 1
ATOM 5036 C CA . GLY B 1 331 ? -40.784 -2.347 -63.619 1.00 37.22 338 GLY G CA 1
ATOM 5037 C C . GLY B 1 331 ? -40.284 -3.340 -64.645 1.00 38.20 338 GLY G C 1
ATOM 5038 O O . GLY B 1 331 ? -40.940 -4.349 -64.905 1.00 36.98 338 GLY G O 1
ATOM 5039 N N . ASP B 1 332 ? -39.127 -3.057 -65.240 1.00 38.73 339 ASP G N 1
ATOM 5040 C CA . ASP B 1 332 ? -38.494 -4.037 -66.118 1.00 43.04 339 ASP G CA 1
ATOM 5041 C C . ASP B 1 332 ? -38.295 -5.322 -65.309 1.00 38.90 339 ASP G C 1
ATOM 5042 O O . ASP B 1 332 ? -38.186 -5.285 -64.087 1.00 41.34 339 ASP G O 1
ATOM 5047 N N . ASN B 1 333 ? -38.279 -6.456 -65.989 1.00 40.40 340 ASN G N 1
ATOM 5048 C CA . ASN B 1 333 ? -38.287 -7.751 -65.319 1.00 41.86 340 ASN G CA 1
ATOM 5049 C C . ASN B 1 333 ? -37.051 -8.565 -65.713 1.00 42.00 340 ASN G C 1
ATOM 5050 O O . ASN B 1 333 ? -36.901 -8.958 -66.870 1.00 43.73 340 ASN G O 1
ATOM 5055 N N . LEU B 1 334 ? -36.154 -8.792 -64.759 1.00 36.70 341 LEU G N 1
ATOM 5056 C CA . LEU B 1 334 ? -34.953 -9.565 -65.025 1.00 33.66 341 LEU G CA 1
ATOM 5057 C C . LEU B 1 334 ? -35.090 -11.012 -64.555 1.00 37.78 341 LEU G C 1
ATOM 5058 O O . LEU B 1 334 ? -35.011 -11.300 -63.360 1.00 36.86 341 LEU G O 1
ATOM 5063 N N . ASN B 1 335 ? -35.305 -11.929 -65.491 1.00 41.32 342 ASN G N 1
ATOM 5064 C CA . ASN B 1 335 ? -35.272 -13.351 -65.158 1.00 40.05 342 ASN G CA 1
ATOM 5065 C C . ASN B 1 335 ? -33.829 -13.826 -65.224 1.00 41.09 342 ASN G C 1
ATOM 5066 O O . ASN B 1 335 ? -33.222 -13.824 -66.294 1.00 43.43 342 ASN G O 1
ATOM 5071 N N . LEU B 1 336 ? -33.269 -14.223 -64.089 1.00 38.54 343 LEU G N 1
ATOM 5072 C CA . LEU B 1 336 ? -31.853 -14.574 -64.044 1.00 38.63 343 LEU G CA 1
ATOM 5073 C C . LEU B 1 336 ? -31.682 -16.030 -63.653 1.00 37.73 343 LEU G C 1
ATOM 5074 O O . LEU B 1 336 ? -32.306 -16.498 -62.701 1.00 40.86 343 LEU G O 1
ATOM 5079 N N . GLY B 1 337 ? -30.855 -16.750 -64.402 1.00 33.49 344 GLY G N 1
ATOM 5080 C CA . GLY B 1 337 ? -30.541 -18.127 -64.079 1.00 35.89 344 GLY G CA 1
ATOM 5081 C C . GLY B 1 337 ? -29.056 -18.244 -63.811 1.00 41.45 344 GLY G C 1
ATOM 5082 O O . GLY B 1 337 ? -28.231 -17.758 -64.603 1.00 39.14 344 GLY G O 1
ATOM 5083 N N . LEU B 1 338 ? -28.703 -18.866 -62.688 1.00 37.18 345 LEU G N 1
ATOM 5084 C CA . LEU B 1 338 ? -27.302 -18.974 -62.301 1.00 31.54 345 LEU G CA 1
ATOM 5085 C C . LEU B 1 338 ? -26.843 -20.414 -62.218 1.00 33.26 345 LEU G C 1
ATOM 5086 O O . LEU B 1 338 ? -27.524 -21.282 -61.670 1.00 34.83 345 LEU G O 1
ATOM 5091 N N . LEU B 1 339 ? -25.670 -20.660 -62.764 1.00 34.04 346 LEU G N 1
ATOM 5092 C CA . LEU B 1 339 ? -25.041 -21.938 -62.563 1.00 37.22 346 LEU G CA 1
ATOM 5093 C C . LEU B 1 339 ? -23.704 -21.724 -61.881 1.00 38.54 346 LEU G C 1
ATOM 5094 O O . LEU B 1 339 ? -22.690 -21.467 -62.533 1.00 35.25 346 LEU G O 1
ATOM 5099 N N . MET B 1 340 ? -23.722 -21.821 -60.558 1.00 38.19 347 MET G N 1
ATOM 5100 C CA . MET B 1 340 ? -22.529 -21.710 -59.742 1.00 36.19 347 MET G CA 1
ATOM 5101 C C . MET B 1 340 ? -21.832 -23.064 -59.726 1.00 38.86 347 MET G C 1
ATOM 5102 O O . MET B 1 340 ? -22.430 -24.060 -59.326 1.00 42.56 347 MET G O 1
ATOM 5107 N N . SER B 1 341 ? -20.583 -23.108 -60.187 1.00 39.83 348 SER G N 1
ATOM 5108 C CA . SER B 1 341 ? -19.785 -24.337 -60.150 1.00 37.12 348 SER G CA 1
ATOM 5109 C C . SER B 1 341 ? -18.285 -24.032 -60.090 1.00 40.23 348 SER G C 1
ATOM 5110 O O . SER B 1 341 ? -17.862 -22.904 -60.370 1.00 40.56 348 SER G O 1
ATOM 5113 N N . ARG B 1 342 ? -17.491 -25.037 -59.721 1.00 38.32 349 ARG G N 1
ATOM 5114 C CA . ARG B 1 342 ? -16.063 -24.847 -59.455 1.00 35.44 349 ARG G CA 1
ATOM 5115 C C . ARG B 1 342 ? -15.178 -25.412 -60.564 1.00 38.37 349 ARG G C 1
ATOM 5116 O O . ARG B 1 342 ? -15.388 -26.529 -61.030 1.00 43.97 349 ARG G O 1
ATOM 5124 N N . SER B 1 343 ? -14.185 -24.636 -60.988 1.00 40.17 350 SER G N 1
ATOM 5125 C CA . SER B 1 343 ? -13.456 -24.951 -62.219 1.00 44.93 350 SER G CA 1
ATOM 5126 C C . SER B 1 343 ? -12.696 -26.281 -62.186 1.00 47.43 350 SER G C 1
ATOM 5127 O O . SER B 1 343 ? -12.045 -26.622 -61.196 1.00 47.88 350 SER G O 1
ATOM 5130 N N . LYS B 1 344 ? -12.793 -27.028 -63.281 1.00 49.76 351 LYS G N 1
ATOM 5131 C CA . LYS B 1 344 ? -12.106 -28.307 -63.394 1.00 49.83 351 LYS G CA 1
ATOM 5132 C C . LYS B 1 344 ? -10.630 -28.146 -63.048 1.00 50.10 351 LYS G C 1
ATOM 5133 O O . LYS B 1 344 ? -10.061 -28.974 -62.341 1.00 51.23 351 LYS G O 1
ATOM 5135 N N . GLU B 1 345 ? -10.024 -27.066 -63.538 1.00 51.71 352 GLU G N 1
ATOM 5136 C CA . GLU B 1 345 ? -8.601 -26.804 -63.321 1.00 50.39 352 GLU G CA 1
ATOM 5137 C C . GLU B 1 345 ? -8.255 -26.731 -61.836 1.00 50.81 352 GLU G C 1
ATOM 5138 O O . GLU B 1 345 ? -7.621 -27.636 -61.292 1.00 47.24 352 GLU G O 1
ATOM 5140 N N . ASN B 1 346 ? -8.679 -25.647 -61.189 1.00 52.17 353 ASN G N 1
ATOM 5141 C CA . ASN B 1 346 ? -8.440 -25.441 -59.760 1.00 49.47 353 ASN G CA 1
ATOM 5142 C C . ASN B 1 346 ? -9.737 -25.223 -58.978 1.00 47.30 353 ASN G C 1
ATOM 5143 O O . ASN B 1 346 ? -10.316 -24.126 -59.001 1.00 44.22 353 ASN G O 1
ATOM 5148 N N . HIS B 1 347 ? -10.167 -26.269 -58.276 1.00 46.62 354 HIS G N 1
ATOM 5149 C CA . HIS B 1 347 ? -11.450 -26.280 -57.570 1.00 45.34 354 HIS G CA 1
ATOM 5150 C C . HIS B 1 347 ? -11.734 -25.024 -56.728 1.00 41.15 354 HIS G C 1
ATOM 5151 O O . HIS B 1 347 ? -12.863 -24.541 -56.698 1.00 42.64 354 HIS G O 1
ATOM 5158 N N . ARG B 1 348 ? -10.715 -24.482 -56.072 1.00 41.79 355 ARG G N 1
ATOM 5159 C CA . ARG B 1 348 ? -10.899 -23.314 -55.206 1.00 38.72 355 ARG G CA 1
ATOM 5160 C C . ARG B 1 348 ? -11.433 -22.094 -55.960 1.00 40.86 355 ARG G C 1
ATOM 5161 O O . ARG B 1 348 ? -12.026 -21.194 -55.360 1.00 39.96 355 ARG G O 1
ATOM 5169 N N . LEU B 1 349 ? -11.204 -22.055 -57.271 1.00 39.14 356 LEU G N 1
ATOM 5170 C CA . LEU B 1 349 ? -11.719 -20.972 -58.091 1.00 34.40 356 LEU G CA 1
ATOM 5171 C C . LEU B 1 349 ? -13.104 -21.349 -58.576 1.00 34.04 356 LEU G C 1
ATOM 5172 O O . LEU B 1 349 ? -13.515 -22.492 -58.455 1.00 33.19 356 LEU G O 1
ATOM 5177 N N . MET B 1 350 ? -13.828 -20.391 -59.134 1.00 34.20 357 MET G N 1
ATOM 5178 C CA . MET B 1 350 ? -15.211 -20.659 -59.482 1.00 37.11 357 MET G CA 1
ATOM 5179 C C . MET B 1 350 ? -15.565 -20.213 -60.888 1.00 33.82 357 MET G C 1
ATOM 5180 O O . MET B 1 350 ? -14.858 -19.412 -61.493 1.00 34.43 357 MET G O 1
ATOM 5183 N N . GLU B 1 351 ? -16.647 -20.777 -61.411 1.00 35.14 358 GLU G N 1
ATOM 5184 C CA . GLU B 1 351 ? -17.169 -20.410 -62.722 1.00 36.87 358 GLU G CA 1
ATOM 5185 C C . GLU B 1 351 ? -18.673 -20.190 -62.626 1.00 36.00 358 GLU G C 1
ATOM 5186 O O . GLU B 1 351 ? -19.414 -21.101 -62.241 1.00 35.05 358 GLU G O 1
ATOM 5192 N N . ILE B 1 352 ? -19.123 -18.986 -62.964 1.00 35.90 359 ILE G N 1
ATOM 5193 C CA . ILE B 1 352 ? -20.552 -18.677 -62.957 1.00 35.79 359 ILE G CA 1
ATOM 5194 C C . ILE B 1 352 ? -21.113 -18.537 -64.359 1.00 33.78 359 ILE G C 1
ATOM 5195 O O . ILE B 1 352 ? -20.767 -17.601 -65.069 1.00 37.09 359 ILE G O 1
ATOM 5200 N N . GLU B 1 353 ? -21.987 -19.447 -64.764 1.00 35.04 360 GLU G N 1
ATOM 5201 C CA . GLU B 1 353 ? -22.725 -19.247 -66.005 1.00 38.81 360 GLU G CA 1
ATOM 5202 C C . GLU B 1 353 ? -23.974 -18.421 -65.736 1.00 38.25 360 GLU G C 1
ATOM 5203 O O . GLU B 1 353 ? -24.884 -18.865 -65.040 1.00 39.73 360 GLU G O 1
ATOM 5209 N N . LEU B 1 354 ? -24.007 -17.211 -66.279 1.00 35.85 361 LEU G N 1
ATOM 5210 C CA . LEU B 1 354 ? -25.110 -16.306 -66.021 1.00 33.66 361 LEU G CA 1
ATOM 5211 C C . LEU B 1 354 ? -26.040 -16.190 -67.235 1.00 36.24 361 LEU G C 1
ATOM 5212 O O . LEU B 1 354 ? -25.639 -15.741 -68.314 1.00 35.86 361 LEU G O 1
ATOM 5217 N N . ASN B 1 355 ? -27.283 -16.617 -67.051 1.00 36.56 362 ASN G N 1
ATOM 5218 C CA . ASN B 1 355 ? -28.303 -16.524 -68.092 1.00 38.56 362 ASN G CA 1
ATOM 5219 C C . ASN B 1 355 ? -29.392 -15.540 -67.675 1.00 38.28 362 ASN G C 1
ATOM 5220 O O . ASN B 1 355 ? -29.994 -15.690 -66.620 1.00 38.90 362 ASN G O 1
ATOM 5223 N N . CYS B 1 356 ? -29.645 -14.539 -68.511 1.00 40.35 363 CYS G N 1
ATOM 5224 C CA . CYS B 1 356 ? -30.533 -13.441 -68.142 1.00 42.12 363 CYS G CA 1
ATOM 5225 C C . CYS B 1 356 ? -31.585 -13.109 -69.206 1.00 44.46 363 CYS G C 1
ATOM 5226 O O . CYS B 1 356 ? -31.260 -12.929 -70.379 1.00 44.99 363 CYS G O 1
ATOM 5229 N N . GLU B 1 357 ? -32.844 -13.013 -68.783 1.00 43.66 364 GLU G N 1
ATOM 5230 C CA . GLU B 1 357 ? -33.937 -12.681 -69.694 1.00 42.39 364 GLU G CA 1
ATOM 5231 C C . GLU B 1 357 ? -34.700 -11.428 -69.253 1.00 40.61 364 GLU G C 1
ATOM 5232 O O . GLU B 1 357 ? -35.624 -11.499 -68.449 1.00 40.13 364 GLU G O 1
ATOM 5234 N N . ILE B 1 358 ? -34.294 -10.283 -69.793 1.00 36.70 365 ILE G N 1
ATOM 5235 C CA . ILE B 1 358 ? -34.938 -9.009 -69.527 1.00 38.57 365 ILE G CA 1
ATOM 5236 C C . ILE B 1 358 ? -36.304 -8.935 -70.203 1.00 44.94 365 ILE G C 1
ATOM 5237 O O . ILE B 1 358 ? -36.448 -9.312 -71.371 1.00 47.97 365 ILE G O 1
ATOM 5242 N N . LYS B 1 359 ? -37.302 -8.443 -69.472 1.00 40.67 366 LYS G N 1
ATOM 5243 C CA . LYS B 1 359 ? -38.656 -8.309 -70.006 1.00 41.75 366 LYS G CA 1
ATOM 5244 C C . LYS B 1 359 ? -39.275 -7.017 -69.484 1.00 38.43 366 LYS G C 1
ATOM 5245 O O . LYS B 1 359 ? -39.063 -6.648 -68.335 1.00 40.39 366 LYS G O 1
ATOM 5249 N N . GLU B 1 360 ? -40.018 -6.314 -70.328 1.00 36.40 367 GLU G N 1
ATOM 5250 C CA . GLU B 1 360 ? -40.552 -5.015 -69.933 1.00 42.38 367 GLU G CA 1
ATOM 5251 C C . GLU B 1 360 ? -41.768 -5.196 -69.042 1.00 42.81 367 GLU G C 1
ATOM 5252 O O . GLU B 1 360 ? -42.412 -6.243 -69.080 1.00 43.75 367 GLU G O 1
ATOM 5254 N N . ALA B 1 361 ? -42.075 -4.183 -68.237 1.00 41.19 368 ALA G N 1
ATOM 5255 C CA . ALA B 1 361 ? -43.251 -4.233 -67.373 1.00 41.08 368 ALA G CA 1
ATOM 5256 C C . ALA B 1 361 ? -44.455 -4.649 -68.198 1.00 40.18 368 ALA G C 1
ATOM 5257 O O . ALA B 1 361 ? -45.427 -5.192 -67.679 1.00 41.83 368 ALA G O 1
ATOM 5259 N N . SER B 1 362 ? -44.372 -4.372 -69.496 1.00 47.57 369 SER G N 1
ATOM 5260 C CA . SER B 1 362 ? -45.317 -4.872 -70.483 1.00 44.98 369 SER G CA 1
ATOM 5261 C C . SER B 1 362 ? -44.822 -6.234 -70.957 1.00 45.24 369 SER G C 1
ATOM 5262 O O . SER B 1 362 ? -43.732 -6.345 -71.519 1.00 46.54 369 SER G O 1
ATOM 5265 N N . GLY B 1 363 ? -45.614 -7.272 -70.728 1.00 48.05 370 GLY G N 1
ATOM 5266 C CA . GLY B 1 363 ? -45.213 -8.610 -71.121 1.00 49.32 370 GLY G CA 1
ATOM 5267 C C . GLY B 1 363 ? -45.231 -8.816 -72.628 1.00 52.61 370 GLY G C 1
ATOM 5268 O O . GLY B 1 363 ? -46.301 -8.718 -73.246 1.00 50.89 370 GLY G O 1
ATOM 5269 N N . ASN B 1 364 ? -44.068 -9.102 -73.211 1.00 53.21 371 ASN G N 1
ATOM 5270 C CA . ASN B 1 364 ? -42.830 -9.203 -72.443 1.00 47.58 371 ASN G CA 1
ATOM 5271 C C . ASN B 1 364 ? -41.650 -9.806 -73.212 1.00 56.15 371 ASN G C 1
ATOM 5272 O O . ASN B 1 364 ? -41.402 -11.008 -73.142 1.00 55.09 371 ASN G O 1
ATOM 5274 N N . PRO B 1 365 ? -40.929 -8.961 -73.952 1.00 52.63 372 PRO G N 1
ATOM 5275 C CA . PRO B 1 365 ? -39.708 -9.396 -74.630 1.00 49.53 372 PRO G CA 1
ATOM 5276 C C . PRO B 1 365 ? -38.767 -8.210 -74.816 1.00 50.79 372 PRO G C 1
ATOM 5277 O O . PRO B 1 365 ? -39.221 -7.172 -75.294 1.00 62.95 372 PRO G O 1
ATOM 5281 N N . LYS B 1 366 ? -37.493 -8.340 -74.455 1.00 49.30 373 LYS G N 1
ATOM 5282 C CA . LYS B 1 366 ? -36.588 -7.194 -74.563 1.00 44.52 373 LYS G CA 1
ATOM 5283 C C . LYS B 1 366 ? -35.094 -7.506 -74.705 1.00 46.29 373 LYS G C 1
ATOM 5284 O O . LYS B 1 366 ? -34.329 -6.652 -75.148 1.00 48.78 373 LYS G O 1
ATOM 5286 N N . GLU B 1 367 ? -34.672 -8.708 -74.327 1.00 46.76 374 GLU G N 1
ATOM 5287 C CA . GLU B 1 367 ? -33.243 -9.052 -74.385 1.00 43.93 374 GLU G CA 1
ATOM 5288 C C . GLU B 1 367 ? -32.926 -10.392 -73.714 1.00 43.89 374 GLU G C 1
ATOM 5289 O O . GLU B 1 367 ? -33.476 -10.712 -72.662 1.00 48.00 374 GLU G O 1
ATOM 5293 N N . SER B 1 368 ? -32.032 -11.166 -74.322 1.00 42.65 375 SER G N 1
ATOM 5294 C CA . SER B 1 368 ? -31.519 -12.381 -73.696 1.00 48.93 375 SER G CA 1
ATOM 5295 C C . SER B 1 368 ? -30.012 -12.566 -73.885 1.00 50.29 375 SER G C 1
ATOM 5296 O O . SER B 1 368 ? -29.479 -12.344 -74.980 1.00 45.38 375 SER G O 1
ATOM 5299 N N . PHE B 1 369 ? -29.336 -12.971 -72.808 1.00 48.40 376 PHE G N 1
ATOM 5300 C CA . PHE B 1 369 ? -27.896 -13.235 -72.851 1.00 44.13 376 PHE G CA 1
ATOM 5301 C C . PHE B 1 369 ? -27.455 -14.337 -71.887 1.00 43.30 376 PHE G C 1
ATOM 5302 O O . PHE B 1 369 ? -28.087 -14.587 -70.862 1.00 41.63 376 PHE G O 1
ATOM 5310 N N . LYS B 1 370 ? -26.341 -14.971 -72.233 1.00 43.76 377 LYS G N 1
ATOM 5311 C CA . LYS B 1 370 ? -25.872 -16.179 -71.578 1.00 40.11 377 LYS G CA 1
ATOM 5312 C C . LYS B 1 370 ? -24.367 -16.042 -71.523 1.00 41.02 377 LYS G C 1
ATOM 5313 O O . LYS B 1 370 ? -23.683 -16.220 -72.527 1.00 44.79 377 LYS G O 1
ATOM 5319 N N . LYS B 1 371 ? -23.851 -15.688 -70.354 1.00 39.47 378 LYS G N 1
ATOM 5320 C CA . LYS B 1 371 ? -22.436 -15.396 -70.219 1.00 36.40 378 LYS G CA 1
ATOM 5321 C C . LYS B 1 371 ? -21.774 -16.330 -69.221 1.00 37.79 378 LYS G C 1
ATOM 5322 O O . LYS B 1 371 ? -22.441 -16.974 -68.403 1.00 36.73 378 LYS G O 1
ATOM 5324 N N . THR B 1 372 ? -20.454 -16.416 -69.308 1.00 36.32 379 THR G N 1
ATOM 5325 C CA . THR B 1 372 ? -19.687 -17.168 -68.337 1.00 36.05 379 THR G CA 1
ATOM 5326 C C . THR B 1 372 ? -18.659 -16.264 -67.688 1.00 34.75 379 THR G C 1
ATOM 5327 O O . THR B 1 372 ? -17.811 -15.700 -68.365 1.00 36.00 379 THR G O 1
ATOM 5331 N N . TYR B 1 373 ? -18.735 -16.127 -66.371 1.00 36.06 380 TYR G N 1
ATOM 5332 C CA . TYR B 1 373 ? -17.795 -15.280 -65.648 1.00 34.18 380 TYR G CA 1
ATOM 5333 C C . TYR B 1 373 ? -16.798 -16.087 -64.845 1.00 34.14 380 TYR G C 1
ATOM 5334 O O . TYR B 1 373 ? -17.007 -17.270 -64.573 1.00 35.33 380 TYR G O 1
ATOM 5343 N N . PHE B 1 374 ? -15.708 -15.430 -64.477 1.00 35.40 381 PHE G N 1
ATOM 5344 C CA . PHE B 1 374 ? -14.586 -16.102 -63.846 1.00 37.70 381 PHE G CA 1
ATOM 5345 C C . PHE B 1 374 ? -14.123 -15.389 -62.591 1.00 37.27 381 PHE G C 1
ATOM 5346 O O . PHE B 1 374 ? -13.660 -14.246 -62.631 1.00 36.13 381 PHE G O 1
ATOM 5354 N N . ILE B 1 375 ? -14.247 -16.079 -61.470 1.00 38.59 382 ILE G N 1
ATOM 5355 C CA . ILE B 1 375 ? -13.624 -15.619 -60.246 1.00 40.51 382 ILE G CA 1
ATOM 5356 C C . ILE B 1 375 ? -12.215 -16.189 -60.302 1.00 39.10 382 ILE G C 1
ATOM 5357 O O . ILE B 1 375 ? -11.875 -17.149 -59.612 1.00 33.50 382 ILE G O 1
ATOM 5362 N N . GLU B 1 376 ? -11.426 -15.588 -61.191 1.00 45.97 383 GLU G N 1
ATOM 5363 C CA . GLU B 1 376 ? -10.076 -16.039 -61.517 1.00 45.38 383 GLU G CA 1
ATOM 5364 C C . GLU B 1 376 ? -10.060 -17.334 -62.332 1.00 42.32 383 GLU G C 1
ATOM 5365 O O . GLU B 1 376 ? -9.497 -17.387 -63.431 1.00 50.31 383 GLU G O 1
ATOM 5371 N N . GLN C 1 27 ? -40.149 3.091 -5.471 1.00 42.34 34 GLN A N 1
ATOM 5372 C CA . GLN C 1 27 ? -40.672 1.822 -4.967 1.00 45.48 34 GLN A CA 1
ATOM 5373 C C . GLN C 1 27 ? -41.565 1.136 -5.993 1.00 44.94 34 GLN A C 1
ATOM 5374 O O . GLN C 1 27 ? -41.297 0.004 -6.417 1.00 49.88 34 GLN A O 1
ATOM 5377 N N . TYR C 1 28 ? -42.618 1.840 -6.389 1.00 39.02 35 TYR A N 1
ATOM 5378 C CA . TYR C 1 28 ? -43.604 1.344 -7.343 1.00 41.11 35 TYR A CA 1
ATOM 5379 C C . TYR C 1 28 ? -43.014 1.007 -8.717 1.00 41.61 35 TYR A C 1
ATOM 5380 O O . TYR C 1 28 ? -43.004 -0.155 -9.132 1.00 39.58 35 TYR A O 1
ATOM 5389 N N . PHE C 1 29 ? -42.549 2.028 -9.431 1.00 40.74 36 PHE A N 1
ATOM 5390 C CA . PHE C 1 29 ? -42.061 1.833 -10.793 1.00 40.56 36 PHE A CA 1
ATOM 5391 C C . PHE C 1 29 ? -40.928 0.826 -10.897 1.00 37.72 36 PHE A C 1
ATOM 5392 O O . PHE C 1 29 ? -40.828 0.114 -11.890 1.00 38.16 36 PHE A O 1
ATOM 5400 N N . CYS C 1 30 ? -40.066 0.792 -9.888 1.00 37.00 37 CYS A N 1
ATOM 5401 C CA . CYS C 1 30 ? -38.880 -0.053 -9.919 1.00 37.19 37 CYS A CA 1
ATOM 5402 C C . CYS C 1 30 ? -39.161 -1.397 -10.600 1.00 34.63 37 CYS A C 1
ATOM 5403 O O . CYS C 1 30 ? -38.450 -1.806 -11.517 1.00 32.31 37 CYS A O 1
ATOM 5406 N N . THR C 1 31 ? -40.223 -2.059 -10.153 1.00 33.31 38 THR A N 1
ATOM 5407 C CA . THR C 1 31 ? -40.572 -3.401 -10.599 1.00 32.80 38 THR A CA 1
ATOM 5408 C C . THR C 1 31 ? -40.780 -3.520 -12.114 1.00 36.77 38 THR A C 1
ATOM 5409 O O . THR C 1 31 ? -40.377 -4.506 -12.744 1.00 34.66 38 THR A O 1
ATOM 5413 N N . TYR C 1 32 ? -41.417 -2.514 -12.699 1.00 37.31 39 TYR A N 1
ATOM 5414 C CA . TYR C 1 32 ? -41.754 -2.565 -14.110 1.00 34.82 39 TYR A CA 1
ATOM 5415 C C . TYR C 1 32 ? -40.546 -2.422 -15.050 1.00 34.15 39 TYR A C 1
ATOM 5416 O O . TYR C 1 32 ? -40.647 -2.741 -16.235 1.00 32.25 39 TYR A O 1
ATOM 5425 N N . SER C 1 33 ? -39.405 -1.968 -14.529 1.00 32.73 40 SER A N 1
ATOM 5426 C CA . SER C 1 33 ? -38.182 -1.918 -15.342 1.00 31.47 40 SER A CA 1
ATOM 5427 C C . SER C 1 33 ? -37.573 -3.306 -15.538 1.00 36.34 40 SER A C 1
ATOM 5428 O O . SER C 1 33 ? -36.518 -3.458 -16.160 1.00 37.43 40 SER A O 1
ATOM 5431 N N . PHE C 1 34 ? -38.265 -4.323 -15.036 1.00 34.91 41 PHE A N 1
ATOM 5432 C CA . PHE C 1 34 ? -37.772 -5.687 -15.117 1.00 35.32 41 PHE A CA 1
ATOM 5433 C C . PHE C 1 34 ? -38.468 -6.521 -16.195 1.00 33.76 41 PHE A C 1
ATOM 5434 O O . PHE C 1 34 ? -39.636 -6.897 -16.062 1.00 32.62 41 PHE A O 1
ATOM 5442 N N . LEU C 1 35 ? -37.722 -6.821 -17.252 1.00 31.33 42 LEU A N 1
ATOM 5443 C CA . LEU C 1 35 ? -38.212 -7.663 -18.333 1.00 31.97 42 LEU A CA 1
ATOM 5444 C C . LEU C 1 35 ? -38.878 -8.916 -17.798 1.00 30.14 42 LEU A C 1
ATOM 5445 O O . LEU C 1 35 ? -39.900 -9.360 -18.323 1.00 29.17 42 LEU A O 1
ATOM 5450 N N . TYR C 1 36 ? -38.277 -9.489 -16.760 1.00 31.49 43 TYR A N 1
ATOM 5451 C CA . TYR C 1 36 ? -38.754 -10.735 -16.167 1.00 30.87 43 TYR A CA 1
ATOM 5452 C C . TYR C 1 36 ? -40.185 -10.584 -15.656 1.00 28.41 43 TYR A C 1
ATOM 5453 O O . TYR C 1 36 ? -40.981 -11.511 -15.751 1.00 29.79 43 TYR A O 1
ATOM 5462 N N . HIS C 1 37 ? -40.494 -9.407 -15.122 1.00 25.43 44 HIS A N 1
ATOM 5463 C CA . HIS C 1 37 ? -41.820 -9.097 -14.614 1.00 28.84 44 HIS A CA 1
ATOM 5464 C C . HIS C 1 37 ? -42.804 -8.785 -15.746 1.00 31.27 44 HIS A C 1
ATOM 5465 O O . HIS C 1 37 ? -43.814 -9.473 -15.901 1.00 30.16 44 HIS A O 1
ATOM 5472 N N . GLN C 1 38 ? -42.511 -7.737 -16.518 1.00 30.87 45 GLN A N 1
ATOM 5473 C CA . GLN C 1 38 ? -43.206 -7.500 -17.785 1.00 33.33 45 GLN A CA 1
ATOM 5474 C C . GLN C 1 38 ? -43.534 -8.825 -18.472 1.00 27.07 45 GLN A C 1
ATOM 5475 O O . GLN C 1 38 ? -44.594 -8.980 -19.080 1.00 28.96 45 GLN A O 1
ATOM 5481 N N . LYS C 1 39 ? -42.611 -9.774 -18.358 1.00 25.77 46 LYS A N 1
ATOM 5482 C CA . LYS C 1 39 ? -42.763 -11.128 -18.905 1.00 28.69 46 LYS A CA 1
ATOM 5483 C C . LYS C 1 39 ? -43.882 -11.916 -18.254 1.00 26.63 46 LYS A C 1
ATOM 5484 O O . LYS C 1 39 ? -44.678 -12.560 -18.938 1.00 29.16 46 LYS A O 1
ATOM 5490 N N . ASP C 1 40 ? -43.939 -11.884 -16.930 1.00 28.85 47 ASP A N 1
ATOM 5491 C CA . ASP C 1 40 ? -45.003 -12.588 -16.222 1.00 29.84 47 ASP A CA 1
ATOM 5492 C C . ASP C 1 40 ? -46.361 -12.216 -16.797 1.00 28.57 47 ASP A C 1
ATOM 5493 O O . ASP C 1 40 ? -47.170 -13.084 -17.100 1.00 28.47 47 ASP A O 1
ATOM 5498 N N . MET C 1 41 ? -46.603 -10.916 -16.934 1.00 26.04 48 MET A N 1
ATOM 5499 C CA . MET C 1 41 ? -47.887 -10.417 -17.386 1.00 26.36 48 MET A CA 1
ATOM 5500 C C . MET C 1 41 ? -48.157 -10.845 -18.818 1.00 29.65 48 MET A C 1
ATOM 5501 O O . MET C 1 41 ? -49.264 -11.261 -19.138 1.00 30.56 48 MET A O 1
ATOM 5506 N N . LEU C 1 42 ? -47.149 -10.714 -19.682 1.00 31.46 49 LEU A N 1
ATOM 5507 C CA . LEU C 1 42 ? -47.273 -11.120 -21.081 1.00 29.19 49 LEU A CA 1
ATOM 5508 C C . LEU C 1 42 ? -47.485 -12.619 -21.195 1.00 32.09 49 LEU A C 1
ATOM 5509 O O . LEU C 1 42 ? -47.877 -13.120 -22.255 1.00 34.07 49 LEU A O 1
ATOM 5514 N N . SER C 1 43 ? -47.215 -13.340 -20.111 1.00 28.33 50 SER A N 1
ATOM 5515 C CA . SER C 1 43 ? -47.409 -14.786 -20.114 1.00 31.31 50 SER A CA 1
ATOM 5516 C C . SER C 1 43 ? -48.834 -15.161 -19.730 1.00 33.08 50 SER A C 1
ATOM 5517 O O . SER C 1 43 ? -49.224 -16.333 -19.819 1.00 35.04 50 SER A O 1
ATOM 5520 N N . ASP C 1 44 ? -49.605 -14.162 -19.305 1.00 33.52 51 ASP A N 1
ATOM 5521 C CA . ASP C 1 44 ? -50.970 -14.384 -18.833 1.00 34.66 51 ASP A CA 1
ATOM 5522 C C . ASP C 1 44 ? -51.963 -14.468 -19.989 1.00 33.49 51 ASP A C 1
ATOM 5523 O O . ASP C 1 44 ? -52.495 -13.446 -20.434 1.00 34.89 51 ASP A O 1
ATOM 5528 N N . ARG C 1 45 ? -52.209 -15.694 -20.452 1.00 30.70 52 ARG A N 1
ATOM 5529 C CA . ARG C 1 45 ? -53.113 -15.968 -21.571 1.00 33.12 52 ARG A CA 1
ATOM 5530 C C . ARG C 1 45 ? -54.479 -15.287 -21.468 1.00 33.23 52 ARG A C 1
ATOM 5531 O O . ARG C 1 45 ? -54.946 -14.691 -22.439 1.00 29.56 52 ARG A O 1
ATOM 5534 N N . VAL C 1 46 ? -55.133 -15.377 -20.312 1.00 32.07 53 VAL A N 1
ATOM 5535 C CA . VAL C 1 46 ? -56.465 -14.784 -20.214 1.00 32.22 53 VAL A CA 1
ATOM 5536 C C . VAL C 1 46 ? -56.416 -13.277 -20.507 1.00 30.65 53 VAL A C 1
ATOM 5537 O O . VAL C 1 46 ? -57.237 -12.736 -21.266 1.00 29.00 53 VAL A O 1
ATOM 5541 N N . ARG C 1 47 ? -55.426 -12.620 -19.920 1.00 30.92 54 ARG A N 1
ATOM 5542 C CA . ARG C 1 47 ? -55.220 -11.184 -20.053 1.00 31.77 54 ARG A CA 1
ATOM 5543 C C . ARG C 1 47 ? -54.804 -10.799 -21.467 1.00 28.76 54 ARG A C 1
ATOM 5544 O O . ARG C 1 47 ? -55.265 -9.804 -22.018 1.00 28.87 54 ARG A O 1
ATOM 5552 N N . MET C 1 48 ? -53.966 -11.615 -22.079 1.00 29.67 55 MET A N 1
ATOM 5553 C CA . MET C 1 48 ? -53.584 -11.338 -23.452 1.00 26.99 55 MET A CA 1
ATOM 5554 C C . MET C 1 48 ? -54.741 -11.607 -24.414 1.00 26.98 55 MET A C 1
ATOM 5555 O O . MET C 1 48 ? -55.076 -10.745 -25.215 1.00 29.57 55 MET A O 1
ATOM 5560 N N . ASP C 1 49 ? -55.356 -12.787 -24.321 1.00 25.85 56 ASP A N 1
ATOM 5561 C CA . ASP C 1 49 ? -56.464 -13.153 -25.198 1.00 26.40 56 ASP A CA 1
ATOM 5562 C C . ASP C 1 49 ? -57.524 -12.057 -25.210 1.00 30.01 56 ASP A C 1
ATOM 5563 O O . ASP C 1 49 ? -58.056 -11.699 -26.270 1.00 28.28 56 ASP A O 1
ATOM 5568 N N . ALA C 1 50 ? -57.826 -11.533 -24.024 1.00 27.89 57 ALA A N 1
ATOM 5569 C CA . ALA C 1 50 ? -58.784 -10.448 -23.884 1.00 29.04 57 ALA A CA 1
ATOM 5570 C C . ALA C 1 50 ? -58.390 -9.220 -24.710 1.00 25.69 57 ALA A C 1
ATOM 5571 O O . ALA C 1 50 ? -59.120 -8.806 -25.601 1.00 27.20 57 ALA A O 1
ATOM 5573 N N . TYR C 1 51 ? -57.231 -8.647 -24.417 1.00 25.94 58 TYR A N 1
ATOM 5574 C CA . TYR C 1 51 ? -56.780 -7.430 -25.099 1.00 27.17 58 TYR A CA 1
ATOM 5575 C C . TYR C 1 51 ? -56.562 -7.617 -26.590 1.00 26.90 58 TYR A C 1
ATOM 5576 O O . TYR C 1 51 ? -56.951 -6.773 -27.387 1.00 25.82 58 TYR A O 1
ATOM 5585 N N . PHE C 1 52 ? -55.905 -8.716 -26.944 1.00 26.27 59 PHE A N 1
ATOM 5586 C CA . PHE C 1 52 ? -55.625 -9.065 -28.325 1.00 26.40 59 PHE A CA 1
ATOM 5587 C C . PHE C 1 52 ? -56.916 -9.143 -29.145 1.00 28.67 59 PHE A C 1
ATOM 5588 O O . PHE C 1 52 ? -57.028 -8.533 -30.221 1.00 28.44 59 PHE A O 1
ATOM 5596 N N . ASN C 1 53 ? -57.898 -9.877 -28.629 1.00 28.49 60 ASN A N 1
ATOM 5597 C CA . ASN C 1 53 ? -59.219 -9.923 -29.254 1.00 28.65 60 ASN A CA 1
ATOM 5598 C C . ASN C 1 53 ? -59.933 -8.566 -29.254 1.00 28.89 60 ASN A C 1
ATOM 5599 O O . ASN C 1 53 ? -60.615 -8.223 -30.215 1.00 32.70 60 ASN A O 1
ATOM 5604 N N . ALA C 1 54 ? -59.787 -7.797 -28.182 1.00 26.40 61 ALA A N 1
ATOM 5605 C CA . ALA C 1 54 ? -60.504 -6.533 -28.076 1.00 27.15 61 ALA A CA 1
ATOM 5606 C C . ALA C 1 54 ? -60.176 -5.676 -29.288 1.00 30.41 61 ALA A C 1
ATOM 5607 O O . ALA C 1 54 ? -61.049 -5.040 -29.880 1.00 32.28 61 ALA A O 1
ATOM 5609 N N . VAL C 1 55 ? -58.900 -5.694 -29.656 1.00 30.12 62 VAL A N 1
ATOM 5610 C CA . VAL C 1 55 ? -58.366 -4.910 -30.756 1.00 27.77 62 VAL A CA 1
ATOM 5611 C C . VAL C 1 55 ? -58.776 -5.450 -32.114 1.00 28.78 62 VAL A C 1
ATOM 5612 O O . VAL C 1 55 ? -59.382 -4.751 -32.912 1.00 32.09 62 VAL A O 1
ATOM 5616 N N . PHE C 1 56 ? -58.430 -6.703 -32.379 1.00 31.41 63 PHE A N 1
ATOM 5617 C CA . PHE C 1 56 ? -58.617 -7.283 -33.705 1.00 27.54 63 PHE A CA 1
ATOM 5618 C C . PHE C 1 56 ? -60.079 -7.547 -34.084 1.00 31.49 63 PHE A C 1
ATOM 5619 O O . PHE C 1 56 ? -60.421 -7.555 -35.270 1.00 34.28 63 PHE A O 1
ATOM 5627 N N . GLN C 1 57 ? -60.944 -7.750 -33.090 1.00 32.43 64 GLN A N 1
ATOM 5628 C CA . GLN C 1 57 ? -62.373 -7.934 -33.355 1.00 31.53 64 GLN A CA 1
ATOM 5629 C C . GLN C 1 57 ? -63.015 -6.577 -33.611 1.00 32.32 64 GLN A C 1
ATOM 5630 O O . GLN C 1 57 ? -64.190 -6.480 -33.970 1.00 32.72 64 GLN A O 1
ATOM 5636 N N . ASN C 1 58 ? -62.225 -5.526 -33.447 1.00 29.84 65 ASN A N 1
ATOM 5637 C CA . ASN C 1 58 ? -62.750 -4.180 -33.570 1.00 31.43 65 ASN A CA 1
ATOM 5638 C C . ASN C 1 58 ? -61.891 -3.225 -34.366 1.00 29.48 65 ASN A C 1
ATOM 5639 O O . ASN C 1 58 ? -61.957 -2.029 -34.134 1.00 30.25 65 ASN A O 1
ATOM 5644 N N . LYS C 1 59 ? -61.100 -3.730 -35.306 1.00 30.87 66 LYS A N 1
ATOM 5645 C CA . LYS C 1 59 ? -60.104 -2.878 -35.948 1.00 31.24 66 LYS A CA 1
ATOM 5646 C C . LYS C 1 59 ? -60.724 -1.607 -36.539 1.00 32.48 66 LYS A C 1
ATOM 5647 O O . LYS C 1 59 ? -60.009 -0.714 -36.984 1.00 32.09 66 LYS A O 1
ATOM 5650 N N . HIS C 1 60 ? -62.055 -1.530 -36.514 1.00 32.12 67 HIS A N 1
ATOM 5651 C CA . HIS C 1 60 ? -62.801 -0.361 -37.000 1.00 32.03 67 HIS A CA 1
ATOM 5652 C C . HIS C 1 60 ? -62.576 0.897 -36.133 1.00 33.69 67 HIS A C 1
ATOM 5653 O O . HIS C 1 60 ? -62.841 2.019 -36.582 1.00 33.11 67 HIS A O 1
ATOM 5660 N N . HIS C 1 61 ? -62.088 0.711 -34.902 1.00 30.73 68 HIS A N 1
ATOM 5661 C CA . HIS C 1 61 ? -61.663 1.828 -34.057 1.00 30.64 68 HIS A CA 1
ATOM 5662 C C . HIS C 1 61 ? -60.195 2.166 -34.316 1.00 35.83 68 HIS A C 1
ATOM 5663 O O . HIS C 1 61 ? -59.736 3.268 -33.989 1.00 39.46 68 HIS A O 1
ATOM 5670 N N . PHE C 1 62 ? -59.475 1.217 -34.920 1.00 34.25 69 PHE A N 1
ATOM 5671 C CA . PHE C 1 62 ? -58.032 1.314 -35.092 1.00 30.30 69 PHE A CA 1
ATOM 5672 C C . PHE C 1 62 ? -57.627 1.576 -36.547 1.00 34.47 69 PHE A C 1
ATOM 5673 O O . PHE C 1 62 ? -56.594 2.177 -36.805 1.00 38.80 69 PHE A O 1
ATOM 5681 N N . GLU C 1 63 ? -58.446 1.142 -37.498 1.00 38.88 70 GLU A N 1
ATOM 5682 C CA . GLU C 1 63 ? -58.134 1.325 -38.911 1.00 35.01 70 GLU A CA 1
ATOM 5683 C C . GLU C 1 63 ? -57.937 2.801 -39.211 1.00 37.84 70 GLU A C 1
ATOM 5684 O O . GLU C 1 63 ? -58.898 3.563 -39.241 1.00 40.34 70 GLU A O 1
ATOM 5688 N N . GLY C 1 64 ? -56.698 3.229 -39.367 1.00 40.97 71 GLY A N 1
ATOM 5689 C CA . GLY C 1 64 ? -56.375 4.597 -39.673 1.00 38.24 71 GLY A CA 1
ATOM 5690 C C . GLY C 1 64 ? -56.507 5.608 -38.578 1.00 34.74 71 GLY A C 1
ATOM 5691 O O . GLY C 1 64 ? -56.427 6.759 -38.810 1.00 34.63 71 GLY A O 1
ATOM 5692 N N . LYS C 1 65 ? -56.703 5.150 -37.372 1.00 37.05 72 LYS A N 1
ATOM 5693 C CA . LYS C 1 65 ? -56.915 6.000 -36.230 1.00 37.83 72 LYS A CA 1
ATOM 5694 C C . LYS C 1 65 ? -55.617 6.342 -35.496 1.00 36.62 72 LYS A C 1
ATOM 5695 O O . LYS C 1 65 ? -54.588 5.809 -35.806 1.00 35.78 72 LYS A O 1
ATOM 5701 N N . THR C 1 66 ? -55.681 7.283 -34.562 1.00 36.86 73 THR A N 1
ATOM 5702 C CA . THR C 1 66 ? -54.551 7.628 -33.719 1.00 34.55 73 THR A CA 1
ATOM 5703 C C . THR C 1 66 ? -54.775 7.040 -32.376 1.00 34.41 73 THR A C 1
ATOM 5704 O O . THR C 1 66 ? -55.813 7.146 -31.787 1.00 31.78 73 THR A O 1
ATOM 5708 N N . VAL C 1 67 ? -53.758 6.396 -31.900 1.00 30.68 74 VAL A N 1
ATOM 5709 C CA . VAL C 1 67 ? -53.918 5.660 -30.667 1.00 30.41 74 VAL A CA 1
ATOM 5710 C C . VAL C 1 67 ? -52.947 6.154 -29.603 1.00 32.24 74 VAL A C 1
ATOM 5711 O O . VAL C 1 67 ? -51.804 6.498 -29.912 1.00 34.52 74 VAL A O 1
ATOM 5715 N N . LEU C 1 68 ? -53.417 6.213 -28.357 1.00 32.20 75 LEU A N 1
ATOM 5716 C CA . LEU C 1 68 ? -52.544 6.440 -27.202 1.00 31.58 75 LEU A CA 1
ATOM 5717 C C . LEU C 1 68 ? -52.517 5.203 -26.325 1.00 31.93 75 LEU A C 1
ATOM 5718 O O . LEU C 1 68 ? -53.562 4.748 -25.867 1.00 31.14 75 LEU A O 1
ATOM 5723 N N . ASP C 1 69 ? -51.322 4.662 -26.099 1.00 34.22 76 ASP A N 1
ATOM 5724 C CA . ASP C 1 69 ? -51.129 3.540 -25.191 1.00 30.05 76 ASP A CA 1
ATOM 5725 C C . ASP C 1 69 ? -50.445 4.081 -23.955 1.00 28.30 76 ASP A C 1
ATOM 5726 O O . ASP C 1 69 ? -49.384 4.678 -24.058 1.00 32.17 76 ASP A O 1
ATOM 5731 N N . VAL C 1 70 ? -51.067 3.894 -22.793 1.00 31.11 77 VAL A N 1
ATOM 5732 C CA . VAL C 1 70 ? -50.565 4.439 -21.524 1.00 32.09 77 VAL A CA 1
ATOM 5733 C C . VAL C 1 70 ? -49.887 3.361 -20.672 1.00 30.88 77 VAL A C 1
ATOM 5734 O O . VAL C 1 70 ? -50.518 2.386 -20.259 1.00 28.64 77 VAL A O 1
ATOM 5738 N N . GLY C 1 71 ? -48.599 3.551 -20.409 1.00 32.05 78 GLY A N 1
ATOM 5739 C CA . GLY C 1 71 ? -47.793 2.525 -19.776 1.00 31.70 78 GLY A CA 1
ATOM 5740 C C . GLY C 1 71 ? -47.580 1.362 -20.727 1.00 33.32 78 GLY A C 1
ATOM 5741 O O . GLY C 1 71 ? -48.100 0.259 -20.514 1.00 32.02 78 GLY A O 1
ATOM 5742 N N . THR C 1 72 ? -46.803 1.601 -21.779 1.00 30.22 79 THR A N 1
ATOM 5743 C CA . THR C 1 72 ? -46.630 0.612 -22.836 1.00 28.75 79 THR A CA 1
ATOM 5744 C C . THR C 1 72 ? -45.871 -0.648 -22.393 1.00 30.27 79 THR A C 1
ATOM 5745 O O . THR C 1 72 ? -46.177 -1.759 -22.845 1.00 28.69 79 THR A O 1
ATOM 5749 N N . GLY C 1 73 ? -44.887 -0.476 -21.512 1.00 30.53 80 GLY A N 1
ATOM 5750 C CA . GLY C 1 73 ? -44.027 -1.570 -21.090 1.00 27.35 80 GLY A CA 1
ATOM 5751 C C . GLY C 1 73 ? -43.195 -2.145 -22.221 1.00 28.55 80 GLY A C 1
ATOM 5752 O O . GLY C 1 73 ? -42.294 -1.492 -22.747 1.00 30.42 80 GLY A O 1
ATOM 5753 N N . SER C 1 74 ? -43.497 -3.383 -22.590 1.00 30.26 81 SER A N 1
ATOM 5754 C CA . SER C 1 74 ? -42.833 -4.046 -23.701 1.00 32.35 81 SER A CA 1
ATOM 5755 C C . SER C 1 74 ? -43.303 -3.413 -24.994 1.00 30.80 81 SER A C 1
ATOM 5756 O O . SER C 1 74 ? -42.617 -3.486 -26.022 1.00 33.25 81 SER A O 1
ATOM 5759 N N . GLY C 1 75 ? -44.474 -2.782 -24.926 1.00 31.15 82 GLY A N 1
ATOM 5760 C CA . GLY C 1 75 ? -45.054 -2.060 -26.049 1.00 29.78 82 GLY A CA 1
ATOM 5761 C C . GLY C 1 75 ? -46.038 -2.924 -26.810 1.00 30.77 82 GLY A C 1
ATOM 5762 O O . GLY C 1 75 ? -46.364 -2.647 -27.963 1.00 35.71 82 GLY A O 1
ATOM 5763 N N . ILE C 1 76 ? -46.518 -3.971 -26.146 1.00 29.43 83 ILE A N 1
ATOM 5764 C CA . ILE C 1 76 ? -47.319 -5.004 -26.788 1.00 29.25 83 ILE A CA 1
ATOM 5765 C C . ILE C 1 76 ? -48.658 -4.480 -27.319 1.00 30.62 83 ILE A C 1
ATOM 5766 O O . ILE C 1 76 ? -49.133 -4.909 -28.376 1.00 32.75 83 ILE A O 1
ATOM 5771 N N . LEU C 1 77 ? -49.276 -3.555 -26.599 1.00 27.55 84 LEU A N 1
ATOM 5772 C CA . LEU C 1 77 ? -50.572 -3.063 -27.036 1.00 29.68 84 LEU A CA 1
ATOM 5773 C C . LEU C 1 77 ? -50.386 -2.110 -28.215 1.00 31.99 84 LEU A C 1
ATOM 5774 O O . LEU C 1 77 ? -51.185 -2.112 -29.164 1.00 30.44 84 LEU A O 1
ATOM 5779 N N . ALA C 1 78 ? -49.328 -1.304 -28.142 1.00 29.56 85 ALA A N 1
ATOM 5780 C CA . ALA C 1 78 ? -48.959 -0.394 -29.221 1.00 31.34 85 ALA A CA 1
ATOM 5781 C C . ALA C 1 78 ? -48.748 -1.177 -30.508 1.00 30.75 85 ALA A C 1
ATOM 5782 O O . ALA C 1 78 ? -49.207 -0.797 -31.583 1.00 30.15 85 ALA A O 1
ATOM 5784 N N . ILE C 1 79 ? -48.047 -2.291 -30.382 1.00 33.77 86 ILE A N 1
ATOM 5785 C CA . ILE C 1 79 ? -47.731 -3.122 -31.530 1.00 32.60 86 ILE A CA 1
ATOM 5786 C C . ILE C 1 79 ? -48.991 -3.634 -32.218 1.00 31.58 86 ILE A C 1
ATOM 5787 O O . ILE C 1 79 ? -49.135 -3.501 -33.426 1.00 35.37 86 ILE A O 1
ATOM 5792 N N . TRP C 1 80 ? -49.903 -4.202 -31.439 1.00 31.23 87 TRP A N 1
ATOM 5793 C CA . TRP C 1 80 ? -51.160 -4.717 -31.967 1.00 30.30 87 TRP A CA 1
ATOM 5794 C C . TRP C 1 80 ? -51.977 -3.619 -32.635 1.00 30.86 87 TRP A C 1
ATOM 5795 O O . TRP C 1 80 ? -52.412 -3.756 -33.777 1.00 30.52 87 TRP A O 1
ATOM 5806 N N . SER C 1 81 ? -52.177 -2.519 -31.923 1.00 35.81 88 SER A N 1
ATOM 5807 C CA . SER C 1 81 ? -52.872 -1.376 -32.501 1.00 32.15 88 SER A CA 1
ATOM 5808 C C . SER C 1 81 ? -52.328 -1.059 -33.886 1.00 33.32 88 SER A C 1
ATOM 5809 O O . SER C 1 81 ? -53.085 -0.928 -34.846 1.00 33.31 88 SER A O 1
ATOM 5812 N N . ALA C 1 82 ? -51.008 -0.947 -33.983 1.00 32.72 89 ALA A N 1
ATOM 5813 C CA . ALA C 1 82 ? -50.362 -0.636 -35.251 1.00 34.15 89 ALA A CA 1
ATOM 5814 C C . ALA C 1 82 ? -50.605 -1.763 -36.248 1.00 30.93 89 ALA A C 1
ATOM 5815 O O . ALA C 1 82 ? -50.834 -1.525 -37.430 1.00 27.75 89 ALA A O 1
ATOM 5817 N N . GLN C 1 83 ? -50.569 -2.997 -35.764 1.00 32.32 90 GLN A N 1
ATOM 5818 C CA . GLN C 1 83 ? -50.892 -4.139 -36.614 1.00 31.89 90 GLN A CA 1
ATOM 5819 C C . GLN C 1 83 ? -52.328 -4.063 -37.140 1.00 35.86 90 GLN A C 1
ATOM 5820 O O . GLN C 1 83 ? -52.626 -4.556 -38.229 1.00 37.20 90 GLN A O 1
ATOM 5826 N N . ALA C 1 84 ? -53.210 -3.433 -36.362 1.00 40.22 91 ALA A N 1
ATOM 5827 C CA . ALA C 1 84 ? -54.622 -3.282 -36.727 1.00 38.15 91 ALA A CA 1
ATOM 5828 C C . ALA C 1 84 ? -54.904 -2.062 -37.615 1.00 37.25 91 ALA A C 1
ATOM 5829 O O . ALA C 1 84 ? -56.065 -1.682 -37.817 1.00 36.60 91 ALA A O 1
ATOM 5831 N N . GLY C 1 85 ? -53.844 -1.439 -38.123 1.00 36.34 92 GLY A N 1
ATOM 5832 C CA . GLY C 1 85 ? -53.986 -0.418 -39.149 1.00 35.88 92 GLY A CA 1
ATOM 5833 C C . GLY C 1 85 ? -54.058 1.015 -38.664 1.00 35.39 92 GLY A C 1
ATOM 5834 O O . GLY C 1 85 ? -54.427 1.912 -39.426 1.00 39.02 92 GLY A O 1
ATOM 5835 N N . ALA C 1 86 ? -53.703 1.247 -37.407 1.00 32.69 93 ALA A N 1
ATOM 5836 C CA . ALA C 1 86 ? -53.695 2.606 -36.882 1.00 32.38 93 ALA A CA 1
ATOM 5837 C C . ALA C 1 86 ? -52.870 3.515 -37.783 1.00 37.01 93 ALA A C 1
ATOM 5838 O O . ALA C 1 86 ? -52.019 3.044 -38.550 1.00 35.31 93 ALA A O 1
ATOM 5840 N N . ARG C 1 87 ? -53.147 4.814 -37.703 1.00 39.01 94 ARG A N 1
ATOM 5841 C CA . ARG C 1 87 ? -52.399 5.820 -38.441 1.00 35.01 94 ARG A CA 1
ATOM 5842 C C . ARG C 1 87 ? -51.074 6.055 -37.717 1.00 37.36 94 ARG A C 1
ATOM 5843 O O . ARG C 1 87 ? -50.009 5.859 -38.280 1.00 36.34 94 ARG A O 1
ATOM 5851 N N . LYS C 1 88 ? -51.153 6.477 -36.460 1.00 38.64 95 LYS A N 1
ATOM 5852 C CA . LYS C 1 88 ? -49.989 6.536 -35.591 1.00 37.04 95 LYS A CA 1
ATOM 5853 C C . LYS C 1 88 ? -50.383 6.131 -34.183 1.00 36.54 95 LYS A C 1
ATOM 5854 O O . LYS C 1 88 ? -51.471 6.455 -33.727 1.00 34.15 95 LYS A O 1
ATOM 5860 N N . VAL C 1 89 ? -49.482 5.419 -33.510 1.00 38.99 96 VAL A N 1
ATOM 5861 C CA . VAL C 1 89 ? -49.676 4.966 -32.136 1.00 38.61 96 VAL A CA 1
ATOM 5862 C C . VAL C 1 89 ? -48.752 5.748 -31.183 1.00 38.26 96 VAL A C 1
ATOM 5863 O O . VAL C 1 89 ? -47.621 6.085 -31.541 1.00 38.94 96 VAL A O 1
ATOM 5867 N N . TYR C 1 90 ? -49.233 6.058 -29.981 1.00 36.79 97 TYR A N 1
ATOM 5868 C CA . TYR C 1 90 ? -48.393 6.740 -28.986 1.00 38.89 97 TYR A CA 1
ATOM 5869 C C . TYR C 1 90 ? -48.153 5.865 -27.759 1.00 34.02 97 TYR A C 1
ATOM 5870 O O . TYR C 1 90 ? -49.075 5.557 -27.000 1.00 34.38 97 TYR A O 1
ATOM 5879 N N . ALA C 1 91 ? -46.910 5.469 -27.555 1.00 31.95 98 ALA A N 1
ATOM 5880 C CA . ALA C 1 91 ? -46.629 4.519 -26.502 1.00 29.68 98 ALA A CA 1
ATOM 5881 C C . ALA C 1 91 ? -45.783 5.171 -25.429 1.00 33.72 98 ALA A C 1
ATOM 5882 O O . ALA C 1 91 ? -44.589 5.396 -25.625 1.00 35.72 98 ALA A O 1
ATOM 5884 N N . VAL C 1 92 ? -46.403 5.471 -24.292 1.00 31.69 99 VAL A N 1
ATOM 5885 C CA . VAL C 1 92 ? -45.715 6.180 -23.221 1.00 32.60 99 VAL A CA 1
ATOM 5886 C C . VAL C 1 92 ? -45.356 5.256 -22.064 1.00 35.99 99 VAL A C 1
ATOM 5887 O O . VAL C 1 92 ? -46.234 4.631 -21.457 1.00 35.27 99 VAL A O 1
ATOM 5891 N N . GLU C 1 93 ? -44.061 5.160 -21.772 1.00 33.34 100 GLU A N 1
ATOM 5892 C CA . GLU C 1 93 ? -43.609 4.445 -20.582 1.00 37.30 100 GLU A CA 1
ATOM 5893 C C . GLU C 1 93 ? -42.728 5.343 -19.711 1.00 36.90 100 GLU A C 1
ATOM 5894 O O . GLU C 1 93 ? -41.913 6.119 -20.216 1.00 40.21 100 GLU A O 1
ATOM 5900 N N . ALA C 1 94 ? -42.906 5.243 -18.402 1.00 35.27 101 ALA A N 1
ATOM 5901 C CA . ALA C 1 94 ? -42.146 6.066 -17.471 1.00 39.05 101 ALA A CA 1
ATOM 5902 C C . ALA C 1 94 ? -40.726 5.526 -17.313 1.00 38.76 101 ALA A C 1
ATOM 5903 O O . ALA C 1 94 ? -39.763 6.284 -17.180 1.00 37.70 101 ALA A O 1
ATOM 5905 N N . THR C 1 95 ? -40.626 4.202 -17.367 1.00 40.22 102 THR A N 1
ATOM 5906 C CA . THR C 1 95 ? -39.427 3.449 -17.019 1.00 38.19 102 THR A CA 1
ATOM 5907 C C . THR C 1 95 ? -38.454 3.257 -18.177 1.00 37.81 102 THR A C 1
ATOM 5908 O O . THR C 1 95 ? -38.832 3.384 -19.337 1.00 40.80 102 THR A O 1
ATOM 5912 N N . LYS C 1 96 ? -37.197 2.948 -17.857 1.00 38.96 103 LYS A N 1
ATOM 5913 C CA . LYS C 1 96 ? -36.215 2.556 -18.868 1.00 40.71 103 LYS A CA 1
ATOM 5914 C C . LYS C 1 96 ? -36.683 1.379 -19.722 1.00 35.13 103 LYS A C 1
ATOM 5915 O O . LYS C 1 96 ? -36.017 1.001 -20.675 1.00 38.21 103 LYS A O 1
ATOM 5921 N N . MET C 1 97 ? -37.825 0.802 -19.376 1.00 35.61 104 MET A N 1
ATOM 5922 C CA . MET C 1 97 ? -38.457 -0.204 -20.222 1.00 35.41 104 MET A CA 1
ATOM 5923 C C . MET C 1 97 ? -38.855 0.396 -21.578 1.00 34.21 104 MET A C 1
ATOM 5924 O O . MET C 1 97 ? -38.991 -0.321 -22.568 1.00 34.16 104 MET A O 1
ATOM 5929 N N . ALA C 1 98 ? -39.041 1.715 -21.623 1.00 36.52 105 ALA A N 1
ATOM 5930 C CA . ALA C 1 98 ? -39.362 2.398 -22.879 1.00 35.05 105 ALA A CA 1
ATOM 5931 C C . ALA C 1 98 ? -38.311 2.099 -23.946 1.00 36.28 105 ALA A C 1
ATOM 5932 O O . ALA C 1 98 ? -38.608 2.073 -25.145 1.00 38.99 105 ALA A O 1
ATOM 5934 N N . ASP C 1 99 ? -37.079 1.874 -23.492 1.00 37.58 106 ASP A N 1
ATOM 5935 C CA . ASP C 1 99 ? -35.965 1.505 -24.361 1.00 36.96 106 ASP A CA 1
ATOM 5936 C C . ASP C 1 99 ? -36.265 0.244 -25.167 1.00 35.50 106 ASP A C 1
ATOM 5937 O O . ASP C 1 99 ? -35.951 0.171 -26.357 1.00 38.60 106 ASP A O 1
ATOM 5942 N N . HIS C 1 100 ? -36.845 -0.748 -24.494 1.00 32.86 107 HIS A N 1
ATOM 5943 C CA . HIS C 1 100 ? -37.016 -2.071 -25.069 1.00 31.38 107 HIS A CA 1
ATOM 5944 C C . HIS C 1 100 ? -38.283 -2.191 -25.920 1.00 33.62 107 HIS A C 1
ATOM 5945 O O . HIS C 1 100 ? -38.287 -2.935 -26.898 1.00 31.72 107 HIS A O 1
ATOM 5952 N N . ALA C 1 101 ? -39.314 -1.416 -25.581 1.00 31.37 108 ALA A N 1
ATOM 5953 C CA . ALA C 1 101 ? -40.516 -1.352 -26.400 1.00 30.74 108 ALA A CA 1
ATOM 5954 C C . ALA C 1 101 ? -40.118 -0.706 -27.693 1.00 34.30 108 ALA A C 1
ATOM 5955 O O . ALA C 1 101 ? -40.622 -1.028 -28.771 1.00 35.52 108 ALA A O 1
ATOM 5957 N N . ARG C 1 102 ? -39.173 0.208 -27.567 1.00 37.69 109 ARG A N 1
ATOM 5958 C CA . ARG C 1 102 ? -38.657 0.940 -28.699 1.00 35.20 109 ARG A CA 1
ATOM 5959 C C . ARG C 1 102 ? -37.850 0.050 -29.622 1.00 32.31 109 ARG A C 1
ATOM 5960 O O . ARG C 1 102 ? -37.917 0.178 -30.834 1.00 36.20 109 ARG A O 1
ATOM 5968 N N . ALA C 1 103 ? -37.080 -0.859 -29.049 1.00 33.21 110 ALA A N 1
ATOM 5969 C CA . ALA C 1 103 ? -36.335 -1.811 -29.857 1.00 34.53 110 ALA A CA 1
ATOM 5970 C C . ALA C 1 103 ? -37.258 -2.928 -30.319 1.00 33.24 110 ALA A C 1
ATOM 5971 O O . ALA C 1 103 ? -37.027 -3.556 -31.351 1.00 34.83 110 ALA A O 1
ATOM 5973 N N . LEU C 1 104 ? -38.296 -3.194 -29.536 1.00 34.59 111 LEU A N 1
ATOM 5974 C CA . LEU C 1 104 ? -39.202 -4.287 -29.858 1.00 34.24 111 LEU A CA 1
ATOM 5975 C C . LEU C 1 104 ? -40.102 -3.896 -31.008 1.00 35.04 111 LEU A C 1
ATOM 5976 O O . LEU C 1 104 ? -40.588 -4.755 -31.745 1.00 35.37 111 LEU A O 1
ATOM 5981 N N . VAL C 1 105 ? -40.311 -2.591 -31.160 1.00 36.17 112 VAL A N 1
ATOM 5982 C CA . VAL C 1 105 ? -41.128 -2.058 -32.247 1.00 34.87 112 VAL A CA 1
ATOM 5983 C C . VAL C 1 105 ? -40.340 -1.896 -33.544 1.00 35.88 112 VAL A C 1
ATOM 5984 O O . VAL C 1 105 ? -40.904 -2.024 -34.629 1.00 39.43 112 VAL A O 1
ATOM 5988 N N . LYS C 1 106 ? -39.040 -1.623 -33.435 1.00 36.47 113 LYS A N 1
ATOM 5989 C CA . LYS C 1 106 ? -38.162 -1.549 -34.609 1.00 34.66 113 LYS A CA 1
ATOM 5990 C C . LYS C 1 106 ? -38.023 -2.919 -35.255 1.00 37.11 113 LYS A C 1
ATOM 5991 O O . LYS C 1 106 ? -38.067 -3.053 -36.476 1.00 38.28 113 LYS A O 1
ATOM 5995 N N . ALA C 1 107 ? -37.845 -3.933 -34.413 1.00 40.07 114 ALA A N 1
ATOM 5996 C CA . ALA C 1 107 ? -37.558 -5.289 -34.852 1.00 33.03 114 ALA A CA 1
ATOM 5997 C C . ALA C 1 107 ? -38.781 -5.970 -35.450 1.00 36.30 114 ALA A C 1
ATOM 5998 O O . ALA C 1 107 ? -38.685 -7.062 -36.026 1.00 39.04 114 ALA A O 1
ATOM 6000 N N . ASN C 1 108 ? -39.939 -5.345 -35.299 1.00 35.92 115 ASN A N 1
ATOM 6001 C CA . ASN C 1 108 ? -41.141 -5.877 -35.922 1.00 38.31 115 ASN A CA 1
ATOM 6002 C C . ASN C 1 108 ? -41.657 -4.926 -37.018 1.00 39.62 115 ASN A C 1
ATOM 6003 O O . ASN C 1 108 ? -42.851 -4.892 -37.335 1.00 40.70 115 ASN A O 1
ATOM 6008 N N . ASN C 1 109 ? -40.732 -4.164 -37.592 1.00 39.24 116 ASN A N 1
ATOM 6009 C CA . ASN C 1 109 ? -41.008 -3.229 -38.681 1.00 43.15 116 ASN A CA 1
ATOM 6010 C C . ASN C 1 109 ? -42.249 -2.355 -38.459 1.00 43.06 116 ASN A C 1
ATOM 6011 O O . ASN C 1 109 ? -43.101 -2.231 -39.345 1.00 44.34 116 ASN A O 1
ATOM 6016 N N . LEU C 1 110 ? -42.339 -1.741 -37.282 1.00 41.05 117 LEU A N 1
ATOM 6017 C CA . LEU C 1 110 ? -43.463 -0.854 -36.967 1.00 40.16 117 LEU A CA 1
ATOM 6018 C C . LEU C 1 110 ? -43.035 0.504 -36.426 1.00 37.54 117 LEU A C 1
ATOM 6019 O O . LEU C 1 110 ? -43.860 1.232 -35.880 1.00 37.81 117 LEU A O 1
ATOM 6024 N N . ASP C 1 111 ? -41.760 0.849 -36.572 1.00 39.20 118 ASP A N 1
ATOM 6025 C CA . ASP C 1 111 ? -41.266 2.123 -36.040 1.00 42.55 118 ASP A CA 1
ATOM 6026 C C . ASP C 1 111 ? -41.830 3.366 -36.743 1.00 40.88 118 ASP A C 1
ATOM 6027 O O . ASP C 1 111 ? -41.709 4.481 -36.233 1.00 38.77 118 ASP A O 1
ATOM 6032 N N . HIS C 1 112 ? -42.462 3.162 -37.899 1.00 43.91 119 HIS A N 1
ATOM 6033 C CA . HIS C 1 112 ? -43.014 4.258 -38.695 1.00 38.58 119 HIS A CA 1
ATOM 6034 C C . HIS C 1 112 ? -44.436 4.578 -38.264 1.00 39.30 119 HIS A C 1
ATOM 6035 O O . HIS C 1 112 ? -45.058 5.516 -38.765 1.00 37.28 119 HIS A O 1
ATOM 6042 N N . ILE C 1 113 ? -44.949 3.791 -37.328 1.00 40.75 120 ILE A N 1
ATOM 6043 C CA . ILE C 1 113 ? -46.296 4.005 -36.829 1.00 37.73 120 ILE A CA 1
ATOM 6044 C C . ILE C 1 113 ? -46.300 4.219 -35.328 1.00 39.99 120 ILE A C 1
ATOM 6045 O O . ILE C 1 113 ? -47.063 5.036 -34.802 1.00 39.77 120 ILE A O 1
ATOM 6050 N N . VAL C 1 114 ? -45.429 3.486 -34.646 1.00 43.09 121 VAL A N 1
ATOM 6051 C CA . VAL C 1 114 ? -45.352 3.532 -33.195 1.00 37.49 121 VAL A CA 1
ATOM 6052 C C . VAL C 1 114 ? -44.289 4.522 -32.747 1.00 36.63 121 VAL A C 1
ATOM 6053 O O . VAL C 1 114 ? -43.178 4.514 -33.255 1.00 39.79 121 VAL A O 1
ATOM 6057 N N . GLU C 1 115 ? -44.622 5.385 -31.798 1.00 39.68 122 GLU A N 1
ATOM 6058 C CA . GLU C 1 115 ? -43.614 6.270 -31.235 1.00 40.88 122 GLU A CA 1
ATOM 6059 C C . GLU C 1 115 ? -43.508 6.047 -29.735 1.00 38.74 122 GLU A C 1
ATOM 6060 O O . GLU C 1 115 ? -44.327 6.543 -28.963 1.00 41.00 122 GLU A O 1
ATOM 6066 N N . VAL C 1 116 ? -42.505 5.278 -29.324 1.00 38.00 123 VAL A N 1
ATOM 6067 C CA . VAL C 1 116 ? -42.279 5.053 -27.905 1.00 33.76 123 VAL A CA 1
ATOM 6068 C C . VAL C 1 116 ? -41.656 6.280 -27.285 1.00 37.62 123 VAL A C 1
ATOM 6069 O O . VAL C 1 116 ? -40.618 6.758 -27.734 1.00 40.68 123 VAL A O 1
ATOM 6073 N N . ILE C 1 117 ? -42.312 6.794 -26.254 1.00 38.26 124 ILE A N 1
ATOM 6074 C CA . ILE C 1 117 ? -41.828 7.951 -25.534 1.00 34.55 124 ILE A CA 1
ATOM 6075 C C . ILE C 1 117 ? -41.447 7.570 -24.111 1.00 37.38 124 ILE A C 1
ATOM 6076 O O . ILE C 1 117 ? -42.098 6.735 -23.486 1.00 38.25 124 ILE A O 1
ATOM 6081 N N . GLU C 1 118 ? -40.377 8.169 -23.604 1.00 42.49 125 GLU A N 1
ATOM 6082 C CA . GLU C 1 118 ? -39.983 7.941 -22.219 1.00 38.27 125 GLU A CA 1
ATOM 6083 C C . GLU C 1 118 ? -40.410 9.093 -21.319 1.00 34.54 125 GLU A C 1
ATOM 6084 O O . GLU C 1 118 ? -39.905 10.201 -21.452 1.00 37.93 125 GLU A O 1
ATOM 6090 N N . GLY C 1 119 ? -41.312 8.810 -20.387 1.00 34.88 126 GLY A N 1
ATOM 6091 C CA . GLY C 1 119 ? -41.752 9.806 -19.431 1.00 38.07 126 GLY A CA 1
ATOM 6092 C C . GLY C 1 119 ? -43.077 9.443 -18.795 1.00 39.73 126 GLY A C 1
ATOM 6093 O O . GLY C 1 119 ? -43.698 8.447 -19.157 1.00 40.69 126 GLY A O 1
ATOM 6094 N N . SER C 1 120 ? -43.509 10.257 -17.841 1.00 33.26 127 SER A N 1
ATOM 6095 C CA . SER C 1 120 ? -44.799 10.059 -17.204 1.00 35.71 127 SER A CA 1
ATOM 6096 C C . SER C 1 120 ? -45.873 10.758 -18.024 1.00 39.04 127 SER A C 1
ATOM 6097 O O . SER C 1 120 ? -45.713 11.913 -18.412 1.00 38.44 127 SER A O 1
ATOM 6100 N N . VAL C 1 121 ? -46.963 10.050 -18.294 1.00 38.07 128 VAL A N 1
ATOM 6101 C CA . VAL C 1 121 ? -48.049 10.602 -19.092 1.00 38.92 128 VAL A CA 1
ATOM 6102 C C . VAL C 1 121 ? -48.597 11.876 -18.463 1.00 41.28 128 VAL A C 1
ATOM 6103 O O . VAL C 1 121 ? -49.522 12.491 -18.987 1.00 39.61 128 VAL A O 1
ATOM 6107 N N . GLU C 1 122 ? -48.016 12.267 -17.334 1.00 44.63 129 GLU A N 1
ATOM 6108 C CA . GLU C 1 122 ? -48.457 13.457 -16.620 1.00 42.76 129 GLU A CA 1
ATOM 6109 C C . GLU C 1 122 ? -47.598 14.669 -16.962 1.00 40.06 129 GLU A C 1
ATOM 6110 O O . GLU C 1 122 ? -48.046 15.808 -16.845 1.00 45.43 129 GLU A O 1
ATOM 6116 N N . ASP C 1 123 ? -46.364 14.419 -17.384 1.00 41.26 130 ASP A N 1
ATOM 6117 C CA . ASP C 1 123 ? -45.444 15.495 -17.728 1.00 43.00 130 ASP A CA 1
ATOM 6118 C C . ASP C 1 123 ? -45.191 15.556 -19.229 1.00 46.38 130 ASP A C 1
ATOM 6119 O O . ASP C 1 123 ? -44.315 16.288 -19.687 1.00 50.42 130 ASP A O 1
ATOM 6124 N N . ILE C 1 124 ? -45.959 14.785 -19.991 1.00 41.07 131 ILE A N 1
ATOM 6125 C CA . ILE C 1 124 ? -45.765 14.707 -21.434 1.00 37.48 131 ILE A CA 1
ATOM 6126 C C . ILE C 1 124 ? -46.862 15.421 -22.218 1.00 44.04 131 ILE A C 1
ATOM 6127 O O . ILE C 1 124 ? -48.035 15.365 -21.857 1.00 43.84 131 ILE A O 1
ATOM 6132 N N . SER C 1 125 ? -46.463 16.088 -23.296 1.00 44.71 132 SER A N 1
ATOM 6133 C CA . SER C 1 125 ? -47.400 16.763 -24.183 1.00 41.56 132 SER A CA 1
ATOM 6134 C C . SER C 1 125 ? -47.434 16.037 -25.523 1.00 46.91 132 SER A C 1
ATOM 6135 O O . SER C 1 125 ? -46.504 15.305 -25.855 1.00 51.71 132 SER A O 1
ATOM 6138 N N . LEU C 1 126 ? -48.504 16.232 -26.288 1.00 43.99 133 LEU A N 1
ATOM 6139 C CA . LEU C 1 126 ? -48.680 15.491 -27.544 1.00 44.31 133 LEU A CA 1
ATOM 6140 C C . LEU C 1 126 ? -48.826 16.365 -28.792 1.00 46.58 133 LEU A C 1
ATOM 6141 O O . LEU C 1 126 ? -49.399 17.461 -28.741 1.00 47.98 133 LEU A O 1
ATOM 6146 N N . PRO C 1 127 ? -48.288 15.878 -29.920 1.00 45.17 134 PRO A N 1
ATOM 6147 C CA . PRO C 1 127 ? -48.397 16.533 -31.228 1.00 45.54 134 PRO A CA 1
ATOM 6148 C C . PRO C 1 127 ? -49.834 16.586 -31.763 1.00 51.50 134 PRO A C 1
ATOM 6149 O O . PRO C 1 127 ? -50.021 16.954 -32.930 1.00 53.90 134 PRO A O 1
ATOM 6153 N N . GLU C 1 128 ? -50.822 16.218 -30.945 1.00 48.09 135 GLU A N 1
ATOM 6154 C CA . GLU C 1 128 ? -52.214 16.156 -31.400 1.00 42.05 135 GLU A CA 1
ATOM 6155 C C . GLU C 1 128 ? -53.120 15.407 -30.413 1.00 43.30 135 GLU A C 1
ATOM 6156 O O . GLU C 1 128 ? -52.650 14.835 -29.434 1.00 45.07 135 GLU A O 1
ATOM 6162 N N . LYS C 1 129 ? -54.422 15.410 -30.689 1.00 43.51 136 LYS A N 1
ATOM 6163 C CA . LYS C 1 129 ? -55.384 14.637 -29.911 1.00 35.85 136 LYS A CA 1
ATOM 6164 C C . LYS C 1 129 ? -55.598 13.245 -30.518 1.00 37.29 136 LYS A C 1
ATOM 6165 O O . LYS C 1 129 ? -55.286 12.999 -31.693 1.00 37.58 136 LYS A O 1
ATOM 6168 N N . VAL C 1 130 ? -56.172 12.356 -29.714 1.00 36.05 137 VAL A N 1
ATOM 6169 C CA . VAL C 1 130 ? -56.133 10.917 -29.947 1.00 32.74 137 VAL A CA 1
ATOM 6170 C C . VAL C 1 130 ? -57.543 10.334 -30.060 1.00 33.36 137 VAL A C 1
ATOM 6171 O O . VAL C 1 130 ? -58.439 10.747 -29.329 1.00 35.20 137 VAL A O 1
ATOM 6175 N N . ASP C 1 131 ? -57.743 9.369 -30.957 1.00 32.50 138 ASP A N 1
ATOM 6176 C CA . ASP C 1 131 ? -59.048 8.715 -31.071 1.00 31.91 138 ASP A CA 1
ATOM 6177 C C . ASP C 1 131 ? -59.277 7.666 -29.972 1.00 36.40 138 ASP A C 1
ATOM 6178 O O . ASP C 1 131 ? -60.287 7.711 -29.263 1.00 38.90 138 ASP A O 1
ATOM 6183 N N . VAL C 1 132 ? -58.342 6.725 -29.837 1.00 36.13 139 VAL A N 1
ATOM 6184 C CA . VAL C 1 132 ? -58.465 5.606 -28.891 1.00 31.79 139 VAL A CA 1
ATOM 6185 C C . VAL C 1 132 ? -57.452 5.687 -27.743 1.00 29.43 139 VAL A C 1
ATOM 6186 O O . VAL C 1 132 ? -56.280 5.995 -27.960 1.00 28.83 139 VAL A O 1
ATOM 6190 N N . ILE C 1 133 ? -57.899 5.416 -26.519 1.00 30.42 140 ILE A N 1
ATOM 6191 C CA . ILE C 1 133 ? -56.967 5.259 -25.403 1.00 29.25 140 ILE A CA 1
ATOM 6192 C C . ILE C 1 133 ? -57.079 3.852 -24.857 1.00 28.91 140 ILE A C 1
ATOM 6193 O O . ILE C 1 133 ? -58.100 3.471 -24.275 1.00 28.41 140 ILE A O 1
ATOM 6198 N N . ILE C 1 134 ? -56.017 3.084 -25.069 1.00 27.65 141 ILE A N 1
ATOM 6199 C CA . ILE C 1 134 ? -55.951 1.705 -24.634 1.00 28.44 141 ILE A CA 1
ATOM 6200 C C . ILE C 1 134 ? -54.799 1.607 -23.661 1.00 29.50 141 ILE A C 1
ATOM 6201 O O . ILE C 1 134 ? -53.771 2.254 -23.856 1.00 27.28 141 ILE A O 1
ATOM 6206 N N . SER C 1 135 ? -54.984 0.817 -22.604 1.00 30.94 142 SER A N 1
ATOM 6207 C CA . SER C 1 135 ? -53.984 0.679 -21.552 1.00 28.48 142 SER A CA 1
ATOM 6208 C C . SER C 1 135 ? -54.371 -0.457 -20.594 1.00 29.45 142 SER A C 1
ATOM 6209 O O . SER C 1 135 ? -55.546 -0.785 -20.469 1.00 31.55 142 SER A O 1
ATOM 6212 N N . GLU C 1 136 ? -53.388 -1.068 -19.938 1.00 29.11 143 GLU A N 1
ATOM 6213 C CA . GLU C 1 136 ? -53.643 -2.124 -18.954 1.00 30.08 143 GLU A CA 1
ATOM 6214 C C . GLU C 1 136 ? -53.172 -1.588 -17.627 1.00 29.15 143 GLU A C 1
ATOM 6215 O O . GLU C 1 136 ? -51.980 -1.585 -17.324 1.00 28.14 143 GLU A O 1
ATOM 6221 N N . TRP C 1 137 ? -54.139 -1.122 -16.851 1.00 31.83 144 TRP A N 1
ATOM 6222 C CA . TRP C 1 137 ? -53.894 -0.225 -15.743 1.00 27.74 144 TRP A CA 1
ATOM 6223 C C . TRP C 1 137 ? -54.452 -0.810 -14.463 1.00 30.70 144 TRP A C 1
ATOM 6224 O O . TRP C 1 137 ? -54.379 -0.194 -13.394 1.00 34.71 144 TRP A O 1
ATOM 6235 N N . MET C 1 138 ? -55.007 -2.011 -14.585 1.00 29.74 145 MET A N 1
ATOM 6236 C CA . MET C 1 138 ? -55.696 -2.667 -13.488 1.00 29.56 145 MET A CA 1
ATOM 6237 C C . MET C 1 138 ? -54.734 -3.420 -12.572 1.00 29.33 145 MET A C 1
ATOM 6238 O O . MET C 1 138 ? -54.023 -4.325 -13.000 1.00 24.98 145 MET A O 1
ATOM 6243 N N . GLY C 1 139 ? -54.720 -3.025 -11.306 1.00 32.06 146 GLY A N 1
ATOM 6244 C CA . GLY C 1 139 ? -53.929 -3.709 -10.307 1.00 31.02 146 GLY A CA 1
ATOM 6245 C C . GLY C 1 139 ? -54.795 -4.675 -9.517 1.00 36.23 146 GLY A C 1
ATOM 6246 O O . GLY C 1 139 ? -55.953 -4.942 -9.865 1.00 33.00 146 GLY A O 1
ATOM 6247 N N . TYR C 1 140 ? -54.227 -5.209 -8.445 1.00 36.45 147 TYR A N 1
ATOM 6248 C CA . TYR C 1 140 ? -54.951 -6.114 -7.573 1.00 36.37 147 TYR A CA 1
ATOM 6249 C C . TYR C 1 140 ? -56.246 -5.485 -7.074 1.00 35.08 147 TYR A C 1
ATOM 6250 O O . TYR C 1 140 ? -56.246 -4.365 -6.562 1.00 37.11 147 TYR A O 1
ATOM 6259 N N . PHE C 1 141 ? -57.345 -6.220 -7.209 1.00 37.67 148 PHE A N 1
ATOM 6260 C CA . PHE C 1 141 ? -58.672 -5.712 -6.861 1.00 35.47 148 PHE A CA 1
ATOM 6261 C C . PHE C 1 141 ? -58.962 -4.423 -7.621 1.00 31.41 148 PHE A C 1
ATOM 6262 O O . PHE C 1 141 ? -59.564 -3.494 -7.098 1.00 32.98 148 PHE A O 1
ATOM 6270 N N . LEU C 1 142 ? -58.505 -4.383 -8.863 1.00 33.21 149 LEU A N 1
ATOM 6271 C CA . LEU C 1 142 ? -58.763 -3.270 -9.764 1.00 31.52 149 LEU A CA 1
ATOM 6272 C C . LEU C 1 142 ? -58.016 -1.995 -9.406 1.00 31.44 149 LEU A C 1
ATOM 6273 O O . LEU C 1 142 ? -57.469 -1.341 -10.284 1.00 31.14 149 LEU A O 1
ATOM 6278 N N . LEU C 1 143 ? -57.981 -1.658 -8.118 1.00 34.56 150 LEU A N 1
ATOM 6279 C CA . LEU C 1 143 ? -57.625 -0.303 -7.672 1.00 31.12 150 LEU A CA 1
ATOM 6280 C C . LEU C 1 143 ? -56.191 -0.077 -7.173 1.00 33.89 150 LEU A C 1
ATOM 6281 O O . LEU C 1 143 ? -55.763 1.065 -6.993 1.00 33.56 150 LEU A O 1
ATOM 6286 N N . ARG C 1 144 ? -55.449 -1.156 -6.951 1.00 37.45 151 ARG A N 1
ATOM 6287 C CA . ARG C 1 144 ? -54.069 -1.042 -6.482 1.00 38.43 151 ARG A CA 1
ATOM 6288 C C . ARG C 1 144 ? -53.145 -0.365 -7.483 1.00 39.54 151 ARG A C 1
ATOM 6289 O O . ARG C 1 144 ? -53.380 -0.406 -8.696 1.00 39.83 151 ARG A O 1
ATOM 6297 N N . GLU C 1 145 ? -52.078 0.238 -6.963 1.00 40.56 152 GLU A N 1
ATOM 6298 C CA . GLU C 1 145 ? -51.101 0.945 -7.784 1.00 36.36 152 GLU A CA 1
ATOM 6299 C C . GLU C 1 145 ? -51.687 2.281 -8.227 1.00 40.13 152 GLU A C 1
ATOM 6300 O O . GLU C 1 145 ? -50.963 3.255 -8.451 1.00 43.56 152 GLU A O 1
ATOM 6306 N N . SER C 1 146 ? -53.010 2.327 -8.339 1.00 37.63 153 SER A N 1
ATOM 6307 C CA . SER C 1 146 ? -53.702 3.549 -8.729 1.00 37.25 153 SER A CA 1
ATOM 6308 C C . SER C 1 146 ? -53.179 4.061 -10.063 1.00 34.16 153 SER A C 1
ATOM 6309 O O . SER C 1 146 ? -52.955 5.259 -10.243 1.00 32.08 153 SER A O 1
ATOM 6312 N N . MET C 1 147 ? -52.987 3.150 -11.006 1.00 33.17 154 MET A N 1
ATOM 6313 C CA . MET C 1 147 ? -52.507 3.568 -12.311 1.00 34.72 154 MET A CA 1
ATOM 6314 C C . MET C 1 147 ? -53.596 4.248 -13.118 1.00 35.31 154 MET A C 1
ATOM 6315 O O . MET C 1 147 ? -53.317 4.893 -14.137 1.00 33.61 154 MET A O 1
ATOM 6320 N N . PHE C 1 148 ? -54.841 4.119 -12.669 1.00 34.03 155 PHE A N 1
ATOM 6321 C CA . PHE C 1 148 ? -55.912 4.760 -13.412 1.00 34.00 155 PHE A CA 1
ATOM 6322 C C . PHE C 1 148 ? -55.843 6.284 -13.366 1.00 33.85 155 PHE A C 1
ATOM 6323 O O . PHE C 1 148 ? -56.321 6.958 -14.273 1.00 31.60 155 PHE A O 1
ATOM 6331 N N . ASP C 1 149 ? -55.242 6.825 -12.312 1.00 35.77 156 ASP A N 1
ATOM 6332 C CA . ASP C 1 149 ? -55.077 8.264 -12.210 1.00 32.11 156 ASP A CA 1
ATOM 6333 C C . ASP C 1 149 ? -54.371 8.791 -13.446 1.00 35.88 156 ASP A C 1
ATOM 6334 O O . ASP C 1 149 ? -54.647 9.906 -13.905 1.00 37.10 156 ASP A O 1
ATOM 6339 N N . SER C 1 150 ? -53.467 7.985 -13.993 1.00 36.26 157 SER A N 1
ATOM 6340 C CA . SER C 1 150 ? -52.650 8.419 -15.124 1.00 34.76 157 SER A CA 1
ATOM 6341 C C . SER C 1 150 ? -53.439 8.322 -16.427 1.00 35.30 157 SER A C 1
ATOM 6342 O O . SER C 1 150 ? -53.312 9.170 -17.315 1.00 38.26 157 SER A O 1
ATOM 6345 N N . VAL C 1 151 ? -54.254 7.281 -16.533 1.00 33.70 158 VAL A N 1
ATOM 6346 C CA . VAL C 1 151 ? -55.091 7.071 -17.699 1.00 32.38 158 VAL A CA 1
ATOM 6347 C C . VAL C 1 151 ? -56.082 8.229 -17.780 1.00 35.26 158 VAL A C 1
ATOM 6348 O O . VAL C 1 151 ? -56.200 8.882 -18.820 1.00 35.25 158 VAL A O 1
ATOM 6352 N N . ILE C 1 152 ? -56.771 8.508 -16.671 1.00 33.77 159 ILE A N 1
ATOM 6353 C CA . ILE C 1 152 ? -57.707 9.623 -16.643 1.00 33.72 159 ILE A CA 1
ATOM 6354 C C . ILE C 1 152 ? -57.028 10.859 -17.215 1.00 35.81 159 ILE A C 1
ATOM 6355 O O . ILE C 1 152 ? -57.458 11.414 -18.224 1.00 36.31 159 ILE A O 1
ATOM 6360 N N . SER C 1 153 ? -55.960 11.282 -16.552 1.00 34.65 160 SER A N 1
ATOM 6361 C CA . SER C 1 153 ? -55.198 12.441 -16.977 1.00 32.89 160 SER A CA 1
ATOM 6362 C C . SER C 1 153 ? -54.962 12.395 -18.475 1.00 35.02 160 SER A C 1
ATOM 6363 O O . SER C 1 153 ? -55.122 13.396 -19.170 1.00 32.67 160 SER A O 1
ATOM 6366 N N . ALA C 1 154 ? -54.585 11.217 -18.964 1.00 36.40 161 ALA A N 1
ATOM 6367 C CA . ALA C 1 154 ? -54.316 11.015 -20.383 1.00 35.00 161 ALA A CA 1
ATOM 6368 C C . ALA C 1 154 ? -55.565 11.238 -21.224 1.00 33.40 161 ALA A C 1
ATOM 6369 O O . ALA C 1 154 ? -55.507 11.822 -22.305 1.00 34.14 161 ALA A O 1
ATOM 6371 N N . ARG C 1 155 ? -56.695 10.747 -20.734 1.00 34.67 162 ARG A N 1
ATOM 6372 C CA . ARG C 1 155 ? -57.960 10.963 -21.414 1.00 35.28 162 ARG A CA 1
ATOM 6373 C C . ARG C 1 155 ? -58.348 12.445 -21.415 1.00 34.05 162 ARG A C 1
ATOM 6374 O O . ARG C 1 155 ? -58.679 13.007 -22.459 1.00 36.01 162 ARG A O 1
ATOM 6382 N N . ASP C 1 156 ? -58.303 13.076 -20.245 1.00 33.89 163 ASP A N 1
ATOM 6383 C CA . ASP C 1 156 ? -58.815 14.438 -20.107 1.00 36.92 163 ASP A CA 1
ATOM 6384 C C . ASP C 1 156 ? -58.105 15.443 -20.992 1.00 36.38 163 ASP A C 1
ATOM 6385 O O . ASP C 1 156 ? -58.740 16.298 -21.608 1.00 40.44 163 ASP A O 1
ATOM 6390 N N . ARG C 1 157 ? -56.785 15.343 -21.056 1.00 36.31 164 ARG A N 1
ATOM 6391 C CA . ARG C 1 157 ? -56.017 16.281 -21.856 1.00 33.65 164 ARG A CA 1
ATOM 6392 C C . ARG C 1 157 ? -56.040 15.932 -23.349 1.00 36.62 164 ARG A C 1
ATOM 6393 O O . ARG C 1 157 ? -56.157 16.822 -24.190 1.00 40.44 164 ARG A O 1
ATOM 6395 N N . TRP C 1 158 ? -55.956 14.644 -23.678 1.00 34.54 165 TRP A N 1
ATOM 6396 C CA . TRP C 1 158 ? -55.666 14.233 -25.055 1.00 35.48 165 TRP A CA 1
ATOM 6397 C C . TRP C 1 158 ? -56.832 13.641 -25.854 1.00 36.84 165 TRP A C 1
ATOM 6398 O O . TRP C 1 158 ? -56.901 13.817 -27.075 1.00 38.81 165 TRP A O 1
ATOM 6409 N N . LEU C 1 159 ? -57.742 12.936 -25.190 1.00 35.73 166 LEU A N 1
ATOM 6410 C CA . LEU C 1 159 ? -58.850 12.313 -25.914 1.00 36.08 166 LEU A CA 1
ATOM 6411 C C . LEU C 1 159 ? -59.750 13.362 -26.581 1.00 39.55 166 LEU A C 1
ATOM 6412 O O . LEU C 1 159 ? -59.988 14.451 -26.027 1.00 39.47 166 LEU A O 1
ATOM 6417 N N . LYS C 1 160 ? -60.239 13.036 -27.775 1.00 37.64 167 LYS A N 1
ATOM 6418 C CA . LYS C 1 160 ? -61.192 13.898 -28.465 1.00 37.51 167 LYS A CA 1
ATOM 6419 C C . LYS C 1 160 ? -62.595 13.404 -28.165 1.00 39.11 167 LYS A C 1
ATOM 6420 O O . LYS C 1 160 ? -62.775 12.252 -27.782 1.00 36.95 167 LYS A O 1
ATOM 6426 N N . PRO C 1 161 ? -63.601 14.270 -28.348 1.00 39.46 168 PRO A N 1
ATOM 6427 C CA . PRO C 1 161 ? -64.990 13.911 -28.029 1.00 39.12 168 PRO A CA 1
ATOM 6428 C C . PRO C 1 161 ? -65.377 12.525 -28.552 1.00 39.30 168 PRO A C 1
ATOM 6429 O O . PRO C 1 161 ? -65.955 11.718 -27.829 1.00 42.08 168 PRO A O 1
ATOM 6433 N N . THR C 1 162 ? -65.050 12.283 -29.815 1.00 36.91 169 THR A N 1
ATOM 6434 C CA . THR C 1 162 ? -65.325 11.040 -30.513 1.00 39.00 169 THR A CA 1
ATOM 6435 C C . THR C 1 162 ? -64.653 9.857 -29.822 1.00 43.27 169 THR A C 1
ATOM 6436 O O . THR C 1 162 ? -65.148 8.725 -29.860 1.00 41.49 169 THR A O 1
ATOM 6440 N N . GLY C 1 163 ? -63.523 10.144 -29.180 1.00 42.86 170 GLY A N 1
ATOM 6441 C CA . GLY C 1 163 ? -62.655 9.129 -28.603 1.00 37.08 170 GLY A CA 1
ATOM 6442 C C . GLY C 1 163 ? -63.296 7.917 -27.970 1.00 32.04 170 GLY A C 1
ATOM 6443 O O . GLY C 1 163 ? -64.349 8.001 -27.349 1.00 35.45 170 GLY A O 1
ATOM 6444 N N . VAL C 1 164 ? -62.632 6.777 -28.114 1.00 36.57 171 VAL A N 1
ATOM 6445 C CA . VAL C 1 164 ? -63.063 5.540 -27.465 1.00 34.24 171 VAL A CA 1
ATOM 6446 C C . VAL C 1 164 ? -61.982 5.097 -26.468 1.00 31.31 171 VAL A C 1
ATOM 6447 O O . VAL C 1 164 ? -60.860 5.602 -26.522 1.00 30.20 171 VAL A O 1
ATOM 6451 N N . MET C 1 165 ? -62.321 4.181 -25.557 1.00 28.05 172 MET A N 1
ATOM 6452 C CA . MET C 1 165 ? -61.384 3.736 -24.524 1.00 28.12 172 MET A CA 1
ATOM 6453 C C . MET C 1 165 ? -61.394 2.230 -24.280 1.00 31.02 172 MET A C 1
ATOM 6454 O O . MET C 1 165 ? -62.443 1.571 -24.354 1.00 31.45 172 MET A O 1
ATOM 6459 N N . TYR C 1 166 ? -60.213 1.692 -23.988 1.00 28.77 173 TYR A N 1
ATOM 6460 C CA . TYR C 1 166 ? -60.046 0.256 -23.797 1.00 29.35 173 TYR A CA 1
ATOM 6461 C C . TYR C 1 166 ? -59.354 -0.065 -22.499 1.00 27.72 173 TYR A C 1
ATOM 6462 O O . TYR C 1 166 ? -58.160 0.190 -22.370 1.00 32.60 173 TYR A O 1
ATOM 6471 N N . PRO C 1 167 ? -60.083 -0.652 -21.540 1.00 29.30 174 PRO A N 1
ATOM 6472 C CA . PRO C 1 167 ? -61.509 -1.000 -21.592 1.00 32.24 174 PRO A CA 1
ATOM 6473 C C . PRO C 1 167 ? -62.437 0.203 -21.556 1.00 30.30 174 PRO A C 1
ATOM 6474 O O . PRO C 1 167 ? -61.978 1.332 -21.448 1.00 34.20 174 PRO A O 1
ATOM 6478 N N . SER C 1 168 ? -63.739 -0.036 -21.624 1.00 30.47 175 SER A N 1
ATOM 6479 C CA . SER C 1 168 ? -64.696 1.066 -21.568 1.00 36.29 175 SER A CA 1
ATOM 6480 C C . SER C 1 168 ? -65.441 1.095 -20.223 1.00 35.43 175 SER A C 1
ATOM 6481 O O . SER C 1 168 ? -66.089 2.085 -19.861 1.00 33.42 175 SER A O 1
ATOM 6484 N N . HIS C 1 169 ? -65.340 0.003 -19.481 1.00 33.09 176 HIS A N 1
ATOM 6485 C CA . HIS C 1 169 ? -65.931 -0.040 -18.158 1.00 33.93 176 HIS A CA 1
ATOM 6486 C C . HIS C 1 169 ? -65.169 -0.977 -17.258 1.00 34.32 176 HIS A C 1
ATOM 6487 O O . HIS C 1 169 ? -64.421 -1.821 -17.727 1.00 34.90 176 HIS A O 1
ATOM 6494 N N . ALA C 1 170 ? -65.348 -0.808 -15.956 1.00 34.50 177 ALA A N 1
ATOM 6495 C CA . ALA C 1 170 ? -64.737 -1.707 -14.991 1.00 32.06 177 ALA A CA 1
ATOM 6496 C C . ALA C 1 170 ? -65.777 -2.062 -13.956 1.00 32.12 177 ALA A C 1
ATOM 6497 O O . ALA C 1 170 ? -66.920 -1.632 -14.054 1.00 34.50 177 ALA A O 1
ATOM 6499 N N . ARG C 1 171 ? -65.378 -2.822 -12.949 1.00 31.83 178 ARG A N 1
ATOM 6500 C CA . ARG C 1 171 ? -66.341 -3.326 -12.000 1.00 33.37 178 ARG A CA 1
ATOM 6501 C C . ARG C 1 171 ? -65.674 -4.200 -10.936 1.00 30.35 178 ARG A C 1
ATOM 6502 O O . ARG C 1 171 ? -64.997 -5.172 -11.243 1.00 29.14 178 ARG A O 1
ATOM 6510 N N . MET C 1 172 ? -65.859 -3.820 -9.683 1.00 30.56 179 MET A N 1
ATOM 6511 C CA . MET C 1 172 ? -65.336 -4.574 -8.562 1.00 33.12 179 MET A CA 1
ATOM 6512 C C . MET C 1 172 ? -66.474 -5.348 -7.928 1.00 30.53 179 MET A C 1
ATOM 6513 O O . MET C 1 172 ? -67.584 -4.835 -7.809 1.00 28.64 179 MET A O 1
ATOM 6518 N N . TRP C 1 173 ? -66.184 -6.590 -7.546 1.00 34.23 180 TRP A N 1
ATOM 6519 C CA . TRP C 1 173 ? -67.151 -7.485 -6.916 1.00 31.50 180 TRP A CA 1
ATOM 6520 C C . TRP C 1 173 ? -66.653 -7.908 -5.537 1.00 33.38 180 TRP A C 1
ATOM 6521 O O . TRP C 1 173 ? -65.470 -7.792 -5.230 1.00 36.16 180 TRP A O 1
ATOM 6532 N N . LEU C 1 174 ? -67.563 -8.419 -4.718 1.00 35.42 181 LEU A N 1
ATOM 6533 C CA . LEU C 1 174 ? -67.240 -8.960 -3.400 1.00 29.93 181 LEU A CA 1
ATOM 6534 C C . LEU C 1 174 ? -68.155 -10.166 -3.188 1.00 30.66 181 LEU A C 1
ATOM 6535 O O . LEU C 1 174 ? -69.250 -10.216 -3.738 1.00 30.44 181 LEU A O 1
ATOM 6540 N N . ALA C 1 175 ? -67.708 -11.145 -2.409 1.00 33.22 182 ALA A N 1
ATOM 6541 C CA . ALA C 1 175 ? -68.468 -12.378 -2.233 1.00 29.89 182 ALA A CA 1
ATOM 6542 C C . ALA C 1 175 ? -67.898 -13.243 -1.116 1.00 31.51 182 ALA A C 1
ATOM 6543 O O . ALA C 1 175 ? -66.732 -13.624 -1.160 1.00 32.00 182 ALA A O 1
ATOM 6545 N N . PRO C 1 176 ? -68.734 -13.562 -0.114 1.00 32.11 183 PRO A N 1
ATOM 6546 C CA . PRO C 1 176 ? -68.388 -14.348 1.078 1.00 29.65 183 PRO A CA 1
ATOM 6547 C C . PRO C 1 176 ? -67.908 -15.739 0.704 1.00 32.00 183 PRO A C 1
ATOM 6548 O O . PRO C 1 176 ? -68.491 -16.378 -0.168 1.00 33.87 183 PRO A O 1
ATOM 6552 N N . ILE C 1 177 ? -66.877 -16.227 1.382 1.00 32.21 184 ILE A N 1
ATOM 6553 C CA . ILE C 1 177 ? -66.221 -17.439 0.933 1.00 28.09 184 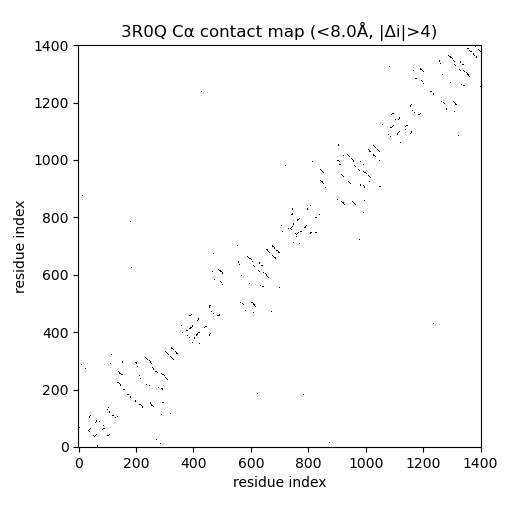ILE A CA 1
ATOM 6554 C C . ILE C 1 177 ? -65.951 -18.419 2.064 1.00 33.08 184 ILE A C 1
ATOM 6555 O O . ILE C 1 177 ? -66.118 -18.102 3.246 1.00 32.50 184 ILE A O 1
ATOM 6560 N N . LYS C 1 178 ? -65.524 -19.616 1.675 1.00 29.48 185 LYS A N 1
ATOM 6561 C CA . LYS C 1 178 ? -65.189 -20.672 2.600 1.00 33.61 185 LYS A CA 1
ATOM 6562 C C . LYS C 1 178 ? -63.814 -21.218 2.212 1.00 39.57 185 LYS A C 1
ATOM 6563 O O . LYS C 1 178 ? -63.655 -21.852 1.162 1.00 38.66 185 LYS A O 1
ATOM 6566 N N . SER C 1 179 ? -62.824 -20.963 3.064 1.00 42.42 186 SER A N 1
ATOM 6567 C CA . SER C 1 179 ? -61.427 -21.221 2.722 1.00 41.28 186 SER A CA 1
ATOM 6568 C C . SER C 1 179 ? -60.627 -21.650 3.946 1.00 39.67 186 SER A C 1
ATOM 6569 O O . SER C 1 179 ? -60.775 -21.081 5.028 1.00 43.44 186 SER A O 1
ATOM 6572 N N . ASN C 1 180 ? -59.773 -22.651 3.771 1.00 42.04 187 ASN A N 1
ATOM 6573 C CA . ASN C 1 180 ? -58.965 -23.155 4.879 1.00 45.20 187 ASN A CA 1
ATOM 6574 C C . ASN C 1 180 ? -57.750 -22.289 5.175 1.00 45.65 187 ASN A C 1
ATOM 6575 O O . ASN C 1 180 ? -56.915 -22.646 6.014 1.00 47.06 187 ASN A O 1
ATOM 6580 N N . ILE C 1 181 ? -57.658 -21.150 4.493 1.00 40.46 188 ILE A N 1
ATOM 6581 C CA . ILE C 1 181 ? -56.538 -20.238 4.692 1.00 39.37 188 ILE A CA 1
ATOM 6582 C C . ILE C 1 181 ? -56.746 -19.386 5.940 1.00 41.58 188 ILE A C 1
ATOM 6583 O O . ILE C 1 181 ? -55.793 -18.848 6.506 1.00 40.78 188 ILE A O 1
ATOM 6588 N N . ALA C 1 182 ? -57.999 -19.256 6.369 1.00 43.88 189 ALA A N 1
ATOM 6589 C CA . ALA C 1 182 ? -58.307 -18.475 7.562 1.00 39.04 189 ALA A CA 1
ATOM 6590 C C . ALA C 1 182 ? -57.902 -19.266 8.801 1.00 41.83 189 ALA A C 1
ATOM 6591 O O . ALA C 1 182 ? -57.780 -18.717 9.891 1.00 43.17 189 ALA A O 1
ATOM 6593 N N . ASP C 1 183 ? -57.709 -20.569 8.623 1.00 43.34 190 ASP A N 1
ATOM 6594 C CA . ASP C 1 183 ? -57.107 -21.403 9.649 1.00 41.87 190 ASP A CA 1
ATOM 6595 C C . ASP C 1 183 ? -55.600 -21.281 9.536 1.00 39.80 190 ASP A C 1
ATOM 6596 O O . ASP C 1 183 ? -54.911 -20.995 10.516 1.00 40.00 190 ASP A O 1
ATOM 6601 N N . ARG C 1 184 ? -55.098 -21.496 8.324 1.00 40.16 191 ARG A N 1
ATOM 6602 C CA . ARG C 1 184 ? -53.663 -21.435 8.041 1.00 39.74 191 ARG A CA 1
ATOM 6603 C C . ARG C 1 184 ? -52.970 -20.213 8.653 1.00 36.49 191 ARG A C 1
ATOM 6604 O O . ARG C 1 184 ? -51.884 -20.337 9.228 1.00 34.97 191 ARG A O 1
ATOM 6612 N N . LYS C 1 185 ? -53.597 -19.044 8.531 1.00 36.16 192 LYS A N 1
ATOM 6613 C CA . LYS C 1 185 ? -53.021 -17.796 9.043 1.00 36.06 192 LYS A CA 1
ATOM 6614 C C . LYS C 1 185 ? -53.038 -17.654 10.576 1.00 35.73 192 LYS A C 1
ATOM 6615 O O . LYS C 1 185 ? -52.098 -17.122 11.156 1.00 36.52 192 LYS A O 1
ATOM 6621 N N . ARG C 1 186 ? -54.097 -18.139 11.220 1.00 36.24 193 ARG A N 1
ATOM 6622 C CA . ARG C 1 186 ? -54.210 -18.110 12.676 1.00 34.82 193 ARG A CA 1
ATOM 6623 C C . ARG C 1 186 ? -53.388 -19.208 13.340 1.00 36.47 193 ARG A C 1
ATOM 6624 O O . ARG C 1 186 ? -53.027 -19.105 14.511 1.00 38.00 193 ARG A O 1
ATOM 6626 N N . ASN C 1 187 ? -53.122 -20.286 12.619 1.00 36.30 194 ASN A N 1
ATOM 6627 C CA . ASN C 1 187 ? -52.167 -21.251 13.128 1.00 37.00 194 ASN A CA 1
ATOM 6628 C C . ASN C 1 187 ? -50.777 -20.642 12.964 1.00 38.91 194 ASN A C 1
ATOM 6629 O O . ASN C 1 187 ? -49.839 -21.008 13.672 1.00 40.60 194 ASN A O 1
ATOM 6631 N N . ASP C 1 188 ? -50.668 -19.693 12.033 1.00 34.83 195 ASP A N 1
ATOM 6632 C CA . ASP C 1 188 ? -49.418 -18.990 11.770 1.00 33.49 195 ASP A CA 1
ATOM 6633 C C . ASP C 1 188 ? -49.194 -17.954 12.843 1.00 35.66 195 ASP A C 1
ATOM 6634 O O . ASP C 1 188 ? -48.100 -17.821 13.383 1.00 36.62 195 ASP A O 1
ATOM 6639 N N . PHE C 1 189 ? -50.239 -17.193 13.129 1.00 36.00 196 PHE A N 1
ATOM 6640 C CA . PHE C 1 189 ? -50.173 -16.217 14.190 1.00 34.45 196 PHE A CA 1
ATOM 6641 C C . PHE C 1 189 ? -49.781 -16.892 15.505 1.00 36.11 196 PHE A C 1
ATOM 6642 O O . PHE C 1 189 ? -48.822 -16.477 16.151 1.00 39.00 196 PHE A O 1
ATOM 6650 N N . ASP C 1 190 ? -50.509 -17.938 15.893 1.00 35.34 197 ASP A N 1
ATOM 6651 C CA . ASP C 1 190 ? -50.226 -18.654 17.142 1.00 35.97 197 ASP A CA 1
ATOM 6652 C C . ASP C 1 190 ? -48.771 -19.125 17.220 1.00 38.12 197 ASP A C 1
ATOM 6653 O O . ASP C 1 190 ? -48.123 -19.001 18.258 1.00 39.02 197 ASP A O 1
ATOM 6658 N N . GLY C 1 191 ? -48.277 -19.694 16.126 1.00 38.71 198 GLY A N 1
ATOM 6659 C CA . GLY C 1 191 ? -46.867 -19.986 15.996 1.00 32.45 198 GLY A CA 1
ATOM 6660 C C . GLY C 1 191 ? -46.055 -18.769 16.390 1.00 35.23 198 GLY A C 1
ATOM 6661 O O . GLY C 1 191 ? -45.223 -18.839 17.289 1.00 38.82 198 GLY A O 1
ATOM 6662 N N . ALA C 1 192 ? -46.306 -17.645 15.722 1.00 37.85 199 ALA A N 1
ATOM 6663 C CA . ALA C 1 192 ? -45.596 -16.396 15.996 1.00 34.40 199 ALA A CA 1
ATOM 6664 C C . ALA C 1 192 ? -45.588 -16.070 17.485 1.00 38.39 199 ALA A C 1
ATOM 6665 O O . ALA C 1 192 ? -44.526 -15.861 18.077 1.00 41.81 199 ALA A O 1
ATOM 6667 N N . MET C 1 193 ? -46.773 -16.033 18.092 1.00 36.28 200 MET A N 1
ATOM 6668 C CA . MET C 1 193 ? -46.896 -15.740 19.521 1.00 38.85 200 MET A CA 1
ATOM 6669 C C . MET C 1 193 ? -46.103 -16.699 20.420 1.00 39.33 200 MET A C 1
ATOM 6670 O O . MET C 1 193 ? -45.341 -16.261 21.283 1.00 43.42 200 MET A O 1
ATOM 6675 N N . ALA C 1 194 ? -46.300 -17.998 20.233 1.00 33.71 201 ALA A N 1
ATOM 6676 C CA . ALA C 1 194 ? -45.507 -19.001 20.935 1.00 39.48 201 ALA A CA 1
ATOM 6677 C C . ALA C 1 194 ? -43.998 -18.700 20.868 1.00 40.02 201 ALA A C 1
ATOM 6678 O O . ALA C 1 194 ? -43.318 -18.677 21.896 1.00 41.41 201 ALA A O 1
ATOM 6680 N N . ASP C 1 195 ? -43.485 -18.467 19.662 1.00 35.27 202 ASP A N 1
ATOM 6681 C CA . ASP C 1 195 ? -42.068 -18.150 19.473 1.00 38.96 202 ASP A CA 1
ATOM 6682 C C . ASP C 1 195 ? -41.600 -16.912 20.261 1.00 40.32 202 ASP A C 1
ATOM 6683 O O . ASP C 1 195 ? -40.467 -16.875 20.745 1.00 40.17 202 ASP A O 1
ATOM 6685 N N . TRP C 1 196 ? -42.468 -15.911 20.391 1.00 39.83 203 TRP A N 1
ATOM 6686 C CA . TRP C 1 196 ? -42.140 -14.703 21.150 1.00 38.80 203 TRP A CA 1
ATOM 6687 C C . TRP C 1 196 ? -41.960 -14.974 22.637 1.00 40.35 203 TRP A C 1
ATOM 6688 O O . TRP C 1 196 ? -41.043 -14.434 23.267 1.00 40.48 203 TRP A O 1
ATOM 6699 N N . HIS C 1 197 ? -42.846 -15.790 23.204 1.00 41.42 204 HIS A N 1
ATOM 6700 C CA . HIS C 1 197 ? -42.843 -16.007 24.649 1.00 40.83 204 HIS A CA 1
ATOM 6701 C C . HIS C 1 197 ? -41.644 -16.841 25.075 1.00 40.33 204 HIS A C 1
ATOM 6702 O O . HIS C 1 197 ? -41.212 -16.795 26.226 1.00 42.38 204 HIS A O 1
ATOM 6709 N N . ASN C 1 198 ? -41.117 -17.621 24.144 1.00 39.18 205 ASN A N 1
ATOM 6710 C CA . ASN C 1 198 ? -39.868 -18.309 24.390 1.00 40.85 205 ASN A CA 1
ATOM 6711 C C . ASN C 1 198 ? -38.744 -17.297 24.301 1.00 42.35 205 ASN A C 1
ATOM 6712 O O . ASN C 1 198 ? -37.943 -17.153 25.226 1.00 42.56 205 ASN A O 1
ATOM 6717 N N . PHE C 1 199 ? -38.703 -16.593 23.176 1.00 39.69 206 PHE A N 1
ATOM 6718 C CA . PHE C 1 199 ? -37.743 -15.528 22.965 1.00 37.30 206 PHE A CA 1
ATOM 6719 C C . PHE C 1 199 ? -37.574 -14.678 24.213 1.00 37.55 206 PHE A C 1
ATOM 6720 O O . PHE C 1 199 ? -36.463 -14.496 24.705 1.00 37.52 206 PHE A O 1
ATOM 6728 N N . SER C 1 200 ? -38.681 -14.155 24.723 1.00 39.79 207 SER A N 1
ATOM 6729 C CA . SER C 1 200 ? -38.617 -13.245 25.857 1.00 40.53 207 SER A CA 1
ATOM 6730 C C . SER C 1 200 ? -38.062 -13.955 27.086 1.00 39.26 207 SER A C 1
ATOM 6731 O O . SER C 1 200 ? -37.312 -13.369 27.857 1.00 41.02 207 SER A O 1
ATOM 6734 N N . ASP C 1 201 ? -38.440 -15.217 27.257 1.00 40.19 208 ASP A N 1
ATOM 6735 C CA . ASP C 1 201 ? -37.968 -16.013 28.383 1.00 44.81 208 ASP A CA 1
ATOM 6736 C C . ASP C 1 201 ? -36.480 -16.314 28.251 1.00 42.70 208 ASP A C 1
ATOM 6737 O O . ASP C 1 201 ? -35.772 -16.446 29.248 1.00 45.73 208 ASP A O 1
ATOM 6742 N N . GLU C 1 202 ? -36.012 -16.420 27.012 1.00 42.57 209 GLU A N 1
ATOM 6743 C CA . GLU C 1 202 ? -34.605 -16.681 26.742 1.00 39.12 209 GLU A CA 1
ATOM 6744 C C . GLU C 1 202 ? -33.780 -15.408 26.876 1.00 39.11 209 GLU A C 1
ATOM 6745 O O . GLU C 1 202 ? -32.577 -15.461 27.119 1.00 41.10 209 GLU A O 1
ATOM 6747 N N . ILE C 1 203 ? -34.437 -14.264 26.717 1.00 40.58 210 ILE A N 1
ATOM 6748 C CA . ILE C 1 203 ? -33.768 -12.975 26.834 1.00 38.04 210 ILE A CA 1
ATOM 6749 C C . ILE C 1 203 ? -33.625 -12.574 28.296 1.00 37.82 210 ILE A C 1
ATOM 6750 O O . ILE C 1 203 ? -32.753 -11.784 28.652 1.00 39.40 210 ILE A O 1
ATOM 6755 N N . LYS C 1 204 ? -34.489 -13.129 29.138 1.00 37.85 211 LYS A N 1
ATOM 6756 C CA . LYS C 1 204 ? -34.448 -12.857 30.567 1.00 35.99 211 LYS A CA 1
ATOM 6757 C C . LYS C 1 204 ? -33.437 -13.768 31.249 1.00 38.01 211 LYS A C 1
ATOM 6758 O O . LYS C 1 204 ? -32.701 -13.338 32.134 1.00 34.67 211 LYS A O 1
ATOM 6760 N N . SER C 1 205 ? -33.406 -15.028 30.829 1.00 40.84 212 SER A N 1
ATOM 6761 C CA . SER C 1 205 ? -32.469 -16.000 31.378 1.00 43.42 212 SER A CA 1
ATOM 6762 C C . SER C 1 205 ? -31.032 -15.547 31.148 1.00 38.95 212 SER A C 1
ATOM 6763 O O . SER C 1 205 ? -30.210 -15.560 32.062 1.00 37.08 212 SER A O 1
ATOM 6766 N N . TYR C 1 206 ? -30.742 -15.147 29.916 1.00 38.72 213 TYR A N 1
ATOM 6767 C CA . TYR C 1 206 ? -29.445 -14.594 29.564 1.00 35.21 213 TYR A CA 1
ATOM 6768 C C . TYR C 1 206 ? -29.647 -13.143 29.165 1.00 37.86 213 TYR A C 1
ATOM 6769 O O . TYR C 1 206 ? -30.586 -12.826 28.439 1.00 39.39 213 TYR A O 1
ATOM 6778 N N . TYR C 1 207 ? -28.779 -12.254 29.632 1.00 35.22 214 TYR A N 1
ATOM 6779 C CA . TYR C 1 207 ? -28.916 -10.840 29.266 1.00 34.24 214 TYR A CA 1
ATOM 6780 C C . TYR C 1 207 ? -29.745 -10.006 30.237 1.00 36.52 214 TYR A C 1
ATOM 6781 O O . TYR C 1 207 ? -29.644 -8.771 30.254 1.00 36.11 214 TYR A O 1
ATOM 6790 N N . GLY C 1 208 ? -30.577 -10.672 31.025 1.00 36.91 215 GLY A N 1
ATOM 6791 C CA . GLY C 1 208 ? -31.318 -9.993 32.071 1.00 37.09 215 GLY A CA 1
ATOM 6792 C C . GLY C 1 208 ? -32.156 -8.820 31.595 1.00 36.37 215 GLY A C 1
ATOM 6793 O O . GLY C 1 208 ? -32.074 -7.719 32.154 1.00 35.39 215 GLY A O 1
ATOM 6794 N N . VAL C 1 209 ? -32.952 -9.060 30.556 1.00 34.71 216 VAL A N 1
ATOM 6795 C CA . VAL C 1 209 ? -34.012 -8.141 30.171 1.00 37.34 216 VAL A CA 1
ATOM 6796 C C . VAL C 1 209 ? -35.337 -8.886 30.092 1.00 36.06 216 VAL A C 1
ATOM 6797 O O . VAL C 1 209 ? -35.403 -10.008 29.601 1.00 40.20 216 VAL A O 1
ATOM 6801 N N . ASP C 1 210 ? -36.389 -8.263 30.596 1.00 36.59 217 ASP A N 1
ATOM 6802 C CA . ASP C 1 210 ? -37.728 -8.781 30.404 1.00 37.07 217 ASP A CA 1
ATOM 6803 C C . ASP C 1 210 ? -38.336 -8.059 29.217 1.00 37.17 217 ASP A C 1
ATOM 6804 O O . ASP C 1 210 ? -38.274 -6.832 29.137 1.00 35.85 217 ASP A O 1
ATOM 6809 N N . MET C 1 211 ? -38.915 -8.824 28.294 1.00 39.83 218 MET A N 1
ATOM 6810 C CA . MET C 1 211 ? -39.476 -8.267 27.066 1.00 34.44 218 MET A CA 1
ATOM 6811 C C . MET C 1 211 ? -40.989 -8.097 27.143 1.00 35.79 218 MET A C 1
ATOM 6812 O O . MET C 1 211 ? -41.646 -7.905 26.126 1.00 36.38 218 MET A O 1
ATOM 6817 N N . GLY C 1 212 ? -41.533 -8.154 28.354 1.00 40.36 219 GLY A N 1
ATOM 6818 C CA . GLY C 1 212 ? -42.969 -8.255 28.556 1.00 37.08 219 GLY A CA 1
ATOM 6819 C C . GLY C 1 212 ? -43.805 -7.100 28.058 1.00 34.05 219 GLY A C 1
ATOM 6820 O O . GLY C 1 212 ? -44.915 -7.286 27.568 1.00 38.91 219 GLY A O 1
ATOM 6821 N N . VAL C 1 213 ? -43.280 -5.895 28.178 1.00 37.84 220 VAL A N 1
ATOM 6822 C CA . VAL C 1 213 ? -44.053 -4.721 27.821 1.00 36.56 220 VAL A CA 1
ATOM 6823 C C . VAL C 1 213 ? -44.254 -4.627 26.310 1.00 39.44 220 VAL A C 1
ATOM 6824 O O . VAL C 1 213 ? -44.984 -3.749 25.827 1.00 41.61 220 VAL A O 1
ATOM 6828 N N . LEU C 1 214 ? -43.609 -5.526 25.567 1.00 36.37 221 LEU A N 1
ATOM 6829 C CA . LEU C 1 214 ? -43.709 -5.519 24.108 1.00 35.45 221 LEU A CA 1
ATOM 6830 C C . LEU C 1 214 ? -44.571 -6.675 23.584 1.00 36.69 221 LEU A C 1
ATOM 6831 O O . LEU C 1 214 ? -44.746 -6.836 22.377 1.00 37.32 221 LEU A O 1
ATOM 6836 N N . THR C 1 215 ? -45.117 -7.468 24.497 1.00 34.37 222 THR A N 1
ATOM 6837 C CA . THR C 1 215 ? -45.956 -8.603 24.128 1.00 34.14 222 THR A CA 1
ATOM 6838 C C . THR C 1 215 ? -47.185 -8.226 23.301 1.00 36.26 222 THR A C 1
ATOM 6839 O O . THR C 1 215 ? -47.532 -8.933 22.356 1.00 37.63 222 THR A O 1
ATOM 6843 N N . LYS C 1 216 ? -47.837 -7.120 23.658 1.00 37.85 223 LYS A N 1
ATOM 6844 C CA . LYS C 1 216 ? -49.055 -6.668 22.977 1.00 38.16 223 LYS A CA 1
ATOM 6845 C C . LYS C 1 216 ? -48.750 -6.083 21.595 1.00 38.50 223 LYS A C 1
ATOM 6846 O O . LYS C 1 216 ? -49.321 -6.525 20.592 1.00 38.40 223 LYS A O 1
ATOM 6849 N N . PRO C 1 217 ? -47.841 -5.090 21.538 1.00 39.44 224 PRO A N 1
ATOM 6850 C CA . PRO C 1 217 ? -47.426 -4.508 20.256 1.00 36.04 224 PRO A CA 1
ATOM 6851 C C . PRO C 1 217 ? -46.936 -5.580 19.293 1.00 34.93 224 PRO A C 1
ATOM 6852 O O . PRO C 1 217 ? -47.349 -5.597 18.133 1.00 33.69 224 PRO A O 1
ATOM 6856 N N . PHE C 1 218 ? -46.059 -6.458 19.770 1.00 36.65 225 PHE A N 1
ATOM 6857 C CA . PHE C 1 218 ? -45.648 -7.601 18.968 1.00 37.25 225 PHE A CA 1
ATOM 6858 C C . PHE C 1 218 ? -46.896 -8.282 18.421 1.00 35.42 225 PHE A C 1
ATOM 6859 O O . PHE C 1 218 ? -46.979 -8.564 17.227 1.00 32.93 225 PHE A O 1
ATOM 6867 N N . ALA C 1 219 ? -47.872 -8.520 19.297 1.00 38.20 226 ALA A N 1
ATOM 6868 C CA . ALA C 1 219 ? -49.098 -9.225 18.915 1.00 34.82 226 ALA A CA 1
ATOM 6869 C C . ALA C 1 219 ? -49.816 -8.544 17.754 1.00 36.24 226 ALA A C 1
ATOM 6870 O O . ALA C 1 219 ? -50.187 -9.205 16.782 1.00 34.64 226 ALA A O 1
ATOM 6872 N N . GLU C 1 220 ? -50.009 -7.227 17.861 1.00 35.04 227 GLU A N 1
ATOM 6873 C CA . GLU C 1 220 ? -50.787 -6.470 16.880 1.00 33.07 227 GLU A CA 1
ATOM 6874 C C . GLU C 1 220 ? -50.128 -6.470 15.497 1.00 34.64 227 GLU A C 1
ATOM 6875 O O . GLU C 1 220 ? -50.794 -6.474 14.460 1.00 34.02 227 GLU A O 1
ATOM 6881 N N . GLU C 1 221 ? -48.820 -6.467 15.498 1.00 36.51 228 GLU A N 1
ATOM 6882 C CA . GLU C 1 221 ? -48.039 -6.491 14.309 1.00 31.80 228 GLU A CA 1
ATOM 6883 C C . GLU C 1 221 ? -48.279 -7.796 13.676 1.00 34.29 228 GLU A C 1
ATOM 6884 O O . GLU C 1 221 ? -48.301 -7.877 12.515 1.00 34.43 228 GLU A O 1
ATOM 6890 N N . GLN C 1 222 ? -48.511 -8.820 14.452 1.00 33.65 229 GLN A N 1
ATOM 6891 C CA . GLN C 1 222 ? -48.607 -10.131 13.896 1.00 32.54 229 GLN A CA 1
ATOM 6892 C C . GLN C 1 222 ? -50.008 -10.374 13.451 1.00 35.24 229 GLN A C 1
ATOM 6893 O O . GLN C 1 222 ? -50.241 -11.184 12.609 1.00 35.88 229 GLN A O 1
ATOM 6899 N N . GLU C 1 223 ? -50.956 -9.648 14.000 1.00 32.59 230 GLU A N 1
ATOM 6900 C CA . GLU C 1 223 ? -52.312 -9.797 13.535 1.00 33.83 230 GLU A CA 1
ATOM 6901 C C . GLU C 1 223 ? -52.540 -8.934 12.332 1.00 34.64 230 GLU A C 1
ATOM 6902 O O . GLU C 1 223 ? -53.168 -9.337 11.382 1.00 33.45 230 GLU A O 1
ATOM 6904 N N . LYS C 1 224 ? -51.992 -7.742 12.385 1.00 35.59 231 LYS A N 1
ATOM 6905 C CA . LYS C 1 224 ? -52.020 -6.841 11.235 1.00 34.61 231 LYS A CA 1
ATOM 6906 C C . LYS C 1 224 ? -51.455 -7.511 9.977 1.00 34.75 231 LYS A C 1
ATOM 6907 O O . LYS C 1 224 ? -51.881 -7.236 8.854 1.00 32.39 231 LYS A O 1
ATOM 6910 N N . TYR C 1 225 ? -50.501 -8.408 10.177 1.00 35.98 232 TYR A N 1
ATOM 6911 C CA . TYR C 1 225 ? -49.732 -8.966 9.072 1.00 32.71 232 TYR A CA 1
ATOM 6912 C C . TYR C 1 225 ? -50.256 -10.312 8.560 1.00 34.84 232 TYR A C 1
ATOM 6913 O O . TYR C 1 225 ? -50.206 -10.584 7.363 1.00 37.36 232 TYR A O 1
ATOM 6922 N N . TYR C 1 226 ? -50.741 -11.159 9.463 1.00 33.64 233 TYR A N 1
ATOM 6923 C CA . TYR C 1 226 ? -51.294 -12.446 9.069 1.00 31.80 233 TYR A CA 1
ATOM 6924 C C . TYR C 1 226 ? -52.778 -12.395 8.777 1.00 35.18 233 TYR A C 1
ATOM 6925 O O . TYR C 1 226 ? -53.271 -13.154 7.937 1.00 40.06 233 TYR A O 1
ATOM 6934 N N . ILE C 1 227 ? -53.491 -11.522 9.483 1.00 34.67 234 ILE A N 1
ATOM 6935 C CA . ILE C 1 227 ? -54.952 -11.522 9.450 1.00 39.20 234 ILE A CA 1
ATOM 6936 C C . ILE C 1 227 ? -55.518 -10.380 8.579 1.00 37.85 234 ILE A C 1
ATOM 6937 O O . ILE C 1 227 ? -56.169 -10.649 7.565 1.00 37.56 234 ILE A O 1
ATOM 6942 N N . GLN C 1 228 ? -55.275 -9.133 8.996 1.00 35.13 235 GLN A N 1
ATOM 6943 C CA . GLN C 1 228 ? -55.859 -7.958 8.377 1.00 32.07 235 GLN A CA 1
ATOM 6944 C C . GLN C 1 228 ? -55.272 -7.579 7.020 1.00 35.34 235 GLN A C 1
ATOM 6945 O O . GLN C 1 228 ? -55.734 -6.596 6.391 1.00 39.07 235 GLN A O 1
ATOM 6951 N N . THR C 1 229 ? -54.271 -8.328 6.557 1.00 36.74 236 THR A N 1
ATOM 6952 C CA . THR C 1 229 ? -53.622 -8.023 5.294 1.00 34.14 236 THR A CA 1
ATOM 6953 C C . THR C 1 229 ? -54.108 -8.977 4.194 1.00 34.48 236 THR A C 1
ATOM 6954 O O . THR C 1 229 ? -54.116 -10.198 4.378 1.00 34.91 236 THR A O 1
ATOM 6958 N N . ALA C 1 230 ? -54.509 -8.423 3.052 1.00 35.19 237 ALA A N 1
ATOM 6959 C CA . ALA C 1 230 ? -55.109 -9.215 1.968 1.00 35.46 237 ALA A CA 1
ATOM 6960 C C . ALA C 1 230 ? -54.135 -10.177 1.344 1.00 37.05 237 ALA A C 1
ATOM 6961 O O . ALA C 1 230 ? -53.001 -9.811 1.054 1.00 37.02 237 ALA A O 1
ATOM 6963 N N . MET C 1 231 ? -54.606 -11.397 1.107 1.00 34.20 238 MET A N 1
ATOM 6964 C CA . MET C 1 231 ? -53.792 -12.412 0.478 1.00 31.98 238 MET A CA 1
ATOM 6965 C C . MET C 1 231 ? -54.195 -12.539 -0.986 1.00 37.76 238 MET A C 1
ATOM 6966 O O . MET C 1 231 ? -55.356 -12.326 -1.330 1.00 37.53 238 MET A O 1
ATOM 6968 N N . TRP C 1 232 ? -53.219 -12.842 -1.842 1.00 40.49 239 TRP A N 1
ATOM 6969 C CA . TRP C 1 232 ? -53.472 -13.283 -3.206 1.00 36.59 239 TRP A CA 1
ATOM 6970 C C . TRP C 1 232 ? -53.980 -14.701 -3.053 1.00 39.43 239 TRP A C 1
ATOM 6971 O O . TRP C 1 232 ? -53.490 -15.461 -2.208 1.00 33.89 239 TRP A O 1
ATOM 6982 N N . ASN C 1 233 ? -54.965 -15.067 -3.859 1.00 37.73 240 ASN A N 1
ATOM 6983 C CA . ASN C 1 233 ? -55.452 -16.434 -3.838 1.00 35.60 240 ASN A CA 1
ATOM 6984 C C . ASN C 1 233 ? -56.072 -16.772 -5.180 1.00 35.75 240 ASN A C 1
ATOM 6985 O O . ASN C 1 233 ? -56.504 -15.894 -5.923 1.00 39.40 240 ASN A O 1
ATOM 6990 N N . ASP C 1 234 ? -56.103 -18.052 -5.499 1.00 37.67 241 ASP A N 1
ATOM 6991 C CA . ASP C 1 234 ? -56.804 -18.506 -6.684 1.00 39.80 241 ASP A CA 1
ATOM 6992 C C . ASP C 1 234 ? -57.985 -19.376 -6.285 1.00 41.52 241 ASP A C 1
ATOM 6993 O O . ASP C 1 234 ? -57.879 -20.608 -6.215 1.00 38.49 241 ASP A O 1
ATOM 6998 N N . LEU C 1 235 ? -59.105 -18.709 -6.035 1.00 37.47 242 LEU A N 1
ATOM 6999 C CA . LEU C 1 235 ? -60.310 -19.326 -5.503 1.00 37.85 242 LEU A CA 1
ATOM 7000 C C . LEU C 1 235 ? -61.053 -20.216 -6.490 1.00 36.45 242 LEU A C 1
ATOM 7001 O O . LEU C 1 235 ? -61.066 -19.967 -7.696 1.00 39.01 242 LEU A O 1
ATOM 7006 N N . ASN C 1 236 ? -61.666 -21.264 -5.951 1.00 39.94 243 ASN A N 1
ATOM 7007 C CA . ASN C 1 236 ? -62.546 -22.137 -6.709 1.00 37.73 243 ASN A CA 1
ATOM 7008 C C . ASN C 1 236 ? -63.978 -21.621 -6.562 1.00 39.88 243 ASN A C 1
ATOM 7009 O O . ASN C 1 236 ? -64.378 -21.165 -5.480 1.00 41.78 243 ASN A O 1
ATOM 7014 N N . PRO C 1 237 ? -64.758 -21.669 -7.649 1.00 39.12 244 PRO A N 1
ATOM 7015 C CA . PRO C 1 237 ? -66.130 -21.160 -7.553 1.00 40.72 244 PRO A CA 1
ATOM 7016 C C . PRO C 1 237 ? -66.935 -21.800 -6.409 1.00 36.67 244 PRO A C 1
ATOM 7017 O O . PRO C 1 237 ? -67.916 -21.213 -5.954 1.00 36.16 244 PRO A O 1
ATOM 7021 N N . GLN C 1 238 ? -66.530 -22.982 -5.958 1.00 36.93 245 GLN A N 1
ATOM 7022 C CA . GLN C 1 238 ? -67.259 -23.673 -4.897 1.00 38.45 245 GLN A CA 1
ATOM 7023 C C . GLN C 1 238 ? -67.097 -22.944 -3.588 1.00 34.61 245 GLN A C 1
ATOM 7024 O O . GLN C 1 238 ? -67.994 -22.958 -2.749 1.00 34.77 245 GLN A O 1
ATOM 7030 N N . GLN C 1 239 ? -65.936 -22.316 -3.430 1.00 36.61 246 GLN A N 1
ATOM 7031 C CA . GLN C 1 239 ? -65.555 -21.617 -2.210 1.00 34.19 246 GLN A CA 1
ATOM 7032 C C . GLN C 1 239 ? -66.353 -20.321 -1.986 1.00 34.10 246 GLN A C 1
ATOM 7033 O O . GLN C 1 239 ? -66.029 -19.525 -1.107 1.00 32.99 246 GLN A O 1
ATOM 7039 N N . ILE C 1 240 ? -67.390 -20.119 -2.792 1.00 34.24 247 ILE A N 1
ATOM 7040 C CA . ILE C 1 240 ? -68.253 -18.947 -2.712 1.00 32.87 247 ILE A CA 1
ATOM 7041 C C . ILE C 1 240 ? -69.580 -19.335 -2.064 1.00 35.61 247 ILE A C 1
ATOM 7042 O O . ILE C 1 240 ? -70.427 -19.976 -2.695 1.00 33.70 247 ILE A O 1
ATOM 7047 N N . ILE C 1 241 ? -69.755 -18.957 -0.800 1.00 35.58 248 ILE A N 1
ATOM 7048 C CA . ILE C 1 241 ? -70.874 -19.469 -0.004 1.00 35.01 248 ILE A CA 1
ATOM 7049 C C . ILE C 1 241 ? -72.099 -18.548 0.058 1.00 33.53 248 ILE A C 1
ATOM 7050 O O . ILE C 1 241 ? -73.063 -18.852 0.758 1.00 31.57 248 ILE A O 1
ATOM 7055 N N . GLY C 1 242 ? -72.056 -17.435 -0.678 1.00 34.43 249 GLY A N 1
ATOM 7056 C CA . GLY C 1 242 ? -73.168 -16.498 -0.759 1.00 34.75 249 GLY A CA 1
ATOM 7057 C C . GLY C 1 242 ? -73.281 -15.866 -2.143 1.00 36.97 249 GLY A C 1
ATOM 7058 O O . GLY C 1 242 ? -72.441 -16.111 -3.012 1.00 33.68 249 GLY A O 1
ATOM 7059 N N . THR C 1 243 ? -74.320 -15.060 -2.353 1.00 37.42 250 THR A N 1
ATOM 7060 C CA . THR C 1 243 ? -74.506 -14.344 -3.612 1.00 34.23 250 THR A CA 1
ATOM 7061 C C . THR C 1 243 ? -73.457 -13.234 -3.729 1.00 36.42 250 THR A C 1
ATOM 7062 O O . THR C 1 243 ? -73.251 -12.479 -2.780 1.00 34.93 250 THR A O 1
ATOM 7066 N N . PRO C 1 244 ? -72.779 -13.130 -4.888 1.00 35.12 251 PRO A N 1
ATOM 7067 C CA . PRO C 1 244 ? -71.794 -12.053 -5.025 1.00 31.41 251 PRO A CA 1
ATOM 7068 C C . PRO C 1 244 ? -72.486 -10.697 -5.030 1.00 34.89 251 PRO A C 1
ATOM 7069 O O . PRO C 1 244 ? -73.722 -10.661 -5.060 1.00 37.44 251 PRO A O 1
ATOM 7073 N N . THR C 1 245 ? -71.718 -9.611 -4.985 1.00 29.96 252 THR A N 1
ATOM 7074 C CA . THR C 1 245 ? -72.297 -8.272 -5.023 1.00 30.65 252 THR A CA 1
ATOM 7075 C C . THR C 1 245 ? -71.354 -7.269 -5.673 1.00 30.46 252 THR A C 1
ATOM 7076 O O . THR C 1 245 ? -70.143 -7.292 -5.460 1.00 30.39 252 THR A O 1
ATOM 7080 N N . ILE C 1 246 ? -71.922 -6.381 -6.470 1.00 30.18 253 ILE A N 1
ATOM 7081 C CA . ILE C 1 246 ? -71.140 -5.342 -7.108 1.00 29.10 253 ILE A CA 1
ATOM 7082 C C . ILE C 1 246 ? -70.965 -4.194 -6.117 1.00 34.31 253 ILE A C 1
ATOM 7083 O O . ILE C 1 246 ? -71.945 -3.702 -5.542 1.00 33.38 253 ILE A O 1
ATOM 7088 N N . VAL C 1 247 ? -69.712 -3.803 -5.889 1.00 32.87 254 VAL A N 1
ATOM 7089 C CA . VAL C 1 247 ? -69.399 -2.765 -4.916 1.00 32.23 254 VAL A CA 1
ATOM 7090 C C . VAL C 1 247 ? -69.097 -1.443 -5.607 1.00 33.15 254 VAL A C 1
ATOM 7091 O O . VAL C 1 247 ? -69.165 -0.378 -5.005 1.00 33.41 254 VAL A O 1
ATOM 7095 N N . LYS C 1 248 ? -68.764 -1.517 -6.884 1.00 33.95 255 LYS A N 1
ATOM 7096 C CA . LYS C 1 248 ? -68.389 -0.329 -7.618 1.00 32.28 255 LYS A CA 1
ATOM 7097 C C . LYS C 1 248 ? -68.457 -0.668 -9.098 1.00 30.17 255 LYS A C 1
ATOM 7098 O O . LYS C 1 248 ? -68.172 -1.792 -9.487 1.00 32.50 255 LYS A O 1
ATOM 7104 N N . GLU C 1 249 ? -68.887 0.297 -9.901 1.00 30.76 256 GLU A N 1
ATOM 7105 C CA . GLU C 1 249 ? -68.999 0.150 -11.347 1.00 31.15 256 GLU A CA 1
ATOM 7106 C C . GLU C 1 249 ? -68.450 1.423 -11.965 1.00 34.84 256 GLU A C 1
ATOM 7107 O O . GLU C 1 249 ? -68.748 2.540 -11.518 1.00 33.66 256 GLU A O 1
ATOM 7113 N N . MET C 1 250 ? -67.638 1.260 -12.994 1.00 34.43 257 MET A N 1
ATOM 7114 C CA . MET C 1 250 ? -66.832 2.369 -13.463 1.00 35.97 257 MET A CA 1
ATOM 7115 C C . MET C 1 250 ? -67.014 2.649 -14.945 1.00 34.54 257 MET A C 1
ATOM 7116 O O . MET C 1 250 ? -66.969 1.741 -15.771 1.00 36.52 257 MET A O 1
ATOM 7121 N N . ASP C 1 251 ? -67.214 3.915 -15.275 1.00 35.70 258 ASP A N 1
ATOM 7122 C CA . ASP C 1 251 ? -67.228 4.334 -16.666 1.00 36.97 258 ASP A CA 1
ATOM 7123 C C . ASP C 1 251 ? -65.943 5.106 -16.947 1.00 34.90 258 ASP A C 1
ATOM 7124 O O . ASP C 1 251 ? -65.806 6.259 -16.552 1.00 38.31 258 ASP A O 1
ATOM 7129 N N . CYS C 1 252 ? -64.996 4.456 -17.615 1.00 33.84 259 CYS A N 1
ATOM 7130 C CA . CYS C 1 252 ? -63.664 5.028 -17.816 1.00 32.56 259 CYS A CA 1
ATOM 7131 C C . CYS C 1 252 ? -63.711 6.330 -18.597 1.00 35.17 259 CYS A C 1
ATOM 7132 O O . CYS C 1 252 ? -62.807 7.160 -18.494 1.00 36.39 259 CYS A O 1
ATOM 7135 N N . LEU C 1 253 ? -64.770 6.520 -19.371 1.00 36.00 260 LEU A N 1
ATOM 7136 C CA . LEU C 1 253 ? -64.937 7.778 -20.082 1.00 37.13 260 LEU A CA 1
ATOM 7137 C C . LEU C 1 253 ? -65.167 8.960 -19.144 1.00 35.70 260 LEU A C 1
ATOM 7138 O O . LEU C 1 253 ? -64.755 10.080 -19.455 1.00 37.73 260 LEU A O 1
ATOM 7143 N N . THR C 1 254 ? -65.825 8.726 -18.011 1.00 34.47 261 THR A N 1
ATOM 7144 C CA . THR C 1 254 ? -66.199 9.831 -17.126 1.00 37.36 261 THR A CA 1
ATOM 7145 C C . THR C 1 254 ? -65.656 9.729 -15.702 1.00 41.74 261 THR A C 1
ATOM 7146 O O . THR C 1 254 ? -65.561 10.736 -15.000 1.00 45.30 261 THR A O 1
ATOM 7150 N N . ALA C 1 255 ? -65.313 8.518 -15.275 1.00 38.36 262 ALA A N 1
ATOM 7151 C CA . ALA C 1 255 ? -64.779 8.300 -13.940 1.00 36.98 262 ALA A CA 1
ATOM 7152 C C . ALA C 1 255 ? -63.786 9.395 -13.542 1.00 38.66 262 ALA A C 1
ATOM 7153 O O . ALA C 1 255 ? -62.851 9.702 -14.288 1.00 36.54 262 ALA A O 1
ATOM 7155 N N . SER C 1 256 ? -63.991 9.982 -12.366 1.00 38.24 263 SER A N 1
ATOM 7156 C CA . SER C 1 256 ? -63.051 10.962 -11.838 1.00 40.50 263 SER A CA 1
ATOM 7157 C C . SER C 1 256 ? -62.050 10.306 -10.895 1.00 41.35 263 SER A C 1
ATOM 7158 O O . SER C 1 256 ? -62.254 9.181 -10.455 1.00 42.53 263 SER A O 1
ATOM 7161 N N . VAL C 1 257 ? -60.971 11.019 -10.584 1.00 43.07 264 VAL A N 1
ATOM 7162 C CA . VAL C 1 257 ? -60.012 10.553 -9.592 1.00 41.52 264 VAL A CA 1
ATOM 7163 C C . VAL C 1 257 ? -60.642 10.563 -8.207 1.00 43.15 264 VAL A C 1
ATOM 7164 O O . VAL C 1 257 ? -60.324 9.725 -7.370 1.00 50.86 264 VAL A O 1
ATOM 7168 N N . SER C 1 258 ? -61.544 11.506 -7.966 1.00 42.19 265 SER A N 1
ATOM 7169 C CA . SER C 1 258 ? -62.214 11.592 -6.672 1.00 43.26 265 SER A CA 1
ATOM 7170 C C . SER C 1 258 ? -63.238 10.479 -6.557 1.00 43.64 265 SER A C 1
ATOM 7171 O O . SER C 1 258 ? -63.580 10.035 -5.461 1.00 45.32 265 SER A O 1
ATOM 7174 N N . GLU C 1 259 ? -63.726 10.030 -7.705 1.00 47.68 266 GLU A N 1
ATOM 7175 C CA . GLU C 1 259 ? -64.603 8.874 -7.751 1.00 45.15 266 GLU A CA 1
ATOM 7176 C C . GLU C 1 259 ? -63.837 7.656 -7.228 1.00 44.72 266 GLU A C 1
ATOM 7177 O O . GLU C 1 259 ? -64.436 6.675 -6.788 1.00 49.39 266 GLU A O 1
ATOM 7183 N N . ILE C 1 260 ? -62.507 7.753 -7.239 1.00 45.32 267 ILE A N 1
ATOM 7184 C CA . ILE C 1 260 ? -61.618 6.626 -6.904 1.00 47.72 267 ILE A CA 1
ATOM 7185 C C . ILE C 1 260 ? -61.488 6.228 -5.410 1.00 45.18 267 ILE A C 1
ATOM 7186 O O . ILE C 1 260 ? -61.009 5.139 -5.105 1.00 47.89 267 ILE A O 1
ATOM 7191 N N . GLU C 1 261 ? -61.903 7.091 -4.484 1.00 48.83 268 GLU A N 1
ATOM 7192 C CA . GLU C 1 261 ? -62.071 6.675 -3.079 1.00 44.71 268 GLU A CA 1
ATOM 7193 C C . GLU C 1 261 ? -63.554 6.393 -2.799 1.00 42.41 268 GLU A C 1
ATOM 7194 O O . GLU C 1 261 ? -64.403 7.286 -2.884 1.00 43.65 268 GLU A O 1
ATOM 7200 N N . GLU C 1 262 ? -63.844 5.148 -2.439 1.00 37.48 269 GLU A N 1
ATOM 7201 C CA . GLU C 1 262 ? -65.154 4.569 -2.702 1.00 40.14 269 GLU A CA 1
ATOM 7202 C C . GLU C 1 262 ? -65.928 4.049 -1.491 1.00 39.16 269 GLU A C 1
ATOM 7203 O O . GLU C 1 262 ? -65.392 3.322 -0.666 1.00 37.80 269 GLU A O 1
ATOM 7207 N N . VAL C 1 263 ? -67.203 4.427 -1.409 1.00 40.20 270 VAL A N 1
ATOM 7208 C CA . VAL C 1 263 ? -68.111 3.899 -0.394 1.00 36.54 270 VAL A CA 1
ATOM 7209 C C . VAL C 1 263 ? -69.182 3.042 -1.062 1.00 35.52 270 VAL A C 1
ATOM 7210 O O . VAL C 1 263 ? -69.705 3.397 -2.120 1.00 31.18 270 VAL A O 1
ATOM 7214 N N . ARG C 1 264 ? -69.507 1.918 -0.428 1.00 35.22 271 ARG A N 1
ATOM 7215 C CA . ARG C 1 264 ? -70.357 0.901 -1.030 1.00 32.25 271 ARG A CA 1
ATOM 7216 C C . ARG C 1 264 ? -71.056 0.068 0.032 1.00 36.39 271 ARG A C 1
ATOM 7217 O O . ARG C 1 264 ? -70.411 -0.667 0.778 1.00 36.85 271 ARG A O 1
ATOM 7219 N N . SER C 1 265 ? -72.379 0.179 0.100 1.00 38.92 272 SER A N 1
ATOM 7220 C CA . SER C 1 265 ? -73.157 -0.643 1.017 1.00 36.71 272 SER A CA 1
ATOM 7221 C C . SER C 1 265 ? -73.964 -1.678 0.241 1.00 36.35 272 SER A C 1
ATOM 7222 O O . SER C 1 265 ? -74.895 -1.336 -0.486 1.00 37.39 272 SER A O 1
ATOM 7225 N N . ASN C 1 266 ? -73.577 -2.940 0.394 1.00 36.76 273 ASN A N 1
ATOM 7226 C CA . ASN C 1 266 ? -74.210 -4.061 -0.284 1.00 34.68 273 ASN A CA 1
ATOM 7227 C C . ASN C 1 266 ? -74.862 -4.994 0.706 1.00 34.54 273 ASN A C 1
ATOM 7228 O O . ASN C 1 266 ? -74.743 -4.824 1.920 1.00 39.98 273 ASN A O 1
ATOM 7233 N N . VAL C 1 267 ? -75.537 -6.000 0.177 1.00 32.53 274 VAL A N 1
ATOM 7234 C CA . VAL C 1 267 ? -76.081 -7.057 1.001 1.00 34.90 274 VAL A CA 1
ATOM 7235 C C . VAL C 1 267 ? -75.934 -8.370 0.240 1.00 36.06 274 VAL A C 1
ATOM 7236 O O . VAL C 1 267 ? -76.080 -8.408 -0.982 1.00 34.96 274 VAL A O 1
ATOM 7240 N N . THR C 1 268 ? -75.630 -9.442 0.965 1.00 39.33 275 THR A N 1
ATOM 7241 C CA . THR C 1 268 ? -75.449 -10.755 0.355 1.00 36.07 275 THR A CA 1
ATOM 7242 C C . THR C 1 268 ? -76.187 -11.815 1.144 1.00 37.32 275 THR A C 1
ATOM 7243 O O . THR C 1 268 ? -76.381 -11.676 2.347 1.00 38.49 275 THR A O 1
ATOM 7247 N N . SER C 1 269 ? -76.604 -12.866 0.445 1.00 40.23 276 SER A N 1
ATOM 7248 C CA . SER C 1 269 ? -77.416 -13.930 1.017 1.00 39.41 276 SER A CA 1
ATOM 7249 C C . SER C 1 269 ? -76.694 -15.267 0.880 1.00 39.63 276 SER A C 1
ATOM 7250 O O . SER C 1 269 ? -76.252 -15.636 -0.214 1.00 39.05 276 SER A O 1
ATOM 7253 N N . VAL C 1 270 ? -76.577 -15.993 1.990 1.00 41.58 277 VAL A N 1
ATOM 7254 C CA . VAL C 1 270 ? -75.895 -17.283 1.980 1.00 38.76 277 VAL A CA 1
ATOM 7255 C C . VAL C 1 270 ? -76.694 -18.346 1.224 1.00 37.33 277 VAL A C 1
ATOM 7256 O O . VAL C 1 270 ? -77.865 -18.586 1.515 1.00 38.52 277 VAL A O 1
ATOM 7260 N N . ILE C 1 271 ? -76.041 -18.981 0.254 1.00 41.41 278 ILE A N 1
ATOM 7261 C CA . ILE C 1 271 ? -76.691 -19.948 -0.628 1.00 40.01 278 ILE A CA 1
ATOM 7262 C C . ILE C 1 271 ? -76.473 -21.391 -0.204 1.00 40.05 278 ILE A C 1
ATOM 7263 O O . ILE C 1 271 ? -77.433 -22.111 0.045 1.00 41.35 278 ILE A O 1
ATOM 7268 N N . ASN C 1 272 ? -75.212 -21.818 -0.177 1.00 40.54 279 ASN A N 1
ATOM 7269 C CA . ASN C 1 272 ? -74.885 -23.174 0.235 1.00 43.97 279 ASN A CA 1
ATOM 7270 C C . ASN C 1 272 ? -75.720 -23.456 1.450 1.00 45.17 279 ASN A C 1
ATOM 7271 O O . ASN C 1 272 ? -76.639 -24.278 1.414 1.00 51.54 279 ASN A O 1
ATOM 7276 N N . MET C 1 273 ? -75.362 -22.773 2.527 1.00 44.04 280 MET A N 1
ATOM 7277 C CA . MET C 1 273 ? -76.295 -22.426 3.583 1.00 47.17 280 MET A CA 1
ATOM 7278 C C . MET C 1 273 ? -77.160 -23.531 4.130 1.00 51.68 280 MET A C 1
ATOM 7279 O O . MET C 1 273 ? -77.971 -23.284 5.015 1.00 54.32 280 MET A O 1
ATOM 7281 N N . GLU C 1 274 ? -77.025 -24.734 3.596 1.00 49.51 281 GLU A N 1
ATOM 7282 C CA . GLU C 1 274 ? -77.546 -25.869 4.311 1.00 52.20 281 GLU A CA 1
ATOM 7283 C C . GLU C 1 274 ? -76.792 -25.800 5.631 1.00 55.60 281 GLU A C 1
ATOM 7284 O O . GLU C 1 274 ? -77.414 -25.754 6.679 1.00 59.52 281 GLU A O 1
ATOM 7290 N N . HIS C 1 275 ? -75.458 -25.760 5.564 1.00 54.82 282 HIS A N 1
ATOM 7291 C CA . HIS C 1 275 ? -74.583 -25.382 6.686 1.00 56.09 282 HIS A CA 1
ATOM 7292 C C . HIS C 1 275 ? -73.157 -25.183 6.166 1.00 54.98 282 HIS A C 1
ATOM 7293 O O . HIS C 1 275 ? -72.572 -26.109 5.604 1.00 55.49 282 HIS A O 1
ATOM 7300 N N . THR C 1 276 ? -72.602 -23.984 6.336 1.00 51.19 283 THR A N 1
ATOM 7301 C CA . THR C 1 276 ? -71.163 -23.785 6.157 1.00 46.29 283 THR A CA 1
ATOM 7302 C C . THR C 1 276 ? -70.632 -22.763 7.137 1.00 42.09 283 THR A C 1
ATOM 7303 O O . THR C 1 276 ? -71.317 -22.401 8.087 1.00 44.03 283 THR A O 1
ATOM 7307 N N . ARG C 1 277 ? -69.404 -22.309 6.898 1.00 43.00 284 ARG A N 1
ATOM 7308 C CA . ARG C 1 277 ? -68.743 -21.346 7.773 1.00 41.58 284 ARG A CA 1
ATOM 7309 C C . ARG C 1 277 ? -68.257 -20.158 6.964 1.00 38.06 284 ARG A C 1
ATOM 7310 O O . ARG C 1 277 ? -67.786 -20.320 5.846 1.00 41.16 284 ARG A O 1
ATOM 7313 N N . LEU C 1 278 ? -68.389 -18.965 7.528 1.00 35.66 285 LEU A N 1
ATOM 7314 C CA . LEU C 1 278 ? -67.864 -17.771 6.896 1.00 37.57 285 LEU A CA 1
ATOM 7315 C C . LEU C 1 278 ? -66.405 -17.608 7.296 1.00 38.18 285 LEU A C 1
ATOM 7316 O O . LEU C 1 278 ? -66.082 -17.475 8.478 1.00 35.11 285 LEU A O 1
ATOM 7321 N N . CYS C 1 279 ? -65.518 -17.637 6.307 1.00 40.40 286 CYS A N 1
ATOM 7322 C CA . CYS C 1 279 ? -64.089 -17.588 6.592 1.00 36.97 286 CYS A CA 1
ATOM 7323 C C . CYS C 1 279 ? -63.429 -16.321 6.069 1.00 37.06 286 CYS A C 1
ATOM 7324 O O . CYS C 1 279 ? -62.336 -15.970 6.511 1.00 39.03 286 CYS A O 1
ATOM 7327 N N . GLY C 1 280 ? -64.096 -15.637 5.141 1.00 34.04 287 GLY A N 1
ATOM 7328 C CA . GLY C 1 280 ? -63.680 -14.309 4.726 1.00 32.34 287 GLY A CA 1
ATOM 7329 C C . GLY C 1 280 ? -64.421 -13.794 3.508 1.00 29.31 287 GLY A C 1
ATOM 7330 O O . GLY C 1 280 ? -65.550 -14.201 3.237 1.00 31.66 287 GLY A O 1
ATOM 7331 N N . PHE C 1 281 ? -63.773 -12.901 2.767 1.00 31.56 288 PHE A N 1
ATOM 7332 C CA . PHE C 1 281 ? -64.335 -12.346 1.528 1.00 34.02 288 PHE A CA 1
ATOM 7333 C C . PHE C 1 281 ? -63.355 -12.385 0.356 1.00 30.59 288 PHE A C 1
ATOM 7334 O O . PHE C 1 281 ? -62.142 -12.257 0.523 1.00 30.33 288 PHE A O 1
ATOM 7342 N N . GLY C 1 282 ? -63.903 -12.579 -0.833 1.00 27.96 289 GLY A N 1
ATOM 7343 C CA . GLY C 1 282 ? -63.139 -12.458 -2.051 1.00 27.65 289 GLY A CA 1
ATOM 7344 C C . GLY C 1 282 ? -63.567 -11.207 -2.791 1.00 28.50 289 GLY A C 1
ATOM 7345 O O . GLY C 1 282 ? -64.745 -10.862 -2.839 1.00 28.32 289 GLY A O 1
ATOM 7346 N N . GLY C 1 283 ? -62.587 -10.500 -3.330 1.00 28.09 290 GLY A N 1
ATOM 7347 C CA . GLY C 1 283 ? -62.840 -9.410 -4.244 1.00 30.75 290 GLY A CA 1
ATOM 7348 C C . GLY C 1 283 ? -62.149 -9.676 -5.575 1.00 32.70 290 GLY A C 1
ATOM 7349 O O . GLY C 1 283 ? -61.079 -10.307 -5.633 1.00 29.64 290 GLY A O 1
ATOM 7350 N N . TRP C 1 284 ? -62.773 -9.202 -6.648 1.00 29.21 291 TRP A N 1
ATOM 7351 C CA . TRP C 1 284 ? -62.207 -9.309 -7.978 1.00 29.11 291 TRP A CA 1
ATOM 7352 C C . TRP C 1 284 ? -62.852 -8.267 -8.854 1.00 30.33 291 TRP A C 1
ATOM 7353 O O . TRP C 1 284 ? -63.721 -7.522 -8.400 1.00 31.39 291 TRP A O 1
ATOM 7364 N N . PHE C 1 285 ? -62.429 -8.205 -10.109 1.00 31.94 292 PHE A N 1
ATOM 7365 C CA . PHE C 1 285 ? -62.946 -7.186 -11.008 1.00 31.72 292 PHE A CA 1
ATOM 7366 C C . PHE C 1 285 ? -63.235 -7.695 -12.424 1.00 32.35 292 PHE A C 1
ATOM 7367 O O . PHE C 1 285 ? -62.665 -8.694 -12.862 1.00 34.79 292 PHE A O 1
ATOM 7375 N N . ASP C 1 286 ? -64.149 -7.009 -13.110 1.00 36.79 293 ASP A N 1
ATOM 7376 C CA . ASP C 1 286 ? -64.428 -7.219 -14.533 1.00 32.83 293 ASP A CA 1
ATOM 7377 C C . ASP C 1 286 ? -63.921 -6.008 -15.276 1.00 33.40 293 ASP A C 1
ATOM 7378 O O . ASP C 1 286 ? -63.918 -4.896 -14.741 1.00 29.58 293 ASP A O 1
ATOM 7383 N N . VAL C 1 287 ? -63.520 -6.222 -16.521 1.00 32.17 294 VAL A N 1
ATOM 7384 C CA . VAL C 1 287 ? -63.259 -5.122 -17.433 1.00 31.81 294 VAL A CA 1
ATOM 7385 C C . VAL C 1 287 ? -63.981 -5.420 -18.749 1.00 31.88 294 VAL A C 1
ATOM 7386 O O . VAL C 1 287 ? -64.091 -6.582 -19.139 1.00 30.18 294 VAL A O 1
ATOM 7390 N N . GLN C 1 288 ? -64.509 -4.384 -19.403 1.00 31.54 295 GLN A N 1
ATOM 7391 C CA . GLN C 1 288 ? -65.234 -4.568 -20.658 1.00 30.24 295 GLN A CA 1
ATOM 7392 C C . GLN C 1 288 ? -64.721 -3.644 -21.757 1.00 33.22 295 GLN A C 1
ATOM 7393 O O . GLN C 1 288 ? -64.330 -2.503 -21.494 1.00 33.72 295 GLN A O 1
ATOM 7399 N N . PHE C 1 289 ? -64.732 -4.143 -22.990 1.00 33.50 296 PHE A N 1
ATOM 7400 C CA . PHE C 1 289 ? -64.375 -3.340 -24.157 1.00 36.77 296 PHE A CA 1
ATOM 7401 C C . PHE C 1 289 ? -65.608 -3.202 -25.056 1.00 37.55 296 PHE A C 1
ATOM 7402 O O . PHE C 1 289 ? -65.822 -4.009 -25.960 1.00 35.09 296 PHE A O 1
ATOM 7410 N N . SER C 1 290 ? -66.416 -2.180 -24.789 1.00 38.24 297 SER A N 1
ATOM 7411 C CA . SER C 1 290 ? -67.697 -1.985 -25.456 1.00 34.54 297 SER A CA 1
ATOM 7412 C C . SER C 1 290 ? -67.657 -0.719 -26.278 1.00 39.15 297 SER A C 1
ATOM 7413 O O . SER C 1 290 ? -68.614 -0.382 -26.980 1.00 38.88 297 SER A O 1
ATOM 7416 N N . GLY C 1 291 ? -66.548 -0.001 -26.176 1.00 37.00 298 GLY A N 1
ATOM 7417 C CA . GLY C 1 291 ? -66.431 1.255 -26.870 1.00 32.90 298 GLY A CA 1
ATOM 7418 C C . GLY C 1 291 ? -67.504 2.210 -26.390 1.00 39.35 298 GLY A C 1
ATOM 7419 O O . GLY C 1 291 ? -67.914 2.178 -25.232 1.00 44.60 298 GLY A O 1
ATOM 7420 N N . ARG C 1 292 ? -67.981 3.047 -27.298 1.00 39.41 299 ARG A N 1
ATOM 7421 C CA . ARG C 1 292 ? -68.834 4.163 -26.941 1.00 37.72 299 ARG A CA 1
ATOM 7422 C C . ARG C 1 292 ? -70.246 3.938 -27.494 1.00 40.88 299 ARG A C 1
ATOM 7423 O O . ARG C 1 292 ? -70.440 3.188 -28.464 1.00 38.35 299 ARG A O 1
ATOM 7431 N N . LYS C 1 293 ? -71.232 4.594 -26.890 1.00 39.44 300 LYS A N 1
ATOM 7432 C CA . LYS C 1 293 ? -72.615 4.439 -27.335 1.00 38.38 300 LYS A CA 1
ATOM 7433 C C . LYS C 1 293 ? -72.879 5.039 -28.724 1.00 43.05 300 LYS A C 1
ATOM 7434 O O . LYS C 1 293 ? -73.853 4.682 -29.384 1.00 45.63 300 LYS A O 1
ATOM 7436 N N . GLU C 1 294 ? -72.014 5.942 -29.176 1.00 42.32 301 GLU A N 1
ATOM 7437 C CA . GLU C 1 294 ? -72.123 6.457 -30.535 1.00 41.28 301 GLU A CA 1
ATOM 7438 C C . GLU C 1 294 ? -71.005 5.919 -31.408 1.00 42.52 301 GLU A C 1
ATOM 7439 O O . GLU C 1 294 ? -70.853 6.320 -32.565 1.00 44.17 301 GLU A O 1
ATOM 7445 N N . ASP C 1 295 ? -70.218 5.010 -30.844 1.00 43.32 302 ASP A N 1
ATOM 7446 C CA . ASP C 1 295 ? -69.252 4.250 -31.627 1.00 40.85 302 ASP A CA 1
ATOM 7447 C C . ASP C 1 295 ? -69.030 2.895 -30.971 1.00 39.36 302 ASP A C 1
ATOM 7448 O O . ASP C 1 295 ? -67.953 2.623 -30.442 1.00 40.63 302 ASP A O 1
ATOM 7453 N N . PRO C 1 296 ? -70.053 2.030 -31.007 1.00 36.97 303 PRO A N 1
ATOM 7454 C CA . PRO C 1 296 ? -69.982 0.786 -30.232 1.00 36.04 303 PRO A CA 1
ATOM 7455 C C . PRO C 1 296 ? -69.045 -0.245 -30.850 1.00 33.80 303 PRO A C 1
ATOM 7456 O O . PRO C 1 296 ? -68.828 -0.249 -32.056 1.00 35.06 303 PRO A O 1
ATOM 7460 N N . ALA C 1 297 ? -68.500 -1.121 -30.015 1.00 35.40 304 ALA A N 1
ATOM 7461 C CA . ALA C 1 297 ? -67.690 -2.238 -30.494 1.00 35.98 304 ALA A CA 1
ATOM 7462 C C . ALA C 1 297 ? -68.477 -3.136 -31.450 1.00 35.17 304 ALA A C 1
ATOM 7463 O O . ALA C 1 297 ? -69.661 -3.394 -31.219 1.00 36.19 304 ALA A O 1
ATOM 7465 N N . GLN C 1 298 ? -67.818 -3.619 -32.507 1.00 32.68 305 GLN A N 1
ATOM 7466 C CA . GLN C 1 298 ? -68.402 -4.645 -33.366 1.00 30.81 305 GLN A CA 1
ATOM 7467 C C . GLN C 1 298 ? -68.590 -5.877 -32.509 1.00 31.30 305 GLN A C 1
ATOM 7468 O O . GLN C 1 298 ? -69.530 -6.667 -32.688 1.00 33.01 305 GLN A O 1
ATOM 7474 N N . GLN C 1 299 ? -67.666 -6.075 -31.588 1.00 29.61 306 GLN A N 1
ATOM 7475 C CA . GLN C 1 299 ? -67.902 -7.085 -30.582 1.00 32.57 306 GLN A CA 1
ATOM 7476 C C . GLN C 1 299 ? -67.354 -6.712 -29.232 1.00 35.62 306 GLN A C 1
ATOM 7477 O O . GLN C 1 299 ? -66.232 -6.212 -29.124 1.00 37.20 306 GLN A O 1
ATOM 7483 N N . GLU C 1 300 ? -68.149 -6.979 -28.201 1.00 34.10 307 GLU A N 1
ATOM 7484 C CA . GLU C 1 300 ? -67.741 -6.724 -26.837 1.00 33.87 307 GLU A CA 1
ATOM 7485 C C . GLU C 1 300 ? -66.898 -7.890 -26.319 1.00 38.92 307 GLU A C 1
ATOM 7486 O O . GLU C 1 300 ? -67.233 -9.074 -26.506 1.00 35.86 307 GLU A O 1
ATOM 7492 N N . ILE C 1 301 ? -65.776 -7.524 -25.705 1.00 38.56 308 ILE A N 1
ATOM 7493 C CA . ILE C 1 301 ? -64.846 -8.463 -25.106 1.00 32.29 308 ILE A CA 1
ATOM 7494 C C . ILE C 1 301 ? -64.908 -8.233 -23.600 1.00 32.70 308 ILE A C 1
ATOM 7495 O O . ILE C 1 301 ? -65.258 -7.141 -23.149 1.00 29.28 308 ILE A O 1
ATOM 7500 N N . GLU C 1 302 ? -64.610 -9.270 -22.819 1.00 35.47 309 GLU A N 1
ATOM 7501 C CA . GLU C 1 302 ? -64.612 -9.141 -21.367 1.00 31.09 309 GLU A CA 1
ATOM 7502 C C . GLU C 1 302 ? -63.370 -9.762 -20.776 1.00 29.24 309 GLU A C 1
ATOM 7503 O O . GLU C 1 302 ? -62.868 -10.743 -21.292 1.00 35.38 309 GLU A O 1
ATOM 7509 N N . LEU C 1 303 ? -62.883 -9.195 -19.680 1.00 32.19 310 LEU A N 1
ATOM 7510 C CA . LEU C 1 303 ? -61.774 -9.782 -18.950 1.00 30.43 310 LEU A CA 1
ATOM 7511 C C . LEU C 1 303 ? -62.133 -9.856 -17.478 1.00 28.50 310 LEU A C 1
ATOM 7512 O O . LEU C 1 303 ? -62.061 -8.841 -16.785 1.00 33.62 310 LEU A O 1
ATOM 7517 N N . THR C 1 304 ? -62.523 -11.039 -16.998 1.00 26.06 311 THR A N 1
ATOM 7518 C CA . THR C 1 304 ? -62.904 -11.199 -15.589 1.00 28.67 311 THR A CA 1
ATOM 7519 C C . THR C 1 304 ? -61.893 -11.974 -14.755 1.00 27.76 311 THR A C 1
ATOM 7520 O O . THR C 1 304 ? -61.177 -12.830 -15.265 1.00 29.49 311 THR A O 1
ATOM 7524 N N . THR C 1 305 ? -61.853 -11.666 -13.464 1.00 28.81 312 THR A N 1
ATOM 7525 C CA . THR C 1 305 ? -60.958 -12.336 -12.528 1.00 28.69 312 THR A CA 1
ATOM 7526 C C . THR C 1 305 ? -61.742 -13.119 -11.472 1.00 30.81 312 THR A C 1
ATOM 7527 O O . THR C 1 305 ? -61.193 -13.493 -10.436 1.00 29.96 312 THR A O 1
ATOM 7531 N N . ALA C 1 306 ? -63.028 -13.355 -11.727 1.00 31.36 313 ALA A N 1
ATOM 7532 C CA . ALA C 1 306 ? -63.841 -14.162 -10.823 1.00 29.92 313 ALA A CA 1
ATOM 7533 C C . ALA C 1 306 ? -63.227 -15.554 -10.693 1.00 31.17 313 ALA A C 1
ATOM 7534 O O . ALA C 1 306 ? -62.434 -15.959 -11.547 1.00 29.56 313 ALA A O 1
ATOM 7536 N N . PRO C 1 307 ? -63.571 -16.272 -9.607 1.00 30.82 314 PRO A N 1
ATOM 7537 C CA . PRO C 1 307 ? -63.353 -17.707 -9.402 1.00 32.59 314 PRO A CA 1
ATOM 7538 C C . PRO C 1 307 ? -63.642 -18.522 -10.663 1.00 38.04 314 PRO A C 1
ATOM 7539 O O . PRO C 1 307 ? -64.662 -18.327 -11.328 1.00 37.70 314 PRO A O 1
ATOM 7543 N N . SER C 1 308 ? -62.764 -19.475 -10.947 1.00 41.93 315 SER A N 1
ATOM 7544 C CA . SER C 1 308 ? -62.569 -19.942 -12.307 1.00 43.49 315 SER A CA 1
ATOM 7545 C C . SER C 1 308 ? -62.736 -21.437 -12.527 1.00 50.15 315 SER A C 1
ATOM 7546 O O . SER C 1 308 ? -63.467 -21.856 -13.433 1.00 51.82 315 SER A O 1
ATOM 7549 N N . GLU C 1 309 ? -62.039 -22.233 -11.721 1.00 45.38 316 GLU A N 1
ATOM 7550 C CA . GLU C 1 309 ? -61.989 -23.680 -11.925 1.00 48.53 316 GLU A CA 1
ATOM 7551 C C . GLU C 1 309 ? -61.110 -24.047 -13.129 1.00 51.33 316 GLU A C 1
ATOM 7552 O O . GLU C 1 309 ? -60.357 -25.015 -13.068 1.00 48.98 316 GLU A O 1
ATOM 7554 N N . GLN C 1 310 ? -61.198 -23.269 -14.208 1.00 51.03 317 GLN A N 1
ATOM 7555 C CA . GLN C 1 310 ? -60.373 -23.506 -15.391 1.00 52.97 317 GLN A CA 1
ATOM 7556 C C . GLN C 1 310 ? -59.620 -22.274 -15.941 1.00 56.04 317 GLN A C 1
ATOM 7557 O O . GLN C 1 310 ? -58.783 -22.406 -16.840 1.00 56.86 317 GLN A O 1
ATOM 7563 N N . HIS C 1 311 ? -59.921 -21.081 -15.436 1.00 52.56 318 HIS A N 1
ATOM 7564 C CA . HIS C 1 311 ? -59.270 -19.865 -15.937 1.00 54.19 318 HIS A CA 1
ATOM 7565 C C . HIS C 1 311 ? -58.454 -19.150 -14.854 1.00 54.22 318 HIS A C 1
ATOM 7566 O O . HIS C 1 311 ? -59.009 -18.639 -13.883 1.00 53.29 318 HIS A O 1
ATOM 7573 N N . CYS C 1 312 ? -57.134 -19.095 -15.023 1.00 57.51 319 CYS A N 1
ATOM 7574 C CA . CYS C 1 312 ? -56.283 -18.375 -14.073 1.00 49.04 319 CYS A CA 1
ATOM 7575 C C . CYS C 1 312 ? -55.879 -17.008 -14.631 1.00 44.53 319 CYS A C 1
ATOM 7576 O O . CYS C 1 312 ? -55.857 -16.789 -15.854 1.00 42.66 319 CYS A O 1
ATOM 7579 N N . THR C 1 313 ? -55.571 -16.095 -13.717 1.00 39.83 320 THR A N 1
ATOM 7580 C CA . THR C 1 313 ? -55.074 -14.773 -14.066 1.00 36.80 320 THR A CA 1
ATOM 7581 C C . THR C 1 313 ? -53.997 -14.387 -13.055 1.00 36.62 320 THR A C 1
ATOM 7582 O O . THR C 1 313 ? -53.941 -14.965 -11.969 1.00 35.95 320 THR A O 1
ATOM 7586 N N . HIS C 1 314 ? -53.142 -13.424 -13.399 1.00 31.03 321 HIS A N 1
ATOM 7587 C CA . HIS C 1 314 ? -52.033 -13.082 -12.513 1.00 33.04 321 HIS A CA 1
ATOM 7588 C C . HIS C 1 314 ? -52.486 -12.232 -11.329 1.00 34.61 321 HIS A C 1
ATOM 7589 O O . HIS C 1 314 ? -51.739 -12.033 -10.366 1.00 37.80 321 HIS A O 1
ATOM 7596 N N . TRP C 1 315 ? -53.715 -11.735 -11.404 1.00 36.81 322 TRP A N 1
ATOM 7597 C CA . TRP C 1 315 ? -54.314 -10.998 -10.297 1.00 32.89 322 TRP A CA 1
ATOM 7598 C C . TRP C 1 315 ? -54.989 -11.952 -9.325 1.00 35.28 322 TRP A C 1
ATOM 7599 O O . TRP C 1 315 ? -55.104 -11.656 -8.137 1.00 37.99 322 TRP A O 1
ATOM 7610 N N . GLY C 1 316 ? -55.446 -13.092 -9.839 1.00 33.97 323 GLY A N 1
ATOM 7611 C CA . GLY C 1 316 ? -56.122 -14.075 -9.016 1.00 37.10 323 GLY A CA 1
ATOM 7612 C C . GLY C 1 316 ? -57.319 -13.443 -8.335 1.00 37.12 323 GLY A C 1
ATOM 7613 O O . GLY C 1 316 ? -58.066 -12.694 -8.970 1.00 32.79 323 GLY A O 1
ATOM 7614 N N . GLN C 1 317 ? -57.512 -13.758 -7.055 1.00 34.20 324 GLN A N 1
ATOM 7615 C CA . GLN C 1 317 ? -58.517 -13.079 -6.240 1.00 36.77 324 GLN A CA 1
ATOM 7616 C C . GLN C 1 317 ? -57.882 -12.596 -4.944 1.00 36.09 324 GLN A C 1
ATOM 7617 O O . GLN C 1 317 ? -56.997 -13.251 -4.403 1.00 36.18 324 GLN A O 1
ATOM 7623 N N . GLN C 1 318 ? -58.336 -11.448 -4.453 1.00 35.67 325 GLN A N 1
ATOM 7624 C CA . GLN C 1 318 ? -57.900 -10.949 -3.155 1.00 37.21 325 GLN A CA 1
ATOM 7625 C C . GLN C 1 318 ? -58.772 -11.523 -2.034 1.00 36.82 325 GLN A C 1
ATOM 7626 O O . GLN C 1 318 ? -60.000 -11.419 -2.077 1.00 37.21 325 GLN A O 1
ATOM 7632 N N . VAL C 1 319 ? -58.142 -12.124 -1.031 1.00 34.43 326 VAL A N 1
ATOM 7633 C CA . VAL C 1 319 ? -58.891 -12.664 0.098 1.00 32.36 326 VAL A CA 1
ATOM 7634 C C . VAL C 1 319 ? -58.709 -11.840 1.383 1.00 33.51 326 VAL A C 1
ATOM 7635 O O . VAL C 1 319 ? -57.598 -11.422 1.733 1.00 34.51 326 VAL A O 1
ATOM 7639 N N . PHE C 1 320 ? -59.819 -11.606 2.073 1.00 30.99 327 PHE A N 1
ATOM 7640 C CA . PHE C 1 320 ? -59.819 -10.886 3.336 1.00 30.87 327 PHE A CA 1
ATOM 7641 C C . PHE C 1 320 ? -60.306 -11.840 4.413 1.00 33.64 327 PHE A C 1
ATOM 7642 O O . PHE C 1 320 ? -61.504 -12.071 4.539 1.00 31.74 327 PHE A O 1
ATOM 7650 N N . ILE C 1 321 ? -59.363 -12.387 5.179 1.00 38.87 328 ILE A N 1
ATOM 7651 C CA . ILE C 1 321 ? -59.610 -13.388 6.224 1.00 37.98 328 ILE A CA 1
ATOM 7652 C C . ILE C 1 321 ? -60.512 -12.923 7.376 1.00 40.53 328 ILE A C 1
ATOM 7653 O O . ILE C 1 321 ? -60.542 -11.737 7.702 1.00 40.02 328 ILE A O 1
ATOM 7658 N N . MET C 1 322 ? -61.252 -13.864 7.974 1.00 40.44 329 MET A N 1
ATOM 7659 C CA . MET C 1 322 ? -62.010 -13.630 9.207 1.00 41.48 329 MET A CA 1
ATOM 7660 C C . MET C 1 322 ? -61.069 -13.782 10.391 1.00 42.69 329 MET A C 1
ATOM 7661 O O . MET C 1 322 ? -60.415 -14.821 10.564 1.00 39.62 329 MET A O 1
ATOM 7666 N N . SER C 1 323 ? -61.002 -12.740 11.210 1.00 48.52 330 SER A N 1
ATOM 7667 C CA . SER C 1 323 ? -60.368 -12.864 12.511 1.00 41.54 330 SER A CA 1
ATOM 7668 C C . SER C 1 323 ? -60.945 -14.112 13.162 1.00 40.08 330 SER A C 1
ATOM 7669 O O . SER C 1 323 ? -60.208 -15.021 13.545 1.00 46.31 330 SER A O 1
ATOM 7672 N N . ASN C 1 324 ? -62.274 -14.153 13.253 1.00 39.83 331 ASN A N 1
ATOM 7673 C CA . ASN C 1 324 ? -62.995 -15.269 13.863 1.00 39.90 331 ASN A CA 1
ATOM 7674 C C . ASN C 1 324 ? -64.150 -15.787 12.978 1.00 38.28 331 ASN A C 1
ATOM 7675 O O . ASN C 1 324 ? -65.163 -15.107 12.811 1.00 36.26 331 ASN A O 1
ATOM 7680 N N . PRO C 1 325 ? -63.990 -16.992 12.403 1.00 35.60 332 PRO A N 1
ATOM 7681 C CA . PRO C 1 325 ? -64.986 -17.624 11.524 1.00 37.49 332 PRO A CA 1
ATOM 7682 C C . PRO C 1 325 ? -66.340 -17.789 12.201 1.00 41.95 332 PRO A C 1
ATOM 7683 O O . PRO C 1 325 ? -66.394 -18.069 13.402 1.00 47.24 332 PRO A O 1
ATOM 7687 N N . ILE C 1 326 ? -67.417 -17.636 11.437 1.00 39.71 333 ILE A N 1
ATOM 7688 C CA . ILE C 1 326 ? -68.768 -17.697 11.992 1.00 43.01 333 ILE A CA 1
ATOM 7689 C C . ILE C 1 326 ? -69.656 -18.656 11.208 1.00 42.55 333 ILE A C 1
ATOM 7690 O O . ILE C 1 326 ? -69.691 -18.616 9.977 1.00 43.84 333 ILE A O 1
ATOM 7695 N N . ASN C 1 327 ? -70.377 -19.510 11.926 1.00 43.88 334 ASN A N 1
ATOM 7696 C CA . ASN C 1 327 ? -71.336 -20.416 11.305 1.00 44.22 334 ASN A CA 1
ATOM 7697 C C . ASN C 1 327 ? -72.437 -19.659 10.578 1.00 41.77 334 ASN A C 1
ATOM 7698 O O . ASN C 1 327 ? -72.664 -18.480 10.841 1.00 41.73 334 ASN A O 1
ATOM 7703 N N . VAL C 1 328 ? -73.143 -20.346 9.690 1.00 40.98 335 VAL A N 1
ATOM 7704 C CA . VAL C 1 328 ? -74.086 -19.676 8.809 1.00 44.31 335 VAL A CA 1
ATOM 7705 C C . VAL C 1 328 ? -75.000 -20.679 8.097 1.00 47.22 335 VAL A C 1
ATOM 7706 O O . VAL C 1 328 ? -74.584 -21.805 7.823 1.00 51.02 335 VAL A O 1
ATOM 7710 N N . GLU C 1 329 ? -76.238 -20.271 7.800 1.00 48.15 336 GLU A N 1
ATOM 7711 C CA . GLU C 1 329 ? -77.228 -21.165 7.186 1.00 46.90 336 GLU A CA 1
ATOM 7712 C C . GLU C 1 329 ? -77.971 -20.561 5.985 1.00 48.73 336 GLU A C 1
ATOM 7713 O O . GLU C 1 329 ? -77.652 -19.464 5.520 1.00 47.14 336 GLU A O 1
ATOM 7719 N N . GLU C 1 330 ? -78.978 -21.294 5.505 1.00 51.91 337 GLU A N 1
ATOM 7720 C CA . GLU C 1 330 ? -79.792 -20.900 4.356 1.00 43.31 337 GLU A CA 1
ATOM 7721 C C . GLU C 1 330 ? -80.542 -19.609 4.639 1.00 44.08 337 GLU A C 1
ATOM 7722 O O . GLU C 1 330 ? -81.342 -19.539 5.572 1.00 39.88 337 GLU A O 1
ATOM 7725 N N . GLY C 1 331 ? -80.281 -18.585 3.834 1.00 41.29 338 GLY A N 1
ATOM 7726 C CA . GLY C 1 331 ? -81.020 -17.343 3.944 1.00 38.53 338 GLY A CA 1
ATOM 7727 C C . GLY C 1 331 ? -80.413 -16.334 4.894 1.00 42.46 338 GLY A C 1
ATOM 7728 O O . GLY C 1 331 ? -80.916 -15.216 5.009 1.00 43.10 338 GLY A O 1
ATOM 7729 N N . ASP C 1 332 ? -79.342 -16.721 5.583 1.00 44.33 339 ASP A N 1
ATOM 7730 C CA . ASP C 1 332 ? -78.617 -15.787 6.449 1.00 43.44 339 ASP A CA 1
ATOM 7731 C C . ASP C 1 332 ? -78.075 -14.609 5.639 1.00 42.94 339 ASP A C 1
ATOM 7732 O O . ASP C 1 332 ? -77.466 -14.788 4.586 1.00 44.13 339 ASP A O 1
ATOM 7737 N N . ASN C 1 333 ? -78.299 -13.405 6.153 1.00 45.72 340 ASN A N 1
ATOM 7738 C CA . ASN C 1 333 ? -78.177 -12.176 5.377 1.00 41.79 340 ASN A CA 1
ATOM 7739 C C . ASN C 1 333 ? -76.979 -11.328 5.800 1.00 43.35 340 ASN A C 1
ATOM 7740 O O . ASN C 1 333 ? -76.977 -10.738 6.879 1.00 46.63 340 ASN A O 1
ATOM 7745 N N . LEU C 1 334 ? -75.961 -11.253 4.949 1.00 43.62 341 LEU A N 1
ATOM 7746 C CA . LEU C 1 334 ? -74.786 -10.438 5.249 1.00 40.68 341 LEU A CA 1
ATOM 7747 C C . LEU C 1 334 ? -74.939 -8.995 4.751 1.00 37.92 341 LEU A C 1
ATOM 7748 O O . LEU C 1 334 ? -74.747 -8.712 3.569 1.00 34.43 341 LEU A O 1
ATOM 7753 N N . ASN C 1 335 ? -75.292 -8.088 5.660 1.00 40.27 342 ASN A N 1
ATOM 7754 C CA . ASN C 1 335 ? -75.398 -6.664 5.336 1.00 39.07 342 ASN A CA 1
ATOM 7755 C C . ASN C 1 335 ? -74.050 -5.949 5.453 1.00 39.82 342 ASN A C 1
ATOM 7756 O O . ASN C 1 335 ? -73.671 -5.508 6.538 1.00 39.15 342 ASN A O 1
ATOM 7761 N N . LEU C 1 336 ? -73.329 -5.818 4.342 1.00 39.81 343 LEU A N 1
ATOM 7762 C CA . LEU C 1 336 ? -71.961 -5.288 4.393 1.00 37.20 343 LEU A CA 1
ATOM 7763 C C . LEU C 1 336 ? -71.889 -3.789 4.143 1.00 37.84 343 LEU A C 1
ATOM 7764 O O . LEU C 1 336 ? -72.536 -3.266 3.235 1.00 38.13 343 LEU A O 1
ATOM 7769 N N . GLY C 1 337 ? -71.104 -3.103 4.961 1.00 34.13 344 GLY A N 1
ATOM 7770 C CA . GLY C 1 337 ? -70.843 -1.699 4.749 1.00 35.65 344 GLY A CA 1
ATOM 7771 C C . GLY C 1 337 ? -69.382 -1.553 4.413 1.00 34.18 344 GLY A C 1
ATOM 7772 O O . GLY C 1 337 ? -68.520 -1.823 5.243 1.00 35.37 344 GLY A O 1
ATOM 7773 N N . LEU C 1 338 ? -69.104 -1.138 3.183 1.00 31.62 345 LEU A N 1
ATOM 7774 C CA . LEU C 1 338 ? -67.736 -1.025 2.700 1.00 31.15 345 LEU A CA 1
ATOM 7775 C C . LEU C 1 338 ? -67.344 0.428 2.476 1.00 32.11 345 LEU A C 1
ATOM 7776 O O . LEU C 1 338 ? -68.193 1.278 2.220 1.00 31.70 345 LEU A O 1
ATOM 7781 N N . LEU C 1 339 ? -66.049 0.703 2.574 1.00 33.80 346 LEU A N 1
ATOM 7782 C CA . LEU C 1 339 ? -65.525 2.044 2.359 1.00 37.65 346 LEU A CA 1
ATOM 7783 C C . LEU C 1 339 ? -64.079 1.977 1.888 1.00 37.87 346 LEU A C 1
ATOM 7784 O O . LEU C 1 339 ? -63.155 1.896 2.695 1.00 36.79 346 LEU A O 1
ATOM 7789 N N . MET C 1 340 ? -63.894 2.008 0.574 1.00 40.39 347 MET A N 1
ATOM 7790 C CA . MET C 1 340 ? -62.566 1.915 -0.015 1.00 40.43 347 MET A CA 1
ATOM 7791 C C . MET C 1 340 ? -61.868 3.267 -0.037 1.00 42.95 347 MET A C 1
ATOM 7792 O O . MET C 1 340 ? -62.446 4.269 -0.455 1.00 44.40 347 MET A O 1
ATOM 7797 N N . SER C 1 341 ? -60.619 3.287 0.414 1.00 43.78 348 SER A N 1
ATOM 7798 C CA . SER C 1 341 ? -59.830 4.510 0.426 1.00 46.03 348 SER A CA 1
ATOM 7799 C C . SER C 1 341 ? -58.344 4.193 0.344 1.00 47.51 348 SER A C 1
ATOM 7800 O O . SER C 1 341 ? -57.925 3.066 0.602 1.00 49.31 348 SER A O 1
ATOM 7803 N N . ARG C 1 342 ? -57.552 5.195 -0.017 1.00 44.24 349 ARG A N 1
ATOM 7804 C CA . ARG C 1 342 ? -56.107 5.037 -0.092 1.00 41.56 349 ARG A CA 1
ATOM 7805 C C . ARG C 1 342 ? -55.482 5.316 1.267 1.00 46.02 349 ARG A C 1
ATOM 7806 O O . ARG C 1 342 ? -56.035 6.066 2.070 1.00 46.83 349 ARG A O 1
ATOM 7814 N N . SER C 1 343 ? -54.328 4.711 1.524 1.00 48.92 350 SER A N 1
ATOM 7815 C CA . SER C 1 343 ? -53.636 4.917 2.797 1.00 50.20 350 SER A CA 1
ATOM 7816 C C . SER C 1 343 ? -52.833 6.220 2.764 1.00 50.55 350 SER A C 1
ATOM 7817 O O . SER C 1 343 ? -52.363 6.643 1.703 1.00 54.52 350 SER A O 1
ATOM 7820 N N . LYS C 1 344 ? -52.692 6.873 3.912 1.00 46.82 351 LYS A N 1
ATOM 7821 C CA . LYS C 1 344 ? -52.004 8.161 3.928 1.00 51.23 351 LYS A CA 1
ATOM 7822 C C . LYS C 1 344 ? -50.561 7.998 3.465 1.00 50.51 351 LYS A C 1
ATOM 7823 O O . LYS C 1 344 ? -50.080 8.765 2.624 1.00 49.55 351 LYS A O 1
ATOM 7825 N N . GLU C 1 345 ? -49.883 6.988 4.006 1.00 47.04 352 GLU A N 1
ATOM 7826 C CA . GLU C 1 345 ? -48.483 6.729 3.669 1.00 48.18 352 GLU A CA 1
ATOM 7827 C C . GLU C 1 345 ? -48.255 6.773 2.158 1.00 50.00 352 GLU A C 1
ATOM 7828 O O . GLU C 1 345 ? -47.757 7.768 1.618 1.00 47.47 352 GLU A O 1
ATOM 7830 N N . ASN C 1 346 ? -48.629 5.684 1.490 1.00 49.32 353 ASN A N 1
ATOM 7831 C CA . ASN C 1 346 ? -48.565 5.574 0.031 1.00 48.15 353 ASN A CA 1
ATOM 7832 C C . ASN C 1 346 ? -49.963 5.676 -0.590 1.00 46.13 353 ASN A C 1
ATOM 7833 O O . ASN C 1 346 ? -50.919 5.081 -0.084 1.00 49.41 353 ASN A O 1
ATOM 7838 N N . HIS C 1 347 ? -50.085 6.428 -1.677 1.00 42.11 354 HIS A N 1
ATOM 7839 C CA . HIS C 1 347 ? -51.378 6.629 -2.319 1.00 42.38 354 HIS A CA 1
ATOM 7840 C C . HIS C 1 347 ? -51.681 5.485 -3.286 1.00 43.65 354 HIS A C 1
ATOM 7841 O O . HIS C 1 347 ? -52.747 5.440 -3.908 1.00 44.67 354 HIS A O 1
ATOM 7848 N N . ARG C 1 348 ? -50.734 4.565 -3.423 1.00 41.98 355 ARG A N 1
ATOM 7849 C CA . ARG C 1 348 ? -50.884 3.473 -4.373 1.00 41.94 355 ARG A CA 1
ATOM 7850 C C . ARG C 1 348 ? -51.345 2.223 -3.652 1.00 44.48 355 ARG A C 1
ATOM 7851 O O . ARG C 1 348 ? -51.619 1.192 -4.273 1.00 42.61 355 ARG A O 1
ATOM 7859 N N . LEU C 1 349 ? -51.436 2.326 -2.330 1.00 43.27 356 LEU A N 1
ATOM 7860 C CA . LEU C 1 349 ? -51.939 1.224 -1.525 1.00 42.29 356 LEU A CA 1
ATOM 7861 C C . LEU C 1 349 ? -53.366 1.510 -1.042 1.00 42.00 356 LEU A C 1
ATOM 7862 O O . LEU C 1 349 ? -53.799 2.660 -1.024 1.00 38.74 356 LEU A O 1
ATOM 7867 N N . MET C 1 350 ? -54.093 0.454 -0.677 1.00 42.86 357 MET A N 1
ATOM 7868 C CA . MET C 1 350 ? -55.491 0.585 -0.277 1.00 42.17 357 MET A CA 1
ATOM 7869 C C . MET C 1 350 ? -55.746 0.188 1.173 1.00 39.01 357 MET A C 1
ATOM 7870 O O . MET C 1 350 ? -54.918 -0.465 1.813 1.00 39.42 357 MET A O 1
ATOM 7873 N N . GLU C 1 351 ? -56.894 0.623 1.685 1.00 40.17 358 GLU A N 1
ATOM 7874 C CA . GLU C 1 351 ? -57.383 0.223 3.001 1.00 42.23 358 GLU A CA 1
ATOM 7875 C C . GLU C 1 351 ? -58.865 -0.016 2.849 1.00 38.04 358 GLU A C 1
ATOM 7876 O O . GLU C 1 351 ? -59.543 0.699 2.119 1.00 41.44 358 GLU A O 1
ATOM 7882 N N . ILE C 1 352 ? -59.374 -1.015 3.545 1.00 40.00 359 ILE A N 1
ATOM 7883 C CA . ILE C 1 352 ? -60.775 -1.362 3.416 1.00 41.48 359 ILE A CA 1
ATOM 7884 C C . ILE C 1 352 ? -61.437 -1.518 4.785 1.00 36.59 359 ILE A C 1
ATOM 7885 O O . ILE C 1 352 ? -61.199 -2.499 5.482 1.00 36.35 359 ILE A O 1
ATOM 7890 N N . GLU C 1 353 ? -62.253 -0.542 5.175 1.00 39.70 360 GLU A N 1
ATOM 7891 C CA . GLU C 1 353 ? -63.081 -0.697 6.373 1.00 40.20 360 GLU A CA 1
ATOM 7892 C C . GLU C 1 353 ? -64.327 -1.499 6.014 1.00 37.06 360 GLU A C 1
ATOM 7893 O O . GLU C 1 353 ? -65.226 -0.994 5.338 1.00 35.11 360 GLU A O 1
ATOM 7899 N N . LEU C 1 354 ? -64.353 -2.756 6.450 1.00 35.07 361 LEU A N 1
ATOM 7900 C CA . LEU C 1 354 ? -65.483 -3.647 6.225 1.00 35.13 361 LEU A CA 1
ATOM 7901 C C . LEU C 1 354 ? -66.330 -3.808 7.484 1.00 34.99 361 LEU A C 1
ATOM 7902 O O . LEU C 1 354 ? -65.927 -4.489 8.422 1.00 38.44 361 LEU A O 1
ATOM 7907 N N . ASN C 1 355 ? -67.509 -3.200 7.504 1.00 36.45 362 ASN A N 1
ATOM 7908 C CA . ASN C 1 355 ? -68.445 -3.391 8.613 1.00 40.85 362 ASN A CA 1
ATOM 7909 C C . ASN C 1 355 ? -69.530 -4.410 8.261 1.00 40.80 362 ASN A C 1
ATOM 7910 O O . ASN C 1 355 ? -70.179 -4.294 7.224 1.00 39.42 362 ASN A O 1
ATOM 7915 N N . CYS C 1 356 ? -69.739 -5.396 9.130 1.00 37.82 363 CYS A N 1
ATOM 7916 C CA . CYS C 1 356 ? -70.634 -6.500 8.808 1.00 38.93 363 CYS A CA 1
ATOM 7917 C C . CYS C 1 356 ? -71.769 -6.724 9.813 1.00 43.78 363 CYS A C 1
ATOM 7918 O O . CYS C 1 356 ? -71.531 -7.004 10.986 1.00 43.73 363 CYS A O 1
ATOM 7921 N N . GLU C 1 357 ? -73.008 -6.606 9.339 1.00 44.84 364 GLU A N 1
ATOM 7922 C CA . GLU C 1 357 ? -74.174 -7.043 10.105 1.00 45.75 364 GLU A CA 1
ATOM 7923 C C . GLU C 1 357 ? -74.758 -8.314 9.478 1.00 45.15 364 GLU A C 1
ATOM 7924 O O . GLU C 1 357 ? -75.150 -8.317 8.309 1.00 44.98 364 GLU A O 1
ATOM 7926 N N . ILE C 1 358 ? -74.801 -9.393 10.254 1.00 43.85 365 ILE A N 1
ATOM 7927 C CA . ILE C 1 358 ? -75.397 -10.636 9.792 1.00 45.94 365 ILE A CA 1
ATOM 7928 C C . ILE C 1 358 ? -76.750 -10.838 10.453 1.00 52.21 365 ILE A C 1
ATOM 7929 O O . ILE C 1 358 ? -76.893 -10.644 11.659 1.00 53.84 365 ILE A O 1
ATOM 7934 N N . LYS C 1 359 ? -77.741 -11.212 9.652 1.00 52.14 366 LYS A N 1
ATOM 7935 C CA . LYS C 1 359 ? -79.111 -11.328 10.123 1.00 48.81 366 LYS A CA 1
ATOM 7936 C C . LYS C 1 359 ? -79.703 -12.597 9.557 1.00 46.91 366 LYS A C 1
ATOM 7937 O O . LYS C 1 359 ? -79.787 -12.755 8.341 1.00 46.12 366 LYS A O 1
ATOM 7941 N N . GLU C 1 360 ? -80.102 -13.506 10.437 1.00 47.44 367 GLU A N 1
ATOM 7942 C CA . GLU C 1 360 ? -80.730 -14.744 10.013 1.00 47.37 367 GLU A CA 1
ATOM 7943 C C . GLU C 1 360 ? -81.940 -14.469 9.122 1.00 52.09 367 GLU A C 1
ATOM 7944 O O . GLU C 1 360 ? -82.495 -13.364 9.128 1.00 51.73 367 GLU A O 1
ATOM 7950 N N . ALA C 1 361 ? -82.338 -15.477 8.351 1.00 48.65 368 ALA A N 1
ATOM 7951 C CA . ALA C 1 361 ? -83.495 -15.357 7.470 1.00 49.73 368 ALA A CA 1
ATOM 7952 C C . ALA C 1 361 ? -84.699 -14.834 8.240 1.00 52.91 368 ALA A C 1
ATOM 7953 O O . ALA C 1 361 ? -85.565 -14.158 7.682 1.00 52.23 368 ALA A O 1
ATOM 7955 N N . SER C 1 362 ? -84.749 -15.160 9.525 1.00 51.90 369 SER A N 1
ATOM 7956 C CA . SER C 1 362 ? -85.769 -14.616 10.404 1.00 57.35 369 SER A CA 1
ATOM 7957 C C . SER C 1 362 ? -85.189 -13.448 11.190 1.00 58.94 369 SER A C 1
ATOM 7958 O O . SER C 1 362 ? -84.795 -13.608 12.349 1.00 60.21 369 SER A O 1
ATOM 7961 N N . GLY C 1 363 ? -85.124 -12.283 10.544 1.00 56.59 370 GLY A N 1
ATOM 7962 C CA . GLY C 1 363 ? -84.671 -11.063 11.190 1.00 54.32 370 GLY A CA 1
ATOM 7963 C C . GLY C 1 363 ? -85.066 -10.976 12.655 1.00 62.41 370 GLY A C 1
ATOM 7964 O O . GLY C 1 363 ? -86.253 -10.980 13.007 1.00 65.08 370 GLY A O 1
ATOM 7965 N N . ASN C 1 364 ? -84.046 -10.916 13.506 1.00 59.04 371 ASN A N 1
ATOM 7966 C CA . ASN C 1 364 ? -82.681 -10.967 12.986 1.00 57.09 371 ASN A CA 1
ATOM 7967 C C . ASN C 1 364 ? -81.846 -12.197 13.350 1.00 55.84 371 ASN A C 1
ATOM 7968 O O . ASN C 1 364 ? -81.747 -13.120 12.550 1.00 61.86 371 ASN A O 1
ATOM 7970 N N . PRO C 1 365 ? -81.200 -12.214 14.523 1.00 57.56 372 PRO A N 1
ATOM 7971 C CA . PRO C 1 365 ? -80.972 -11.260 15.608 1.00 65.14 372 PRO A CA 1
ATOM 7972 C C . PRO C 1 365 ? -79.767 -10.383 15.271 1.00 62.06 372 PRO A C 1
ATOM 7973 O O . PRO C 1 365 ? -79.929 -9.166 15.167 1.00 60.25 372 PRO A O 1
ATOM 7977 N N . LYS C 1 366 ? -78.602 -10.995 15.056 1.00 57.73 373 LYS A N 1
ATOM 7978 C CA . LYS C 1 366 ? -77.392 -10.232 14.769 1.00 60.04 373 LYS A CA 1
ATOM 7979 C C . LYS C 1 366 ? -76.086 -11.040 14.688 1.00 63.35 373 LYS A C 1
ATOM 7980 O O . LYS C 1 366 ? -76.073 -12.211 14.277 1.00 60.90 373 LYS A O 1
ATOM 7982 N N . GLU C 1 367 ? -75.001 -10.372 15.089 1.00 62.01 374 GLU A N 1
ATOM 7983 C CA . GLU C 1 367 ? -73.625 -10.870 15.019 1.00 55.87 374 GLU A CA 1
ATOM 7984 C C . GLU C 1 367 ? -72.817 -9.949 14.110 1.00 53.94 374 GLU A C 1
ATOM 7985 O O . GLU C 1 367 ? -72.404 -10.344 13.022 1.00 57.71 374 GLU A O 1
ATOM 7989 N N . SER C 1 368 ? -72.592 -8.720 14.569 1.00 52.53 375 SER A N 1
ATOM 7990 C CA . SER C 1 368 ? -71.955 -7.689 13.752 1.00 53.87 375 SER A CA 1
ATOM 7991 C C . SER C 1 368 ? -70.488 -7.412 14.114 1.00 52.55 375 SER A C 1
ATOM 7992 O O . SER C 1 368 ? -70.128 -7.331 15.290 1.00 51.27 375 SER A O 1
ATOM 7995 N N . PHE C 1 369 ? -69.650 -7.247 13.092 1.00 52.27 376 PHE A N 1
ATOM 7996 C CA . PHE C 1 369 ? -68.233 -6.977 13.316 1.00 49.67 376 PHE A CA 1
ATOM 7997 C C . PHE C 1 369 ? -67.662 -5.912 12.384 1.00 43.17 376 PHE A C 1
ATOM 7998 O O . PHE C 1 369 ? -68.325 -5.454 11.455 1.00 44.12 376 PHE A O 1
ATOM 8006 N N . LYS C 1 370 ? -66.415 -5.538 12.636 1.00 45.39 377 LYS A N 1
ATOM 8007 C CA . LYS C 1 370 ? -65.812 -4.389 11.978 1.00 44.07 377 LYS A CA 1
ATOM 8008 C C . LYS C 1 370 ? -64.305 -4.608 11.921 1.00 43.04 377 LYS A C 1
ATOM 8009 O O . LYS C 1 370 ? -63.664 -4.764 12.957 1.00 40.04 377 LYS A O 1
ATOM 8015 N N . LYS C 1 371 ? -63.749 -4.639 10.712 1.00 43.90 378 LYS A N 1
ATOM 8016 C CA . LYS C 1 371 ? -62.320 -4.887 10.527 1.00 40.17 378 LYS A CA 1
ATOM 8017 C C . LYS C 1 371 ? -61.769 -4.120 9.336 1.00 38.18 378 LYS A C 1
ATOM 8018 O O . LYS C 1 371 ? -62.361 -4.118 8.261 1.00 40.28 378 LYS A O 1
ATOM 8020 N N . THR C 1 372 ? -60.630 -3.472 9.535 1.00 37.36 379 THR A N 1
ATOM 8021 C CA . THR C 1 372 ? -59.951 -2.759 8.466 1.00 35.47 379 THR A CA 1
ATOM 8022 C C . THR C 1 372 ? -58.900 -3.648 7.827 1.00 35.53 379 THR A C 1
ATOM 8023 O O . THR C 1 372 ? -58.009 -4.148 8.512 1.00 39.14 379 THR A O 1
ATOM 8027 N N . TYR C 1 373 ? -59.008 -3.861 6.521 1.00 34.37 380 TYR A N 1
ATOM 8028 C CA . TYR C 1 373 ? -58.031 -4.687 5.812 1.00 37.23 380 TYR A CA 1
ATOM 8029 C C . TYR C 1 373 ? -57.093 -3.877 4.943 1.00 37.17 380 TYR A C 1
ATOM 8030 O O . TYR C 1 373 ? -57.489 -2.890 4.318 1.00 37.38 380 TYR A O 1
ATOM 8039 N N . PHE C 1 374 ? -55.840 -4.316 4.911 1.00 38.69 381 PHE A N 1
ATOM 8040 C CA . PHE C 1 374 ? -54.798 -3.626 4.168 1.00 39.91 381 PHE A CA 1
ATOM 8041 C C . PHE C 1 374 ? -54.422 -4.404 2.924 1.00 36.32 381 PHE A C 1
ATOM 8042 O O . PHE C 1 374 ? -54.261 -5.627 2.962 1.00 34.77 381 PHE A O 1
ATOM 8050 N N . ILE C 1 375 ? -54.285 -3.697 1.814 1.00 36.70 382 ILE A N 1
ATOM 8051 C CA . ILE C 1 375 ? -53.795 -4.336 0.600 1.00 41.40 382 ILE A CA 1
ATOM 8052 C C . ILE C 1 375 ? -52.318 -3.969 0.465 1.00 40.25 382 ILE A C 1
ATOM 8053 O O . ILE C 1 375 ? -51.954 -3.033 -0.234 1.00 39.93 382 ILE A O 1
ATOM 8058 N N . GLU C 1 376 ? -51.485 -4.721 1.187 1.00 45.26 383 GLU A N 1
ATOM 8059 C CA . GLU C 1 376 ? -50.085 -4.371 1.466 1.00 45.94 383 GLU A CA 1
ATOM 8060 C C . GLU C 1 376 ? -49.994 -3.439 2.684 1.00 42.28 383 GLU A C 1
ATOM 8061 O O . GLU C 1 376 ? -49.318 -3.737 3.678 1.00 39.24 383 GLU A O 1
ATOM 8067 N N . TYR D 1 28 ? 5.471 -21.759 -62.832 1.00 38.13 35 TYR E N 1
ATOM 8068 C CA . TYR D 1 28 ? 6.371 -21.555 -63.956 1.00 38.03 35 TYR E CA 1
ATOM 8069 C C . TYR D 1 28 ? 5.754 -21.602 -65.350 1.00 38.20 35 TYR E C 1
ATOM 8070 O O . TYR D 1 28 ? 5.896 -20.662 -66.093 1.00 35.72 35 TYR E O 1
ATOM 8079 N N . PHE D 1 29 ? 5.091 -22.693 -65.712 1.00 37.90 36 PHE E N 1
ATOM 8080 C CA . PHE D 1 29 ? 4.512 -22.841 -67.046 1.00 38.37 36 PHE E CA 1
ATOM 8081 C C . PHE D 1 29 ? 3.054 -22.497 -67.016 1.00 39.76 36 PHE E C 1
ATOM 8082 O O . PHE D 1 29 ? 2.222 -23.340 -67.206 1.00 39.64 36 PHE E O 1
ATOM 8090 N N . CYS D 1 30 ? 2.720 -21.270 -66.771 1.00 39.88 37 CYS E N 1
ATOM 8091 C CA . CYS D 1 30 ? 1.348 -20.939 -66.598 1.00 40.50 37 CYS E CA 1
ATOM 8092 C C . CYS D 1 30 ? 1.312 -19.568 -67.164 1.00 35.16 37 CYS E C 1
ATOM 8093 O O . CYS D 1 30 ? 0.533 -19.229 -68.028 1.00 35.33 37 CYS E O 1
ATOM 8096 N N . THR D 1 31 ? 2.258 -18.788 -66.745 1.00 36.67 38 THR E N 1
ATOM 8097 C CA . THR D 1 31 ? 2.250 -17.435 -67.323 1.00 37.55 38 THR E CA 1
ATOM 8098 C C . THR D 1 31 ? 2.868 -17.311 -68.736 1.00 35.11 38 THR E C 1
ATOM 8099 O O . THR D 1 31 ? 3.033 -16.204 -69.255 1.00 34.92 38 THR E O 1
ATOM 8103 N N . TYR D 1 32 ? 3.206 -18.443 -69.350 1.00 35.63 39 TYR E N 1
ATOM 8104 C CA . TYR D 1 32 ? 3.727 -18.464 -70.721 1.00 33.95 39 TYR E CA 1
ATOM 8105 C C . TYR D 1 32 ? 2.678 -19.072 -71.617 1.00 35.12 39 TYR E C 1
ATOM 8106 O O . TYR D 1 32 ? 2.945 -19.404 -72.778 1.00 36.18 39 TYR E O 1
ATOM 8115 N N . SER D 1 33 ? 1.489 -19.261 -71.056 1.00 36.37 40 SER E N 1
ATOM 8116 C CA . SER D 1 33 ? 0.391 -19.871 -71.787 1.00 34.12 40 SER E CA 1
ATOM 8117 C C . SER D 1 33 ? -0.471 -18.780 -72.395 1.00 34.11 40 SER E C 1
ATOM 8118 O O . SER D 1 33 ? -1.363 -19.062 -73.195 1.00 39.43 40 SER E O 1
ATOM 8121 N N . PHE D 1 34 ? -0.182 -17.535 -72.018 1.00 30.98 41 PHE E N 1
ATOM 8122 C CA . PHE D 1 34 ? -0.932 -16.374 -72.481 1.00 31.05 41 PHE E CA 1
ATOM 8123 C C . PHE D 1 34 ? -0.249 -15.714 -73.672 1.00 33.06 41 PHE E C 1
ATOM 8124 O O . PHE D 1 34 ? 0.979 -15.593 -73.703 1.00 32.51 41 PHE E O 1
ATOM 8132 N N . LEU D 1 35 ? -1.038 -15.272 -74.648 1.00 34.28 42 LEU E N 1
ATOM 8133 C CA . LEU D 1 35 ? -0.477 -14.526 -75.773 1.00 36.09 42 LEU E CA 1
ATOM 8134 C C . LEU D 1 35 ? 0.020 -13.162 -75.306 1.00 32.78 42 LEU E C 1
ATOM 8135 O O . LEU D 1 35 ? 0.835 -12.524 -75.973 1.00 30.03 42 LEU E O 1
ATOM 8140 N N . TYR D 1 36 ? -0.481 -12.720 -74.155 1.00 33.32 43 TYR E N 1
ATOM 8141 C CA . TYR D 1 36 ? -0.094 -11.425 -73.608 1.00 30.48 43 TYR E CA 1
ATOM 8142 C C . TYR D 1 36 ? 1.376 -11.434 -73.201 1.00 31.85 43 TYR E C 1
ATOM 8143 O O . TYR D 1 36 ? 2.136 -10.533 -73.544 1.00 33.50 43 TYR E O 1
ATOM 8152 N N . HIS D 1 37 ? 1.792 -12.460 -72.474 1.00 34.20 44 HIS E N 1
ATOM 8153 C CA . HIS D 1 37 ? 3.185 -12.519 -72.075 1.00 33.81 44 HIS E CA 1
ATOM 8154 C C . HIS D 1 37 ? 4.092 -12.875 -73.258 1.00 34.34 44 HIS E C 1
ATOM 8155 O O . HIS D 1 37 ? 5.183 -12.323 -73.407 1.00 35.30 44 HIS E O 1
ATOM 8162 N N . GLN D 1 38 ? 3.636 -13.788 -74.104 1.00 33.90 45 GLN E N 1
ATOM 8163 C CA . GLN D 1 38 ? 4.407 -14.173 -75.288 1.00 34.75 45 GLN E CA 1
ATOM 8164 C C . GLN D 1 38 ? 4.771 -12.998 -76.187 1.00 34.37 45 GLN E C 1
ATOM 8165 O O . GLN D 1 38 ? 5.793 -13.050 -76.872 1.00 35.35 45 GLN E O 1
ATOM 8171 N N . LYS D 1 39 ? 3.951 -11.946 -76.186 1.00 32.71 46 LYS E N 1
ATOM 8172 C CA . LYS D 1 39 ? 4.240 -10.768 -77.005 1.00 33.73 46 LYS E CA 1
ATOM 8173 C C . LYS D 1 39 ? 5.068 -9.756 -76.236 1.00 32.43 46 LYS E C 1
ATOM 8174 O O . LYS D 1 39 ? 5.789 -8.956 -76.822 1.00 36.91 46 LYS E O 1
ATOM 8180 N N . ASP D 1 40 ? 4.933 -9.771 -74.921 1.00 33.59 47 ASP E N 1
ATOM 8181 C CA . ASP D 1 40 ? 5.742 -8.925 -74.066 1.00 31.01 47 ASP E CA 1
ATOM 8182 C C . ASP D 1 40 ? 7.173 -9.084 -74.563 1.00 32.06 47 ASP E C 1
ATOM 8183 O O . ASP D 1 40 ? 7.895 -8.101 -74.725 1.00 31.42 47 ASP E O 1
ATOM 8188 N N . MET D 1 41 ? 7.554 -10.328 -74.854 1.00 32.44 48 MET E N 1
ATOM 8189 C CA . MET D 1 41 ? 8.918 -10.653 -75.256 1.00 30.43 48 MET E CA 1
ATOM 8190 C C . MET D 1 41 ? 9.206 -10.314 -76.710 1.00 30.37 48 MET E C 1
ATOM 8191 O O . MET D 1 41 ? 10.341 -10.003 -77.063 1.00 32.08 48 MET E O 1
ATOM 8196 N N . LEU D 1 42 ? 8.184 -10.394 -77.557 1.00 30.71 49 LEU E N 1
ATOM 8197 C CA . LEU D 1 42 ? 8.352 -10.165 -78.988 1.00 29.98 49 LEU E CA 1
ATOM 8198 C C . LEU D 1 42 ? 8.392 -8.670 -79.291 1.00 32.22 49 LEU E C 1
ATOM 8199 O O . LEU D 1 42 ? 8.691 -8.251 -80.421 1.00 28.83 49 LEU E O 1
ATOM 8204 N N . SER D 1 43 ? 8.088 -7.880 -78.260 1.00 31.95 50 SER E N 1
ATOM 8205 C CA . SER D 1 43 ? 8.098 -6.420 -78.323 1.00 30.88 50 SER E CA 1
ATOM 8206 C C . SER D 1 43 ? 9.447 -5.845 -77.907 1.00 29.45 50 SER E C 1
ATOM 8207 O O . SER D 1 43 ? 9.687 -4.647 -78.031 1.00 33.66 50 SER E O 1
ATOM 8210 N N . ASP D 1 44 ? 10.300 -6.707 -77.371 1.00 31.77 51 ASP E N 1
ATOM 8211 C CA . ASP D 1 44 ? 11.648 -6.356 -76.955 1.00 30.40 51 ASP E CA 1
ATOM 8212 C C . ASP D 1 44 ? 12.530 -6.354 -78.188 1.00 31.52 51 ASP E C 1
ATOM 8213 O O . ASP D 1 44 ? 13.000 -7.406 -78.611 1.00 33.97 51 ASP E O 1
ATOM 8218 N N . ARG D 1 45 ? 12.742 -5.185 -78.777 1.00 32.48 52 ARG E N 1
ATOM 8219 C CA . ARG D 1 45 ? 13.409 -5.110 -80.073 1.00 35.55 52 ARG E CA 1
ATOM 8220 C C . ARG D 1 45 ? 14.877 -5.523 -79.995 1.00 34.04 52 ARG E C 1
ATOM 8221 O O . ARG D 1 45 ? 15.344 -6.273 -80.845 1.00 31.47 52 ARG E O 1
ATOM 8224 N N . VAL D 1 46 ? 15.574 -5.021 -78.973 1.00 30.92 53 VAL E N 1
ATOM 8225 C CA . VAL D 1 46 ? 16.969 -5.327 -78.766 1.00 30.21 53 VAL E CA 1
ATOM 8226 C C . VAL D 1 46 ? 17.026 -6.838 -78.788 1.00 29.54 53 VAL E C 1
ATOM 8227 O O . VAL D 1 46 ? 17.805 -7.392 -79.535 1.00 36.74 53 VAL E O 1
ATOM 8231 N N . ARG D 1 47 ? 16.201 -7.489 -77.974 1.00 31.45 54 ARG E N 1
ATOM 8232 C CA . ARG D 1 47 ? 16.174 -8.946 -77.901 1.00 28.88 54 ARG E CA 1
ATOM 8233 C C . ARG D 1 47 ? 15.833 -9.577 -79.249 1.00 28.66 54 ARG E C 1
ATOM 8234 O O . ARG D 1 47 ? 16.491 -10.517 -79.689 1.00 31.86 54 ARG E O 1
ATOM 8242 N N . MET D 1 48 ? 14.798 -9.056 -79.898 1.00 29.48 55 MET E N 1
ATOM 8243 C CA . MET D 1 48 ? 14.401 -9.537 -81.213 1.00 29.44 55 MET E CA 1
ATOM 8244 C C . MET D 1 48 ? 15.485 -9.384 -82.289 1.00 32.56 55 MET E C 1
ATOM 8245 O O . MET D 1 48 ? 15.742 -10.327 -83.064 1.00 32.27 55 MET E O 1
ATOM 8250 N N . ASP D 1 49 ? 16.073 -8.189 -82.368 1.00 30.67 56 ASP E N 1
ATOM 8251 C CA . ASP D 1 49 ? 17.105 -7.903 -83.371 1.00 32.75 56 ASP E CA 1
ATOM 8252 C C . ASP D 1 49 ? 18.363 -8.750 -83.196 1.00 34.46 56 ASP E C 1
ATOM 8253 O O . ASP D 1 49 ? 19.074 -9.039 -84.170 1.00 32.35 56 ASP E O 1
ATOM 8258 N N . ALA D 1 50 ? 18.666 -9.102 -81.950 1.00 30.20 57 ALA E N 1
ATOM 8259 C CA . ALA D 1 50 ? 19.862 -9.881 -81.681 1.00 28.24 57 ALA E CA 1
ATOM 8260 C C . ALA D 1 50 ? 19.749 -11.239 -82.332 1.00 26.94 57 ALA E C 1
ATOM 8261 O O . ALA D 1 50 ? 20.719 -11.745 -82.888 1.00 29.47 57 ALA E O 1
ATOM 8263 N N . TYR D 1 51 ? 18.557 -11.828 -82.249 1.00 31.78 58 TYR E N 1
ATOM 8264 C CA . TYR D 1 51 ? 18.296 -13.167 -82.782 1.00 28.82 58 TYR E CA 1
ATOM 8265 C C . TYR D 1 51 ? 17.962 -13.146 -84.275 1.00 28.12 58 TYR E C 1
ATOM 8266 O O . TYR D 1 51 ? 18.298 -14.072 -84.999 1.00 30.56 58 TYR E O 1
ATOM 8275 N N . PHE D 1 52 ? 17.288 -12.105 -84.739 1.00 27.45 59 PHE E N 1
ATOM 8276 C CA . PHE D 1 52 ? 17.065 -11.953 -86.176 1.00 30.83 59 PHE E CA 1
ATOM 8277 C C . PHE D 1 52 ? 18.411 -12.038 -86.889 1.00 30.51 59 PHE E C 1
ATOM 8278 O O . PHE D 1 52 ? 18.627 -12.918 -87.719 1.00 30.95 59 PHE E O 1
ATOM 8286 N N . ASN D 1 53 ? 19.307 -11.110 -86.553 1.00 31.33 60 ASN E N 1
ATOM 8287 C CA . ASN D 1 53 ? 20.676 -11.110 -87.061 1.00 29.61 60 ASN E CA 1
ATOM 8288 C C . ASN D 1 53 ? 21.434 -12.414 -86.817 1.00 29.02 60 ASN E C 1
ATOM 8289 O O . ASN D 1 53 ? 22.053 -12.941 -87.737 1.00 29.52 60 ASN E O 1
ATOM 8294 N N . ALA D 1 54 ? 21.406 -12.928 -85.588 1.00 25.77 61 ALA E N 1
ATOM 8295 C CA . ALA D 1 54 ? 22.128 -14.159 -85.311 1.00 27.70 61 ALA E CA 1
ATOM 8296 C C . ALA D 1 54 ? 21.813 -15.107 -86.454 1.00 27.66 61 ALA E C 1
ATOM 8297 O O . ALA D 1 54 ? 22.697 -15.484 -87.227 1.00 27.07 61 ALA E O 1
ATOM 8299 N N . VAL D 1 55 ? 20.532 -15.436 -86.595 1.00 25.04 62 VAL E N 1
ATOM 8300 C CA . VAL D 1 55 ? 20.081 -16.335 -87.651 1.00 26.65 62 VAL E CA 1
ATOM 8301 C C . VAL D 1 55 ? 20.550 -15.949 -89.061 1.00 28.75 62 VAL E C 1
ATOM 8302 O O . VAL D 1 55 ? 21.307 -16.691 -89.693 1.00 27.66 62 VAL E O 1
ATOM 8306 N N . PHE D 1 56 ? 20.096 -14.784 -89.535 1.00 28.55 63 PHE E N 1
ATOM 8307 C CA . PHE D 1 56 ? 20.170 -14.410 -90.946 1.00 25.27 63 PHE E CA 1
ATOM 8308 C C . PHE D 1 56 ? 21.524 -13.872 -91.374 1.00 28.31 63 PHE E C 1
ATOM 8309 O O . PHE D 1 56 ? 21.776 -13.646 -92.563 1.00 33.44 63 PHE E O 1
ATOM 8317 N N . GLN D 1 57 ? 22.393 -13.633 -90.407 1.00 27.88 64 GLN E N 1
ATOM 8318 C CA . GLN D 1 57 ? 23.737 -13.187 -90.718 1.00 26.07 64 GLN E CA 1
ATOM 8319 C C . GLN D 1 57 ? 24.652 -14.380 -90.640 1.00 28.44 64 GLN E C 1
ATOM 8320 O O . GLN D 1 57 ? 25.841 -14.288 -90.920 1.00 30.63 64 GLN E O 1
ATOM 8326 N N . ASN D 1 58 ? 24.069 -15.510 -90.253 1.00 31.45 65 ASN E N 1
ATOM 8327 C CA . ASN D 1 58 ? 24.770 -16.776 -90.211 1.00 28.85 65 ASN E CA 1
ATOM 8328 C C . ASN D 1 58 ? 23.969 -17.911 -90.830 1.00 27.58 65 ASN E C 1
ATOM 8329 O O . ASN D 1 58 ? 24.071 -19.052 -90.394 1.00 28.61 65 ASN E O 1
ATOM 8334 N N . LYS D 1 59 ? 23.185 -17.609 -91.858 1.00 30.26 66 LYS E N 1
ATOM 8335 C CA . LYS D 1 59 ? 22.382 -18.639 -92.526 1.00 30.03 66 LYS E CA 1
ATOM 8336 C C . LYS D 1 59 ? 23.204 -19.844 -92.982 1.00 30.93 66 LYS E C 1
ATOM 8337 O O . LYS D 1 59 ? 22.647 -20.896 -93.333 1.00 28.38 66 LYS E O 1
ATOM 8340 N N . HIS D 1 60 ? 24.528 -19.708 -92.969 1.00 33.19 67 HIS E N 1
ATOM 8341 C CA . HIS D 1 60 ? 25.391 -20.853 -93.274 1.00 33.36 67 HIS E CA 1
ATOM 8342 C C . HIS D 1 60 ? 25.266 -21.952 -92.211 1.00 33.11 67 HIS E C 1
ATOM 8343 O O . HIS D 1 60 ? 25.672 -23.093 -92.439 1.00 35.97 67 HIS E O 1
ATOM 8350 N N . HIS D 1 61 ? 24.714 -21.604 -91.048 1.00 30.46 68 HIS E N 1
ATOM 8351 C CA . HIS D 1 61 ? 24.531 -22.570 -89.963 1.00 30.38 68 HIS E CA 1
ATOM 8352 C C . HIS D 1 61 ? 23.210 -23.318 -90.073 1.00 29.44 68 HIS E C 1
ATOM 8353 O O . HIS D 1 61 ? 23.046 -24.386 -89.476 1.00 31.77 68 HIS E O 1
ATOM 8360 N N . PHE D 1 62 ? 22.284 -22.740 -90.834 1.00 27.28 69 PHE E N 1
ATOM 8361 C CA . PHE D 1 62 ? 20.904 -23.199 -90.923 1.00 25.36 69 PHE E CA 1
ATOM 8362 C C . PHE D 1 62 ? 20.541 -23.861 -92.260 1.00 30.29 69 PHE E C 1
ATOM 8363 O O . PHE D 1 62 ? 19.713 -24.774 -92.291 1.00 32.54 69 PHE E O 1
ATOM 8371 N N . GLU D 1 63 ? 21.133 -23.403 -93.364 1.00 29.73 70 GLU E N 1
ATOM 8372 C CA . GLU D 1 63 ? 20.728 -23.906 -94.668 1.00 26.07 70 GLU E CA 1
ATOM 8373 C C . GLU D 1 63 ? 20.934 -25.405 -94.752 1.00 31.40 70 GLU E C 1
ATOM 8374 O O . GLU D 1 63 ? 22.046 -25.908 -94.568 1.00 33.97 70 GLU E O 1
ATOM 8378 N N . GLY D 1 64 ? 19.849 -26.118 -95.032 1.00 31.40 71 GLY E N 1
ATOM 8379 C CA . GLY D 1 64 ? 19.901 -27.559 -95.193 1.00 33.32 71 GLY E CA 1
ATOM 8380 C C . GLY D 1 64 ? 20.207 -28.328 -93.913 1.00 36.53 71 GLY E C 1
ATOM 8381 O O . GLY D 1 64 ? 20.336 -29.560 -93.935 1.00 41.20 71 GLY E O 1
ATOM 8382 N N . LYS D 1 65 ? 20.328 -27.621 -92.792 1.00 31.71 72 LYS E N 1
ATOM 8383 C CA . LYS D 1 65 ? 20.654 -28.274 -91.527 1.00 31.41 72 LYS E CA 1
ATOM 8384 C C . LYS D 1 65 ? 19.392 -28.538 -90.698 1.00 32.41 72 LYS E C 1
ATOM 8385 O O . LYS D 1 65 ? 18.317 -28.047 -91.017 1.00 33.84 72 LYS E O 1
ATOM 8391 N N . THR D 1 66 ? 19.510 -29.337 -89.650 1.00 34.56 73 THR E N 1
ATOM 8392 C CA . THR D 1 66 ? 18.354 -29.663 -88.819 1.00 33.53 73 THR E CA 1
ATOM 8393 C C . THR D 1 66 ? 18.409 -28.879 -87.516 1.00 34.20 73 THR E C 1
ATOM 8394 O O . THR D 1 66 ? 19.435 -28.859 -86.827 1.00 34.27 73 THR E O 1
ATOM 8398 N N . VAL D 1 67 ? 17.301 -28.231 -87.179 1.00 31.69 74 VAL E N 1
ATOM 8399 C CA . VAL D 1 67 ? 17.277 -27.355 -86.019 1.00 32.92 74 VAL E CA 1
ATOM 8400 C C . VAL D 1 67 ? 16.342 -27.874 -84.928 1.00 32.49 74 VAL E C 1
ATOM 8401 O O . VAL D 1 67 ? 15.419 -28.639 -85.198 1.00 29.91 74 VAL E O 1
ATOM 8405 N N . LEU D 1 68 ? 16.599 -27.453 -83.694 1.00 34.03 75 LEU E N 1
ATOM 8406 C CA . LEU D 1 68 ? 15.723 -27.730 -82.560 1.00 31.08 75 LEU E CA 1
ATOM 8407 C C . LEU D 1 68 ? 15.560 -26.438 -81.768 1.00 30.58 75 LEU E C 1
ATOM 8408 O O . LEU D 1 68 ? 16.547 -25.813 -81.374 1.00 31.10 75 LEU E O 1
ATOM 8413 N N . ASP D 1 69 ? 14.318 -26.022 -81.569 1.00 30.15 76 ASP E N 1
ATOM 8414 C CA . ASP D 1 69 ? 14.008 -24.805 -80.831 1.00 31.49 76 ASP E CA 1
ATOM 8415 C C . ASP D 1 69 ? 13.427 -25.233 -79.491 1.00 32.77 76 ASP E C 1
ATOM 8416 O O . ASP D 1 69 ? 12.299 -25.725 -79.420 1.00 33.48 76 ASP E O 1
ATOM 8421 N N . VAL D 1 70 ? 14.225 -25.088 -78.439 1.00 33.23 77 VAL E N 1
ATOM 8422 C CA . VAL D 1 70 ? 13.854 -25.536 -77.097 1.00 30.97 77 VAL E CA 1
ATOM 8423 C C . VAL D 1 70 ? 13.026 -24.491 -76.373 1.00 30.70 77 VAL E C 1
ATOM 8424 O O . VAL D 1 70 ? 13.579 -23.528 -75.831 1.00 29.37 77 VAL E O 1
ATOM 8428 N N . GLY D 1 71 ? 11.709 -24.685 -76.357 1.00 30.53 78 GLY E N 1
ATOM 8429 C CA . GLY D 1 71 ? 10.809 -23.747 -75.704 1.00 32.50 78 GLY E CA 1
ATOM 8430 C C . GLY D 1 71 ? 10.265 -22.758 -76.707 1.00 31.31 78 GLY E C 1
ATOM 8431 O O . GLY D 1 71 ? 10.437 -21.548 -76.567 1.00 30.85 78 GLY E O 1
ATOM 8432 N N . THR D 1 72 ? 9.577 -23.284 -77.712 1.00 31.40 79 THR E N 1
ATOM 8433 C CA . THR D 1 72 ? 9.332 -22.535 -78.931 1.00 32.93 79 THR E CA 1
ATOM 8434 C C . THR D 1 72 ? 8.444 -21.299 -78.754 1.00 32.87 79 THR E C 1
ATOM 8435 O O . THR D 1 72 ? 8.610 -20.299 -79.468 1.00 29.30 79 THR E O 1
ATOM 8439 N N . GLY D 1 73 ? 7.527 -21.364 -77.791 1.00 31.20 80 GLY E N 1
ATOM 8440 C CA . GLY D 1 73 ? 6.596 -20.276 -77.539 1.00 30.77 80 GLY E CA 1
ATOM 8441 C C . GLY D 1 73 ? 5.703 -20.024 -78.736 1.00 31.10 80 GLY E C 1
ATOM 8442 O O . GLY D 1 73 ? 5.023 -20.932 -79.196 1.00 32.07 80 GLY E O 1
ATOM 8443 N N . SER D 1 74 ? 5.706 -18.798 -79.257 1.00 33.14 81 SER E N 1
ATOM 8444 C CA . SER D 1 74 ? 4.913 -18.501 -80.444 1.00 31.36 81 SER E CA 1
ATOM 8445 C C . SER D 1 74 ? 5.562 -19.175 -81.652 1.00 35.12 81 SER E C 1
ATOM 8446 O O . SER D 1 74 ? 5.017 -19.163 -82.755 1.00 34.49 81 SER E O 1
ATOM 8449 N N . GLY D 1 75 ? 6.723 -19.784 -81.425 1.00 34.66 82 GLY E N 1
ATOM 8450 C CA . GLY D 1 75 ? 7.463 -20.443 -82.485 1.00 34.19 82 GLY E CA 1
ATOM 8451 C C . GLY D 1 75 ? 8.145 -19.472 -83.428 1.00 34.32 82 GLY E C 1
ATOM 8452 O O . GLY D 1 75 ? 8.299 -19.774 -84.614 1.00 38.03 82 GLY E O 1
ATOM 8453 N N . ILE D 1 76 ? 8.565 -18.318 -82.902 1.00 31.79 83 ILE E N 1
ATOM 8454 C CA . ILE D 1 76 ? 9.180 -17.267 -83.717 1.00 32.95 83 ILE E CA 1
ATOM 8455 C C . ILE D 1 76 ? 10.620 -17.579 -84.103 1.00 30.31 83 ILE E C 1
ATOM 8456 O O . ILE D 1 76 ? 11.060 -17.207 -85.181 1.00 31.45 83 ILE E O 1
ATOM 8461 N N . LEU D 1 77 ? 11.360 -18.258 -83.233 1.00 33.80 84 LEU E N 1
ATOM 8462 C CA . LEU D 1 77 ? 12.735 -18.625 -83.579 1.00 32.95 84 LEU E CA 1
ATOM 8463 C C . LEU D 1 77 ? 12.710 -19.709 -84.644 1.00 29.27 84 LEU E C 1
ATOM 8464 O O . LEU D 1 77 ? 13.520 -19.693 -85.571 1.00 30.27 84 LEU E O 1
ATOM 8469 N N . ALA D 1 78 ? 11.766 -20.638 -84.509 1.00 31.41 85 ALA E N 1
ATOM 8470 C CA . ALA D 1 78 ? 11.591 -21.744 -85.462 1.00 30.13 85 ALA E CA 1
ATOM 8471 C C . ALA D 1 78 ? 11.163 -21.293 -86.865 1.00 31.22 85 ALA E C 1
ATOM 8472 O O . ALA D 1 78 ? 11.552 -21.904 -87.860 1.00 34.74 85 ALA E O 1
ATOM 8474 N N . ILE D 1 79 ? 10.367 -20.233 -86.955 1.00 29.10 86 ILE E N 1
ATOM 8475 C CA . ILE D 1 79 ? 10.054 -19.645 -88.253 1.00 28.83 86 ILE E CA 1
ATOM 8476 C C . ILE D 1 79 ? 11.325 -19.119 -88.911 1.00 31.62 86 ILE E C 1
ATOM 8477 O O . ILE D 1 79 ? 11.640 -19.466 -90.066 1.00 28.95 86 ILE E O 1
ATOM 8482 N N . TRP D 1 80 ? 12.057 -18.289 -88.172 1.00 28.89 87 TRP E N 1
ATOM 8483 C CA . TRP D 1 80 ? 13.324 -17.750 -88.661 1.00 29.04 87 TRP E CA 1
ATOM 8484 C C . TRP D 1 80 ? 14.263 -18.850 -89.136 1.00 27.02 87 TRP E C 1
ATOM 8485 O O . TRP D 1 80 ? 14.862 -18.750 -90.200 1.00 27.62 87 TRP E O 1
ATOM 8496 N N . SER D 1 81 ? 14.370 -19.913 -88.351 1.00 29.89 88 SER E N 1
ATOM 8497 C CA . SER D 1 81 ? 15.237 -21.040 -88.698 1.00 28.65 88 SER E CA 1
ATOM 8498 C C . SER D 1 81 ? 14.862 -21.696 -90.035 1.00 30.74 88 SER E C 1
ATOM 8499 O O . SER D 1 81 ? 15.732 -22.114 -90.806 1.00 27.78 88 SER E O 1
ATOM 8502 N N . ALA D 1 82 ? 13.560 -21.785 -90.300 1.00 33.50 89 ALA E N 1
ATOM 8503 C CA . ALA D 1 82 ? 13.063 -22.344 -91.545 1.00 26.37 89 ALA E CA 1
ATOM 8504 C C . ALA D 1 82 ? 13.213 -21.319 -92.661 1.00 27.58 89 ALA E C 1
ATOM 8505 O O . ALA D 1 82 ? 13.619 -21.660 -93.771 1.00 25.90 89 ALA E O 1
ATOM 8507 N N . GLN D 1 83 ? 12.900 -20.060 -92.360 1.00 28.32 90 GLN E N 1
ATOM 8508 C CA . GLN D 1 83 ? 13.034 -18.996 -93.350 1.00 24.45 90 GLN E CA 1
ATOM 8509 C C . GLN D 1 83 ? 14.453 -18.967 -93.889 1.00 25.87 90 GLN E C 1
ATOM 8510 O O . GLN D 1 83 ? 14.662 -18.703 -95.073 1.00 25.81 90 GLN E O 1
ATOM 8516 N N . ALA D 1 84 ? 15.411 -19.283 -93.016 1.00 28.11 91 ALA E N 1
ATOM 8517 C CA . ALA D 1 84 ? 16.852 -19.259 -93.314 1.00 28.81 91 ALA E CA 1
ATOM 8518 C C . ALA D 1 84 ? 17.414 -20.459 -94.102 1.00 28.52 91 ALA E C 1
ATOM 8519 O O . ALA D 1 84 ? 18.560 -20.409 -94.585 1.00 23.27 91 ALA E O 1
ATOM 8521 N N . GLY D 1 85 ? 16.624 -21.518 -94.239 1.00 25.96 92 GLY E N 1
ATOM 8522 C CA . GLY D 1 85 ? 17.036 -22.658 -95.037 1.00 26.05 92 GLY E CA 1
ATOM 8523 C C . GLY D 1 85 ? 16.897 -24.008 -94.364 1.00 30.39 92 GLY E C 1
ATOM 8524 O O . GLY D 1 85 ? 16.982 -25.043 -95.021 1.00 31.31 92 GLY E O 1
ATOM 8525 N N . ALA D 1 86 ? 16.685 -24.001 -93.054 1.00 30.96 93 ALA E N 1
ATOM 8526 C CA . ALA D 1 86 ? 16.562 -25.237 -92.289 1.00 31.56 93 ALA E CA 1
ATOM 8527 C C . ALA D 1 86 ? 15.808 -26.323 -93.052 1.00 32.55 93 ALA E C 1
ATOM 8528 O O . ALA D 1 86 ? 14.686 -26.112 -93.506 1.00 31.24 93 ALA E O 1
ATOM 8530 N N . ARG D 1 87 ? 16.435 -27.488 -93.180 1.00 34.48 94 ARG E N 1
ATOM 8531 C CA . ARG D 1 87 ? 15.825 -28.627 -93.854 1.00 35.15 94 ARG E CA 1
ATOM 8532 C C . ARG D 1 87 ? 14.573 -29.081 -93.112 1.00 38.87 94 ARG E C 1
ATOM 8533 O O . ARG D 1 87 ? 13.532 -29.331 -93.717 1.00 36.64 94 ARG E O 1
ATOM 8541 N N . LYS D 1 88 ? 14.688 -29.185 -91.794 1.00 38.95 95 LYS E N 1
ATOM 8542 C CA . LYS D 1 88 ? 13.565 -29.542 -90.941 1.00 38.18 95 LYS E CA 1
ATOM 8543 C C . LYS D 1 88 ? 13.776 -28.944 -89.559 1.00 37.83 95 LYS E C 1
ATOM 8544 O O . LYS D 1 88 ? 14.819 -29.146 -88.941 1.00 37.58 95 LYS E O 1
ATOM 8550 N N . VAL D 1 89 ? 12.787 -28.199 -89.079 1.00 36.77 96 VAL E N 1
ATOM 8551 C CA . VAL D 1 89 ? 12.899 -27.537 -87.786 1.00 34.57 96 VAL E CA 1
ATOM 8552 C C . VAL D 1 89 ? 11.940 -28.160 -86.779 1.00 36.24 96 VAL E C 1
ATOM 8553 O O . VAL D 1 89 ? 10.750 -28.299 -87.050 1.00 38.47 96 VAL E O 1
ATOM 8557 N N . TYR D 1 90 ? 12.474 -28.543 -85.623 1.00 36.07 97 TYR E N 1
ATOM 8558 C CA . TYR D 1 90 ? 11.689 -29.107 -84.532 1.00 34.60 97 TYR E CA 1
ATOM 8559 C C . TYR D 1 90 ? 11.466 -28.060 -83.452 1.00 33.82 97 TYR E C 1
ATOM 8560 O O . TYR D 1 90 ? 12.423 -27.566 -82.873 1.00 35.45 97 TYR E O 1
ATOM 8569 N N . ALA D 1 91 ? 10.209 -27.746 -83.157 1.00 35.49 98 ALA E N 1
ATOM 8570 C CA . ALA D 1 91 ? 9.895 -26.721 -82.165 1.00 33.65 98 ALA E CA 1
ATOM 8571 C C . ALA D 1 91 ? 9.017 -27.246 -81.026 1.00 34.79 98 ALA E C 1
ATOM 8572 O O . ALA D 1 91 ? 7.848 -27.563 -81.234 1.00 34.08 98 ALA E O 1
ATOM 8574 N N . VAL D 1 92 ? 9.598 -27.302 -79.824 1.00 32.99 99 VAL E N 1
ATOM 8575 C CA . VAL D 1 92 ? 8.975 -27.893 -78.642 1.00 33.80 99 VAL E CA 1
ATOM 8576 C C . VAL D 1 92 ? 8.533 -26.831 -77.631 1.00 34.57 99 VAL E C 1
ATOM 8577 O O . VAL D 1 92 ? 9.366 -26.114 -77.074 1.00 33.84 99 VAL E O 1
ATOM 8581 N N . GLU D 1 93 ? 7.227 -26.733 -77.400 1.00 35.15 100 GLU E N 1
ATOM 8582 C CA . GLU D 1 93 ? 6.679 -25.829 -76.391 1.00 34.11 100 GLU E CA 1
ATOM 8583 C C . GLU D 1 93 ? 5.854 -26.652 -75.403 1.00 36.44 100 GLU E C 1
ATOM 8584 O O . GLU D 1 93 ? 5.053 -27.500 -75.810 1.00 36.61 100 GLU E O 1
ATOM 8590 N N . ALA D 1 94 ? 6.069 -26.415 -74.111 1.00 33.74 101 ALA E N 1
ATOM 8591 C CA . ALA D 1 94 ? 5.538 -27.293 -73.067 1.00 36.67 101 ALA E CA 1
ATOM 8592 C C . ALA D 1 94 ? 4.087 -27.003 -72.720 1.00 38.58 101 ALA E C 1
ATOM 8593 O O . ALA D 1 94 ? 3.362 -27.889 -72.246 1.00 39.61 101 ALA E O 1
ATOM 8595 N N . THR D 1 95 ? 3.682 -25.764 -72.967 1.00 35.18 102 THR E N 1
ATOM 8596 C CA . THR D 1 95 ? 2.356 -25.272 -72.631 1.00 35.63 102 THR E CA 1
ATOM 8597 C C . THR D 1 95 ? 1.368 -25.351 -73.816 1.00 41.46 102 THR E C 1
ATOM 8598 O O . THR D 1 95 ? 1.681 -25.935 -74.869 1.00 39.14 102 THR E O 1
ATOM 8602 N N . LYS D 1 96 ? 0.174 -24.784 -73.628 1.00 36.40 103 LYS E N 1
ATOM 8603 C CA . LYS D 1 96 ? -0.847 -24.716 -74.673 1.00 42.18 103 LYS E CA 1
ATOM 8604 C C . LYS D 1 96 ? -0.532 -23.619 -75.700 1.00 41.23 103 LYS E C 1
ATOM 8605 O O . LYS D 1 96 ? -1.306 -23.368 -76.630 1.00 38.39 103 LYS E O 1
ATOM 8611 N N . MET D 1 97 ? 0.616 -22.976 -75.525 1.00 38.67 104 MET E N 1
ATOM 8612 C CA . MET D 1 97 ? 1.134 -22.063 -76.529 1.00 33.48 104 MET E CA 1
ATOM 8613 C C . MET D 1 97 ? 1.477 -22.836 -77.803 1.00 35.11 104 MET E C 1
ATOM 8614 O O . MET D 1 97 ? 1.531 -22.264 -78.893 1.00 34.39 104 MET E O 1
ATOM 8619 N N . ALA D 1 98 ? 1.703 -24.142 -77.663 1.00 35.42 105 ALA E N 1
ATOM 8620 C CA . ALA D 1 98 ? 2.061 -24.986 -78.806 1.00 35.05 105 ALA E CA 1
ATOM 8621 C C . ALA D 1 98 ? 1.055 -24.889 -79.954 1.00 36.44 105 ALA E C 1
ATOM 8622 O O . ALA D 1 98 ? 1.451 -24.814 -81.111 1.00 37.40 105 ALA E O 1
ATOM 8624 N N . ASP D 1 99 ? -0.239 -24.883 -79.638 1.00 39.24 106 ASP E N 1
ATOM 8625 C CA . ASP D 1 99 ? -1.265 -24.706 -80.664 1.00 34.34 106 ASP E CA 1
ATOM 8626 C C . ASP D 1 99 ? -1.026 -23.406 -81.409 1.00 35.81 106 ASP E C 1
ATOM 8627 O O . ASP D 1 99 ? -0.945 -23.395 -82.641 1.00 36.51 106 ASP E O 1
ATOM 8632 N N . HIS D 1 100 ? -0.906 -22.310 -80.661 1.00 37.80 107 HIS E N 1
ATOM 8633 C CA . HIS D 1 100 ? -0.634 -21.003 -81.261 1.00 33.19 107 HIS E CA 1
ATOM 8634 C C . HIS D 1 100 ? 0.621 -21.023 -82.137 1.00 34.99 107 HIS E C 1
ATOM 8635 O O . HIS D 1 100 ? 0.614 -20.529 -83.260 1.00 38.34 107 HIS E O 1
ATOM 8642 N N . ALA D 1 101 ? 1.698 -21.602 -81.622 1.00 35.91 108 ALA E N 1
ATOM 8643 C CA . ALA D 1 101 ? 2.914 -21.749 -82.406 1.00 36.70 108 ALA E CA 1
ATOM 8644 C C . ALA D 1 101 ? 2.616 -22.542 -83.663 1.00 35.09 108 ALA E C 1
ATOM 8645 O O . ALA D 1 101 ? 3.091 -22.223 -84.745 1.00 37.37 108 ALA E O 1
ATOM 8647 N N . ARG D 1 102 ? 1.810 -23.577 -83.518 1.00 34.97 109 ARG E N 1
ATOM 8648 C CA . ARG D 1 102 ? 1.574 -24.482 -84.627 1.00 36.06 109 ARG E CA 1
ATOM 8649 C C . ARG D 1 102 ? 0.651 -23.896 -85.701 1.00 37.10 109 ARG E C 1
ATOM 8650 O O . ARG D 1 102 ? 0.630 -24.381 -86.831 1.00 39.85 109 ARG E O 1
ATOM 8658 N N . ALA D 1 103 ? -0.086 -22.842 -85.358 1.00 36.54 110 ALA E N 1
ATOM 8659 C CA . ALA D 1 103 ? -1.009 -22.207 -86.301 1.00 34.44 110 ALA E CA 1
ATOM 8660 C C . ALA D 1 103 ? -0.325 -21.059 -87.013 1.00 34.83 110 ALA E C 1
ATOM 8661 O O . ALA D 1 103 ? -0.527 -20.830 -88.206 1.00 35.64 110 ALA E O 1
ATOM 8663 N N . LEU D 1 104 ? 0.481 -20.326 -86.257 1.00 35.81 111 LEU E N 1
ATOM 8664 C CA . LEU D 1 104 ? 1.267 -19.232 -86.804 1.00 37.70 111 LEU E CA 1
ATOM 8665 C C . LEU D 1 104 ? 2.175 -19.751 -87.912 1.00 34.35 111 LEU E C 1
ATOM 8666 O O . LEU D 1 104 ? 2.400 -19.087 -88.920 1.00 33.24 111 LEU E O 1
ATOM 8671 N N . VAL D 1 105 ? 2.694 -20.951 -87.708 1.00 35.18 112 VAL E N 1
ATOM 8672 C CA . VAL D 1 105 ? 3.496 -21.613 -88.716 1.00 34.61 112 VAL E CA 1
ATOM 8673 C C . VAL D 1 105 ? 2.655 -21.889 -89.954 1.00 35.03 112 VAL E C 1
ATOM 8674 O O . VAL D 1 105 ? 2.991 -21.441 -91.041 1.00 36.65 112 VAL E O 1
ATOM 8678 N N . LYS D 1 106 ? 1.564 -22.634 -89.778 1.00 37.27 113 LYS E N 1
ATOM 8679 C CA . LYS D 1 106 ? 0.699 -23.056 -90.882 1.00 37.49 113 LYS E CA 1
ATOM 8680 C C . LYS D 1 106 ? 0.333 -21.896 -91.802 1.00 36.28 113 LYS E C 1
ATOM 8681 O O . LYS D 1 106 ? 0.254 -22.062 -93.016 1.00 39.43 113 LYS E O 1
ATOM 8685 N N . ALA D 1 107 ? 0.120 -20.722 -91.214 1.00 37.51 114 ALA E N 1
ATOM 8686 C CA . ALA D 1 107 ? -0.303 -19.531 -91.957 1.00 33.28 114 ALA E CA 1
ATOM 8687 C C . ALA D 1 107 ? 0.874 -18.797 -92.559 1.00 37.40 114 ALA E C 1
ATOM 8688 O O . ALA D 1 107 ? 0.705 -17.900 -93.402 1.00 38.11 114 ALA E O 1
ATOM 8690 N N . ASN D 1 108 ? 2.063 -19.157 -92.093 1.00 36.96 115 ASN E N 1
ATOM 8691 C CA . ASN D 1 108 ? 3.300 -18.611 -92.624 1.00 37.55 115 ASN E CA 1
ATOM 8692 C C . ASN D 1 108 ? 3.986 -19.606 -93.545 1.00 38.45 115 ASN E C 1
ATOM 8693 O O . ASN D 1 108 ? 5.183 -19.499 -93.806 1.00 39.88 115 ASN E O 1
ATOM 8698 N N . ASN D 1 109 ? 3.218 -20.586 -94.009 1.00 34.11 116 ASN E N 1
ATOM 8699 C CA . ASN D 1 109 ? 3.663 -21.495 -95.054 1.00 39.48 116 ASN E CA 1
ATOM 8700 C C . ASN D 1 109 ? 4.947 -22.229 -94.697 1.00 39.28 116 ASN E C 1
ATOM 8701 O O . ASN D 1 109 ? 5.870 -22.316 -95.512 1.00 37.75 116 ASN E O 1
ATOM 8706 N N . LEU D 1 110 ? 4.987 -22.768 -93.481 1.00 40.27 117 LEU E N 1
ATOM 8707 C CA . LEU D 1 110 ? 6.177 -23.451 -92.983 1.00 39.57 117 LEU E CA 1
ATOM 8708 C C . LEU D 1 110 ? 5.858 -24.741 -92.241 1.00 37.77 117 LEU E C 1
ATOM 8709 O O . LEU D 1 110 ? 6.737 -25.300 -91.581 1.00 40.10 117 LEU E O 1
ATOM 8714 N N . ASP D 1 111 ? 4.617 -25.217 -92.332 1.00 35.85 118 ASP E N 1
ATOM 8715 C CA . ASP D 1 111 ? 4.253 -26.440 -91.613 1.00 38.29 118 ASP E CA 1
ATOM 8716 C C . ASP D 1 111 ? 4.793 -27.683 -92.316 1.00 38.54 118 ASP E C 1
ATOM 8717 O O . ASP D 1 111 ? 4.576 -28.813 -91.872 1.00 36.22 118 ASP E O 1
ATOM 8722 N N . HIS D 1 112 ? 5.507 -27.459 -93.414 1.00 40.23 119 HIS E N 1
ATOM 8723 C CA . HIS D 1 112 ? 6.180 -28.540 -94.121 1.00 35.55 119 HIS E CA 1
ATOM 8724 C C . HIS D 1 112 ? 7.613 -28.644 -93.636 1.00 35.71 119 HIS E C 1
ATOM 8725 O O . HIS D 1 112 ? 8.343 -29.565 -94.008 1.00 39.79 119 HIS E O 1
ATOM 8732 N N . ILE D 1 113 ? 8.010 -27.713 -92.775 1.00 37.59 120 ILE E N 1
ATOM 8733 C CA . ILE D 1 113 ? 9.375 -27.710 -92.269 1.00 34.05 120 ILE E CA 1
ATOM 8734 C C . ILE D 1 113 ? 9.461 -27.667 -90.762 1.00 36.59 120 ILE E C 1
ATOM 8735 O O . ILE D 1 113 ? 10.266 -28.386 -90.171 1.00 36.23 120 ILE E O 1
ATOM 8740 N N . VAL D 1 114 ? 8.642 -26.816 -90.145 1.00 40.39 121 VAL E N 1
ATOM 8741 C CA . VAL D 1 114 ? 8.618 -26.694 -88.687 1.00 39.49 121 VAL E CA 1
ATOM 8742 C C . VAL D 1 114 ? 7.628 -27.691 -88.081 1.00 40.80 121 VAL E C 1
ATOM 8743 O O . VAL D 1 114 ? 6.453 -27.717 -88.443 1.00 41.67 121 VAL E O 1
ATOM 8747 N N . GLU D 1 115 ? 8.117 -28.511 -87.159 1.00 42.63 122 GLU E N 1
ATOM 8748 C CA . GLU D 1 115 ? 7.306 -29.545 -86.529 1.00 40.77 122 GLU E CA 1
ATOM 8749 C C . GLU D 1 115 ? 7.082 -29.202 -85.060 1.00 40.77 122 GLU E C 1
ATOM 8750 O O . GLU D 1 115 ? 7.923 -29.499 -84.211 1.00 41.34 122 GLU E O 1
ATOM 8754 N N . VAL D 1 116 ? 5.956 -28.560 -84.760 1.00 42.23 123 VAL E N 1
ATOM 8755 C CA . VAL D 1 116 ? 5.656 -28.173 -83.385 1.00 38.01 123 VAL E CA 1
ATOM 8756 C C . VAL D 1 116 ? 5.252 -29.406 -82.591 1.00 42.65 123 VAL E C 1
ATOM 8757 O O . VAL D 1 116 ? 4.623 -30.318 -83.128 1.00 47.10 123 VAL E O 1
ATOM 8761 N N . ILE D 1 117 ? 5.633 -29.436 -81.316 1.00 40.69 124 ILE E N 1
ATOM 8762 C CA . ILE D 1 117 ? 5.480 -30.622 -80.500 1.00 38.98 124 ILE E CA 1
ATOM 8763 C C . ILE D 1 117 ? 5.227 -30.246 -79.051 1.00 39.22 124 ILE E C 1
ATOM 8764 O O . ILE D 1 117 ? 6.176 -30.128 -78.271 1.00 42.72 124 ILE E O 1
ATOM 8769 N N . GLU D 1 118 ? 3.959 -30.057 -78.687 1.00 38.28 125 GLU E N 1
ATOM 8770 C CA . GLU D 1 118 ? 3.604 -29.783 -77.295 1.00 37.26 125 GLU E CA 1
ATOM 8771 C C . GLU D 1 118 ? 4.188 -30.862 -76.396 1.00 38.64 125 GLU E C 1
ATOM 8772 O O . GLU D 1 118 ? 3.912 -32.045 -76.579 1.00 41.55 125 GLU E O 1
ATOM 8778 N N . GLY D 1 119 ? 5.016 -30.460 -75.441 1.00 36.96 126 GLY E N 1
ATOM 8779 C CA . GLY D 1 119 ? 5.680 -31.420 -74.581 1.00 35.34 126 GLY E CA 1
ATOM 8780 C C . GLY D 1 119 ? 6.867 -30.812 -73.862 1.00 39.24 126 GLY E C 1
ATOM 8781 O O . GLY D 1 119 ? 7.374 -29.764 -74.253 1.00 36.56 126 GLY E O 1
ATOM 8782 N N . SER D 1 120 ? 7.309 -31.469 -72.797 1.00 40.07 127 SER E N 1
ATOM 8783 C CA . SER D 1 120 ? 8.514 -31.048 -72.099 1.00 41.22 127 SER E CA 1
ATOM 8784 C C . SER D 1 120 ? 9.741 -31.658 -72.784 1.00 40.01 127 SER E C 1
ATOM 8785 O O . SER D 1 120 ? 9.786 -32.861 -73.027 1.00 37.78 127 SER E O 1
ATOM 8788 N N . VAL D 1 121 ? 10.726 -30.818 -73.100 1.00 40.30 128 VAL E N 1
ATOM 8789 C CA . VAL D 1 121 ? 11.907 -31.253 -73.845 1.00 40.15 128 VAL E CA 1
ATOM 8790 C C . VAL D 1 121 ? 12.418 -32.601 -73.346 1.00 44.29 128 VAL E C 1
ATOM 8791 O O . VAL D 1 121 ? 12.805 -33.470 -74.130 1.00 43.05 128 VAL E O 1
ATOM 8795 N N . GLU D 1 122 ? 12.413 -32.768 -72.029 1.00 44.32 129 GLU E N 1
ATOM 8796 C CA . GLU D 1 122 ? 13.002 -33.945 -71.410 1.00 42.86 129 GLU E CA 1
ATOM 8797 C C . GLU D 1 122 ? 12.076 -35.157 -71.441 1.00 43.25 129 GLU E C 1
ATOM 8798 O O . GLU D 1 122 ? 12.527 -36.276 -71.234 1.00 48.92 129 GLU E O 1
ATOM 8804 N N . ASP D 1 123 ? 10.788 -34.936 -71.702 1.00 42.46 130 ASP E N 1
ATOM 8805 C CA . ASP D 1 123 ? 9.828 -36.037 -71.820 1.00 42.95 130 ASP E CA 1
ATOM 8806 C C . ASP D 1 123 ? 9.757 -36.521 -73.269 1.00 47.35 130 ASP E C 1
ATOM 8807 O O . ASP D 1 123 ? 9.188 -37.574 -73.562 1.00 53.17 130 ASP E O 1
ATOM 8812 N N . ILE D 1 124 ? 10.337 -35.739 -74.169 1.00 43.70 131 ILE E N 1
ATOM 8813 C CA . ILE D 1 124 ? 10.174 -35.942 -75.602 1.00 42.24 131 ILE E CA 1
ATOM 8814 C C . ILE D 1 124 ? 11.213 -36.889 -76.189 1.00 42.05 131 ILE E C 1
ATOM 8815 O O . ILE D 1 124 ? 12.248 -37.154 -75.575 1.00 42.82 131 ILE E O 1
ATOM 8820 N N . SER D 1 125 ? 10.907 -37.411 -77.374 1.00 42.38 132 SER E N 1
ATOM 8821 C CA . SER D 1 125 ? 11.880 -38.120 -78.197 1.00 45.84 132 SER E CA 1
ATOM 8822 C C . SER D 1 125 ? 12.026 -37.367 -79.516 1.00 43.45 132 SER E C 1
ATOM 8823 O O . SER D 1 125 ? 11.135 -36.611 -79.899 1.00 43.19 132 SER E O 1
ATOM 8826 N N . LEU D 1 126 ? 13.148 -37.560 -80.204 1.00 42.14 133 LEU E N 1
ATOM 8827 C CA . LEU D 1 126 ? 13.317 -36.982 -81.537 1.00 44.01 133 LEU E CA 1
ATOM 8828 C C . LEU D 1 126 ? 13.675 -38.052 -82.551 1.00 42.77 133 LEU E C 1
ATOM 8829 O O . LEU D 1 126 ? 14.302 -39.057 -82.205 1.00 44.00 133 LEU E O 1
ATOM 8834 N N . PRO D 1 127 ? 13.264 -37.844 -83.810 1.00 40.59 134 PRO E N 1
ATOM 8835 C CA . PRO D 1 127 ? 13.580 -38.825 -84.854 1.00 45.76 134 PRO E CA 1
ATOM 8836 C C . PRO D 1 127 ? 15.078 -38.883 -85.152 1.00 48.49 134 PRO E C 1
ATOM 8837 O O . PRO D 1 127 ? 15.560 -39.891 -85.678 1.00 45.43 134 PRO E O 1
ATOM 8841 N N . GLU D 1 128 ? 15.803 -37.822 -84.798 1.00 44.44 135 GLU E N 1
ATOM 8842 C CA . GLU D 1 128 ? 17.177 -37.650 -85.263 1.00 44.66 135 GLU E CA 1
ATOM 8843 C C . GLU D 1 128 ? 17.949 -36.615 -84.450 1.00 43.68 135 GLU E C 1
ATOM 8844 O O . GLU D 1 128 ? 17.376 -35.624 -84.001 1.00 41.35 135 GLU E O 1
ATOM 8850 N N . LYS D 1 129 ? 19.251 -36.841 -84.277 1.00 47.52 136 LYS E N 1
ATOM 8851 C CA . LYS D 1 129 ? 20.133 -35.861 -83.634 1.00 42.09 136 LYS E CA 1
ATOM 8852 C C . LYS D 1 129 ? 20.089 -34.558 -84.422 1.00 36.99 136 LYS E C 1
ATOM 8853 O O . LYS D 1 129 ? 19.465 -34.494 -85.478 1.00 40.23 136 LYS E O 1
ATOM 8855 N N . VAL D 1 130 ? 20.775 -33.530 -83.935 1.00 38.19 137 VAL E N 1
ATOM 8856 C CA . VAL D 1 130 ? 20.459 -32.170 -84.357 1.00 35.28 137 VAL E CA 1
ATOM 8857 C C . VAL D 1 130 ? 21.659 -31.241 -84.613 1.00 37.35 137 VAL E C 1
ATOM 8858 O O . VAL D 1 130 ? 22.571 -31.133 -83.784 1.00 40.72 137 VAL E O 1
ATOM 8862 N N . ASP D 1 131 ? 21.632 -30.557 -85.759 1.00 34.39 138 ASP E N 1
ATOM 8863 C CA . ASP D 1 131 ? 22.731 -29.686 -86.195 1.00 34.81 138 ASP E CA 1
ATOM 8864 C C . ASP D 1 131 ? 22.850 -28.406 -85.375 1.00 34.18 138 ASP E C 1
ATOM 8865 O O . ASP D 1 131 ? 23.948 -27.898 -85.136 1.00 32.09 138 ASP E O 1
ATOM 8870 N N . VAL D 1 132 ? 21.707 -27.854 -84.995 1.00 33.15 139 VAL E N 1
ATOM 8871 C CA . VAL D 1 132 ? 21.691 -26.609 -84.259 1.00 32.71 139 VAL E CA 1
ATOM 8872 C C . VAL D 1 132 ? 20.635 -26.683 -83.182 1.00 34.18 139 VAL E C 1
ATOM 8873 O O . VAL D 1 132 ? 19.557 -27.224 -83.401 1.00 34.57 139 VAL E O 1
ATOM 8877 N N . ILE D 1 133 ? 20.950 -26.149 -82.009 1.00 33.95 140 ILE E N 1
ATOM 8878 C CA . ILE D 1 133 ? 19.921 -25.868 -81.029 1.00 28.92 140 ILE E CA 1
ATOM 8879 C C . ILE D 1 133 ? 19.887 -24.364 -80.855 1.00 27.10 140 ILE E C 1
ATOM 8880 O O . ILE D 1 133 ? 20.887 -23.750 -80.494 1.00 27.09 140 ILE E O 1
ATOM 8885 N N . ILE D 1 134 ? 18.733 -23.772 -81.138 1.00 30.42 141 ILE E N 1
ATOM 8886 C CA . ILE D 1 134 ? 18.532 -22.351 -80.919 1.00 29.44 141 ILE E CA 1
ATOM 8887 C C . ILE D 1 134 ? 17.532 -22.138 -79.805 1.00 30.49 141 ILE E C 1
ATOM 8888 O O . ILE D 1 134 ? 16.478 -22.784 -79.743 1.00 30.67 141 ILE E O 1
ATOM 8893 N N . SER D 1 135 ? 17.875 -21.246 -78.884 1.00 33.32 142 SER E N 1
ATOM 8894 C CA . SER D 1 135 ? 17.011 -21.038 -77.699 1.00 32.56 142 SER E CA 1
ATOM 8895 C C . SER D 1 135 ? 17.198 -19.689 -76.982 1.00 31.81 142 SER E C 1
ATOM 8896 O O . SER D 1 135 ? 18.301 -19.166 -76.922 1.00 31.59 142 SER E O 1
ATOM 8899 N N . GLU D 1 136 ? 16.114 -19.151 -76.435 1.00 32.43 143 GLU E N 1
ATOM 8900 C CA . GLU D 1 136 ? 16.179 -17.983 -75.592 1.00 28.13 143 GLU E CA 1
ATOM 8901 C C . GLU D 1 136 ? 15.662 -18.439 -74.222 1.00 27.69 143 GLU E C 1
ATOM 8902 O O . GLU D 1 136 ? 14.444 -18.592 -74.020 1.00 28.04 143 GLU E O 1
ATOM 8908 N N . TRP D 1 137 ? 16.601 -18.642 -73.293 1.00 28.14 144 TRP E N 1
ATOM 8909 C CA . TRP D 1 137 ? 16.379 -19.420 -72.071 1.00 27.86 144 TRP E CA 1
ATOM 8910 C C . TRP D 1 137 ? 16.792 -18.643 -70.847 1.00 30.52 144 TRP E C 1
ATOM 8911 O O . TRP D 1 137 ? 16.965 -19.200 -69.745 1.00 29.13 144 TRP E O 1
ATOM 8922 N N . MET D 1 138 ? 16.964 -17.344 -71.056 1.00 30.46 145 MET E N 1
ATOM 8923 C CA . MET D 1 138 ? 17.563 -16.487 -70.058 1.00 26.49 145 MET E CA 1
ATOM 8924 C C . MET D 1 138 ? 16.540 -15.820 -69.153 1.00 27.88 145 MET E C 1
ATOM 8925 O O . MET D 1 138 ? 15.697 -15.046 -69.608 1.00 26.77 145 MET E O 1
ATOM 8930 N N . GLY D 1 139 ? 16.654 -16.091 -67.856 1.00 28.09 146 GLY E N 1
ATOM 8931 C CA . GLY D 1 139 ? 15.781 -15.486 -66.869 1.00 26.26 146 GLY E CA 1
ATOM 8932 C C . GLY D 1 139 ? 16.403 -14.180 -66.443 1.00 27.12 146 GLY E C 1
ATOM 8933 O O . GLY D 1 139 ? 17.342 -13.727 -67.089 1.00 26.65 146 GLY E O 1
ATOM 8934 N N . TYR D 1 140 ? 15.901 -13.568 -65.372 1.00 28.71 147 TYR E N 1
ATOM 8935 C CA . TYR D 1 140 ? 16.519 -12.354 -64.846 1.00 27.87 147 TYR E CA 1
ATOM 8936 C C . TYR D 1 140 ? 17.899 -12.691 -64.294 1.00 27.63 147 TYR E C 1
ATOM 8937 O O . TYR D 1 140 ? 18.102 -13.770 -63.735 1.00 31.53 147 TYR E O 1
ATOM 8946 N N . PHE D 1 141 ? 18.844 -11.768 -64.440 1.00 29.41 148 PHE E N 1
ATOM 8947 C CA . PHE D 1 141 ? 20.224 -12.029 -64.064 1.00 26.41 148 PHE E CA 1
ATOM 8948 C C . PHE D 1 141 ? 20.587 -13.387 -64.642 1.00 27.62 148 PHE E C 1
ATOM 8949 O O . PHE D 1 141 ? 21.037 -14.274 -63.927 1.00 29.70 148 PHE E O 1
ATOM 8957 N N . LEU D 1 142 ? 20.334 -13.546 -65.938 1.00 27.46 149 LEU E N 1
ATOM 8958 C CA . LEU D 1 142 ? 20.699 -14.740 -66.699 1.00 25.85 149 LEU E CA 1
ATOM 8959 C C . LEU D 1 142 ? 20.060 -16.037 -66.208 1.00 24.47 149 LEU E C 1
ATOM 8960 O O . LEU D 1 142 ? 19.229 -16.613 -66.899 1.00 25.16 149 LEU E O 1
ATOM 8965 N N . LEU D 1 143 ? 20.429 -16.468 -65.006 1.00 26.15 150 LEU E N 1
ATOM 8966 C CA . LEU D 1 143 ? 20.087 -17.793 -64.488 1.00 27.58 150 LEU E CA 1
ATOM 8967 C C . LEU D 1 143 ? 18.683 -18.013 -63.898 1.00 27.47 150 LEU E C 1
ATOM 8968 O O . LEU D 1 143 ? 18.234 -19.155 -63.816 1.00 26.92 150 LEU E O 1
ATOM 8973 N N . ARG D 1 144 ? 17.994 -16.964 -63.457 1.00 27.28 151 ARG E N 1
ATOM 8974 C CA . ARG D 1 144 ? 16.675 -17.205 -62.859 1.00 33.31 151 ARG E CA 1
ATOM 8975 C C . ARG D 1 144 ? 15.825 -18.032 -63.821 1.00 33.99 151 ARG E C 1
ATOM 8976 O O . ARG D 1 144 ? 16.044 -17.973 -65.035 1.00 36.67 151 ARG E O 1
ATOM 8984 N N . GLU D 1 145 ? 14.871 -18.802 -63.293 1.00 33.23 152 GLU E N 1
ATOM 8985 C CA . GLU D 1 145 ? 14.011 -19.677 -64.119 1.00 34.73 152 GLU E CA 1
ATOM 8986 C C . GLU D 1 145 ? 14.612 -21.064 -64.347 1.00 33.23 152 GLU E C 1
ATOM 8987 O O . GLU D 1 145 ? 13.885 -22.045 -64.493 1.00 34.41 152 GLU E O 1
ATOM 8993 N N . SER D 1 146 ? 15.938 -21.139 -64.394 1.00 32.82 153 SER E N 1
ATOM 8994 C CA . SER D 1 146 ? 16.630 -22.423 -64.448 1.00 30.95 153 SER E CA 1
ATOM 8995 C C . SER D 1 146 ? 16.289 -23.241 -65.700 1.00 33.04 153 SER E C 1
ATOM 8996 O O . SER D 1 146 ? 16.401 -24.480 -65.710 1.00 33.22 153 SER E O 1
ATOM 8999 N N . MET D 1 147 ? 15.898 -22.537 -66.759 1.00 32.34 154 MET E N 1
ATOM 9000 C CA . MET D 1 147 ? 15.537 -23.172 -68.022 1.00 30.76 154 MET E CA 1
ATOM 9001 C C . MET D 1 147 ? 16.733 -23.654 -68.838 1.00 30.66 154 MET E C 1
ATOM 9002 O O . MET D 1 147 ? 16.561 -24.361 -69.833 1.00 31.64 154 MET E O 1
ATOM 9007 N N . PHE D 1 148 ? 17.944 -23.276 -68.452 1.00 30.48 155 PHE E N 1
ATOM 9008 C CA . PHE D 1 148 ? 19.090 -23.793 -69.189 1.00 33.39 155 PHE E CA 1
ATOM 9009 C C . PHE D 1 148 ? 19.316 -25.264 -68.886 1.00 32.66 155 PHE E C 1
ATOM 9010 O O . PHE D 1 148 ? 20.020 -25.940 -69.628 1.00 34.38 155 PHE E O 1
ATOM 9018 N N . ASP D 1 149 ? 18.728 -25.744 -67.788 1.00 33.97 156 ASP E N 1
ATOM 9019 C CA . ASP D 1 149 ? 18.710 -27.171 -67.483 1.00 31.46 156 ASP E CA 1
ATOM 9020 C C . ASP D 1 149 ? 18.167 -27.931 -68.676 1.00 31.07 156 ASP E C 1
ATOM 9021 O O . ASP D 1 149 ? 18.835 -28.812 -69.219 1.00 35.19 156 ASP E O 1
ATOM 9026 N N . SER D 1 150 ? 16.950 -27.583 -69.078 1.00 31.73 157 SER E N 1
ATOM 9027 C CA . SER D 1 150 ? 16.287 -28.227 -70.208 1.00 29.88 157 SER E CA 1
ATOM 9028 C C . SER D 1 150 ? 17.167 -28.176 -71.444 1.00 31.82 157 SER E C 1
ATOM 9029 O O . SER D 1 150 ? 17.287 -29.161 -72.173 1.00 31.11 157 SER E O 1
ATOM 9032 N N . VAL D 1 151 ? 17.780 -27.017 -71.678 1.00 30.94 158 VAL E N 1
ATOM 9033 C CA . VAL D 1 151 ? 18.609 -26.830 -72.853 1.00 29.79 158 VAL E CA 1
ATOM 9034 C C . VAL D 1 151 ? 19.852 -27.720 -72.803 1.00 32.56 158 VAL E C 1
ATOM 9035 O O . VAL D 1 151 ? 20.358 -28.162 -73.842 1.00 34.99 158 VAL E O 1
AT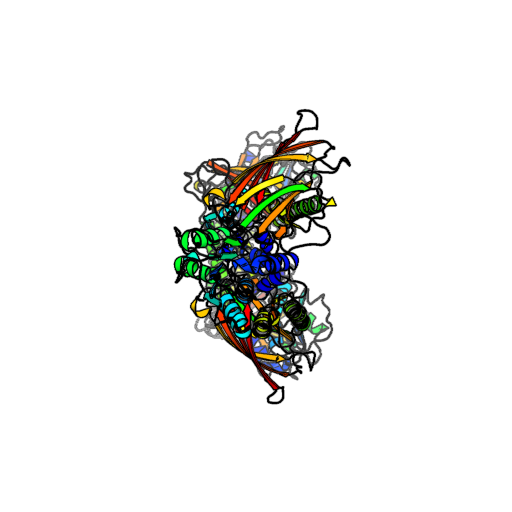OM 9039 N N . ILE D 1 152 ? 20.346 -27.993 -71.601 1.00 34.01 159 ILE E N 1
ATOM 9040 C CA . ILE D 1 152 ? 21.415 -28.972 -71.451 1.00 32.61 159 ILE E CA 1
ATOM 9041 C C . ILE D 1 152 ? 20.899 -30.339 -71.867 1.00 33.49 159 ILE E C 1
ATOM 9042 O O . ILE D 1 152 ? 21.487 -31.012 -72.711 1.00 33.02 159 ILE E O 1
ATOM 9047 N N . SER D 1 153 ? 19.780 -30.739 -71.274 1.00 35.04 160 SER E N 1
ATOM 9048 C CA . SER D 1 153 ? 19.179 -32.032 -71.575 1.00 32.66 160 SER E CA 1
ATOM 9049 C C . SER D 1 153 ? 19.002 -32.235 -73.073 1.00 31.41 160 SER E C 1
ATOM 9050 O O . SER D 1 153 ? 19.259 -33.317 -73.590 1.00 32.65 160 SER E O 1
ATOM 9053 N N . ALA D 1 154 ? 18.558 -31.189 -73.763 1.00 30.95 161 ALA E N 1
ATOM 9054 C CA . ALA D 1 154 ? 18.358 -31.245 -75.206 1.00 32.89 161 ALA E CA 1
ATOM 9055 C C . ALA D 1 154 ? 19.691 -31.415 -75.927 1.00 34.48 161 ALA E C 1
ATOM 9056 O O . ALA D 1 154 ? 19.784 -32.054 -76.978 1.00 30.55 161 ALA E O 1
ATOM 9058 N N . ARG D 1 155 ? 20.726 -30.829 -75.339 1.00 39.47 162 ARG E N 1
ATOM 9059 C CA . ARG D 1 155 ? 22.065 -30.859 -75.908 1.00 35.52 162 ARG E CA 1
ATOM 9060 C C . ARG D 1 155 ? 22.685 -32.241 -75.783 1.00 34.34 162 ARG E C 1
ATOM 9061 O O . ARG D 1 155 ? 22.979 -32.886 -76.785 1.00 35.17 162 ARG E O 1
ATOM 9069 N N . ASP D 1 156 ? 22.879 -32.682 -74.542 1.00 33.60 163 ASP E N 1
ATOM 9070 C CA . ASP D 1 156 ? 23.606 -33.913 -74.250 1.00 34.46 163 ASP E CA 1
ATOM 9071 C C . ASP D 1 156 ? 23.047 -35.090 -75.046 1.00 37.62 163 ASP E C 1
ATOM 9072 O O . ASP D 1 156 ? 23.757 -36.060 -75.330 1.00 35.10 163 ASP E O 1
ATOM 9077 N N . ARG D 1 157 ? 21.778 -34.985 -75.426 1.00 35.93 164 ARG E N 1
ATOM 9078 C CA . ARG D 1 157 ? 21.071 -36.077 -76.090 1.00 37.30 164 ARG E CA 1
ATOM 9079 C C . ARG D 1 157 ? 21.059 -35.957 -77.629 1.00 38.26 164 ARG E C 1
ATOM 9080 O O . ARG D 1 157 ? 21.574 -36.825 -78.348 1.00 36.63 164 ARG E O 1
ATOM 9083 N N . TRP D 1 158 ? 20.486 -34.868 -78.129 1.00 39.30 165 TRP E N 1
ATOM 9084 C CA . TRP D 1 158 ? 20.220 -34.733 -79.559 1.00 39.83 165 TRP E CA 1
ATOM 9085 C C . TRP D 1 158 ? 21.262 -33.905 -80.302 1.00 33.94 165 TRP E C 1
ATOM 9086 O O . TRP D 1 158 ? 21.262 -33.855 -81.528 1.00 37.96 165 TRP E O 1
ATOM 9097 N N . LEU D 1 159 ? 22.162 -33.266 -79.572 1.00 31.49 166 LEU E N 1
ATOM 9098 C CA . LEU D 1 159 ? 23.146 -32.415 -80.232 1.00 37.31 166 LEU E CA 1
ATOM 9099 C C . LEU D 1 159 ? 24.257 -33.268 -80.821 1.00 39.28 166 LEU E C 1
ATOM 9100 O O . LEU D 1 159 ? 24.891 -34.049 -80.107 1.00 37.55 166 LEU E O 1
ATOM 9105 N N . LYS D 1 160 ? 24.487 -33.132 -82.125 1.00 40.23 167 LYS E N 1
ATOM 9106 C CA . LYS D 1 160 ? 25.522 -33.925 -82.782 1.00 38.51 167 LYS E CA 1
ATOM 9107 C C . LYS D 1 160 ? 26.918 -33.341 -82.578 1.00 38.86 167 LYS E C 1
ATOM 9108 O O . LYS D 1 160 ? 27.072 -32.153 -82.274 1.00 39.04 167 LYS E O 1
ATOM 9114 N N . PRO D 1 161 ? 27.935 -34.192 -82.733 1.00 38.96 168 PRO E N 1
ATOM 9115 C CA . PRO D 1 161 ? 29.344 -33.912 -82.433 1.00 38.37 168 PRO E CA 1
ATOM 9116 C C . PRO D 1 161 ? 29.864 -32.569 -82.941 1.00 40.42 168 PRO E C 1
ATOM 9117 O O . PRO D 1 161 ? 30.817 -32.022 -82.370 1.00 35.72 168 PRO E O 1
ATOM 9121 N N . THR D 1 162 ? 29.241 -32.043 -83.992 1.00 39.23 169 THR E N 1
ATOM 9122 C CA . THR D 1 162 ? 29.786 -30.897 -84.697 1.00 38.15 169 THR E CA 1
ATOM 9123 C C . THR D 1 162 ? 28.798 -29.732 -84.771 1.00 41.56 169 THR E C 1
ATOM 9124 O O . THR D 1 162 ? 29.049 -28.718 -85.448 1.00 37.17 169 THR E O 1
ATOM 9128 N N . GLY D 1 163 ? 27.689 -29.871 -84.049 1.00 39.32 170 GLY E N 1
ATOM 9129 C CA . GLY D 1 163 ? 26.645 -28.864 -84.056 1.00 33.55 170 GLY E CA 1
ATOM 9130 C C . GLY D 1 163 ? 26.998 -27.606 -83.289 1.00 31.80 170 GLY E C 1
ATOM 9131 O O . GLY D 1 163 ? 28.060 -27.491 -82.679 1.00 33.04 170 GLY E O 1
ATOM 9132 N N . VAL D 1 164 ? 26.086 -26.647 -83.317 1.00 32.48 171 VAL E N 1
ATOM 9133 C CA . VAL D 1 164 ? 26.336 -25.349 -82.707 1.00 35.33 171 VAL E CA 1
ATOM 9134 C C . VAL D 1 164 ? 25.214 -24.999 -81.718 1.00 32.63 171 VAL E C 1
ATOM 9135 O O . VAL D 1 164 ? 24.203 -25.706 -81.646 1.00 31.31 171 VAL E O 1
ATOM 9139 N N . MET D 1 165 ? 25.381 -23.911 -80.970 1.00 30.51 172 MET E N 1
ATOM 9140 C CA . MET D 1 165 ? 24.344 -23.487 -80.031 1.00 28.96 172 MET E CA 1
ATOM 9141 C C . MET D 1 165 ? 24.094 -21.982 -80.038 1.00 30.40 172 MET E C 1
ATOM 9142 O O . MET D 1 165 ? 25.024 -21.170 -79.999 1.00 30.32 172 MET E O 1
ATOM 9147 N N . TYR D 1 166 ? 22.813 -21.632 -80.094 1.00 31.23 173 TYR E N 1
ATOM 9148 C CA . TYR D 1 166 ? 22.364 -20.250 -80.213 1.00 29.39 173 TYR E CA 1
ATOM 9149 C C . TYR D 1 166 ? 21.515 -19.858 -79.008 1.00 30.87 173 TYR E C 1
ATOM 9150 O O . TYR D 1 166 ? 20.372 -20.296 -78.895 1.00 32.29 173 TYR E O 1
ATOM 9159 N N . PRO D 1 167 ? 22.063 -19.030 -78.100 1.00 34.28 174 PRO E N 1
ATOM 9160 C CA . PRO D 1 167 ? 23.420 -18.472 -78.122 1.00 31.03 174 PRO E CA 1
ATOM 9161 C C . PRO D 1 167 ? 24.451 -19.542 -77.775 1.00 34.78 174 PRO E C 1
ATOM 9162 O O . PRO D 1 167 ? 24.079 -20.629 -77.305 1.00 35.65 174 PRO E O 1
ATOM 9166 N N . SER D 1 168 ? 25.728 -19.237 -77.999 1.00 31.93 175 SER E N 1
ATOM 9167 C CA . SER D 1 168 ? 26.797 -20.196 -77.757 1.00 29.38 175 SER E CA 1
ATOM 9168 C C . SER D 1 168 ? 27.486 -19.898 -76.427 1.00 33.68 175 SER E C 1
ATOM 9169 O O . SER D 1 168 ? 27.888 -20.810 -75.695 1.00 35.75 175 SER E O 1
ATOM 9172 N N . HIS D 1 169 ? 27.622 -18.613 -76.118 1.00 32.35 176 HIS E N 1
ATOM 9173 C CA . HIS D 1 169 ? 28.195 -18.213 -74.844 1.00 36.05 176 HIS E CA 1
ATOM 9174 C C . HIS D 1 169 ? 27.309 -17.317 -74.008 1.00 31.47 176 HIS E C 1
ATOM 9175 O O . HIS D 1 169 ? 26.419 -16.635 -74.519 1.00 31.74 176 HIS E O 1
ATOM 9182 N N . ALA D 1 170 ? 27.546 -17.332 -72.698 1.00 28.91 177 ALA E N 1
ATOM 9183 C CA . ALA D 1 170 ? 26.840 -16.412 -71.752 1.00 31.78 177 ALA E CA 1
ATOM 9184 C C . ALA D 1 170 ? 27.795 -15.951 -70.622 1.00 29.09 177 ALA E C 1
ATOM 9185 O O . ALA D 1 170 ? 28.796 -16.612 -70.352 1.00 32.93 177 ALA E O 1
ATOM 9187 N N . ARG D 1 171 ? 27.435 -14.887 -69.929 1.00 31.96 178 ARG E N 1
ATOM 9188 C CA . ARG D 1 171 ? 28.342 -14.235 -69.061 1.00 30.58 178 ARG E CA 1
ATOM 9189 C C . ARG D 1 171 ? 27.516 -13.336 -68.133 1.00 29.38 178 ARG E C 1
ATOM 9190 O O . ARG D 1 171 ? 26.445 -12.833 -68.527 1.00 27.41 178 ARG E O 1
ATOM 9198 N N . MET D 1 172 ? 28.000 -13.184 -66.895 1.00 33.61 179 MET E N 1
ATOM 9199 C CA . MET D 1 172 ? 27.301 -12.463 -65.822 1.00 27.74 179 MET E CA 1
ATOM 9200 C C . MET D 1 172 ? 28.151 -11.356 -65.208 1.00 30.14 179 MET E C 1
ATOM 9201 O O . MET D 1 172 ? 29.289 -11.581 -64.794 1.00 34.13 179 MET E O 1
ATOM 9206 N N . TRP D 1 173 ? 27.578 -10.164 -65.100 1.00 28.34 180 TRP E N 1
ATOM 9207 C CA . TRP D 1 173 ? 28.334 -9.004 -64.643 1.00 25.93 180 TRP E CA 1
ATOM 9208 C C . TRP D 1 173 ? 27.690 -8.440 -63.431 1.00 27.11 180 TRP E C 1
ATOM 9209 O O . TRP D 1 173 ? 26.483 -8.528 -63.263 1.00 30.08 180 TRP E O 1
ATOM 9220 N N . LEU D 1 174 ? 28.517 -7.803 -62.617 1.00 32.32 181 LEU E N 1
ATOM 9221 C CA . LEU D 1 174 ? 28.103 -7.178 -61.381 1.00 29.52 181 LEU E CA 1
ATOM 9222 C C . LEU D 1 174 ? 28.947 -5.923 -61.205 1.00 28.14 181 LEU E C 1
ATOM 9223 O O . LEU D 1 174 ? 30.091 -5.889 -61.648 1.00 32.85 181 LEU E O 1
ATOM 9228 N N . ALA D 1 175 ? 28.392 -4.890 -60.581 1.00 30.37 182 ALA E N 1
ATOM 9229 C CA . ALA D 1 175 ? 29.118 -3.620 -60.398 1.00 32.07 182 ALA E CA 1
ATOM 9230 C C . ALA D 1 175 ? 28.457 -2.722 -59.359 1.00 29.96 182 ALA E C 1
ATOM 9231 O O . ALA D 1 175 ? 27.233 -2.727 -59.233 1.00 29.29 182 ALA E O 1
ATOM 9233 N N . PRO D 1 176 ? 29.258 -1.927 -58.625 1.00 32.45 183 PRO E N 1
ATOM 9234 C CA . PRO D 1 176 ? 28.633 -1.052 -57.625 1.00 30.31 183 PRO E CA 1
ATOM 9235 C C . PRO D 1 176 ? 27.718 -0.098 -58.353 1.00 32.12 183 PRO E C 1
ATOM 9236 O O . PRO D 1 176 ? 27.996 0.156 -59.522 1.00 32.15 183 PRO E O 1
ATOM 9240 N N . ILE D 1 177 ? 26.669 0.412 -57.703 1.00 33.71 184 ILE E N 1
ATOM 9241 C CA . ILE D 1 177 ? 25.802 1.424 -58.313 1.00 29.70 184 ILE E CA 1
ATOM 9242 C C . ILE D 1 177 ? 25.362 2.485 -57.292 1.00 32.81 184 ILE E C 1
ATOM 9243 O O . ILE D 1 177 ? 25.366 2.240 -56.079 1.00 25.80 184 ILE E O 1
ATOM 9248 N N . LYS D 1 178 ? 24.987 3.660 -57.807 1.00 34.19 185 LYS E N 1
ATOM 9249 C CA . LYS D 1 178 ? 24.374 4.721 -57.014 1.00 33.95 185 LYS E CA 1
ATOM 9250 C C . LYS D 1 178 ? 22.939 4.899 -57.521 1.00 31.50 185 LYS E C 1
ATOM 9251 O O . LYS D 1 178 ? 22.745 5.192 -58.692 1.00 31.71 185 LYS E O 1
ATOM 9254 N N . SER D 1 179 ? 21.945 4.720 -56.645 1.00 32.68 186 SER E N 1
ATOM 9255 C CA . SER D 1 179 ? 20.545 4.624 -57.063 1.00 33.67 186 SER E CA 1
ATOM 9256 C C . SER D 1 179 ? 19.552 5.238 -56.054 1.00 38.78 186 SER E C 1
ATOM 9257 O O . SER D 1 179 ? 19.614 4.969 -54.853 1.00 38.48 186 SER E O 1
ATOM 9260 N N . ASN D 1 180 ? 18.628 6.057 -56.547 1.00 40.75 187 ASN E N 1
ATOM 9261 C CA . ASN D 1 180 ? 17.553 6.571 -55.697 1.00 40.88 187 ASN E CA 1
ATOM 9262 C C . ASN D 1 180 ? 16.741 5.447 -55.086 1.00 35.79 187 ASN E C 1
ATOM 9263 O O . ASN D 1 180 ? 16.125 5.626 -54.044 1.00 38.35 187 ASN E O 1
ATOM 9268 N N . ILE D 1 181 ? 16.732 4.291 -55.740 1.00 36.11 188 ILE E N 1
ATOM 9269 C CA . ILE D 1 181 ? 15.960 3.149 -55.251 1.00 37.04 188 ILE E CA 1
ATOM 9270 C C . ILE D 1 181 ? 16.332 2.776 -53.816 1.00 37.84 188 ILE E C 1
ATOM 9271 O O . ILE D 1 181 ? 15.462 2.434 -53.009 1.00 33.82 188 ILE E O 1
ATOM 9276 N N . ALA D 1 182 ? 17.624 2.852 -53.501 1.00 40.11 189 ALA E N 1
ATOM 9277 C CA . ALA D 1 182 ? 18.085 2.647 -52.130 1.00 37.16 189 ALA E CA 1
ATOM 9278 C C . ALA D 1 182 ? 17.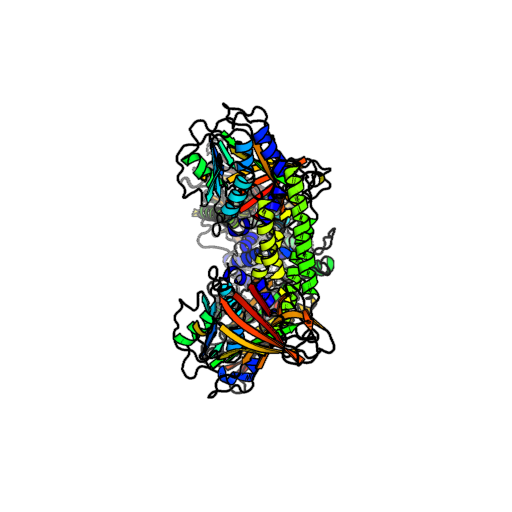150 3.334 -51.145 1.00 35.81 189 ALA E C 1
ATOM 9279 O O . ALA D 1 182 ? 16.570 2.680 -50.281 1.00 35.52 189 ALA E O 1
ATOM 9281 N N . ASP D 1 183 ? 17.007 4.653 -51.297 1.00 35.63 190 ASP E N 1
ATOM 9282 C CA . ASP D 1 183 ? 16.248 5.495 -50.366 1.00 34.39 190 ASP E CA 1
ATOM 9283 C C . ASP D 1 183 ? 14.774 5.098 -50.295 1.00 34.53 190 ASP E C 1
ATOM 9284 O O . ASP D 1 183 ? 14.155 5.169 -49.237 1.00 29.74 190 ASP E O 1
ATOM 9289 N N . ARG D 1 184 ? 14.223 4.708 -51.443 1.00 36.43 191 ARG E N 1
ATOM 9290 C CA . ARG D 1 184 ? 12.796 4.444 -51.588 1.00 33.18 191 ARG E CA 1
ATOM 9291 C C . ARG D 1 184 ? 12.381 3.221 -50.804 1.00 32.18 191 ARG E C 1
ATOM 9292 O O . ARG D 1 184 ? 11.363 3.226 -50.109 1.00 31.71 191 ARG E O 1
ATOM 9300 N N . LYS D 1 185 ? 13.169 2.159 -50.946 1.00 33.76 192 LYS E N 1
ATOM 9301 C CA . LYS D 1 185 ? 12.830 0.866 -50.365 1.00 32.73 192 LYS E CA 1
ATOM 9302 C C . LYS D 1 185 ? 13.028 0.879 -48.863 1.00 31.25 192 LYS E C 1
ATOM 9303 O O . LYS D 1 185 ? 12.315 0.195 -48.137 1.00 33.44 192 LYS E O 1
ATOM 9309 N N . ARG D 1 186 ? 14.001 1.659 -48.406 1.00 31.19 193 ARG E N 1
ATOM 9310 C CA . ARG D 1 186 ? 14.283 1.781 -46.980 1.00 32.41 193 ARG E CA 1
ATOM 9311 C C . ARG D 1 186 ? 13.263 2.689 -46.293 1.00 33.56 193 ARG E C 1
ATOM 9312 O O . ARG D 1 186 ? 12.999 2.544 -45.092 1.00 36.46 193 ARG E O 1
ATOM 9314 N N . ASN D 1 187 ? 12.692 3.628 -47.045 1.00 27.54 194 ASN E N 1
ATOM 9315 C CA . ASN D 1 187 ? 11.599 4.443 -46.520 1.00 30.96 194 ASN E CA 1
ATOM 9316 C C . ASN D 1 187 ? 10.264 3.707 -46.642 1.00 32.20 194 ASN E C 1
ATOM 9317 O O . ASN D 1 187 ? 9.337 3.954 -45.878 1.00 31.08 194 ASN E O 1
ATOM 9319 N N . ASP D 1 188 ? 10.182 2.795 -47.607 1.00 34.84 195 ASP E N 1
ATOM 9320 C CA . ASP D 1 188 ? 9.068 1.858 -47.682 1.00 31.54 195 ASP E CA 1
ATOM 9321 C C . ASP D 1 188 ? 9.103 0.957 -46.458 1.00 34.15 195 ASP E C 1
ATOM 9322 O O . ASP D 1 188 ? 8.103 0.811 -45.750 1.00 37.19 195 ASP E O 1
ATOM 9327 N N . PHE D 1 189 ? 10.260 0.356 -46.204 1.00 33.05 196 PHE E N 1
ATOM 9328 C CA . PHE D 1 189 ? 10.412 -0.530 -45.059 1.00 31.79 196 PHE E CA 1
ATOM 9329 C C . PHE D 1 189 ? 9.985 0.174 -43.772 1.00 32.38 196 PHE E C 1
ATOM 9330 O O . PHE D 1 189 ? 9.203 -0.380 -42.996 1.00 32.35 196 PHE E O 1
ATOM 9338 N N . ASP D 1 190 ? 10.505 1.386 -43.552 1.00 31.09 197 ASP E N 1
ATOM 9339 C CA . ASP D 1 190 ? 10.176 2.169 -42.355 1.00 31.98 197 ASP E CA 1
ATOM 9340 C C . ASP D 1 190 ? 8.673 2.352 -42.272 1.00 31.22 197 ASP E C 1
ATOM 9341 O O . ASP D 1 190 ? 8.076 2.167 -41.209 1.00 33.47 197 ASP E O 1
ATOM 9346 N N . GLY D 1 191 ? 8.069 2.727 -43.398 1.00 29.76 198 GLY E N 1
ATOM 9347 C CA . GLY D 1 191 ? 6.629 2.889 -43.482 1.00 30.02 198 GLY E CA 1
ATOM 9348 C C . GLY D 1 191 ? 5.924 1.703 -42.854 1.00 30.59 198 GLY E C 1
ATOM 9349 O O . GLY D 1 191 ? 5.142 1.856 -41.913 1.00 33.07 198 GLY E O 1
ATOM 9350 N N . ALA D 1 192 ? 6.220 0.511 -43.360 1.00 29.97 199 ALA E N 1
ATOM 9351 C CA . ALA D 1 192 ? 5.662 -0.722 -42.808 1.00 32.08 199 ALA E CA 1
ATOM 9352 C C . ALA D 1 192 ? 5.769 -0.822 -41.278 1.00 30.17 199 ALA E C 1
ATOM 9353 O O . ALA D 1 192 ? 4.765 -0.996 -40.599 1.00 30.52 199 ALA E O 1
ATOM 9355 N N . MET D 1 193 ? 6.978 -0.710 -40.736 1.00 31.22 200 MET E N 1
ATOM 9356 C CA . MET D 1 193 ? 7.158 -0.908 -39.296 1.00 32.55 200 MET E CA 1
ATOM 9357 C C . MET D 1 193 ? 6.243 -0.003 -38.487 1.00 31.63 200 MET E C 1
ATOM 9358 O O . MET D 1 193 ? 5.523 -0.468 -37.605 1.00 31.93 200 MET E O 1
ATOM 9363 N N . ALA D 1 194 ? 6.276 1.286 -38.811 1.00 31.59 201 ALA E N 1
ATOM 9364 C CA . ALA D 1 194 ? 5.430 2.279 -38.176 1.00 28.21 201 ALA E CA 1
ATOM 9365 C C . ALA D 1 194 ? 3.968 1.852 -38.211 1.00 32.26 201 ALA E C 1
ATOM 9366 O O . ALA D 1 194 ? 3.278 1.889 -37.190 1.00 35.73 201 ALA E O 1
ATOM 9368 N N . ASP D 1 195 ? 3.485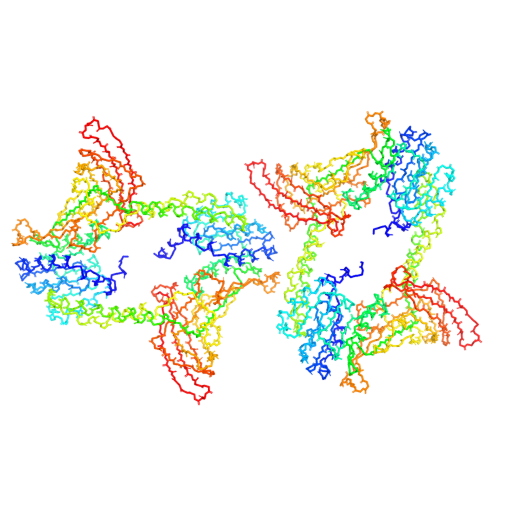 1.448 -39.380 1.00 32.21 202 ASP E N 1
ATOM 9369 C CA . ASP D 1 195 ? 2.087 1.041 -39.492 1.00 31.82 202 ASP E CA 1
ATOM 9370 C C . ASP D 1 195 ? 1.813 -0.210 -38.669 1.00 30.85 202 ASP E C 1
ATOM 9371 O O . ASP D 1 195 ? 0.698 -0.416 -38.178 1.00 31.95 202 ASP E O 1
ATOM 9376 N N . TRP D 1 196 ? 2.839 -1.039 -38.519 1.00 29.36 203 TRP E N 1
ATOM 9377 C CA . TRP D 1 196 ? 2.747 -2.215 -37.673 1.00 26.39 203 TRP E CA 1
ATOM 9378 C C . TRP D 1 196 ? 2.516 -1.792 -36.232 1.00 28.37 203 TRP E C 1
ATOM 9379 O O . TRP D 1 196 ? 1.717 -2.397 -35.515 1.00 28.24 203 TRP E O 1
ATOM 9390 N N . HIS D 1 197 ? 3.216 -0.740 -35.819 1.00 27.51 204 HIS E N 1
ATOM 9391 C CA . HIS D 1 197 ? 3.170 -0.283 -34.439 1.00 27.08 204 HIS E CA 1
ATOM 9392 C C . HIS D 1 197 ? 1.846 0.363 -34.061 1.00 29.00 204 HIS E C 1
ATOM 9393 O O . HIS D 1 197 ? 1.370 0.168 -32.940 1.00 29.88 204 HIS E O 1
ATOM 9400 N N . ASN D 1 198 ? 1.268 1.144 -34.978 1.00 30.42 205 ASN E N 1
ATOM 9401 C CA . ASN D 1 198 ? -0.056 1.738 -34.776 1.00 28.39 205 ASN E CA 1
ATOM 9402 C C . ASN D 1 198 ? -1.105 0.631 -34.761 1.00 30.35 205 ASN E C 1
ATOM 9403 O O . ASN D 1 198 ? -2.037 0.620 -33.954 1.00 29.07 205 ASN E O 1
ATOM 9408 N N . PHE D 1 199 ? -0.928 -0.325 -35.660 1.00 31.97 206 PHE E N 1
ATOM 9409 C CA . PHE D 1 199 ? -1.806 -1.481 -35.712 1.00 33.15 206 PHE E CA 1
ATOM 9410 C C . PHE D 1 199 ? -1.836 -2.212 -34.368 1.00 29.02 206 PHE E C 1
ATOM 9411 O O . PHE D 1 199 ? -2.890 -2.360 -33.761 1.00 30.42 206 PHE E O 1
ATOM 9419 N N . SER D 1 200 ? -0.676 -2.652 -33.899 1.00 28.77 207 SER E N 1
ATOM 9420 C CA . SER D 1 200 ? -0.624 -3.475 -32.695 1.00 32.21 207 SER E CA 1
ATOM 9421 C C . SER D 1 200 ? -1.201 -2.751 -31.476 1.00 31.95 207 SER E C 1
ATOM 9422 O O . SER D 1 200 ? -1.750 -3.377 -30.565 1.00 31.28 207 SER E O 1
ATOM 9425 N N . ASP D 1 201 ? -1.087 -1.429 -31.486 1.00 32.21 208 ASP E N 1
ATOM 9426 C CA . ASP D 1 201 ? -1.701 -0.579 -30.471 1.00 32.80 208 ASP E CA 1
ATOM 9427 C C . ASP D 1 201 ? -3.226 -0.584 -30.581 1.00 31.37 208 ASP E C 1
ATOM 9428 O O . ASP D 1 201 ? -3.930 -0.684 -29.580 1.00 38.00 208 ASP E O 1
ATOM 9433 N N . GLU D 1 202 ? -3.728 -0.461 -31.802 1.00 29.63 209 GLU E N 1
ATOM 9434 C CA . GLU D 1 202 ? -5.162 -0.319 -32.029 1.00 33.82 209 GLU E CA 1
ATOM 9435 C C . GLU D 1 202 ? -5.869 -1.647 -31.778 1.00 32.81 209 GLU E C 1
ATOM 9436 O O . GLU D 1 202 ? -7.082 -1.698 -31.608 1.00 33.98 209 GLU E O 1
ATOM 9438 N N . ILE D 1 203 ? -5.084 -2.719 -31.732 1.00 36.50 210 ILE E N 1
ATOM 9439 C CA . ILE D 1 203 ? -5.603 -4.062 -31.470 1.00 33.13 210 ILE E CA 1
ATOM 9440 C C . ILE D 1 203 ? -5.541 -4.433 -29.987 1.00 31.78 210 ILE E C 1
ATOM 9441 O O . ILE D 1 203 ? -6.237 -5.336 -29.536 1.00 30.63 210 ILE E O 1
ATOM 9446 N N . LYS D 1 204 ? -4.728 -3.697 -29.239 1.00 36.21 211 LYS E N 1
ATOM 9447 C CA . LYS D 1 204 ? -4.692 -3.825 -27.792 1.00 36.28 211 LYS E CA 1
ATOM 9448 C C . LYS D 1 204 ? -5.758 -2.911 -27.204 1.00 35.53 211 LYS E C 1
ATOM 9449 O O . LYS D 1 204 ? -6.349 -3.213 -26.169 1.00 32.99 211 LYS E O 1
ATOM 9451 N N . SER D 1 205 ? -6.001 -1.794 -27.884 1.00 36.07 212 SER E N 1
ATOM 9452 C CA . SER D 1 205 ? -7.044 -0.853 -27.493 1.00 34.34 212 SER E CA 1
ATOM 9453 C C . SER D 1 205 ? -8.402 -1.537 -27.563 1.00 34.36 212 SER E C 1
ATOM 9454 O O . SER D 1 205 ? -9.098 -1.666 -26.557 1.00 34.53 212 SER E O 1
ATOM 9457 N N . TYR D 1 206 ? -8.771 -1.978 -28.760 1.00 32.88 213 TYR E N 1
ATOM 9458 C CA . TYR D 1 206 ? -9.955 -2.801 -28.936 1.00 30.86 213 TYR E CA 1
ATOM 9459 C C . TYR D 1 206 ? -9.513 -4.242 -29.114 1.00 33.62 213 TYR E C 1
ATOM 9460 O O . TYR D 1 206 ? -8.533 -4.515 -29.803 1.00 37.49 213 TYR E O 1
ATOM 9469 N N . TYR D 1 207 ? -10.232 -5.164 -28.491 1.00 31.10 214 TYR E N 1
ATOM 9470 C CA . TYR D 1 207 ? -9.918 -6.578 -28.629 1.00 31.59 214 TYR E CA 1
ATOM 9471 C C . TYR D 1 207 ? -8.992 -7.080 -27.526 1.00 30.97 214 TYR E C 1
ATOM 9472 O O . TYR D 1 207 ? -8.890 -8.284 -27.303 1.00 32.55 214 TYR E O 1
ATOM 9481 N N . GLY D 1 208 ? -8.321 -6.165 -26.834 1.00 29.65 215 GLY E N 1
ATOM 9482 C CA . GLY D 1 208 ? -7.484 -6.561 -25.718 1.00 29.83 215 GLY E CA 1
ATOM 9483 C C . GLY D 1 208 ? -6.517 -7.698 -25.994 1.00 28.85 215 GLY E C 1
ATOM 9484 O O . GLY D 1 208 ? -6.384 -8.595 -25.175 1.00 31.42 215 GLY E O 1
ATOM 9485 N N . VAL D 1 209 ? -5.847 -7.657 -27.144 1.00 33.06 216 VAL E N 1
ATOM 9486 C CA . VAL D 1 209 ? -4.740 -8.572 -27.463 1.00 32.03 216 VAL E CA 1
ATOM 9487 C C . VAL D 1 209 ? -3.456 -7.788 -27.752 1.00 32.93 216 VAL E C 1
ATOM 9488 O O . VAL D 1 209 ? -3.487 -6.760 -28.448 1.00 32.49 216 VAL E O 1
ATOM 9492 N N . ASP D 1 210 ? -2.332 -8.259 -27.218 1.00 28.68 217 ASP E N 1
ATOM 9493 C CA . ASP D 1 210 ? -1.055 -7.591 -27.472 1.00 31.10 217 ASP E CA 1
ATOM 9494 C C . ASP D 1 210 ? -0.299 -8.279 -28.603 1.00 31.49 217 ASP E C 1
ATOM 9495 O O . ASP D 1 210 ? -0.194 -9.504 -28.632 1.00 33.65 217 ASP E O 1
ATOM 9500 N N . MET D 1 211 ? 0.226 -7.500 -29.540 1.00 32.12 218 MET E N 1
ATOM 9501 C CA . MET D 1 211 ? 0.845 -8.092 -30.726 1.00 33.38 218 MET E CA 1
ATOM 9502 C C . MET D 1 211 ? 2.368 -7.993 -30.701 1.00 33.25 218 MET E C 1
ATOM 9503 O O . MET D 1 211 ? 3.043 -8.442 -31.622 1.00 30.38 218 MET E O 1
ATOM 9508 N N . GLY D 1 212 ? 2.898 -7.422 -29.624 1.00 35.36 219 GLY E N 1
ATOM 9509 C CA . GLY D 1 212 ? 4.315 -7.130 -29.520 1.00 30.08 219 GLY E CA 1
ATOM 9510 C C . GLY D 1 212 ? 5.238 -8.226 -30.006 1.00 30.39 219 GLY E C 1
ATOM 9511 O O . GLY D 1 212 ? 6.110 -7.982 -30.829 1.00 34.97 219 GLY E O 1
ATOM 9512 N N . VAL D 1 213 ? 5.057 -9.437 -29.502 1.00 31.51 220 VAL E N 1
ATOM 9513 C CA . VAL D 1 213 ? 5.985 -10.521 -29.815 1.00 31.14 220 VAL E CA 1
ATOM 9514 C C . VAL D 1 213 ? 6.237 -10.653 -31.311 1.00 29.37 220 VAL E C 1
ATOM 9515 O O . VAL D 1 213 ? 7.337 -11.004 -31.745 1.00 30.26 220 VAL E O 1
ATOM 9519 N N . LEU D 1 214 ? 5.212 -10.372 -32.101 1.00 29.82 221 LEU E N 1
ATOM 9520 C CA . LEU D 1 214 ? 5.291 -10.629 -33.530 1.00 29.40 221 LEU E CA 1
ATOM 9521 C C . LEU D 1 214 ? 5.901 -9.446 -34.261 1.00 27.89 221 LEU E C 1
ATOM 9522 O O . LEU D 1 214 ? 5.736 -9.312 -35.455 1.00 31.55 221 LEU E O 1
ATOM 9527 N N . THR D 1 215 ? 6.607 -8.582 -33.541 1.00 32.53 222 THR E N 1
ATOM 9528 C CA . THR D 1 215 ? 7.167 -7.372 -34.147 1.00 30.23 222 THR E CA 1
ATOM 9529 C C . THR D 1 215 ? 8.426 -7.753 -34.915 1.00 33.31 222 THR E C 1
ATOM 9530 O O . THR D 1 215 ? 8.642 -7.291 -36.047 1.00 29.88 222 THR E O 1
ATOM 9534 N N . LYS D 1 216 ? 9.246 -8.603 -34.286 1.00 32.83 223 LYS E N 1
ATOM 9535 C CA . LYS D 1 216 ? 10.476 -9.104 -34.907 1.00 34.14 223 LYS E CA 1
ATOM 9536 C C . LYS D 1 216 ? 10.173 -9.943 -36.130 1.00 32.35 223 LYS E C 1
ATOM 9537 O O . LYS D 1 216 ? 10.656 -9.643 -37.215 1.00 31.53 223 LYS E O 1
ATOM 9542 N N . PRO D 1 217 ? 9.365 -11.004 -35.974 1.00 33.23 224 PRO E N 1
ATOM 9543 C CA . PRO D 1 217 ? 9.118 -11.809 -37.175 1.00 29.63 224 PRO E CA 1
ATOM 9544 C C . PRO D 1 217 ? 8.503 -11.048 -38.329 1.00 30.99 224 PRO E C 1
ATOM 9545 O O . PRO D 1 217 ? 8.793 -11.364 -39.493 1.00 34.89 224 PRO E O 1
ATOM 9549 N N . PHE D 1 218 ? 7.672 -10.063 -38.016 1.00 32.27 225 PHE E N 1
ATOM 9550 C CA . PHE D 1 218 ? 7.137 -9.167 -39.026 1.00 29.50 225 PHE E CA 1
ATOM 9551 C C . PHE D 1 218 ? 8.297 -8.445 -39.668 1.00 28.31 225 PHE E C 1
ATOM 9552 O O . PHE D 1 218 ? 8.640 -8.724 -40.813 1.00 32.85 225 PHE E O 1
ATOM 9560 N N . ALA D 1 219 ? 8.900 -7.521 -38.926 1.00 27.27 226 ALA E N 1
ATOM 9561 C CA . ALA D 1 219 ? 10.078 -6.787 -39.389 1.00 27.33 226 ALA E CA 1
ATOM 9562 C C . ALA D 1 219 ? 11.033 -7.612 -40.253 1.00 29.20 226 ALA E C 1
ATOM 9563 O O . ALA D 1 219 ? 11.598 -7.098 -41.211 1.00 32.18 226 ALA E O 1
ATOM 9565 N N . GLU D 1 220 ? 11.230 -8.881 -39.912 1.00 28.93 227 GLU E N 1
ATOM 9566 C CA . GLU D 1 220 ? 12.090 -9.737 -40.719 1.00 27.17 227 GLU E CA 1
ATOM 9567 C C . GLU D 1 220 ? 11.503 -9.960 -42.109 1.00 28.58 227 GLU E C 1
ATOM 9568 O O . GLU D 1 220 ? 12.183 -9.789 -43.121 1.00 29.75 227 GLU E O 1
ATOM 9574 N N . GLU D 1 221 ? 10.228 -10.320 -42.140 1.00 29.91 228 GLU E N 1
ATOM 9575 C CA . GLU D 1 221 ? 9.478 -10.466 -43.373 1.00 28.71 228 GLU E CA 1
ATOM 9576 C C . GLU D 1 221 ? 9.591 -9.209 -44.216 1.00 31.65 228 GLU E C 1
ATOM 9577 O O . GLU D 1 221 ? 9.815 -9.271 -45.437 1.00 29.11 228 GLU E O 1
ATOM 9583 N N . GLN D 1 222 ? 9.442 -8.063 -43.555 1.00 31.01 229 GLN E N 1
ATOM 9584 C CA . GLN D 1 222 ? 9.423 -6.785 -44.259 1.00 30.68 229 GLN E CA 1
ATOM 9585 C C . GLN D 1 222 ? 10.778 -6.439 -44.875 1.00 32.75 229 GLN E C 1
ATOM 9586 O O . GLN D 1 222 ? 10.838 -5.976 -46.021 1.00 33.76 229 GLN E O 1
ATOM 9592 N N . GLU D 1 223 ? 11.861 -6.683 -44.136 1.00 31.80 230 GLU E N 1
ATOM 9593 C CA . GLU D 1 223 ? 13.199 -6.513 -44.689 1.00 26.75 230 GLU E CA 1
ATOM 9594 C C . GLU D 1 223 ? 13.416 -7.448 -45.889 1.00 29.18 230 GLU E C 1
ATOM 9595 O O . GLU D 1 223 ? 13.858 -7.013 -46.949 1.00 33.08 230 GLU E O 1
ATOM 9597 N N . LYS D 1 224 ? 13.083 -8.723 -45.735 1.00 28.50 231 LYS E N 1
ATOM 9598 C CA . LYS D 1 224 ? 13.235 -9.681 -46.831 1.00 28.72 231 LYS E CA 1
ATOM 9599 C C . LYS D 1 224 ? 12.470 -9.248 -48.070 1.00 31.30 231 LYS E C 1
ATOM 9600 O O . LYS D 1 224 ? 12.710 -9.757 -49.162 1.00 35.20 231 LYS E O 1
ATOM 9603 N N . TYR D 1 225 ? 11.546 -8.312 -47.908 1.00 32.66 232 TYR E N 1
ATOM 9604 C CA . TYR D 1 225 ? 10.715 -7.894 -49.030 1.00 32.53 232 TYR E CA 1
ATOM 9605 C C . TYR D 1 225 ? 11.045 -6.510 -49.578 1.00 33.12 232 TYR E C 1
ATOM 9606 O O . TYR D 1 225 ? 10.891 -6.263 -50.778 1.00 37.14 232 TYR E O 1
ATOM 9615 N N . TYR D 1 226 ? 11.482 -5.601 -48.713 1.00 31.40 233 TYR E N 1
ATOM 9616 C CA . TYR D 1 226 ? 11.899 -4.284 -49.181 1.00 31.52 233 TYR E CA 1
ATOM 9617 C C . TYR D 1 226 ? 13.401 -4.192 -49.423 1.00 29.80 233 TYR E C 1
ATOM 9618 O O . TYR D 1 226 ? 13.843 -3.415 -50.255 1.00 32.58 233 TYR E O 1
ATOM 9627 N N . ILE D 1 227 ? 14.189 -4.987 -48.716 1.00 27.68 234 ILE E N 1
ATOM 9628 C CA . ILE D 1 227 ? 15.638 -4.849 -48.819 1.00 31.31 234 ILE E CA 1
ATOM 9629 C C . ILE D 1 227 ? 16.365 -6.093 -49.369 1.00 29.40 234 ILE E C 1
ATOM 9630 O O . ILE D 1 227 ? 17.242 -5.961 -50.215 1.00 31.17 234 ILE E O 1
ATOM 9635 N N . GLN D 1 228 ? 15.985 -7.285 -48.914 1.00 27.93 235 GLN E N 1
ATOM 9636 C CA . GLN D 1 228 ? 16.681 -8.519 -49.289 1.00 26.45 235 GLN E CA 1
ATOM 9637 C C . GLN D 1 228 ? 16.370 -9.074 -50.670 1.00 29.55 235 GLN E C 1
ATOM 9638 O O . GLN D 1 228 ? 17.109 -9.911 -51.172 1.00 32.01 235 GLN E O 1
ATOM 9644 N N . THR D 1 229 ? 15.284 -8.618 -51.281 1.00 32.02 236 THR E N 1
ATOM 9645 C CA . THR D 1 229 ? 14.874 -9.106 -52.583 1.00 27.10 236 THR E CA 1
ATOM 9646 C C . THR D 1 229 ? 15.373 -8.210 -53.699 1.00 27.77 236 THR E C 1
ATOM 9647 O O . THR D 1 229 ? 15.335 -6.993 -53.576 1.00 30.13 236 THR E O 1
ATOM 9651 N N . ALA D 1 230 ? 15.846 -8.806 -54.789 1.00 24.52 237 ALA E N 1
ATOM 9652 C CA . ALA D 1 230 ? 16.358 -8.013 -55.896 1.00 29.43 237 ALA E CA 1
ATOM 9653 C C . ALA D 1 230 ? 15.213 -7.363 -56.666 1.00 29.45 237 ALA E C 1
ATOM 9654 O O . ALA D 1 230 ? 14.153 -7.961 -56.830 1.00 29.85 237 ALA E O 1
ATOM 9656 N N . MET D 1 231 ? 15.449 -6.152 -57.157 1.00 24.14 238 MET E N 1
ATOM 9657 C CA . MET D 1 231 ? 14.425 -5.381 -57.846 1.00 26.33 238 MET E CA 1
ATOM 9658 C C . MET D 1 231 ? 14.753 -5.232 -59.334 1.00 26.95 238 MET E C 1
ATOM 9659 O O . MET D 1 231 ? 15.915 -5.264 -59.721 1.00 28.10 238 MET E O 1
ATOM 9661 N N . TRP D 1 232 ? 13.728 -5.088 -60.168 1.00 28.05 239 TRP E N 1
ATOM 9662 C CA . TRP D 1 232 ? 13.929 -4.804 -61.586 1.00 27.45 239 TRP E CA 1
ATOM 9663 C C . TRP D 1 232 ? 14.234 -3.331 -61.696 1.00 30.00 239 TRP E C 1
ATOM 9664 O O . TRP D 1 232 ? 13.709 -2.516 -60.934 1.00 33.38 239 TRP E O 1
ATOM 9675 N N . ASN D 1 233 ? 15.066 -2.972 -62.655 1.00 29.94 240 ASN E N 1
ATOM 9676 C CA . ASN D 1 233 ? 15.430 -1.582 -62.809 1.00 27.48 240 ASN E CA 1
ATOM 9677 C C . ASN D 1 233 ? 15.917 -1.372 -64.219 1.00 28.69 240 ASN E C 1
ATOM 9678 O O . ASN D 1 233 ? 16.470 -2.289 -64.823 1.00 29.05 240 ASN E O 1
ATOM 9683 N N . ASP D 1 234 ? 15.697 -0.178 -64.756 1.00 31.70 241 ASP E N 1
ATOM 9684 C CA . ASP D 1 234 ? 16.375 0.229 -65.973 1.00 29.85 241 ASP E CA 1
ATOM 9685 C C . ASP D 1 234 ? 17.531 1.133 -65.569 1.00 32.69 241 ASP E C 1
ATOM 9686 O O . ASP D 1 234 ? 17.356 2.332 -65.354 1.00 32.11 241 ASP E O 1
ATOM 9691 N N . LEU D 1 235 ? 18.714 0.551 -65.440 1.00 31.81 242 LEU E N 1
ATOM 9692 C CA . LEU D 1 235 ? 19.860 1.321 -64.990 1.00 31.54 242 LEU E CA 1
ATOM 9693 C C . LEU D 1 235 ? 20.471 2.154 -66.096 1.00 31.10 242 LEU E C 1
ATOM 9694 O O . LEU D 1 235 ? 20.608 1.709 -67.236 1.00 29.23 242 LEU E O 1
ATOM 9699 N N . ASN D 1 236 ? 20.846 3.368 -65.720 1.00 32.01 243 ASN E N 1
ATOM 9700 C CA . ASN D 1 236 ? 21.533 4.291 -66.593 1.00 31.86 243 ASN E CA 1
ATOM 9701 C C . ASN D 1 236 ? 23.031 4.260 -66.308 1.00 30.60 243 ASN E C 1
ATOM 9702 O O . ASN D 1 236 ? 23.437 4.271 -65.151 1.00 31.77 243 ASN E O 1
ATOM 9707 N N . PRO D 1 237 ? 23.859 4.241 -67.359 1.00 30.92 244 PRO E N 1
ATOM 9708 C CA . PRO D 1 237 ? 25.307 4.090 -67.176 1.00 32.60 244 PRO E CA 1
ATOM 9709 C C . PRO D 1 237 ? 25.918 5.092 -66.183 1.00 31.05 244 PRO E C 1
ATOM 9710 O O . PRO D 1 237 ? 26.918 4.783 -65.546 1.00 32.41 244 PRO E O 1
ATOM 9714 N N . GLN D 1 238 ? 25.318 6.267 -66.041 1.00 30.38 245 GLN E N 1
ATOM 9715 C CA . GLN D 1 238 ? 25.821 7.246 -65.082 1.00 32.52 245 GLN E CA 1
ATOM 9716 C C . GLN D 1 238 ? 25.662 6.836 -63.616 1.00 30.04 245 GLN E C 1
ATOM 9717 O O . GLN D 1 238 ? 26.084 7.568 -62.727 1.00 28.71 245 GLN E O 1
ATOM 9723 N N . GLN D 1 239 ? 25.058 5.676 -63.376 1.00 30.79 246 GLN E N 1
ATOM 9724 C CA . GLN D 1 239 ? 24.804 5.203 -62.020 1.00 31.53 246 GLN E CA 1
ATOM 9725 C C . GLN D 1 239 ? 25.879 4.200 -61.594 1.00 30.26 246 GLN E C 1
ATOM 9726 O O . GLN D 1 239 ? 26.019 3.883 -60.418 1.00 31.64 246 GLN E O 1
ATOM 9732 N N . ILE D 1 240 ? 26.653 3.719 -62.561 1.00 33.07 247 ILE E N 1
ATOM 9733 C CA . ILE D 1 240 ? 27.740 2.782 -62.284 1.00 32.54 247 ILE E CA 1
ATOM 9734 C C . ILE D 1 240 ? 28.928 3.567 -61.711 1.00 31.96 247 ILE E C 1
ATOM 9735 O O . ILE D 1 240 ? 29.485 4.432 -62.385 1.00 28.06 247 ILE E O 1
ATOM 9740 N N . ILE D 1 241 ? 29.304 3.262 -60.465 1.00 33.70 248 ILE E N 1
ATOM 9741 C CA . ILE D 1 241 ? 30.293 4.054 -59.730 1.00 28.17 248 ILE E CA 1
ATOM 9742 C C . ILE D 1 241 ? 31.631 3.362 -59.591 1.00 30.30 248 ILE E C 1
ATOM 9743 O O . ILE D 1 241 ? 32.579 3.905 -59.027 1.00 31.90 248 ILE E O 1
ATOM 9748 N N . GLY D 1 242 ? 31.707 2.144 -60.090 1.00 34.90 249 GLY E N 1
ATOM 9749 C CA . GLY D 1 242 ? 32.915 1.366 -59.944 1.00 33.64 249 GLY E CA 1
ATOM 9750 C C . GLY D 1 242 ? 33.142 0.628 -61.229 1.00 36.10 249 GLY E C 1
ATOM 9751 O O . GLY D 1 242 ? 32.271 0.607 -62.098 1.00 35.37 249 GLY E O 1
ATOM 9752 N N . THR D 1 243 ? 34.320 0.037 -61.363 1.00 37.57 250 THR E N 1
ATOM 9753 C CA . THR D 1 243 ? 34.610 -0.772 -62.525 1.00 34.63 250 THR E CA 1
ATOM 9754 C C . THR D 1 243 ? 33.722 -2.002 -62.449 1.00 34.46 250 THR E C 1
ATOM 9755 O O . THR D 1 243 ? 33.433 -2.499 -61.364 1.00 31.98 250 THR E O 1
ATOM 9759 N N . PRO D 1 244 ? 33.283 -2.507 -63.606 1.00 33.89 251 PRO E N 1
ATOM 9760 C CA . PRO D 1 244 ? 32.417 -3.684 -63.607 1.00 32.37 251 PRO E CA 1
ATOM 9761 C C . PRO D 1 244 ? 33.246 -4.954 -63.484 1.00 32.72 251 PRO E C 1
ATOM 9762 O O . PRO D 1 244 ? 34.468 -4.892 -63.612 1.00 34.65 251 PRO E O 1
ATOM 9766 N N . THR D 1 245 ? 32.588 -6.078 -63.228 1.00 31.25 252 THR E N 1
ATOM 9767 C CA . THR D 1 245 ? 33.248 -7.370 -63.136 1.00 30.07 252 THR E CA 1
ATOM 9768 C C . THR D 1 245 ? 32.408 -8.401 -63.838 1.00 30.46 252 THR E C 1
ATOM 9769 O O . THR D 1 245 ? 31.199 -8.238 -63.972 1.00 32.63 252 THR E O 1
ATOM 9773 N N . ILE D 1 246 ? 33.058 -9.470 -64.273 1.00 32.99 253 ILE E N 1
ATOM 9774 C CA . ILE D 1 246 ? 32.374 -10.625 -64.828 1.00 33.92 253 ILE E CA 1
ATOM 9775 C C . ILE D 1 246 ? 32.415 -11.743 -63.805 1.00 32.06 253 ILE E C 1
ATOM 9776 O O . ILE D 1 246 ? 33.468 -12.322 -63.559 1.00 31.60 253 ILE E O 1
ATOM 9781 N N . VAL D 1 247 ? 31.267 -12.042 -63.209 1.00 33.33 254 VAL E N 1
ATOM 9782 C CA . VAL D 1 247 ? 31.205 -13.000 -62.110 1.00 33.09 254 VAL E CA 1
ATOM 9783 C C . VAL D 1 247 ? 31.102 -14.460 -62.537 1.00 33.50 254 VAL E C 1
ATOM 9784 O O . VAL D 1 247 ? 31.330 -15.355 -61.724 1.00 39.30 254 VAL E O 1
ATOM 9788 N N . LYS D 1 248 ? 30.765 -14.705 -63.801 1.00 33.49 255 LYS E N 1
ATOM 9789 C CA . LYS D 1 248 ? 30.684 -16.069 -64.322 1.00 31.51 255 LYS E CA 1
ATOM 9790 C C . LYS D 1 248 ? 30.647 -16.097 -65.835 1.00 34.82 255 LYS E C 1
ATOM 9791 O O . LYS D 1 248 ? 29.717 -15.565 -66.436 1.00 32.88 255 LYS E O 1
ATOM 9797 N N . GLU D 1 249 ? 31.651 -16.722 -66.448 1.00 35.12 256 GLU E N 1
ATOM 9798 C CA . GLU D 1 249 ? 31.605 -16.994 -67.881 1.00 33.18 256 GLU E CA 1
ATOM 9799 C C . GLU D 1 249 ? 31.179 -18.440 -68.128 1.00 33.56 256 GLU E C 1
ATOM 9800 O O . GLU D 1 249 ? 31.284 -19.286 -67.242 1.00 31.22 256 GLU E O 1
ATOM 9806 N N . MET D 1 250 ? 30.677 -18.716 -69.326 1.00 36.52 257 MET E N 1
ATOM 9807 C CA . MET D 1 250 ? 29.918 -19.940 -69.551 1.00 33.87 257 MET E CA 1
ATOM 9808 C C . MET D 1 250 ? 29.844 -20.277 -71.046 1.00 37.06 257 MET E C 1
ATOM 9809 O O . MET D 1 250 ? 29.517 -19.414 -71.872 1.00 34.64 257 MET E O 1
ATOM 9814 N N . ASP D 1 251 ? 30.168 -21.532 -71.372 1.00 36.36 258 ASP E N 1
ATOM 9815 C CA . ASP D 1 251 ? 30.207 -22.053 -72.741 1.00 30.76 258 ASP E CA 1
ATOM 9816 C C . ASP D 1 251 ? 29.011 -22.976 -72.906 1.00 31.56 258 ASP E C 1
ATOM 9817 O O . ASP D 1 251 ? 29.057 -24.129 -72.495 1.00 35.23 258 ASP E O 1
ATOM 9822 N N . CYS D 1 252 ? 27.942 -22.474 -73.504 1.00 33.50 259 CYS E N 1
ATOM 9823 C CA . CYS D 1 252 ? 26.668 -23.183 -73.494 1.00 36.54 259 CYS E CA 1
ATOM 9824 C C . CYS D 1 252 ? 26.779 -24.572 -74.055 1.00 34.49 259 CYS E C 1
ATOM 9825 O O . CYS D 1 252 ? 25.890 -25.400 -73.879 1.00 35.01 259 CYS E O 1
ATOM 9828 N N . LEU D 1 253 ? 27.880 -24.813 -74.747 1.00 34.30 260 LEU E N 1
ATOM 9829 C CA . LEU D 1 253 ? 28.098 -26.073 -75.427 1.00 32.79 260 LEU E CA 1
ATOM 9830 C C . LEU D 1 253 ? 28.629 -27.131 -74.456 1.00 36.59 260 LEU E C 1
ATOM 9831 O O . LEU D 1 253 ? 28.471 -28.330 -74.696 1.00 36.84 260 LEU E O 1
ATOM 9836 N N . THR D 1 254 ? 29.223 -26.689 -73.345 1.00 35.61 261 THR E N 1
ATOM 9837 C CA . THR D 1 254 ? 29.826 -27.611 -72.379 1.00 32.89 261 THR E CA 1
ATOM 9838 C C . THR D 1 254 ? 29.331 -27.453 -70.937 1.00 35.84 261 THR E C 1
ATOM 9839 O O . THR D 1 254 ? 29.487 -28.372 -70.126 1.00 39.11 261 THR E O 1
ATOM 9843 N N . ALA D 1 255 ? 28.750 -26.301 -70.606 1.00 33.67 262 ALA E N 1
ATOM 9844 C CA . ALA D 1 255 ? 28.213 -26.098 -69.254 1.00 35.37 262 ALA E CA 1
ATOM 9845 C C . ALA D 1 255 ? 27.382 -27.294 -68.800 1.00 36.18 262 ALA E C 1
ATOM 9846 O O . ALA D 1 255 ? 26.803 -28.009 -69.616 1.00 35.99 262 ALA E O 1
ATOM 9848 N N . SER D 1 256 ? 27.328 -27.507 -67.492 1.00 39.70 263 SER E N 1
ATOM 9849 C CA . SER D 1 256 ? 26.468 -28.530 -66.916 1.00 37.46 263 SER E CA 1
ATOM 9850 C C . SER D 1 256 ? 25.760 -27.964 -65.705 1.00 37.98 263 SER E C 1
ATOM 9851 O O . SER D 1 256 ? 26.170 -26.948 -65.164 1.00 38.34 263 SER E O 1
ATOM 9854 N N . VAL D 1 257 ? 24.693 -28.629 -65.286 1.00 36.04 264 VAL E N 1
ATOM 9855 C CA . VAL D 1 257 ? 23.895 -28.160 -64.171 1.00 36.20 264 VAL E CA 1
ATOM 9856 C C . VAL D 1 257 ? 24.750 -27.902 -62.923 1.00 43.25 264 VAL E C 1
ATOM 9857 O O . VAL D 1 257 ? 24.769 -26.786 -62.388 1.00 41.33 264 VAL E O 1
ATOM 9861 N N . SER D 1 258 ? 25.470 -28.934 -62.484 1.00 45.16 265 SER E N 1
ATOM 9862 C CA . SER D 1 258 ? 26.273 -28.890 -61.258 1.00 43.27 265 SER E CA 1
ATOM 9863 C C . SER D 1 258 ? 27.226 -27.701 -61.213 1.00 44.04 265 SER E C 1
ATOM 9864 O O . SER D 1 258 ? 27.792 -27.383 -60.166 1.00 49.92 265 SER E O 1
ATOM 9867 N N . GLU D 1 259 ? 27.404 -27.057 -62.359 1.00 43.39 266 GLU E N 1
ATOM 9868 C CA . GLU D 1 259 ? 28.300 -25.918 -62.497 1.00 42.50 266 GLU E CA 1
ATOM 9869 C C . GLU D 1 259 ? 27.500 -24.630 -62.287 1.00 46.38 266 GLU E C 1
ATOM 9870 O O . GLU D 1 259 ? 28.058 -23.527 -62.274 1.00 47.97 266 GLU E O 1
ATOM 9876 N N . ILE D 1 260 ? 26.188 -24.786 -62.102 1.00 47.69 267 ILE E N 1
ATOM 9877 C CA . ILE D 1 260 ? 25.248 -23.657 -62.102 1.00 46.57 267 ILE E CA 1
ATOM 9878 C C . ILE D 1 260 ? 24.883 -23.063 -60.730 1.00 46.73 267 ILE E C 1
ATOM 9879 O O . ILE D 1 260 ? 24.441 -21.912 -60.654 1.00 50.80 267 ILE E O 1
ATOM 9884 N N . GLU D 1 261 ? 25.035 -23.830 -59.654 1.00 45.13 268 GLU E N 1
ATOM 9885 C CA . GLU D 1 261 ? 25.225 -23.204 -58.343 1.00 44.31 268 GLU E CA 1
ATOM 9886 C C . GLU D 1 261 ? 26.704 -22.816 -58.358 1.00 44.91 268 GLU E C 1
ATOM 9887 O O . GLU D 1 261 ? 27.510 -23.518 -58.955 1.00 49.85 268 GLU E O 1
ATOM 9893 N N . GLU D 1 262 ? 27.071 -21.700 -57.744 1.00 46.37 269 GLU E N 1
ATOM 9894 C CA . GLU D 1 262 ? 28.324 -21.055 -58.120 1.00 45.24 269 GLU E CA 1
ATOM 9895 C C . GLU D 1 262 ? 28.931 -20.108 -57.085 1.00 43.08 269 GLU E C 1
ATOM 9896 O O . GLU D 1 262 ? 28.209 -19.441 -56.338 1.00 42.96 269 GLU E O 1
ATOM 9902 N N . VAL D 1 263 ? 30.267 -20.062 -57.071 1.00 40.74 270 VAL E N 1
ATOM 9903 C CA . VAL D 1 263 ? 31.052 -19.174 -56.213 1.00 39.63 270 VAL E CA 1
ATOM 9904 C C . VAL D 1 263 ? 32.024 -18.371 -57.085 1.00 42.46 270 VAL E C 1
ATOM 9905 O O . VAL D 1 263 ? 32.589 -18.913 -58.044 1.00 41.08 270 VAL E O 1
ATOM 9909 N N . ARG D 1 264 ? 32.228 -17.095 -56.747 1.00 39.60 271 ARG E N 1
ATOM 9910 C CA . ARG D 1 264 ? 33.115 -16.207 -57.502 1.00 33.12 271 ARG E CA 1
ATOM 9911 C C . ARG D 1 264 ? 33.638 -15.085 -56.609 1.00 38.05 271 ARG E C 1
ATOM 9912 O O . ARG D 1 264 ? 32.873 -14.474 -55.864 1.00 38.35 271 ARG E O 1
ATOM 9914 N N . SER D 1 265 ? 34.936 -14.806 -56.671 1.00 35.17 272 SER E N 1
ATOM 9915 C CA . SER D 1 265 ? 35.487 -13.690 -55.910 1.00 35.08 272 SER E CA 1
ATOM 9916 C C . SER D 1 265 ? 35.967 -12.594 -56.848 1.00 32.14 272 SER E C 1
ATOM 9917 O O . SER D 1 265 ? 36.576 -12.870 -57.870 1.00 27.85 272 SER E O 1
ATOM 9920 N N . ASN D 1 266 ? 35.692 -11.340 -56.511 1.00 33.60 273 ASN E N 1
ATOM 9921 C CA . ASN D 1 266 ? 35.948 -10.273 -57.473 1.00 33.11 273 ASN E CA 1
ATOM 9922 C C . ASN D 1 266 ? 36.474 -8.972 -56.915 1.00 35.74 273 ASN E C 1
ATOM 9923 O O . ASN D 1 266 ? 36.654 -8.845 -55.719 1.00 40.58 273 ASN E O 1
ATOM 9928 N N . VAL D 1 267 ? 36.722 -8.007 -57.786 1.00 34.48 274 VAL E N 1
ATOM 9929 C CA . VAL D 1 267 ? 37.289 -6.760 -57.341 1.00 36.46 274 VAL E CA 1
ATOM 9930 C C . VAL D 1 267 ? 36.824 -5.644 -58.262 1.00 36.01 274 VAL E C 1
ATOM 9931 O O . VAL D 1 267 ? 36.897 -5.741 -59.503 1.00 35.08 274 VAL E O 1
ATOM 9935 N N . THR D 1 268 ? 36.342 -4.580 -57.638 1.00 35.62 275 THR E N 1
ATOM 9936 C CA . THR D 1 268 ? 35.953 -3.388 -58.373 1.00 35.12 275 THR E CA 1
ATOM 9937 C C . THR D 1 268 ? 36.575 -2.142 -57.774 1.00 35.73 275 THR E C 1
ATOM 9938 O O . THR D 1 268 ? 36.498 -1.925 -56.567 1.00 36.85 275 THR E O 1
ATOM 9942 N N . SER D 1 269 ? 37.115 -1.283 -58.634 1.00 34.50 276 SER E N 1
ATOM 9943 C CA . SER D 1 269 ? 37.773 -0.060 -58.185 1.00 36.40 276 SER E CA 1
ATOM 9944 C C . SER D 1 269 ? 36.957 1.202 -58.507 1.00 36.30 276 SER E C 1
ATOM 9945 O O . SER D 1 269 ? 36.831 1.617 -59.663 1.00 34.61 276 SER E O 1
ATOM 9948 N N . VAL D 1 270 ? 36.391 1.803 -57.470 1.00 36.66 277 VAL E N 1
ATOM 9949 C CA . VAL D 1 270 ? 35.545 2.972 -57.674 1.00 35.68 277 VAL E CA 1
ATOM 9950 C C . VAL D 1 270 ? 36.138 3.998 -58.652 1.00 39.05 277 VAL E C 1
ATOM 9951 O O . VAL D 1 270 ? 37.270 4.459 -58.506 1.00 40.39 277 VAL E O 1
ATOM 9955 N N . ILE D 1 271 ? 35.341 4.326 -59.665 1.00 40.49 278 ILE E N 1
ATOM 9956 C CA . ILE D 1 271 ? 35.778 5.111 -60.809 1.00 37.82 278 ILE E CA 1
ATOM 9957 C C . ILE D 1 271 ? 35.367 6.563 -60.645 1.00 44.91 278 ILE E C 1
ATOM 9958 O O . ILE D 1 271 ? 36.089 7.487 -61.041 1.00 43.37 278 ILE E O 1
ATOM 9963 N N . ASN D 1 272 ? 34.183 6.760 -60.079 1.00 45.11 279 ASN E N 1
ATOM 9964 C CA . ASN D 1 272 ? 33.731 8.091 -59.731 1.00 40.15 279 ASN E CA 1
ATOM 9965 C C . ASN D 1 272 ? 34.457 8.573 -58.487 1.00 50.14 279 ASN E C 1
ATOM 9966 O O . ASN D 1 272 ? 34.488 7.886 -57.459 1.00 49.50 279 ASN E O 1
ATOM 9971 N N . MET D 1 273 ? 35.048 9.757 -58.590 1.00 55.12 280 MET E N 1
ATOM 9972 C CA . MET D 1 273 ? 35.750 10.355 -57.468 1.00 51.10 280 MET E CA 1
ATOM 9973 C C . MET D 1 273 ? 34.821 11.311 -56.732 1.00 54.72 280 MET E C 1
ATOM 9974 O O . MET D 1 273 ? 35.162 11.822 -55.664 1.00 57.54 280 MET E O 1
ATOM 9976 N N . GLU D 1 274 ? 33.642 11.542 -57.308 1.00 53.60 281 GLU E N 1
ATOM 9977 C CA . GLU D 1 274 ? 32.689 12.520 -56.774 1.00 56.49 281 GLU E CA 1
ATOM 9978 C C . GLU D 1 274 ? 32.494 12.417 -55.260 1.00 59.39 281 GLU E C 1
ATOM 9979 O O . GLU D 1 274 ? 32.367 13.435 -54.572 1.00 61.48 281 GLU E O 1
ATOM 9981 N N . HIS D 1 275 ? 32.484 11.183 -54.762 1.00 56.04 282 HIS E N 1
ATOM 9982 C CA . HIS D 1 275 ? 32.224 10.876 -53.357 1.00 55.76 282 HIS E CA 1
ATOM 9983 C C . HIS D 1 275 ? 30.776 10.449 -53.205 1.00 59.50 282 HIS E C 1
ATOM 9984 O O . HIS D 1 275 ? 30.066 10.900 -52.296 1.00 59.03 282 HIS E O 1
ATOM 9986 N N . THR D 1 276 ? 30.344 9.576 -54.111 1.00 58.13 283 THR E N 1
ATOM 9987 C CA . THR D 1 276 ? 28.983 9.065 -54.091 1.00 53.98 283 THR E CA 1
ATOM 9988 C C . THR D 1 276 ? 28.836 7.982 -53.038 1.00 47.37 283 THR E C 1
ATOM 9989 O O . THR D 1 276 ? 29.794 7.641 -52.348 1.00 45.51 283 THR E O 1
ATOM 9993 N N . ARG D 1 277 ? 27.621 7.462 -52.905 1.00 49.99 284 ARG E N 1
ATOM 9994 C CA . ARG D 1 277 ? 27.349 6.396 -51.960 1.00 41.39 284 ARG E CA 1
ATOM 9995 C C . ARG D 1 277 ? 27.444 5.058 -52.657 1.00 39.76 284 ARG E C 1
ATOM 9996 O O . ARG D 1 277 ? 27.424 4.993 -53.881 1.00 40.85 284 ARG E O 1
ATOM 9999 N N . LEU D 1 278 ? 27.570 3.998 -51.865 1.00 43.33 285 LEU E N 1
ATOM 10000 C CA . LEU D 1 278 ? 27.357 2.639 -52.338 1.00 35.69 285 LEU E CA 1
ATOM 10001 C C . LEU D 1 278 ? 25.965 2.234 -51.905 1.00 34.61 285 LEU E C 1
ATOM 10002 O O . LEU D 1 278 ? 25.774 1.688 -50.817 1.00 36.64 285 LEU E O 1
ATOM 10007 N N . CYS D 1 279 ? 24.996 2.513 -52.763 1.00 32.99 286 CYS E N 1
ATOM 10008 C CA . CYS D 1 279 ? 23.597 2.305 -52.453 1.00 29.89 286 CYS E CA 1
ATOM 10009 C C . CYS D 1 279 ? 23.114 0.903 -52.827 1.00 29.73 286 CYS E C 1
ATOM 10010 O O . CYS D 1 279 ? 21.940 0.570 -52.627 1.00 30.23 286 CYS E O 1
ATOM 10013 N N . GLY D 1 280 ? 24.019 0.085 -53.364 1.00 30.70 287 GLY E N 1
ATOM 10014 C CA . GLY D 1 280 ? 23.667 -1.240 -53.859 1.00 28.07 287 GLY E CA 1
ATOM 10015 C C . GLY D 1 280 ? 24.487 -1.710 -55.055 1.00 30.11 287 GLY E C 1
ATOM 10016 O O . GLY D 1 280 ? 25.444 -1.043 -55.458 1.00 32.83 287 GLY E O 1
ATOM 10017 N N . PHE D 1 281 ? 24.104 -2.859 -55.621 1.00 32.04 288 PHE E N 1
ATOM 10018 C CA . PHE D 1 281 ? 24.777 -3.466 -56.777 1.00 28.05 288 PHE E CA 1
ATOM 10019 C C . PHE D 1 281 ? 23.810 -3.791 -57.915 1.00 29.32 288 PHE E C 1
ATOM 10020 O O . PHE D 1 281 ? 22.670 -4.205 -57.677 1.00 26.92 288 PHE E O 1
ATOM 10028 N N . GLY D 1 282 ? 24.280 -3.621 -59.150 1.00 27.31 289 GLY E N 1
ATOM 10029 C CA . GLY D 1 282 ? 23.514 -3.994 -60.321 1.00 25.09 289 GLY E CA 1
ATOM 10030 C C . GLY D 1 282 ? 24.062 -5.299 -60.857 1.00 28.51 289 GLY E C 1
ATOM 10031 O O . GLY D 1 282 ? 25.259 -5.551 -60.727 1.00 30.90 289 GLY E O 1
ATOM 10032 N N . GLY D 1 283 ? 23.200 -6.126 -61.449 1.00 27.43 290 GLY E N 1
ATOM 10033 C CA . GLY D 1 283 ? 23.603 -7.414 -61.976 1.00 26.60 290 GLY E CA 1
ATOM 10034 C C . GLY D 1 283 ? 22.884 -7.783 -63.270 1.00 31.18 290 GLY E C 1
ATOM 10035 O O . GLY D 1 283 ? 21.649 -7.955 -63.296 1.00 29.43 290 GLY E O 1
ATOM 10036 N N . TRP D 1 284 ? 23.661 -7.915 -64.344 1.00 27.93 291 TRP E N 1
ATOM 10037 C CA . TRP D 1 284 ? 23.125 -8.228 -65.660 1.00 24.84 291 TRP E CA 1
ATOM 10038 C C . TRP D 1 284 ? 23.944 -9.326 -66.351 1.00 29.07 291 TRP E C 1
ATOM 10039 O O . TRP D 1 284 ? 24.691 -10.065 -65.689 1.00 24.43 291 TRP E O 1
ATOM 10050 N N . PHE D 1 285 ? 23.791 -9.449 -67.672 1.00 26.89 292 PHE E N 1
ATOM 10051 C CA . PHE D 1 285 ? 24.373 -10.589 -68.371 1.00 24.02 292 PHE E CA 1
ATOM 10052 C C . PHE D 1 285 ? 24.576 -10.416 -69.867 1.00 25.97 292 PHE E C 1
ATOM 10053 O O . PHE D 1 285 ? 23.956 -9.574 -70.508 1.00 25.69 292 PHE E O 1
ATOM 10061 N N . ASP D 1 286 ? 25.439 -11.261 -70.421 1.00 32.87 293 ASP E N 1
ATOM 10062 C CA . ASP D 1 286 ? 25.736 -11.254 -71.845 1.00 28.37 293 ASP E CA 1
ATOM 10063 C C . ASP D 1 286 ? 25.363 -12.537 -72.509 1.00 30.60 293 ASP E C 1
ATOM 10064 O O . ASP D 1 286 ? 25.361 -13.603 -71.896 1.00 32.12 293 ASP E O 1
ATOM 10069 N N . VAL D 1 287 ? 25.106 -12.431 -73.802 1.00 31.75 294 VAL E N 1
ATOM 10070 C CA . VAL D 1 287 ? 24.851 -13.598 -74.603 1.00 32.00 294 VAL E CA 1
ATOM 10071 C C . VAL D 1 287 ? 25.564 -13.423 -75.940 1.00 30.57 294 VAL E C 1
ATOM 10072 O O . VAL D 1 287 ? 25.536 -12.344 -76.513 1.00 28.85 294 VAL E O 1
ATOM 10076 N N . GLN D 1 288 ? 26.244 -14.469 -76.407 1.00 33.15 295 GLN E N 1
ATOM 10077 C CA . GLN D 1 288 ? 26.976 -14.395 -77.667 1.00 30.46 295 GLN E CA 1
ATOM 10078 C C . GLN D 1 288 ? 26.591 -15.517 -78.618 1.00 30.49 295 GLN E C 1
ATOM 10079 O O . GLN D 1 288 ? 26.434 -16.670 -78.206 1.00 30.94 295 GLN E O 1
ATOM 10085 N N . PHE D 1 289 ? 26.430 -15.167 -79.890 1.00 31.05 296 PHE E N 1
ATOM 10086 C CA . PHE D 1 289 ? 26.266 -16.158 -80.945 1.00 32.84 296 PHE E CA 1
ATOM 10087 C C . PHE D 1 289 ? 27.533 -16.154 -81.810 1.00 34.13 296 PHE E C 1
ATOM 10088 O O . PHE D 1 289 ? 27.572 -15.507 -82.857 1.00 35.89 296 PHE E O 1
ATOM 10096 N N . SER D 1 290 ? 28.566 -16.859 -81.347 1.00 35.25 297 SER E N 1
ATOM 10097 C CA . SER D 1 290 ? 29.866 -16.933 -82.017 1.00 34.72 297 SER E CA 1
ATOM 10098 C C . SER D 1 290 ? 30.065 -18.302 -82.659 1.00 35.99 297 SER E C 1
ATOM 10099 O O . SER D 1 290 ? 31.163 -18.649 -83.099 1.00 34.52 297 SER E O 1
ATOM 10102 N N . GLY D 1 291 ? 28.995 -19.082 -82.697 1.00 35.18 298 GLY E N 1
ATOM 10103 C CA . GLY D 1 291 ? 29.049 -20.394 -83.297 1.00 31.15 298 GLY E CA 1
ATOM 10104 C C . GLY D 1 291 ? 29.959 -21.293 -82.502 1.00 35.70 298 GLY E C 1
ATOM 10105 O O . GLY D 1 291 ? 29.953 -21.286 -81.271 1.00 43.72 298 GLY E O 1
ATOM 10106 N N . ARG D 1 292 ? 30.749 -22.078 -83.210 1.00 35.57 299 ARG E N 1
ATOM 10107 C CA . ARG D 1 292 ? 31.542 -23.106 -82.567 1.00 40.62 299 ARG E CA 1
ATOM 10108 C C . ARG D 1 292 ? 33.016 -22.786 -82.785 1.00 41.78 299 ARG E C 1
ATOM 10109 O O . ARG D 1 292 ? 33.345 -21.804 -83.461 1.00 41.01 299 ARG E O 1
ATOM 10117 N N . LYS D 1 293 ? 33.905 -23.603 -82.223 1.00 39.53 300 LYS E N 1
ATOM 10118 C CA . LYS D 1 293 ? 35.334 -23.381 -82.418 1.00 44.22 300 LYS E CA 1
ATOM 10119 C C . LYS D 1 293 ? 35.742 -23.739 -83.842 1.00 45.77 300 LYS E C 1
ATOM 10120 O O . LYS D 1 293 ? 36.610 -23.097 -84.440 1.00 50.20 300 LYS E O 1
ATOM 10122 N N . GLU D 1 294 ? 35.092 -24.764 -84.379 1.00 44.43 301 GLU E N 1
ATOM 10123 C CA . GLU D 1 294 ? 35.471 -25.341 -85.657 1.00 43.11 301 GLU E CA 1
ATOM 10124 C C . GLU D 1 294 ? 34.559 -24.828 -86.765 1.00 39.45 301 GLU E C 1
ATOM 10125 O O . GLU D 1 294 ? 34.975 -24.686 -87.914 1.00 37.41 301 GLU E O 1
ATOM 10131 N N . ASP D 1 295 ? 33.310 -24.554 -86.403 1.00 41.96 302 ASP E N 1
ATOM 10132 C CA . ASP D 1 295 ? 32.340 -23.972 -87.323 1.00 36.60 302 ASP E CA 1
ATOM 10133 C C . ASP D 1 295 ? 31.837 -22.664 -86.725 1.00 35.12 302 ASP E C 1
ATOM 10134 O O . ASP D 1 295 ? 30.883 -22.650 -85.949 1.00 32.61 302 ASP E O 1
ATOM 10139 N N . PRO D 1 296 ? 32.490 -21.552 -87.085 1.00 36.32 303 PRO E N 1
ATOM 10140 C CA . PRO D 1 296 ? 32.177 -20.275 -86.450 1.00 36.17 303 PRO E CA 1
ATOM 10141 C C . PRO D 1 296 ? 31.097 -19.528 -87.217 1.00 35.27 303 PRO E C 1
ATOM 10142 O O . PRO D 1 296 ? 30.822 -19.847 -88.382 1.00 29.54 303 PRO E O 1
ATOM 10146 N N . ALA D 1 297 ? 30.493 -18.543 -86.559 1.00 33.35 304 ALA E N 1
ATOM 10147 C CA . ALA D 1 297 ? 29.539 -17.665 -87.218 1.00 35.19 304 ALA E CA 1
ATOM 10148 C C . ALA D 1 297 ? 30.291 -16.736 -88.167 1.00 32.85 304 ALA E C 1
ATOM 10149 O O . ALA D 1 297 ? 31.396 -16.300 -87.853 1.00 35.16 304 ALA E O 1
ATOM 10151 N N . GLN D 1 298 ? 29.703 -16.447 -89.325 1.00 32.86 305 GLN E N 1
ATOM 10152 C CA . GLN D 1 298 ? 30.251 -15.457 -90.258 1.00 31.60 305 GLN E CA 1
ATOM 10153 C C . GLN D 1 298 ? 30.125 -14.053 -89.682 1.00 33.66 305 GLN E C 1
ATOM 10154 O O . GLN D 1 298 ? 30.809 -13.126 -90.114 1.00 37.47 305 GLN E O 1
ATOM 10160 N N . GLN D 1 299 ? 29.213 -13.889 -88.734 1.00 35.23 306 GLN E N 1
ATOM 10161 C CA . GLN D 1 299 ? 29.044 -12.614 -88.048 1.00 35.17 306 GLN E CA 1
ATOM 10162 C C . GLN D 1 299 ? 28.643 -12.858 -86.609 1.00 33.44 306 GLN E C 1
ATOM 10163 O O . GLN D 1 299 ? 27.568 -13.404 -86.341 1.00 33.69 306 GLN E O 1
ATOM 10169 N N . GLU D 1 300 ? 29.529 -12.473 -85.693 1.00 33.50 307 GLU E N 1
ATOM 10170 C CA . GLU D 1 300 ? 29.294 -12.601 -84.263 1.00 31.87 307 GLU E CA 1
ATOM 10171 C C . GLU D 1 300 ? 28.273 -11.585 -83.812 1.00 29.19 307 GLU E C 1
ATOM 10172 O O . GLU D 1 300 ? 28.411 -10.403 -84.081 1.00 32.38 307 GLU E O 1
ATOM 10178 N N . ILE D 1 301 ? 27.249 -12.052 -83.117 1.00 33.00 308 ILE E N 1
ATOM 10179 C CA . ILE D 1 301 ? 26.234 -11.162 -82.575 1.00 33.77 308 ILE E CA 1
ATOM 10180 C C . ILE D 1 301 ? 26.177 -11.272 -81.070 1.00 29.06 308 ILE E C 1
ATOM 10181 O O . ILE D 1 301 ? 26.187 -12.367 -80.513 1.00 27.46 308 ILE E O 1
ATOM 10186 N N . GLU D 1 302 ? 26.127 -10.126 -80.410 1.00 31.64 309 GLU E N 1
ATOM 10187 C CA . GLU D 1 302 ? 25.957 -10.113 -78.967 1.00 31.98 309 GLU E CA 1
ATOM 10188 C C . GLU D 1 302 ? 24.640 -9.471 -78.568 1.00 32.69 309 GLU E C 1
ATOM 10189 O O . GLU D 1 302 ? 24.207 -8.480 -79.167 1.00 36.46 309 GLU E O 1
ATOM 10195 N N . LEU D 1 303 ? 24.007 -10.048 -77.557 1.00 26.48 310 LEU E N 1
ATOM 10196 C CA . LEU D 1 303 ? 22.863 -9.430 -76.925 1.00 24.06 310 LEU E CA 1
ATOM 10197 C C . LEU D 1 303 ? 23.228 -9.163 -75.483 1.00 27.84 310 LEU E C 1
ATOM 10198 O O . LEU D 1 303 ? 23.375 -10.092 -74.681 1.00 24.51 310 LEU E O 1
ATOM 10203 N N . THR D 1 304 ? 23.391 -7.884 -75.163 1.00 27.78 311 THR E N 1
ATOM 10204 C CA . THR D 1 304 ? 23.742 -7.484 -73.823 1.00 25.16 311 THR E CA 1
ATOM 10205 C C . THR D 1 304 ? 22.566 -6.770 -73.193 1.00 27.28 311 THR E C 1
ATOM 10206 O O . THR D 1 304 ? 21.643 -6.342 -73.881 1.00 25.73 311 THR E O 1
ATOM 10210 N N . THR D 1 305 ? 22.603 -6.672 -71.870 1.00 32.46 312 THR E N 1
ATOM 10211 C CA . THR D 1 305 ? 21.531 -6.065 -71.102 1.00 29.36 312 THR E CA 1
ATOM 10212 C C . THR D 1 305 ? 22.116 -4.927 -70.287 1.00 30.03 312 THR E C 1
ATOM 10213 O O . THR D 1 305 ? 21.387 -4.146 -69.682 1.00 30.38 312 THR E O 1
ATOM 10217 N N . ALA D 1 306 ? 23.442 -4.826 -70.314 1.00 30.27 313 ALA E N 1
ATOM 10218 C CA . ALA D 1 306 ? 24.167 -3.758 -69.631 1.00 27.87 313 ALA E CA 1
ATOM 10219 C C . ALA D 1 306 ? 23.500 -2.402 -69.766 1.00 29.32 313 ALA E C 1
ATOM 10220 O O . ALA D 1 306 ? 22.792 -2.137 -70.741 1.00 31.06 313 ALA E O 1
ATOM 10222 N N . PRO D 1 307 ? 23.717 -1.532 -68.772 1.00 30.53 314 PRO E N 1
ATOM 10223 C CA . PRO D 1 307 ? 23.217 -0.157 -68.838 1.00 29.17 314 PRO E CA 1
ATOM 10224 C C . PRO D 1 307 ? 23.509 0.451 -70.192 1.00 31.97 314 PRO E C 1
ATOM 10225 O O . PRO D 1 307 ? 24.597 0.219 -70.711 1.00 33.38 314 PRO E O 1
ATOM 10229 N N . SER D 1 308 ? 22.577 1.224 -70.744 1.00 36.42 315 SER E N 1
ATOM 10230 C CA . SER D 1 308 ? 22.807 1.889 -72.032 1.00 36.23 315 SER E CA 1
ATOM 10231 C C . SER D 1 308 ? 22.417 3.373 -72.069 1.00 40.01 315 SER E C 1
ATOM 10232 O O . SER D 1 308 ? 23.252 4.228 -72.378 1.00 41.59 315 SER E O 1
ATOM 10235 N N . GLU D 1 309 ? 21.155 3.666 -71.763 1.00 40.08 316 GLU E N 1
ATOM 10236 C CA . GLU D 1 309 ? 20.570 5.005 -71.942 1.00 39.68 316 GLU E CA 1
ATOM 10237 C C . GLU D 1 309 ? 19.489 4.996 -73.008 1.00 38.24 316 GLU E C 1
ATOM 10238 O O . GLU D 1 309 ? 18.427 5.581 -72.813 1.00 35.68 316 GLU E O 1
ATOM 10244 N N . GLN D 1 310 ? 19.745 4.335 -74.132 1.00 40.39 317 GLN E N 1
ATOM 10245 C CA . GLN D 1 310 ? 18.715 4.226 -75.163 1.00 43.15 317 GLN E CA 1
ATOM 10246 C C . GLN D 1 310 ? 18.628 2.868 -75.839 1.00 43.79 317 GLN E C 1
ATOM 10247 O O . GLN D 1 310 ? 18.503 2.790 -77.063 1.00 48.99 317 GLN E O 1
ATOM 10253 N N . HIS D 1 311 ? 18.675 1.808 -75.040 1.00 42.82 318 HIS E N 1
ATOM 10254 C CA . HIS D 1 311 ? 18.617 0.445 -75.557 1.00 42.60 318 HIS E CA 1
ATOM 10255 C C . HIS D 1 311 ? 18.108 -0.543 -74.510 1.00 46.70 318 HIS E C 1
ATOM 10256 O O . HIS D 1 311 ? 18.694 -1.616 -74.333 1.00 45.16 318 HIS E O 1
ATOM 10263 N N . CYS D 1 312 ? 17.024 -0.178 -73.825 1.00 47.29 319 CYS E N 1
ATOM 10264 C CA . CYS D 1 312 ? 16.409 -1.000 -72.776 1.00 39.60 319 CYS E CA 1
ATOM 10265 C C . CYS D 1 312 ? 15.994 -2.393 -73.283 1.00 39.97 319 CYS E C 1
ATOM 10266 O O . CYS D 1 312 ? 15.687 -2.556 -74.462 1.00 43.34 319 CYS E O 1
ATOM 10269 N N . THR D 1 313 ? 16.004 -3.396 -72.401 1.00 39.26 320 THR E N 1
ATOM 10270 C CA . THR D 1 313 ? 15.379 -4.691 -72.697 1.00 31.71 320 THR E CA 1
ATOM 10271 C C . THR D 1 313 ? 14.450 -5.073 -71.554 1.00 32.09 320 THR E C 1
ATOM 10272 O O . THR D 1 313 ? 14.407 -4.375 -70.546 1.00 27.31 320 THR E O 1
ATOM 10276 N N . HIS D 1 314 ? 13.730 -6.191 -71.697 1.00 30.71 321 HIS E N 1
ATOM 10277 C CA . HIS D 1 314 ? 12.720 -6.558 -70.707 1.00 26.91 321 HIS E CA 1
ATOM 10278 C C . HIS D 1 314 ? 13.325 -7.180 -69.455 1.00 27.80 321 HIS E C 1
ATOM 10279 O O . HIS D 1 314 ? 12.617 -7.489 -68.493 1.00 31.16 321 HIS E O 1
ATOM 10286 N N . TRP D 1 315 ? 14.642 -7.346 -69.456 1.00 28.55 322 TRP E N 1
ATOM 10287 C CA . TRP D 1 315 ? 15.324 -7.919 -68.300 1.00 26.13 322 TRP E CA 1
ATOM 10288 C C . TRP D 1 315 ? 15.934 -6.825 -67.420 1.00 26.24 322 TRP E C 1
ATOM 10289 O O . TRP D 1 315 ? 16.448 -7.108 -66.341 1.00 27.37 322 TRP E O 1
ATOM 10300 N N . GLY D 1 316 ? 15.891 -5.585 -67.894 1.00 24.45 323 GLY E N 1
ATOM 10301 C CA . GLY D 1 316 ? 16.599 -4.496 -67.249 1.00 27.39 323 GLY E CA 1
ATOM 10302 C C . GLY D 1 316 ? 17.884 -4.982 -66.606 1.00 27.47 323 GLY E C 1
ATOM 10303 O O . GLY D 1 316 ? 18.626 -5.761 -67.194 1.00 27.74 323 GLY E O 1
ATOM 10304 N N . GLN D 1 317 ? 18.147 -4.519 -65.387 1.00 26.56 324 GLN E N 1
ATOM 10305 C CA . GLN D 1 317 ? 19.161 -5.132 -64.548 1.00 25.05 324 GLN E CA 1
ATOM 10306 C C . GLN D 1 317 ? 18.550 -5.406 -63.191 1.00 25.79 324 GLN E C 1
ATOM 10307 O O . GLN D 1 317 ? 17.553 -4.792 -62.831 1.00 27.49 324 GLN E O 1
ATOM 10313 N N . GLN D 1 318 ? 19.130 -6.345 -62.449 1.00 30.58 325 GLN E N 1
ATOM 10314 C CA . GLN D 1 318 ? 18.660 -6.645 -61.098 1.00 30.88 325 GLN E CA 1
ATOM 10315 C C . GLN D 1 318 ? 19.400 -5.769 -60.113 1.00 29.90 325 GLN E C 1
ATOM 10316 O O . GLN D 1 318 ? 20.631 -5.780 -60.055 1.00 27.86 325 GLN E O 1
ATOM 10322 N N . VAL D 1 319 ? 18.644 -4.987 -59.355 1.00 27.58 326 VAL E N 1
ATOM 10323 C CA . VAL D 1 319 ? 19.236 -4.160 -58.326 1.00 27.22 326 VAL E CA 1
ATOM 10324 C C . VAL D 1 319 ? 19.230 -4.893 -56.978 1.00 30.35 326 VAL E C 1
ATOM 10325 O O . VAL D 1 319 ? 18.214 -5.444 -56.544 1.00 31.37 326 VAL E O 1
ATOM 10329 N N . PHE D 1 320 ? 20.399 -4.939 -56.352 1.00 30.32 327 PHE E N 1
ATOM 10330 C CA . PHE D 1 320 ? 20.527 -5.450 -55.008 1.00 29.73 327 PHE E CA 1
ATOM 10331 C C . PHE D 1 320 ? 20.726 -4.247 -54.109 1.00 28.88 327 PHE E C 1
ATOM 10332 O O . PHE D 1 320 ? 21.759 -3.595 -54.148 1.00 25.87 327 PHE E O 1
ATOM 10340 N N . ILE D 1 321 ? 19.707 -3.951 -53.313 1.00 35.32 328 ILE E N 1
ATOM 10341 C CA . ILE D 1 321 ? 19.696 -2.762 -52.470 1.00 30.64 328 ILE E CA 1
ATOM 10342 C C . ILE D 1 321 ? 20.627 -2.900 -51.283 1.00 30.59 328 ILE E C 1
ATOM 10343 O O . ILE D 1 321 ? 20.841 -3.988 -50.736 1.00 32.25 328 ILE E O 1
ATOM 10348 N N . MET D 1 322 ? 21.177 -1.760 -50.906 1.00 31.24 329 MET E N 1
ATOM 10349 C CA . MET D 1 322 ? 22.047 -1.649 -49.773 1.00 33.16 329 MET E CA 1
ATOM 10350 C C . MET D 1 322 ? 21.225 -1.166 -48.578 1.00 33.02 329 MET E C 1
ATOM 10351 O O . MET D 1 322 ? 20.635 -0.080 -48.606 1.00 30.08 329 MET E O 1
ATOM 10356 N N . SER D 1 323 ? 21.167 -2.003 -47.545 1.00 36.89 330 SER E N 1
ATOM 10357 C CA . SER D 1 323 ? 20.494 -1.686 -46.287 1.00 36.33 330 SER E CA 1
ATOM 10358 C C . SER D 1 323 ? 20.973 -0.342 -45.729 1.00 40.37 330 SER E C 1
ATOM 10359 O O . SER D 1 323 ? 20.167 0.548 -45.437 1.00 36.85 330 SER E O 1
ATOM 10362 N N . ASN D 1 324 ? 22.292 -0.204 -45.597 1.00 40.54 331 ASN E N 1
ATOM 10363 C CA . ASN D 1 324 ? 22.899 1.019 -45.084 1.00 39.35 331 ASN E CA 1
ATOM 10364 C C . ASN D 1 324 ? 24.019 1.518 -46.005 1.00 38.50 331 ASN E C 1
ATOM 10365 O O . ASN D 1 324 ? 25.114 0.957 -46.006 1.00 39.69 331 ASN E O 1
ATOM 10370 N N . PRO D 1 325 ? 23.747 2.583 -46.786 1.00 38.74 332 PRO E N 1
ATOM 10371 C CA . PRO D 1 325 ? 24.668 3.094 -47.812 1.00 35.59 332 PRO E CA 1
ATOM 10372 C C . PRO D 1 325 ? 26.004 3.594 -47.245 1.00 38.91 332 PRO E C 1
ATOM 10373 O O . PRO D 1 325 ? 26.087 3.967 -46.079 1.00 38.09 332 PRO E O 1
ATOM 10377 N N . ILE D 1 326 ? 27.033 3.618 -48.089 1.00 41.44 333 ILE E N 1
ATOM 10378 C CA . ILE D 1 326 ? 28.395 3.927 -47.662 1.00 40.27 333 ILE E CA 1
ATOM 10379 C C . ILE D 1 326 ? 29.044 5.049 -48.495 1.00 43.78 333 ILE E C 1
ATOM 10380 O O . ILE D 1 326 ? 28.736 5.223 -49.676 1.00 43.34 333 ILE E O 1
ATOM 10385 N N . ASN D 1 327 ? 29.947 5.805 -47.874 1.00 41.81 334 ASN E N 1
ATOM 10386 C CA . ASN D 1 327 ? 30.712 6.825 -48.584 1.00 43.47 334 ASN E CA 1
ATOM 10387 C C . ASN D 1 327 ? 31.966 6.254 -49.230 1.00 44.57 334 ASN E C 1
ATOM 10388 O O . ASN D 1 327 ? 32.676 5.454 -48.629 1.00 45.90 334 ASN E O 1
ATOM 10393 N N . VAL D 1 328 ? 32.245 6.687 -50.453 1.00 48.87 335 VAL E N 1
ATOM 10394 C CA . VAL D 1 328 ? 33.316 6.090 -51.242 1.00 45.95 335 VAL E CA 1
ATOM 10395 C C . VAL D 1 328 ? 34.178 7.120 -51.994 1.00 47.77 335 VAL E C 1
ATOM 10396 O O . VAL D 1 328 ? 33.671 8.122 -52.510 1.00 48.01 335 VAL E O 1
ATOM 10400 N N . GLU D 1 329 ? 35.481 6.859 -52.050 1.00 44.94 336 GLU E N 1
ATOM 10401 C CA . GLU D 1 329 ? 36.437 7.763 -52.682 1.00 47.96 336 GLU E CA 1
ATOM 10402 C C . GLU D 1 329 ? 37.111 7.092 -53.874 1.00 45.23 336 GLU E C 1
ATOM 10403 O O . GLU D 1 329 ? 37.304 5.875 -53.878 1.00 46.61 336 GLU E O 1
ATOM 10409 N N . GLU D 1 330 ? 37.482 7.887 -54.874 1.00 43.90 337 GLU E N 1
ATOM 10410 C CA . GLU D 1 330 ? 38.163 7.366 -56.060 1.00 49.26 337 GLU E CA 1
ATOM 10411 C C . GLU D 1 330 ? 39.372 6.496 -55.717 1.00 48.99 337 GLU E C 1
ATOM 10412 O O . GLU D 1 330 ? 40.356 6.978 -55.150 1.00 50.06 337 GLU E O 1
ATOM 10414 N N . GLY D 1 331 ? 39.304 5.218 -56.073 1.00 41.17 338 GLY E N 1
ATOM 10415 C CA . GLY D 1 331 ? 40.424 4.324 -55.852 1.00 42.72 338 GLY E CA 1
ATOM 10416 C C . GLY D 1 331 ? 40.064 3.260 -54.841 1.00 45.54 338 GLY E C 1
ATOM 10417 O O . GLY D 1 331 ? 40.649 2.169 -54.830 1.00 42.34 338 GLY E O 1
ATOM 10418 N N . ASP D 1 332 ? 39.096 3.590 -53.986 1.00 49.33 339 ASP E N 1
ATOM 10419 C CA . ASP D 1 332 ? 38.540 2.637 -53.037 1.00 45.36 339 ASP E CA 1
ATOM 10420 C C . ASP D 1 332 ? 38.450 1.285 -53.717 1.00 43.51 339 ASP E C 1
ATOM 10421 O O . ASP D 1 332 ? 38.157 1.194 -54.914 1.00 42.40 339 ASP E O 1
ATOM 10426 N N . ASN D 1 333 ? 38.696 0.241 -52.940 1.00 43.08 340 ASN E N 1
ATOM 10427 C CA . ASN D 1 333 ? 38.893 -1.092 -53.470 1.00 43.98 340 ASN E CA 1
ATOM 10428 C C . ASN D 1 333 ? 37.899 -2.087 -52.852 1.00 43.62 340 ASN E C 1
ATOM 10429 O O . ASN D 1 333 ? 37.985 -2.411 -51.667 1.00 43.71 340 ASN E O 1
ATOM 10434 N N . LEU D 1 334 ? 37.037 -2.650 -53.675 1.00 43.05 341 LEU E N 1
ATOM 10435 C CA . LEU D 1 334 ? 36.042 -3.621 -53.256 1.00 39.45 341 LEU E CA 1
ATOM 10436 C C . LEU D 1 334 ? 36.256 -5.060 -53.635 1.00 34.54 341 LEU E C 1
ATOM 10437 O O . LEU D 1 334 ? 35.893 -5.419 -54.678 1.00 35.58 341 LEU E O 1
ATOM 10442 N N . ASN D 1 335 ? 36.773 -5.908 -52.781 1.00 39.37 342 ASN E N 1
ATOM 10443 C CA . ASN D 1 335 ? 36.754 -7.312 -53.087 1.00 38.36 342 ASN E CA 1
ATOM 10444 C C . ASN D 1 335 ? 35.512 -7.940 -52.565 1.00 36.39 342 ASN E C 1
ATOM 10445 O O . ASN D 1 335 ? 35.175 -7.814 -51.416 1.00 34.98 342 ASN E O 1
ATOM 10450 N N . LEU D 1 336 ? 34.824 -8.619 -53.450 1.00 35.35 343 LEU E N 1
ATOM 10451 C CA . LEU D 1 336 ? 33.509 -9.071 -53.187 1.00 36.66 343 LEU E CA 1
ATOM 10452 C C . LEU D 1 336 ? 33.510 -10.552 -53.283 1.00 36.35 343 LEU E C 1
ATOM 10453 O O . LEU D 1 336 ? 33.889 -11.080 -54.263 1.00 37.51 343 LEU E O 1
ATOM 10458 N N . GLY D 1 337 ? 33.109 -11.223 -52.223 1.00 35.73 344 GLY E N 1
ATOM 10459 C CA . GLY D 1 337 ? 32.870 -12.645 -52.329 1.00 32.42 344 GLY E CA 1
ATOM 10460 C C . GLY D 1 337 ? 31.456 -12.871 -52.812 1.00 34.41 344 GLY E C 1
ATOM 10461 O O . GLY D 1 337 ? 30.523 -12.182 -52.396 1.00 36.17 344 GLY E O 1
ATOM 10462 N N . LEU D 1 338 ? 31.282 -13.853 -53.682 1.00 37.41 345 LEU E N 1
ATOM 10463 C CA . LEU D 1 338 ? 30.009 -14.018 -54.360 1.00 36.30 345 LEU E CA 1
ATOM 10464 C C . LEU D 1 338 ? 29.594 -15.470 -54.418 1.00 36.66 345 LEU E C 1
ATOM 10465 O O . LEU D 1 338 ? 30.042 -16.231 -55.279 1.00 38.78 345 LEU E O 1
ATOM 10470 N N . LEU D 1 339 ? 28.728 -15.846 -53.496 1.00 36.39 346 LEU E N 1
ATOM 10471 C CA . LEU D 1 339 ? 28.159 -17.175 -53.490 1.00 39.46 346 LEU E CA 1
ATOM 10472 C C . LEU D 1 339 ? 26.752 -17.099 -54.066 1.00 38.37 346 LEU E C 1
ATOM 10473 O O . LEU D 1 339 ? 25.960 -16.267 -53.649 1.00 38.84 346 LEU E O 1
ATOM 10478 N N . MET D 1 340 ? 26.447 -17.954 -55.032 1.00 39.65 347 MET E N 1
ATOM 10479 C CA . MET D 1 340 ? 25.149 -17.924 -55.691 1.00 37.53 347 MET E CA 1
ATOM 10480 C C . MET D 1 340 ? 24.615 -19.338 -55.878 1.00 41.27 347 MET E C 1
ATOM 10481 O O . MET D 1 340 ? 25.294 -20.210 -56.421 1.00 38.42 347 MET E O 1
ATOM 10486 N N . SER D 1 341 ? 23.395 -19.559 -55.405 1.00 42.71 348 SER E N 1
ATOM 10487 C CA . SER D 1 341 ? 22.790 -20.881 -55.442 1.00 40.41 348 SER E CA 1
ATOM 10488 C C . SER D 1 341 ? 21.286 -20.809 -55.664 1.00 40.37 348 SER E C 1
ATOM 10489 O O . SER D 1 341 ? 20.702 -19.722 -55.758 1.00 38.95 348 SER E O 1
ATOM 10492 N N . ARG D 1 342 ? 20.668 -21.981 -55.754 1.00 40.58 349 ARG E N 1
ATOM 10493 C CA . ARG D 1 342 ? 19.229 -22.088 -55.940 1.00 38.24 349 ARG E CA 1
ATOM 10494 C C . ARG D 1 342 ? 18.568 -22.409 -54.608 1.00 37.66 349 ARG E C 1
ATOM 10495 O O . ARG D 1 342 ? 19.115 -23.153 -53.799 1.00 39.69 349 ARG E O 1
ATOM 10503 N N . SER D 1 343 ? 17.403 -21.822 -54.368 1.00 39.07 350 SER E N 1
ATOM 10504 C CA . SER D 1 343 ? 16.728 -21.989 -53.090 1.00 40.13 350 SER E CA 1
ATOM 10505 C C . SER D 1 343 ? 16.169 -23.399 -52.937 1.00 43.12 350 SER E C 1
ATOM 10506 O O . SER D 1 343 ? 15.649 -23.982 -53.897 1.00 37.91 350 SER E O 1
ATOM 10509 N N . LYS D 1 344 ? 16.284 -23.935 -51.722 1.00 41.42 351 LYS E N 1
ATOM 10510 C CA . LYS D 1 344 ? 15.817 -25.282 -51.417 1.00 37.22 351 LYS E CA 1
ATOM 10511 C C . LYS D 1 344 ? 14.358 -25.482 -51.822 1.00 40.95 351 LYS E C 1
ATOM 10512 O O . LYS D 1 344 ? 14.024 -26.458 -52.503 1.00 44.70 351 LYS E O 1
ATOM 10514 N N . GLU D 1 345 ? 13.495 -24.566 -51.389 1.00 38.33 352 GLU E N 1
ATOM 10515 C CA . GLU D 1 345 ? 12.093 -24.573 -51.788 1.00 39.35 352 GLU E CA 1
ATOM 10516 C C . GLU D 1 345 ? 11.940 -24.747 -53.297 1.00 43.71 352 GLU E C 1
ATOM 10517 O O . GLU D 1 345 ? 11.403 -25.761 -53.761 1.00 46.72 352 GLU E O 1
ATOM 10519 N N . ASN D 1 346 ? 12.422 -23.762 -54.058 1.00 39.21 353 ASN E N 1
ATOM 10520 C CA . ASN D 1 346 ? 12.236 -23.740 -55.514 1.00 38.69 353 ASN E CA 1
ATOM 10521 C C . ASN D 1 346 ? 13.568 -23.621 -56.255 1.00 36.77 353 ASN E C 1
ATOM 10522 O O . ASN D 1 346 ? 14.322 -22.671 -56.056 1.00 40.94 353 ASN E O 1
ATOM 10527 N N . HIS D 1 347 ? 13.865 -24.590 -57.108 1.00 36.76 354 HIS E N 1
ATOM 10528 C CA . HIS D 1 347 ? 15.148 -24.596 -57.802 1.00 38.87 354 HIS E CA 1
ATOM 10529 C C . HIS D 1 347 ? 15.200 -23.590 -58.949 1.00 38.57 354 HIS E C 1
ATOM 10530 O O . HIS D 1 347 ? 16.242 -23.439 -59.585 1.00 36.65 354 HIS E O 1
ATOM 10537 N N . ARG D 1 348 ? 14.083 -22.911 -59.213 1.00 36.78 355 ARG E N 1
ATOM 10538 C CA . ARG D 1 348 ? 14.034 -21.900 -60.268 1.00 35.93 355 ARG E CA 1
ATOM 10539 C C . ARG D 1 348 ? 14.287 -20.483 -59.737 1.00 37.65 355 ARG E C 1
ATOM 10540 O O . ARG D 1 348 ? 14.494 -19.547 -60.505 1.00 35.16 355 ARG E O 1
ATOM 10548 N N . LEU D 1 349 ? 14.239 -20.328 -58.419 1.00 40.80 356 LEU E N 1
ATOM 10549 C CA . LEU D 1 349 ? 14.564 -19.062 -57.782 1.00 38.63 356 LEU E CA 1
ATOM 10550 C C . LEU D 1 349 ? 16.011 -19.173 -57.364 1.00 38.30 356 LEU E C 1
ATOM 10551 O O . LEU D 1 349 ? 16.518 -20.282 -57.203 1.00 36.74 356 LEU E O 1
ATOM 10556 N N . MET D 1 350 ? 16.676 -18.035 -57.183 1.00 39.01 357 MET E N 1
ATOM 10557 C CA . MET D 1 350 ? 18.060 -18.038 -56.710 1.00 40.47 357 MET E CA 1
ATOM 10558 C C . MET D 1 350 ? 18.237 -17.318 -55.361 1.00 40.00 357 MET E C 1
ATOM 10559 O O . MET D 1 350 ? 17.305 -16.688 -54.851 1.00 35.83 357 MET E O 1
ATOM 10562 N N . GLU D 1 351 ? 19.427 -17.451 -54.779 1.00 40.46 358 GLU E N 1
ATOM 10563 C CA . GLU D 1 351 ? 19.797 -16.735 -53.561 1.00 36.59 358 GLU E CA 1
ATOM 10564 C C . GLU D 1 351 ? 21.250 -16.301 -53.669 1.00 37.83 358 GLU E C 1
ATOM 10565 O O . GLU D 1 351 ? 22.036 -16.938 -54.363 1.00 39.61 358 GLU E O 1
ATOM 10571 N N . ILE D 1 352 ? 21.611 -15.230 -52.969 1.00 38.93 359 ILE E N 1
ATOM 10572 C CA . ILE D 1 352 ? 22.905 -14.583 -53.172 1.00 37.77 359 ILE E CA 1
ATOM 10573 C C . ILE D 1 352 ? 23.543 -14.164 -51.854 1.00 37.32 359 ILE E C 1
ATOM 10574 O O . ILE D 1 352 ? 23.206 -13.114 -51.314 1.00 35.89 359 ILE E O 1
ATOM 10579 N N . GLU D 1 353 ? 24.464 -14.968 -51.335 1.00 37.16 360 GLU E N 1
ATOM 10580 C CA . GLU D 1 353 ? 25.226 -14.541 -50.175 1.00 37.98 360 GLU E CA 1
ATOM 10581 C C . GLU D 1 353 ? 26.336 -13.617 -50.669 1.00 39.44 360 GLU E C 1
ATOM 10582 O O . GLU D 1 353 ? 27.176 -14.031 -51.462 1.00 34.99 360 GLU E O 1
ATOM 10588 N N . LEU D 1 354 ? 26.322 -12.364 -50.207 1.00 41.66 361 LEU E N 1
ATOM 10589 C CA . LEU D 1 354 ? 27.202 -11.317 -50.743 1.00 37.94 361 LEU E CA 1
ATOM 10590 C C . LEU D 1 354 ? 28.123 -10.723 -49.678 1.00 37.12 361 LEU E C 1
ATOM 10591 O O . LEU D 1 354 ? 27.665 -10.041 -48.758 1.00 37.11 361 LEU E O 1
ATOM 10596 N N . ASN D 1 355 ? 29.422 -10.987 -49.806 1.00 37.82 362 ASN E N 1
ATOM 10597 C CA . ASN D 1 355 ? 30.406 -10.499 -48.841 1.00 40.45 362 ASN E CA 1
ATOM 10598 C C . ASN D 1 355 ? 31.275 -9.427 -49.481 1.00 38.19 362 ASN E C 1
ATOM 10599 O O . ASN D 1 355 ? 31.819 -9.625 -50.564 1.00 37.36 362 ASN E O 1
ATOM 10602 N N . CYS D 1 356 ? 31.406 -8.292 -48.810 1.00 36.98 363 CYS E N 1
ATOM 10603 C CA . CYS D 1 356 ? 32.063 -7.141 -49.406 1.00 37.65 363 CYS E CA 1
ATOM 10604 C C . CYS D 1 356 ? 33.117 -6.539 -48.484 1.00 40.66 363 CYS E C 1
ATOM 10605 O O . CYS D 1 356 ? 32.786 -5.913 -47.478 1.00 45.07 363 CYS E O 1
ATOM 10608 N N . GLU D 1 357 ? 34.388 -6.723 -48.826 1.00 41.66 364 GLU E N 1
ATOM 10609 C CA . GLU D 1 357 ? 35.467 -6.091 -48.070 1.00 39.72 364 GLU E CA 1
ATOM 10610 C C . GLU D 1 357 ? 35.932 -4.851 -48.810 1.00 41.05 364 GLU E C 1
ATOM 10611 O O . GLU D 1 357 ? 36.664 -4.940 -49.791 1.00 43.55 364 GLU E O 1
ATOM 10613 N N . ILE D 1 358 ? 35.492 -3.689 -48.348 1.00 41.33 365 ILE E N 1
ATOM 10614 C CA . ILE D 1 358 ? 35.916 -2.435 -48.950 1.00 42.06 365 ILE E CA 1
ATOM 10615 C C . ILE D 1 358 ? 37.271 -2.003 -48.384 1.00 47.07 365 ILE E C 1
ATOM 10616 O O . ILE D 1 358 ? 37.509 -2.077 -47.174 1.00 47.37 365 ILE E O 1
ATOM 10621 N N . LYS D 1 359 ? 38.159 -1.553 -49.262 1.00 48.61 366 LYS E N 1
ATOM 10622 C CA . LYS D 1 359 ? 39.518 -1.211 -48.862 1.00 50.94 366 LYS E CA 1
ATOM 10623 C C . LYS D 1 359 ? 39.983 0.084 -49.529 1.00 47.55 366 LYS E C 1
ATOM 10624 O O . LYS D 1 359 ? 40.102 0.144 -50.742 1.00 48.25 366 LYS E O 1
ATOM 10628 N N . GLU D 1 360 ? 40.227 1.117 -48.726 1.00 50.37 367 GLU E N 1
ATOM 10629 C CA . GLU D 1 360 ? 40.746 2.401 -49.209 1.00 55.92 367 GLU E CA 1
ATOM 10630 C C . GLU D 1 360 ? 41.869 2.163 -50.211 1.00 54.11 367 GLU E C 1
ATOM 10631 O O . GLU D 1 360 ? 42.600 1.184 -50.089 1.00 53.78 367 GLU E O 1
ATOM 10637 N N . ALA D 1 361 ? 42.018 3.053 -51.191 1.00 53.32 368 ALA E N 1
ATOM 10638 C CA . ALA D 1 361 ? 43.055 2.889 -52.220 1.00 54.37 368 ALA E CA 1
ATOM 10639 C C . ALA D 1 361 ? 44.435 2.552 -51.631 1.00 57.88 368 ALA E C 1
ATOM 10640 O O . ALA D 1 361 ? 45.328 2.084 -52.337 1.00 57.68 368 ALA E O 1
ATOM 10642 N N . SER D 1 362 ? 44.596 2.794 -50.334 1.00 61.09 369 SER E N 1
ATOM 10643 C CA . SER D 1 362 ? 45.780 2.367 -49.595 1.00 61.86 369 SER E CA 1
ATOM 10644 C C . SER D 1 362 ? 45.408 1.309 -48.551 1.00 62.83 369 SER E C 1
ATOM 10645 O O . SER D 1 362 ? 44.535 1.534 -47.709 1.00 62.88 369 SER E O 1
ATOM 10648 N N . GLY D 1 363 ? 46.072 0.159 -48.601 1.00 67.02 370 GLY E N 1
ATOM 10649 C CA . GLY D 1 363 ? 45.798 -0.921 -47.665 1.00 69.93 370 GLY E CA 1
ATOM 10650 C C . GLY D 1 363 ? 45.898 -0.555 -46.187 1.00 70.16 370 GLY E C 1
ATOM 10651 O O . GLY D 1 363 ? 46.787 0.195 -45.774 1.00 69.49 370 GLY E O 1
ATOM 10652 N N . ASN D 1 364 ? 44.975 -1.087 -45.389 1.00 67.78 371 ASN E N 1
ATOM 10653 C CA . ASN D 1 364 ? 43.887 -1.891 -45.929 1.00 62.19 371 ASN E CA 1
ATOM 10654 C C . ASN D 1 364 ? 42.768 -0.977 -46.434 1.00 58.44 371 ASN E C 1
ATOM 10655 O O . ASN D 1 364 ? 42.550 -0.893 -47.641 1.00 63.02 371 ASN E O 1
ATOM 10657 N N . PRO D 1 365 ? 42.049 -0.288 -45.530 1.00 58.66 372 PRO E N 1
ATOM 10658 C CA . PRO D 1 365 ? 41.920 -0.395 -44.076 1.00 58.89 372 PRO E CA 1
ATOM 10659 C C . PRO D 1 365 ? 40.760 -1.337 -43.838 1.00 55.36 372 PRO E C 1
ATOM 10660 O O . PRO D 1 365 ? 40.998 -2.479 -43.450 1.00 56.77 372 PRO E O 1
ATOM 10664 N N . LYS D 1 366 ? 39.537 -0.850 -44.064 1.00 52.77 373 LYS E N 1
ATOM 10665 C CA . LYS D 1 366 ? 38.377 -1.719 -44.249 1.00 54.06 373 LYS E CA 1
ATOM 10666 C C . LYS D 1 366 ? 36.984 -1.155 -43.990 1.00 50.66 373 LYS E C 1
ATOM 10667 O O . LYS D 1 366 ? 36.696 0.044 -44.156 1.00 44.61 373 LYS E O 1
ATOM 10669 N N . GLU D 1 367 ? 36.150 -2.086 -43.542 1.00 55.07 374 GLU E N 1
ATOM 10670 C CA . GLU D 1 367 ? 34.707 -2.041 -43.690 1.00 50.71 374 GLU E CA 1
ATOM 10671 C C . GLU D 1 367 ? 34.330 -3.362 -44.386 1.00 48.86 374 GLU E C 1
ATOM 10672 O O . GLU D 1 367 ? 35.056 -3.862 -45.254 1.00 50.36 374 GLU E O 1
ATOM 10676 N N . SER D 1 368 ? 33.215 -3.940 -43.973 1.00 49.05 375 SER E N 1
ATOM 10677 C CA . SER D 1 368 ? 32.868 -5.282 -44.360 1.00 47.14 375 SER E CA 1
ATOM 10678 C C . SER D 1 368 ? 31.376 -5.460 -44.165 1.00 46.16 375 SER E C 1
ATOM 10679 O O . SER D 1 368 ? 30.728 -4.697 -43.444 1.00 49.05 375 SER E O 1
ATOM 10682 N N . PHE D 1 369 ? 30.836 -6.469 -44.828 1.00 47.01 376 PHE E N 1
ATOM 10683 C CA . PHE D 1 369 ? 29.446 -6.790 -44.665 1.00 47.12 376 PHE E CA 1
ATOM 10684 C C . PHE D 1 369 ? 29.011 -7.952 -45.544 1.00 46.93 376 PHE E C 1
ATOM 10685 O O . PHE D 1 369 ? 29.485 -8.128 -46.677 1.00 46.43 376 PHE E O 1
ATOM 10693 N N . LYS D 1 370 ? 28.113 -8.756 -44.992 1.00 43.87 377 LYS E N 1
ATOM 10694 C CA . LYS D 1 370 ? 27.530 -9.861 -45.724 1.00 45.02 377 LYS E CA 1
ATOM 10695 C C . LYS D 1 370 ? 26.012 -9.715 -45.749 1.00 46.39 377 LYS E C 1
ATOM 10696 O O . LYS D 1 370 ? 25.370 -9.646 -44.698 1.00 46.97 377 LYS E O 1
ATOM 10702 N N . LYS D 1 371 ? 25.442 -9.689 -46.950 1.00 39.73 378 LYS E N 1
ATOM 10703 C CA . LYS D 1 371 ? 23.997 -9.604 -47.097 1.00 38.08 378 LYS E CA 1
ATOM 10704 C C . LYS D 1 371 ? 23.465 -10.717 -48.003 1.00 34.43 378 LYS E C 1
ATOM 10705 O O . LYS D 1 371 ? 24.078 -11.045 -49.019 1.00 34.42 378 LYS E O 1
ATOM 10707 N N . THR D 1 372 ? 22.335 -11.305 -47.626 1.00 32.79 379 THR E N 1
ATOM 10708 C CA . THR D 1 372 ? 21.677 -12.281 -48.486 1.00 35.88 379 THR E CA 1
ATOM 10709 C C . THR D 1 372 ? 20.570 -11.606 -49.286 1.00 33.48 379 THR E C 1
ATOM 10710 O O . THR D 1 372 ? 19.766 -10.842 -48.743 1.00 33.50 379 THR E O 1
ATOM 10714 N N . TYR D 1 373 ? 20.548 -11.896 -50.580 1.00 31.63 380 TYR E N 1
ATOM 10715 C CA . TYR D 1 373 ? 19.583 -11.326 -51.479 1.00 29.48 380 TYR E CA 1
ATOM 10716 C C . TYR D 1 373 ? 18.825 -12.437 -52.140 1.00 32.31 380 TYR E C 1
ATOM 10717 O O . TYR D 1 373 ? 19.318 -13.564 -52.287 1.00 30.14 380 TYR E O 1
ATOM 10726 N N . PHE D 1 374 ? 17.594 -12.123 -52.518 1.00 31.46 381 PHE E N 1
ATOM 10727 C CA . PHE D 1 374 ? 16.727 -13.125 -53.123 1.00 33.06 381 PHE E CA 1
ATOM 10728 C C . PHE D 1 374 ? 16.200 -12.614 -54.453 1.00 32.74 381 PHE E C 1
ATOM 10729 O O . PHE D 1 374 ? 15.728 -11.490 -54.536 1.00 35.69 381 PHE E O 1
ATOM 10737 N N . ILE D 1 375 ? 16.293 -13.423 -55.497 1.00 33.05 382 ILE E N 1
ATOM 10738 C CA . ILE D 1 375 ? 15.571 -13.094 -56.708 1.00 37.94 382 ILE E CA 1
ATOM 10739 C C . ILE D 1 375 ? 14.204 -13.784 -56.610 1.00 38.90 382 ILE E C 1
ATOM 10740 O O . ILE D 1 375 ? 13.893 -14.715 -57.358 1.00 35.73 382 ILE E O 1
ATOM 10745 N N . GLU D 1 376 ? 13.437 -13.344 -55.609 1.00 45.04 383 GLU E N 1
ATOM 10746 C CA . GLU D 1 376 ? 12.079 -13.827 -55.271 1.00 40.99 383 GLU E CA 1
ATOM 10747 C C . GLU D 1 376 ? 12.052 -14.716 -54.023 1.00 42.84 383 GLU E C 1
ATOM 10748 O O . GLU D 1 376 ? 11.716 -14.254 -52.926 1.00 38.24 383 GLU E O 1
#

Solvent-accessible surface area: 56760 Å² total; per-residue (Å²): 90,100,91,75,53,40,91,9,106,23,13,22,82,28,11,61,14,81,36,10,2,68,9,2,54,56,0,0,67,81,0,60,54,3,0,98,51,68,7,0,0,0,2,35,8,5,6,0,5,10,0,0,0,0,7,74,15,28,1,129,63,0,6,0,3,13,39,18,135,2,0,69,39,0,108,33,0,3,85,52,31,109,19,75,149,28,6,76,4,44,66,19,33,16,90,120,35,96,19,115,49,45,0,28,1,0,0,0,18,6,9,3,64,4,5,13,43,29,9,32,4,32,20,0,12,38,1,19,100,63,52,24,70,129,74,1,6,6,5,0,6,64,2,63,1,45,5,0,0,0,36,9,62,14,3,90,144,49,39,66,66,22,90,36,18,16,61,47,4,49,105,19,15,101,56,3,49,91,162,24,44,0,83,1,41,70,2,12,26,34,1,2,97,37,8,32,34,133,46,21,57,34,18,29,107,32,71,1,59,53,156,48,37,2,4,52,60,13,67,2,35,105,17,54,0,45,88,3,49,64,106,69,9,89,9,95,71,95,36,67,0,41,5,106,44,88,5,98,35,41,0,12,0,0,0,0,10,2,9,0,27,2,23,12,38,118,132,50,86,14,134,96,121,24,100,2,50,4,34,14,34,84,139,112,72,3,57,5,4,8,6,0,6,4,8,68,35,57,18,134,9,124,91,32,17,48,0,45,10,24,8,81,3,37,46,17,108,112,60,88,46,45,2,58,3,67,4,56,1,38,6,43,33,78,78,75,59,58,13,50,85,54,154,27,38,7,48,3,107,127,81,65,94,31,59,62,57,36,31,99,9,123,53,14,38,72,26,12,61,10,71,40,13,2,63,8,2,57,56,0,0,68,55,0,51,43,2,0,40,36,66,5,0,0,0,4,35,7,4,3,0,9,10,0,0,0,0,6,70,12,14,2,122,57,0,5,0,2,11,35,20,58,1,0,82,39,0,118,40,0,3,89,49,28,84,21,74,76,13,6,73,9,42,91,20,44,11,92,130,29,93,20,113,50,48,0,24,1,1,0,1,24,6,10,5,72,7,4,10,35,20,4,30,3,30,19,2,10,46,1,11,105,66,52,28,68,127,83,0,4,5,3,1,1,62,1,57,4,53,6,1,0,0,37,9,68,23,3,95,152,53,36,68,78,44,86,35,20,29,57,45,5,84,112,20,11,97,40,4,51,83,118,8,36,7,86,3,41,60,6,40,82,32,4,27,119,30,5,30,66,139,36,19,56,34,16,17,112,32,77,7,56,58,86,46,38,0,3,50,58,25,57,5,31,105,16,52,1,40,106,2,44,70,100,64,5,56,8,94,91,101,26,76,1,40,1,113,40,78,66,32,72,29,0,13,0,0,0,1,11,1,7,0,26,0,24,5,38,101,129,39,35,6,13,68,128,24,98,2,52,2,36,15,39,77,153,106,76,5,48,4,4,12,5,0,6,2,14,97,67,55,36,122,2,104,45,33,14,52,0,50,6,21,14,73,11,40,56,14,114,105,49,65,19,39,1,58,8,74,4,59,2,31,6,34,34,80,79,77,48,112,56,68,96,53,172,26,42,8,40,4,123,141,38,89,81,57,43,45,92,6,122,56,16,30,63,23,14,58,14,80,38,15,3,64,8,4,52,56,0,0,68,83,0,45,55,2,0,97,44,68,4,0,1,0,2,33,7,5,4,0,6,9,0,0,0,0,6,74,10,36,4,124,62,0,6,0,1,11,36,15,127,1,0,52,45,0,98,42,0,4,87,44,26,119,21,70,133,29,4,78,13,42,81,18,34,14,95,124,31,93,21,106,59,62,0,18,0,0,0,0,25,5,5,0,63,4,2,10,41,22,8,29,2,29,16,0,8,43,0,21,101,68,42,26,68,119,75,0,6,4,3,0,3,62,2,54,1,52,6,0,0,0,40,11,106,23,4,85,154,56,37,71,59,40,88,40,16,27,57,51,3,84,99,20,15,101,58,4,39,86,156,18,42,2,98,2,45,60,1,42,76,32,2,24,113,29,2,29,48,120,32,18,55,33,16,23,119,32,65,1,56,44,131,47,32,1,0,52,58,20,64,11,38,104,7,54,0,40,100,0,52,58,89,63,6,76,7,108,10,96,25,76,2,38,5,102,81,0,133,139,39,43,0,12,0,1,0,1,12,1,10,0,21,1,22,7,54,102,132,38,85,15,132,92,118,18,98,2,53,2,35,18,12,69,135,115,80,8,51,9,3,5,9,0,7,2,4,70,110,66,38,126,5,98,80,27,13,46,0,47,5,24,8,73,2,34,48,18,111,108,40,81,42,45,8,48,5,90,5,64,0,34,6,48,80,78,83,72,33,95,60,74,81,48,165,26,42,4,61,4,117,91,101,87,67,35,34,100,8,125,49,17,32,63,23,11,62,11,61,40,19,3,54,8,4,52,58,0,0,71,72,0,55,62,4,0,99,46,84,5,0,1,1,1,35,7,5,5,0,8,16,0,0,1,0,7,77,12,30,1,133,55,0,3,0,2,10,37,16,131,2,0,64,37,0,107,38,0,1,89,51,24,117,18,88,142,32,7,55,11,45,73,18,32,18,90,124,30,91,17,107,53,45,0,21,1,0,0,0,25,5,5,0,66,8,1,15,43,21,7,29,4,28,16,0,12,43,1,12,107,76,53,26,66,121,76,3,4,4,0,0,2,65,1,52,1,53,10,1,2,0,35,10,102,16,3,102,147,55,35,66,67,45,92,35,19,29,51,81,6,86,98,20,14,97,43,5,46,85,129,13,50,0,87,2,32,67,7,34,122,30,2,19,102,32,4,26,46,136,37,19,60,34,13,22,119,28,75,3,51,38,128,48,37,1,1,42,63,13,59,8,52,106,15,56,0,42,96,1,48,58,109,68,14,94,16,116,16,98,31,84,8,43,5,111,49,69,82,66,39,42,0,13,0,2,0,1,11,1,6,0,29,0,24,3,45,102,119,52,75,17,136,86,126,17,88,2,53,5,32,20,32,110,128,112,70,11,46,7,2,7,6,0,3,1,10,84,119,55,30,127,3,114,54,26,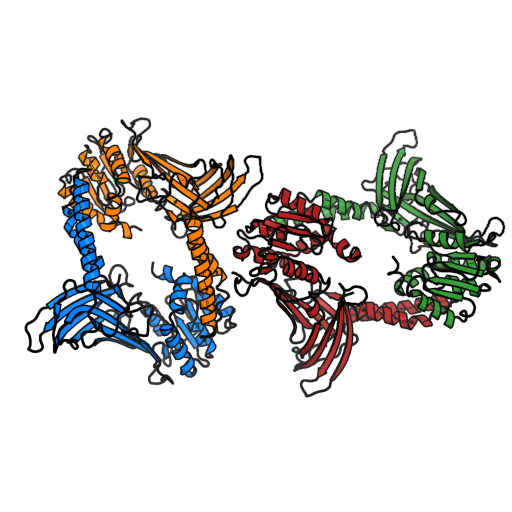12,46,0,50,11,25,13,78,6,34,48,15,113,106,62,88,49,48,4,57,8,68,3,51,0,36,10,39,85,77,72,83,56,71,65,66,80,50,153,32,37,6,42,4,111

Organism: Arabidopsis thaliana (NCBI:txid3702)

Radius of gyration: 46.39 Å; Cα contacts (8 Å, |Δi|>4): 3166; chains: 4; bounding box: 132×57×131 Å

Sequence (1401 aa):
YFCTYSFLYHQKDMLSDRVRMDAYFNAVFQNKHHFEGKTVLDVGTGSGILAIWSAQAGARKVYAVEATKMADHARALVKANNLDHIVEVIEGSVEDISLPEKVDVIISEWMGYFLLRESMFDSVISARDRWLKPTGVMYPSHARMWLAPIKSNIADRKRNDFDGAMADWHNFSDEIKSYYGVDMGVLTKPFAEEQEKYYIQTAMWNDLNPQQIIGTPTIVKEMDCLTASVSEIEEVRSNVTSVINMEHTRLCGFGGWFDVQFSGRKEDPAQQEIELTTAPSEQHCTHWGQQVFIMSNPINVEEGDNLNLGLLMSRSKENHRLMEIELNCEIKEASGNPKESFKKTYFIEDYAQYFCTYSFLYHQKDMLSDRVRMDAYFNAVFQNKHHFEGKTVLDVGTGSGILAIWSAQAGARKVYAVEATKMADHARALVKANNLDHIVEVIEGSVEDISLPEKVDVIISEWMGYFLLRESMFDSVISARDRWLKPTGVMYPSHARMWLAPIKSNIADRKRNDFDGAMADWHNFSDEIKSYYGVDMGVLTKPFAEEQEKYYIQTAMWNDLNPQQIIGTPTIVKEMDCLTASVSEIEEVRSNVTSVINMEHTRLCGFGGWFDVQFSGRKEDPAQQEIELTTAPSEQHCTHWGQQVFIMSNPINVEEGDNLNLGLLMSRSKENHRLMEIELNCEIKEASGNPKESFKKTYFIEQYFCTYSFLYHQKDMLSDRVRMDAYFNAVFQNKHHFEGKTVLDVGTGSGILAIWSAQAGARKVYAVEATKMADHARALVKANNLDHIVEVIEGSVEDISLPEKVDVIISEWMGYFLLRESMFDSVISARDRWLKPTGVMYPSHARMWLAPIKSNIADRKRNDFDGAMADWHNFSDEIKSYYGVDMGVLTKPFAEEQEKYYIQTAMWNDLNPQQIIGTPTIVKEMDCLTASVSEIEEVRSNVTSVINMEHTRLCGFGGWFDVQFSGRKEDPAQQEIELTTAPSEQHCTHWGQQVFIMSNPINVEEGDNLNLGLLMSRSKENHRLMEIELNCEIKEASGNPKESFKKTYFIEYFCTYSFLYHQKDMLSDRVRMDAYFNAVFQNKHHFEGKTVLDVGTGSGILAIWSAQAGARKVYAVEATKMADHARALVKANNLDHIVEVIEGSVEDISLPEKVDVIISEWMGYFLLRESMFDSVISARDRWLKPTGVMYPSHARMWLAPIKSNIADRKRNDFDGAMADWHNFSDEIKSYYGVDMGVLTKPFAEEQEKYYIQTAMWNDLNPQQIIGTPTIVKEMDCLTASVSEIEEVRSNVTSVINMEHTRLCGFGGWFDVQFSGRKEDPAQQEIELTTAPSEQHCTHWGQQVFIMSNPINVEEGDNLNLGLLMSRSKENHRLMEIELNCEIKEASGNPKESFKKTYFIE

Nearest PDB structures (foldseek):
  3r0q-assembly1_C  TM=1.003E+00  e=1.725E-81  Arabidopsis thaliana
  4y30-assembly1_A  TM=8.659E-01  e=2.518E-36  Homo sapiens
  4y2h-assembly1_A  TM=8.613E-01  e=7.502E-36  Homo sapiens
  6sq4-assembly1_B  TM=8.595E-01  e=7.060E-36  Mus musculus
  5lv4-assembly1_A-2  TM=8.515E-01  e=1.018E-34  Mus musculus

Foldseek 3Di:
DLVVLQDPVSVVLQVVAPLNVVQLLCLCQLFLVLQAAFEEEEAACQLPVSVQSSLVSHHQAYEYEHQYPSLVNNCCVCVVVPSNNHYDRDHRQLLPDDDPAAGQEYEYDQAAQQRQFQVSLQSVLSNLVVGHPPAHKYVFFKKFKKKFFFADPLLVVLVVVLVVLLVVVVVVQVVCCVPVNDHPPVCSVVSSVVSCQPSAFAWDQDQDAPVGGFWAMDTFDIGGSNDDHPVPSFDKGKDKIFGDPQVPGKRFWMKMWMKIKRFIPPPSGGPDMGIRTCPRDPPRHGPSRIITRGDPDIGDDHGLKMKIKIWGKAQDDVGSSKIKIKIWIWIAHNPPGDTDTDIGIHIND/DCCVVLVQLQDVVNVVAQVPQPLNVCLLLCLCQLFLVLQAAWEEEEAACQQPPNVVSSVVSHHQAYEYEHADVSLVNNCVVCVVVVNCVHYDGDYRQLLPDDDPAAGQEYEYDQADFLRCFQVSLQSVVSCCVVRHDPNHKYVFFKKFKKKAFFFDCLLVVLVVVLVVQLVVVVVVQVVCCVDVNDHDVVCSVVSSVVSCQVRAFAWDFDADAPVRGFKDMDIFDIDGSNDDHPVPSFDKGKDKIFGAAAQDHWRFWMKMWMKTWRFIDPVSGGSDIGMRTLPRDHPNHGPSRIITNGDNDIDTDHGRKMKIKIWGWAADPVDRSWIKIWIWIFIAHNPPGHDDIDIGIHTND/DLCVQLLDPVNVVVQVVAVLNCVQLLCLCQLFLVLLAQFEEEEAQCQLPVSVQSSVVSHHVAYEAEHQYPSLVNNCVSCVVVVNNNRYDRDHRQLQPDDDPAAGAEYEYDQAAQQRDFQNSLQRSLSNCVPHHDPNHWYVFQKKFKKKFWFADCLLVVLVVVLVVQLVVVVVVQVVCCVPVNDHPPVCSVVSSVVSCLPSAQEKDADADAPVRGFKDMGIFDMGGSNDDDVVPSWGKGKDKIWGAVFQKDKGFWMKMWMKTKHQIDPVRGGPDMGMRTQPHDNPRHGPSRIITHGDPDMGMGGGGWMKTWIWTWAADPVDRSWIKIWIWTWIAHNPGGPTDIDIGIHTHD/DQPVLQDVVVLVLAVVQVLNVVLLLCLCQLFLVLQACFEEEEQACRLPVSVVSSVVSHHQAYEYEHQYNSLVNNCVVCVVVVHNVHYDGDHHQLLVDDDPAAGQEYAYDQADFLRQFQVRLQSVVSSQVPRHDPQHWYHQFKKWKKKAFFFDPLLVVLLVVLVVVLVVVVVVQVVCCVPVNDGDVVCSVVVSVVSCLPSAQAWDADQDAPVGGFKDMDIFDIGGSNDDHDVPVQDKGKDKIFGADQVFGKRFWMKMWMKTKRQIDPVDGGPDIGMRTQPHDHPNHGPSRIITRGDNDIGTDGGQKMKIKIWGKAADPVDRSKIKIWIKIWIAHNDDGDTDIDTGMHIND

Secondary structure (P-SEA, 3-state):
ccccccccaaaaaaaaacaaaaaaaaaaaaacccccccbbbbbcccccaaaaaaaaaacccbbbbbbcccaaaaaaaaaaaacccccbbbbbcccccccccccccbbbbcccccccccccaaaaaaaaaaccccccccccccccbbbbbbbbbaaaaaaaaaaaaaaaaaaaaaaaaaaccccccccaaaaaaaaaaacccccccccccccccccbbbbbcccccccccccccccbbbbbbbbbccccccccccccccbbbbccccccccccbbbbbbccccccccccccbbbbbbcbbbbcccccccbbbbbbbbbcccccccccbbbbbbbcccccccccbbbbbbcc/cccccccaaaaaaaaacaaaaaaaaaaaaacccccccbbbbbcccccaaaaaaaaaccccbbbbbbcccaaaaaaaaaaaacccccbbbbbcccccccccccccbbbbcccccccccccaaaaaaaaaaacccccccccccccbbbbbbbccaaaaaaaaaaaaaaaaaaaaaaaaaaacccccccaaaaaaaaaaaaccccccccccccccccccccccbbbbccccccccccccccbbbbbcccccccccbbbbbbbbbccccccccccbbbbbbccccccccccccbbbbcccbbbbbbccbbbbbbbbbbbbcccccbbbbbbbbbbbcccccccccbbbbbbcc/cccccccaaaaaaaaaaaaaaaaaaaaaaacccccccbbbbbcccccaaaaaaaaaacccbbbbbbcccaaaaaaaaaaaacccccbbbbccccccccccccccbbbbcccccccccccaaaaaaaaaaccccccccccccccbbbbbbbccaaaaaaaaaaaaaaaaaaaaaaaaaaccccccccaaaaaaaaaaaacccbbbbbbccccccccccccccccccccccccccccccccccccccccccccccccccbbbbccccccccccbbbbbbccccccccccccbbbbcccccccccccbbbbbbbbbbbbcccccbbbbbcccccccccccccccbbbbbbcc/cccccccccccaaaaaaaaaaaaaaaaaaaaaaacccccccbbbbbcccccaaaaaaaaaacccbbbbbbcccaaaaaaaaaaaacccccbbbbbcccccccccccccbbbbcccccccccccaaaaaaaaaacccccbbbbcccbbbbbbbccccaaaaaaaaaaaaaaaaaaaaaaaaaaccccccccaaaaaaaaaaaacccccccccccccccccbbbbcccccccccccccccccccccccccccccccccbbbbbbbbbccccccccccbbbbbbccccccccccccbbbbcccbbbbbcccbbbbbbbbbbbbcccccccccbbbbbbbcccccccccccbbbbcc

GO terms:
  GO:0016274 protein-arginine N-methyltransferase activity (F, IDA)
  GO:0035241 protein-arginine omega-N monomethyltransferase activity (F, IDA)
  GO:0035242 protein-arginine omega-N asymmetric methyltransferase activity (F, IDA)
  GO:0044020 histone H4R3 methyltransferase activity (F, IDA)
  GO:0019919 peptidyl-arginine methylation, to asymmetrical-dimethyl arginine (P, IDA)
  GO:0010228 vegetative to reproductive phase transition of meristem (P, IGI)
  GO:0010228 vegetative to reproductive phase transition of meristem (P, IMP)

CATH classification: 3.40.50.150 (+1 more: 2.70.160.11)

B-factor: mean 36.06, std 7.0, range [17.2, 77.85]